Protein 8GY3 (pdb70)

Radius of gyration: 37.15 Å; Cα contacts (8 Å, |Δi|>4): 3108; chains: 3; bounding box: 91×82×114 Å

Foldseek 3Di:
DVPVVVVVVVVVVVVLCVQQFDAADDFAAFDDLVVDDPVLLLLLVLLCLLQVQQPQQWDDPDDTGDTQQWLRWDQDVQWIDTGFRDALAPPRHCRRPDLVQQLCCLQQQAHNRRFHHDCVVVSLQALQPDSSNSSSNNSNRSNDDHDPDGHDDIPGDPPCVVRRNNVSVVCVVARDGDHDDADPVDDPLLSLLCNSCSHSNVVQQQQFAADPSSHGDPVGTQCWYADLLDINHRLALNGQFLAQCALQQQLCCQAQQAGQAAGGQADPRQCRNPPRSNSHDSSSSSSNSVNSNVRNVCVVSRPCNLVLLQVLLVLQCPCQDDDNPDDPLSVLCNVPPSPLQHHHDSGDDPSRHRLLRYSCLRPQDNSNVLLCQAPWAQQSRIHHRDTGDHCNQVADLVSSLSNSQVCNVGSYDDDGHPPSSVSSVVSSVSDDRPDPPNPD/DWAWEAELNRIDTFDDDQQDFQQCCCCPVVVNVQQADDPLPQQAQSRWKAWQHATDHRSRHTRNNQGHIYIYFLPNPDVVQPQLLSVLCVVLVQDDPNSSVRRLSSQLSNLCVVPLQQDPVSCCVSCVRHDDPVPSVVSSVVSSRSSSVVVVVD/DFDWQQDDDDPQDWAAQEDAWTAALVGAIEGEDLFAQQPLLLQVLLQLLLCQLLQAAPVRYIYDDDWDDVRCPFPNAYDLQCRQQVSNLVSSLRSLSNNVVQLCLFCVVVVHHSVQWDGHHQKIDRVPDIGGSSNSCVPVVDHHYDDSVRSNPGDTDDLPDTDRFPDADDRRNVVCVVVVNFAAQLNDDDPQEKEKEKQAALFQADKAWDDKDQPQLVPQPFWDDKDQFDFLLRRRHGIIMTIGRDHVSNVVSSVRMDIDMDRDDLQFAWLVNLVVLLVVQVVDPVFFAWQDFFPCQVVLCPVDVPQKDKDKFKEFKFFAPQPAFFKWKWFQPPQAIEIEHAARRCSQCLVSLCSRVVHDSNRYMYDHGHHSHPQQQRPQVSRRNVQHRVCVVVPGRMYIYGYDLLRSQQQTQIAWMKMKMKMFGADPLLQATAHIEIEMETAALCVQRPVVPFDAHPRRDTHRLLAQFQLVAQFQRHRYIHGYHHRVSRVVLHRHTAGFLRNLLCSQQVVLLSLLVSCVVSVHDSLVSRLVRLPCPDPQVADPQAGHRGSVVLNVQSVVVCVVQVVPPDDDDALKFKFKTWTQFRHRRHTKTKMKMWIWHADQPQLDIATAEMEMEIEQAGRRHVVSLVVLLLVLLLQLVQWQENFHFIAGSSGTDDRDCVPGTGDDDVRRHHYHYYYDDDSGSGGGRNRRSNNINNNRSQRRSCRRQNFHDRYIHDYSVNSNVRSVVVVD

Solvent-accessible surface area: 48072 Å² total; per-residue (Å²): 166,63,84,62,73,126,31,118,42,58,101,44,41,116,34,48,106,74,83,0,146,58,78,64,52,75,84,58,117,95,26,64,58,105,80,40,55,86,76,15,33,59,105,0,62,56,15,5,20,1,3,27,21,12,58,38,29,12,41,105,46,74,104,118,20,50,104,4,0,0,6,43,90,59,88,34,132,71,16,36,19,23,15,67,6,22,1,0,6,86,123,89,16,7,0,33,35,16,76,63,0,16,64,37,6,12,9,72,0,0,8,53,83,9,36,3,35,15,27,33,53,18,1,37,17,16,0,52,1,42,80,109,29,0,42,3,2,11,5,25,4,4,32,70,105,52,29,121,38,102,24,75,115,50,86,14,68,165,90,56,61,70,80,53,98,18,7,0,105,23,7,93,83,71,21,108,68,27,89,45,148,104,49,118,162,68,84,86,74,28,20,101,0,2,22,8,0,50,0,11,2,21,26,0,19,53,21,1,27,86,56,169,80,20,3,19,87,132,113,30,62,19,47,13,18,93,49,122,27,29,18,11,25,12,34,21,58,118,11,43,9,32,0,4,30,34,58,105,10,13,14,59,36,18,44,97,0,21,2,72,25,3,5,29,0,16,18,48,44,17,26,24,0,37,87,4,4,43,115,6,44,78,121,14,0,60,2,1,0,42,5,5,11,62,38,4,88,8,96,125,70,47,106,40,22,114,68,6,10,84,101,2,18,142,29,0,14,114,34,2,45,23,58,20,13,75,32,77,43,0,8,4,0,4,2,11,23,2,4,42,26,5,1,40,18,109,85,23,38,101,7,4,48,1,20,1,0,24,27,6,0,13,8,113,63,0,36,11,12,1,3,31,11,0,75,4,27,39,5,109,27,0,30,62,127,26,15,39,16,0,10,43,23,7,1,60,34,99,8,0,10,41,2,0,40,1,2,12,120,1,1,5,94,57,96,102,21,104,86,22,89,135,61,0,44,67,12,42,86,78,20,158,27,36,5,10,1,16,2,102,147,79,8,112,8,77,11,45,47,117,112,32,83,7,103,6,56,45,34,8,0,0,1,5,0,0,1,27,72,43,95,41,30,0,4,3,1,3,2,1,2,2,1,4,3,1,5,4,0,3,0,30,29,37,4,4,11,0,3,0,0,6,0,62,7,0,89,64,8,46,1,34,0,6,60,28,26,38,147,76,8,90,37,45,0,1,40,0,0,48,84,49,38,0,0,7,9,3,0,5,2,3,0,3,0,1,4,1,3,3,0,5,125,21,16,72,96,8,74,73,76,22,0,10,3,1,1,1,0,2,0,3,5,6,2,4,1,32,24,0,37,95,0,0,90,35,0,7,68,96,64,98,150,88,94,54,50,32,19,60,59,80,47,25,130,99,88,42,12,86,0,10,58,21,1,8,0,0,41,76,6,10,0,19,0,17,2,12,20,9,6,32,2,36,9,2,1,0,8,2,0,10,0,0,0,4,2,0,15,0,35,42,127,84,7,28,1,6,10,5,11,14,34,127,103,17,80,51,100,4,34,2,13,8,21,60,13,32,47,76,10,9,52,44,1,29,37,0,0,10,0,0,57,41,5,0,16,67,30,0,1,137,61,25,67,45,76,69,127,154,10,67,2,82,86,10,38,0,16,15,84,114,129,65,12,43,1,4,68,0,10,56,138,35,143,12,126,126,89,17,55,102,109,65,8,66,164,38,120,50,63,111,66,32,153,31,76,18,1,53,99,151,10,92,6,33,2,1,64,51,2,0,18,11,137,10,96,1,0,0,11,7,73,27,133,61,30,23,17,0,21,0,50,23,9,46,4,25,44,62,6,146,27,115,62,29,66,29,58,31,0,131,166,28,103,24,26,79,107,63,12,68,13,122,23,66,25,43,12,0,32,11,1,0,0,0,1,0,129,67,0,9,10,0,1,80,0,1,71,24,2,118,17,113,43,80,57,22,108,11,58,110,15,41,16,73,65,0,20,86,53,0,105,132,26,18,72,59,79,160,52,19,12,51,11,10,25,38,181,26,1,72,118,14,12,100,121,79,113,68,40,53,17,82,70,39,0,22,2,8,0,5,0,0,1,0,4,1,0,0,0,0,0,0,49,77,58,136,48,72,16,20,0,8,2,0,4,6,14,8,27,18,0,23,55,32,0,7,116,0,2,131,32,72,95,136,69,10,15,2,71,17,48,12,3,1,0,0,20,7,0,0,16,2,0,0,0,0,0,0,0,0,14,0,0,81,44,52,72,6,41,17,0,2,0,1,0,0,0,18,5,2,3,48,2,9,1,4,8,9,1,1,4,0,24,0,65,0,2,9,39,117,112,91,92,130,6,54,0,0,17,0,8,1,0,3,4,9,5,2,76,41,10,1,82,94,112,25,32,79,11,105,50,57,100,122,24,0,32,32,2,1,9,4,0,14,6,4,9,51,2,30,42,6,15,0,11,0,5,28,2,80,45,0,25,50,0,13,17,0,4,4,2,18,0,10,0,0,2,10,0,2,0,0,4,3,0,0,1,1,13,0,0,53,56,10,177,46,73,13,24,58,7,1,52,72,8,3,54,16,107,64,88,4,56,32,144,78,74,31,6,53,40,0,0,112,27,4,13,52,0,0,71,88,0,11,90,59,5,27,48,102,121,73,161,51,97,84,39,12,3,15,0,3,0,0,7,5,1,8,50,59,41,0,0,0,0,0,0,0,0,0,26,0,63,0,57,124,171,40,0,24,6,38,16,83,53,0,21,0,0,0,2,1,1,14,17,8,12,38,17,12,10,60,5,20,0,15,0,0,0,0,0,0,5,0,3,0,4,7,1,9,10,84,2,72,92,3,24,9,104,3,77,0,5,34,61,1,17,0,0,5,2,6,3,24,17,79,30,47,27,43,29,40,151,47,76,54,33,1,7,5,23,19,18,0,0,3,0,0,0,3,0,0,0,2,0,0,0,56,63,15,14,30,4,19,7,85,76,4,10,2,75,9,55,27,0,77,129,47,16,123,124,128,110,138

Organism: Gluconobacter oxydans (NCBI:txid442)

InterPro domains:
  IPR009056 Cytochrome c-like domain [PF00034] (56-147)
  IPR009056 Cytochrome c-like domain [PF13442] (332-411)
  IPR009056 Cytochrome c-like domain [PS51007] (43-149)
  IPR009056 Cytochrome c-like domain [PS51007] (192-300)
  IPR009056 Cytochrome c-like domain [PS51007] (328-415)
  IPR014353 Membrane-bound alcohol dehydrogenase, cytochrome c subunit [PIRSF000018] (19-443)
  IPR036909 Cytochrome c-like domain superfamily [G3DSA:1.10.760.10] (2-153)
  IPR036909 Cytochrome c-like domain superfamily [G3DSA:1.10.760.10] (314-437)
  IPR036909 Cytochrome c-like domain superfamily [SSF46626] (26-167)
  IPR036909 Cytochrome c-like domain superfamily [SSF46626] (191-298)
  IPR036909 Cytochrome c-like domain superfamily [SSF46626] (334-414)
  IPR051459 Cytochrome c-type Dehydrogenase [PTHR35008] (15-429)

CATH classification: 1.10.760.10 (+1 more: 1.10.760.10)

Sequence (1326 aa):
IAAAVIGLGAVGGIGFLAYAWYPAIAPIPRPAASSFSADAISRGEIVANGGYCAECHTRVDGKPGPELAGDFKMATPFGDIFSSNITPDEEWGIGNWSLAAFKRAMNKGIARDGSQLYPAFPFDHFTKVSDQDVSDLYAYLMTRPAVHLKPRDNTVPFPINIRLIGQGFWKLLFFTPGRYQNDPKHDAQWNRGAYLAEGNEHCGACHTPRNLLGAEKMSSVYDGAVIDGWIAPPLNDHNPTPVVWTEDELFQYLRFGVAPLHGSAAGPMSPVPHRFLSKIPEEDVHAIAHYYADVDKAAQRSSGDQAAITRAMQMSGRDLTGPQPLDEDARLYQGACGACHYNSGPNPVLGRPELALNNALWLDEPNNLYQVMLHGITAEEGQDHISMPSFYSGLSDHDMARIAAYLRRTRTTLPPWTDLEKKAASARATLEAPPVNASHMTTKFELNGQPVTVDAPADTPLLWVIRDDLNLTGTKFGCGIGECGACTVHVGGRATRSCITPLSAVEGASITTIEGLDPAGNHVVQVAWRDQQVPQCGYCQSGQIMQAASLLKDYPNPTDDQIDGVMGGSLCRCMTYIRIRKAIKEAASRQQEGAATTLPSAMPPEAAFEPNIWCAIAPDGSINVNIVRAEMGQHVGTALARIIADEMDADWDKIKITQVDTAPKWAGKYVTGGSWSVWDTWDTFRQAGAAARSVMIEEGAKLLGTTPDRCTAHESVVSAGSKSISFGDIVARAKPTRTFTPEEMAKLPLKPTGNRRLISKQVPALDIPDKTTGKAIYGIDVKLDGMVYGRPKMPPTRYAAKVISVDDSAAKKIPGYLRYVVLDDPSGIVPGWVVALAKTYPAAIRAADALKVQWNPGPTINVSEADIIEHGRKLAADPKNGTRVFNDKGVDEALTIHPGQVFERSYTCASVAHYQLEPVNAVARHIDGMWEIHTGNQWQSLILPQLAKSLQVPEEQVVMRTYMLGGGFGRRLNGDYCIPAALASKAIGGAPVKLILTRSDDMELDSIRSPSIQTIKVALDNDRKKIVGMDYVAVAGWPTQVMAPAFLATGEDGKKYDPFAIAGADHWYETGPTRVRAISNDLANATFRPGWLRSVSAGWTPWALECFLDELAHSTKQDPLAFRLSMFTAQGRNAGQAPNSVGGAKRQAAVLQRLADKIGYANKQLPADTGIGIATSFGQERGMPTWTAAAAQIHVDRKTGVVTCQKLWLVLDAGTIVDPGGALAQTEGAALWGFSMALFEGTEIVNGTIKDRNLNTYTPLRIPDVPDIDIEFIQNTEKPTGLGEPGVTVVAPAIGNAIFNAVGIRLRHMPMRPADVRRELQQHTS

Nearest PDB structures (foldseek):
  8gy3-assembly1_A  TM=1.002E+00  e=4.796E-86  Gluconobacter oxydans
  8xcm-assembly1_C  TM=8.170E-01  e=1.300E-27  Gluconobacter japonicus
  8gy2-assembly1_B  TM=8.075E-01  e=6.705E-26  Gluconobacter oxydans 621H
  7w2j-assembly1_C  TM=8.319E-01  e=2.680E-25  Gluconobacter japonicus
  8hdd-assembly1_B  TM=6.414E-01  e=1.708E-04  Burkholderia cepacia

Structure (mmCIF, N/CA/C/O backbone):
data_8GY3
#
_entry.id   8GY3
#
_cell.length_a   1.00
_cell.length_b   1.00
_cell.length_c   1.00
_cell.angle_alpha   90.00
_cell.angle_beta   90.00
_cell.angle_gamma   90.00
#
_symmetry.space_group_name_H-M   'P 1'
#
loop_
_entity.id
_entity.type
_entity.pdbx_description
1 polymer 'Cytochrome c subunit of aldehyde dehydrogenase'
2 polymer 'Small subunit of aldehyde dehydrogenase'
3 polymer 'Large subunit of aldehyde dehydrogenase'
4 non-polymer 'HEME C'
5 non-polymer UBIQUINONE-10
6 non-polymer 'FE2/S2 (INORGANIC) CLUSTER'
7 non-polymer '(MOLYBDOPTERIN-CYTOSINE DINUCLEOTIDE-S,S)-DIOXO-AQUA-MOLYBDENUM(V)'
#
loop_
_atom_site.group_PDB
_atom_site.id
_atom_site.type_symbol
_atom_site.label_atom_id
_atom_site.label_alt_id
_atom_site.label_comp_id
_atom_site.label_asym_id
_atom_site.label_entity_id
_atom_site.label_seq_id
_atom_site.pdbx_PDB_ins_code
_atom_site.Cartn_x
_atom_site.Cartn_y
_atom_site.Cartn_z
_atom_site.occupancy
_atom_site.B_iso_or_equiv
_atom_site.auth_seq_id
_atom_site.auth_comp_id
_atom_site.auth_asym_id
_atom_site.auth_atom_id
_atom_site.pdbx_PDB_model_num
ATOM 1 N N . ILE A 1 5 ? 93.347 168.243 78.515 1.00 233.34 5 ILE A N 1
ATOM 2 C CA . ILE A 1 5 ? 92.003 167.898 78.957 1.00 234.62 5 ILE A CA 1
ATOM 3 C C . ILE A 1 5 ? 91.313 167.045 77.896 1.00 235.06 5 ILE A C 1
ATOM 4 O O . ILE A 1 5 ? 91.452 167.299 76.698 1.00 234.33 5 ILE A O 1
ATOM 9 N N . ALA A 1 6 ? 90.584 166.023 78.352 1.00 234.37 6 ALA A N 1
ATOM 10 C CA . ALA A 1 6 ? 89.851 165.110 77.482 1.00 233.37 6 ALA A CA 1
ATOM 11 C C . ALA A 1 6 ? 90.770 164.438 76.469 1.00 233.76 6 ALA A C 1
ATOM 12 O O . ALA A 1 6 ? 91.499 163.501 76.810 1.00 233.51 6 ALA A O 1
ATOM 14 N N . ALA A 1 7 ? 90.734 164.907 75.219 1.00 231.17 7 ALA A N 1
ATOM 15 C CA . ALA A 1 7 ? 91.512 164.268 74.162 1.00 229.95 7 ALA A CA 1
ATOM 16 C C . ALA A 1 7 ? 93.011 164.402 74.406 1.00 230.51 7 ALA A C 1
ATOM 17 O O . ALA A 1 7 ? 93.768 163.449 74.189 1.00 230.15 7 ALA A O 1
ATOM 19 N N . ALA A 1 8 ? 93.459 165.577 74.853 1.00 230.15 8 ALA A N 1
ATOM 20 C CA . ALA A 1 8 ? 94.892 165.817 75.005 1.00 229.19 8 ALA A CA 1
ATOM 21 C C . ALA A 1 8 ? 95.490 164.949 76.106 1.00 229.70 8 ALA A C 1
ATOM 22 O O . ALA A 1 8 ? 96.531 164.306 75.909 1.00 229.46 8 ALA A O 1
ATOM 24 N N . VAL A 1 9 ? 94.851 164.924 77.279 1.00 227.55 9 VAL A N 1
ATOM 25 C CA . VAL A 1 9 ? 95.382 164.140 78.389 1.00 226.28 9 VAL A CA 1
ATOM 26 C C . VAL A 1 9 ? 95.323 162.652 78.068 1.00 225.87 9 VAL A C 1
ATOM 27 O O . VAL A 1 9 ? 96.253 161.902 78.382 1.00 225.32 9 VAL A O 1
ATOM 31 N N . ILE A 1 10 ? 94.239 162.205 77.429 1.00 224.85 10 ILE A N 1
ATOM 32 C CA . ILE A 1 10 ? 94.133 160.802 77.038 1.00 224.75 10 ILE A CA 1
ATOM 33 C C . ILE A 1 10 ? 95.240 160.439 76.058 1.00 224.19 10 ILE A C 1
ATOM 34 O O . ILE A 1 10 ? 95.881 159.389 76.184 1.00 223.79 10 ILE A O 1
ATOM 39 N N . GLY A 1 11 ? 95.490 161.305 75.074 1.00 216.35 11 GLY A N 1
ATOM 40 C CA . GLY A 1 11 ? 96.532 161.023 74.100 1.00 214.69 11 GLY A CA 1
ATOM 41 C C . GLY A 1 11 ? 97.913 160.956 74.723 1.00 215.37 11 GLY A C 1
ATOM 42 O O . GLY A 1 11 ? 98.689 160.037 74.446 1.00 215.42 11 GLY A O 1
ATOM 43 N N . LEU A 1 12 ? 98.241 161.931 75.577 1.00 214.05 12 LEU A N 1
ATOM 44 C CA . LEU A 1 12 ? 99.562 161.924 76.199 1.00 213.18 12 LEU A CA 1
ATOM 45 C C . LEU A 1 12 ? 99.720 160.740 77.147 1.00 213.30 12 LEU A C 1
ATOM 46 O O . LEU A 1 12 ? 100.794 160.129 77.210 1.00 212.30 12 LEU A O 1
ATOM 51 N N . GLY A 1 13 ? 98.663 160.393 77.886 1.00 208.62 13 GLY A N 1
ATOM 52 C CA . GLY A 1 13 ? 98.731 159.229 78.751 1.00 206.46 13 GLY A CA 1
ATOM 53 C C . GLY A 1 13 ? 98.899 157.938 77.977 1.00 206.80 13 GLY A C 1
ATOM 54 O O . GLY A 1 13 ? 99.653 157.054 78.388 1.00 207.39 13 GLY A O 1
ATOM 55 N N . ALA A 1 14 ? 98.204 157.811 76.843 1.00 200.26 14 ALA A N 1
ATOM 56 C CA . ALA A 1 14 ? 98.368 156.629 76.005 1.00 199.89 14 ALA A CA 1
ATOM 57 C C . ALA A 1 14 ? 99.778 156.551 75.434 1.00 200.09 14 ALA A C 1
ATOM 58 O O . ALA A 1 14 ? 100.366 155.466 75.363 1.00 199.05 14 ALA A O 1
ATOM 60 N N . VAL A 1 15 ? 100.334 157.691 75.017 1.00 195.16 15 VAL A N 1
ATOM 61 C CA . VAL A 1 15 ? 101.699 157.706 74.497 1.00 194.14 15 VAL A CA 1
ATOM 62 C C . VAL A 1 15 ? 102.682 157.277 75.580 1.00 194.03 15 VAL A C 1
ATOM 63 O O . VAL A 1 15 ? 103.570 156.446 75.347 1.00 193.77 15 VAL A O 1
ATOM 67 N N . GLY A 1 16 ? 102.532 157.831 76.784 1.00 184.59 16 GLY A N 1
ATOM 68 C CA . GLY A 1 16 ? 103.397 157.431 77.881 1.00 182.53 16 GLY A CA 1
ATOM 69 C C . GLY A 1 16 ? 103.258 155.961 78.224 1.00 182.19 16 GLY A C 1
ATOM 70 O O . GLY A 1 16 ? 104.251 155.275 78.479 1.00 181.51 16 GLY A O 1
ATOM 71 N N . GLY A 1 17 ? 102.024 155.453 78.222 1.00 176.48 17 GLY A N 1
ATOM 72 C CA . GLY A 1 17 ? 101.808 154.052 78.532 1.00 175.41 17 GLY A CA 1
ATOM 73 C C . GLY A 1 17 ? 102.418 153.119 77.505 1.00 175.77 17 GLY A C 1
ATOM 74 O O . GLY A 1 17 ? 103.043 152.118 77.863 1.00 176.45 17 GLY A O 1
ATOM 75 N N . ILE A 1 18 ? 102.250 153.429 76.217 1.00 172.92 18 ILE A N 1
ATOM 76 C CA . ILE A 1 18 ? 102.821 152.566 75.188 1.00 172.35 18 ILE A CA 1
ATOM 77 C C . ILE A 1 18 ? 104.342 152.649 75.208 1.00 172.15 18 ILE A C 1
ATOM 78 O O . ILE A 1 18 ? 105.029 151.645 74.993 1.00 171.23 18 ILE A O 1
ATOM 83 N N . GLY A 1 19 ? 104.897 153.834 75.481 1.00 161.46 19 GLY A N 1
ATOM 84 C CA . GLY A 1 19 ? 106.341 153.940 75.612 1.00 159.58 19 GLY A CA 1
ATOM 85 C C . GLY A 1 19 ? 106.880 153.127 76.774 1.00 159.61 19 GLY A C 1
ATOM 86 O O . GLY A 1 19 ? 107.883 152.419 76.639 1.00 159.10 19 GLY A O 1
ATOM 87 N N . PHE A 1 20 ? 106.214 153.208 77.928 1.00 148.54 20 PHE A N 1
ATOM 88 C CA . PHE A 1 20 ? 106.643 152.432 79.086 1.00 147.51 20 PHE A CA 1
ATOM 89 C C . PHE A 1 20 ? 106.502 150.938 78.832 1.00 147.61 20 PHE A C 1
ATOM 90 O O . PHE A 1 20 ? 107.351 150.148 79.258 1.00 149.24 20 PHE A O 1
ATOM 98 N N . LEU A 1 21 ? 105.428 150.527 78.154 1.00 144.51 21 LEU A N 1
ATOM 99 C CA . LEU A 1 21 ? 105.262 149.116 77.826 1.00 143.41 21 LEU A CA 1
ATOM 100 C C . LEU A 1 21 ? 106.355 148.641 76.879 1.00 145.02 21 LEU A C 1
ATOM 101 O O . LEU A 1 21 ? 106.918 147.558 77.065 1.00 145.34 21 LEU A O 1
ATOM 106 N N . ALA A 1 22 ? 106.676 149.442 75.861 1.00 144.08 22 ALA A N 1
ATOM 107 C CA . ALA A 1 22 ? 107.730 149.063 74.927 1.00 144.68 22 ALA A CA 1
ATOM 108 C C . ALA A 1 22 ? 109.076 148.965 75.630 1.00 145.86 22 ALA A C 1
ATOM 109 O O . ALA A 1 22 ? 109.874 148.067 75.336 1.00 145.81 22 ALA A O 1
ATOM 111 N N . TYR A 1 23 ? 109.351 149.884 76.557 1.00 136.82 23 TYR A N 1
ATOM 112 C CA . TYR A 1 23 ? 110.610 149.828 77.292 1.00 133.19 23 TYR A CA 1
ATOM 113 C C . TYR A 1 23 ? 110.665 148.606 78.203 1.00 135.02 23 TYR A C 1
ATOM 114 O O . TYR A 1 23 ? 111.642 147.849 78.185 1.00 136.31 23 TYR A O 1
ATOM 123 N N . ALA A 1 24 ? 109.623 148.399 79.011 1.00 130.36 24 ALA A N 1
ATOM 124 C CA . ALA A 1 24 ? 109.656 147.358 80.033 1.00 127.60 24 ALA A CA 1
ATOM 125 C C . ALA A 1 24 ? 109.484 145.963 79.445 1.00 128.53 24 ALA A C 1
ATOM 126 O O . ALA A 1 24 ? 110.181 145.028 79.855 1.00 131.13 24 ALA A O 1
ATOM 128 N N . TRP A 1 25 ? 108.562 145.797 78.502 1.00 128.00 25 TRP A N 1
ATOM 129 C CA . TRP A 1 25 ? 108.276 144.472 77.968 1.00 128.26 25 TRP A CA 1
ATOM 130 C C . TRP A 1 25 ? 109.453 143.950 77.157 1.00 128.22 25 TRP A C 1
ATOM 131 O O . TRP A 1 25 ? 110.057 144.678 76.365 1.00 129.04 25 TRP A O 1
ATOM 142 N N . TYR A 1 26 ? 109.777 142.676 77.361 1.00 120.22 26 TYR A N 1
ATOM 143 C CA . TYR A 1 26 ? 110.852 142.022 76.640 1.00 124.48 26 TYR A CA 1
ATOM 144 C C . TYR A 1 26 ? 110.359 140.690 76.092 1.00 123.32 26 TYR A C 1
ATOM 145 O O . TYR A 1 26 ? 109.603 139.981 76.767 1.00 120.40 26 TYR A O 1
ATOM 154 N N . PRO A 1 27 ? 110.765 140.323 74.880 1.00 126.35 27 PRO A N 1
ATOM 155 C CA . PRO A 1 27 ? 110.342 139.032 74.330 1.00 123.12 27 PRO A CA 1
ATOM 156 C C . PRO A 1 27 ? 110.987 137.878 75.076 1.00 124.68 27 PRO A C 1
ATOM 157 O O . PRO A 1 27 ? 112.071 138.003 75.650 1.00 130.70 27 PRO A O 1
ATOM 161 N N . ALA A 1 28 ? 110.297 136.743 75.069 1.00 126.64 28 ALA A N 1
ATOM 162 C CA . ALA A 1 28 ? 110.786 135.538 75.725 1.00 128.05 28 ALA A CA 1
ATOM 163 C C . ALA A 1 28 ? 111.514 134.674 74.704 1.00 129.92 28 ALA A C 1
ATOM 164 O O . ALA A 1 28 ? 110.906 134.201 73.738 1.00 129.46 28 ALA A O 1
ATOM 166 N N . ILE A 1 29 ? 112.817 134.475 74.916 1.00 133.45 29 ILE A N 1
ATOM 167 C CA . ILE A 1 29 ? 113.584 133.604 74.036 1.00 133.86 29 ILE A CA 1
ATOM 168 C C . ILE A 1 29 ? 113.071 132.179 74.168 1.00 134.99 29 ILE A C 1
ATOM 169 O O . ILE A 1 29 ? 112.796 131.696 75.274 1.00 133.54 29 ILE A O 1
ATOM 174 N N . ALA A 1 30 ? 112.923 131.505 73.034 1.00 137.32 30 ALA A N 1
ATOM 175 C CA . ALA A 1 30 ? 112.424 130.139 73.044 1.00 136.85 30 ALA A CA 1
ATOM 176 C C . ALA A 1 30 ? 113.389 129.242 73.812 1.00 137.47 30 ALA A C 1
ATOM 177 O O . ALA A 1 30 ? 114.605 129.312 73.587 1.00 136.54 30 ALA A O 1
ATOM 179 N N . PRO A 1 31 ? 112.899 128.406 74.727 1.00 136.84 31 PRO A N 1
ATOM 180 C CA . PRO A 1 31 ? 113.802 127.528 75.477 1.00 136.11 31 PRO A CA 1
ATOM 181 C C . PRO A 1 31 ? 114.489 126.529 74.560 1.00 136.93 31 PRO A C 1
ATOM 182 O O . PRO A 1 31 ? 113.939 126.101 73.543 1.00 135.35 31 PRO A O 1
ATOM 186 N N . ILE A 1 32 ? 115.710 126.162 74.934 1.00 133.92 32 ILE A N 1
ATOM 187 C CA . ILE A 1 32 ? 116.519 125.236 74.146 1.00 133.65 32 ILE A CA 1
ATOM 188 C C . ILE A 1 32 ? 116.699 123.948 74.940 1.00 133.94 32 ILE A C 1
ATOM 189 O O . ILE A 1 32 ? 116.571 123.961 76.173 1.00 130.90 32 ILE A O 1
ATOM 194 N N . PRO A 1 33 ? 116.976 122.819 74.288 1.00 136.56 33 PRO A N 1
ATOM 195 C CA . PRO A 1 33 ? 117.267 121.593 75.041 1.00 134.91 33 PRO A CA 1
ATOM 196 C C . PRO A 1 33 ? 118.519 121.761 75.886 1.00 133.97 33 PRO A C 1
ATOM 197 O O . PRO A 1 33 ? 119.400 122.567 75.577 1.00 134.58 33 PRO A O 1
ATOM 201 N N . ARG A 1 34 ? 118.581 120.998 76.970 1.00 131.29 34 ARG A N 1
ATOM 202 C CA . ARG A 1 34 ? 119.670 121.117 77.930 1.00 131.87 34 ARG A CA 1
ATOM 203 C C . ARG A 1 34 ? 121.011 120.858 77.252 1.00 134.84 34 ARG A C 1
ATOM 204 O O . ARG A 1 34 ? 121.194 119.793 76.643 1.00 135.61 34 ARG A O 1
ATOM 212 N N . PRO A 1 35 ? 121.960 121.791 77.319 1.00 130.52 35 PRO A N 1
ATOM 213 C CA . PRO A 1 35 ? 123.269 121.561 76.694 1.00 125.81 35 PRO A CA 1
ATOM 214 C C . PRO A 1 35 ? 124.049 120.494 77.446 1.00 129.26 35 PRO A C 1
ATOM 215 O O . PRO A 1 35 ? 124.082 120.482 78.679 1.00 129.84 35 PRO A O 1
ATOM 219 N N . ALA A 1 36 ? 124.678 119.597 76.694 1.00 137.75 36 ALA A N 1
ATOM 220 C CA . ALA A 1 36 ? 125.516 118.575 77.302 1.00 139.00 36 ALA A CA 1
ATOM 221 C C . ALA A 1 36 ? 126.769 119.205 77.894 1.00 140.58 36 ALA A C 1
ATOM 222 O O . ALA A 1 36 ? 127.347 120.133 77.321 1.00 141.36 36 ALA A O 1
ATOM 224 N N . ALA A 1 37 ? 127.187 118.696 79.055 1.00 133.11 37 ALA A N 1
ATOM 225 C CA . ALA A 1 37 ? 128.360 119.248 79.725 1.00 133.53 37 ALA A CA 1
ATOM 226 C C . ALA A 1 37 ? 129.627 119.041 78.907 1.00 135.09 37 ALA A C 1
ATOM 227 O O . ALA A 1 37 ? 130.581 119.816 79.036 1.00 132.26 37 ALA A O 1
ATOM 229 N N . SER A 1 38 ? 129.658 118.008 78.063 1.00 142.61 38 SER A N 1
ATOM 230 C CA . SER A 1 38 ? 130.843 117.734 77.259 1.00 142.23 38 SER A CA 1
ATOM 231 C C . SER A 1 38 ? 131.075 118.783 76.180 1.00 142.24 38 SER A C 1
ATOM 232 O O . SER A 1 38 ? 132.200 118.902 75.684 1.00 140.84 38 SER A O 1
ATOM 235 N N . SER A 1 39 ? 130.041 119.538 75.801 1.00 136.38 39 SER A N 1
ATOM 236 C CA . SER A 1 39 ? 130.192 120.518 74.729 1.00 136.18 39 SER A CA 1
ATOM 237 C C . SER A 1 39 ? 131.161 121.629 75.115 1.00 137.54 39 SER A C 1
ATOM 238 O O . SER A 1 39 ? 131.993 122.044 74.300 1.00 133.87 39 SER A O 1
ATOM 241 N N . PHE A 1 40 ? 131.069 122.124 76.346 1.00 132.49 40 PHE A N 1
ATOM 242 C CA . PHE A 1 40 ? 131.912 123.232 76.774 1.00 128.58 40 PHE A CA 1
ATOM 243 C C . PHE A 1 40 ? 133.356 122.780 76.953 1.00 129.00 40 PHE A C 1
ATOM 244 O O . PHE A 1 40 ? 133.626 121.675 77.431 1.00 130.22 40 PHE A O 1
ATOM 252 N N . SER A 1 41 ? 134.288 123.646 76.563 1.00 121.97 41 SER A N 1
ATOM 253 C CA . SER A 1 41 ? 135.704 123.326 76.666 1.00 123.09 41 SER A CA 1
ATOM 254 C C . SER A 1 41 ? 136.171 123.399 78.116 1.00 123.86 41 SER A C 1
ATOM 255 O O . SER A 1 41 ? 135.617 124.136 78.935 1.00 123.82 41 SER A O 1
ATOM 258 N N . ALA A 1 42 ? 137.214 122.624 78.424 1.00 125.83 42 ALA A N 1
ATOM 259 C CA . ALA A 1 42 ? 137.691 122.526 79.800 1.00 125.72 42 ALA A CA 1
ATOM 260 C C . ALA A 1 42 ? 138.230 123.858 80.307 1.00 126.08 42 ALA A C 1
ATOM 261 O O . ALA A 1 42 ? 137.977 124.240 81.455 1.00 127.38 42 ALA A O 1
ATOM 263 N N . ASP A 1 43 ? 138.987 124.574 79.472 1.00 123.70 43 ASP A N 1
ATOM 264 C CA . ASP A 1 43 ? 139.539 125.858 79.897 1.00 123.96 43 ASP A CA 1
ATOM 265 C C . ASP A 1 43 ? 138.434 126.873 80.157 1.00 124.03 43 ASP A C 1
ATOM 266 O O . ASP A 1 43 ? 138.528 127.682 81.090 1.00 121.33 43 ASP A O 1
ATOM 271 N N . ALA A 1 44 ? 137.380 126.849 79.338 1.00 119.14 44 ALA A N 1
ATOM 272 C CA . ALA A 1 44 ? 136.241 127.729 79.574 1.00 113.70 44 ALA A CA 1
ATOM 273 C C . ALA A 1 44 ? 135.594 127.435 80.920 1.00 114.11 44 ALA A C 1
ATOM 274 O O . ALA A 1 44 ? 135.128 128.351 81.604 1.00 115.89 44 ALA A O 1
ATOM 276 N N . ILE A 1 45 ? 135.568 126.162 81.321 1.00 115.52 45 ILE A N 1
ATOM 277 C CA . ILE A 1 45 ? 135.014 125.805 82.624 1.00 110.52 45 ILE A CA 1
ATOM 278 C C . ILE A 1 45 ? 135.822 126.449 83.742 1.00 113.35 45 ILE A C 1
ATOM 279 O O . ILE A 1 45 ? 135.259 126.995 84.695 1.00 117.65 45 ILE A O 1
ATOM 284 N N . SER A 1 46 ? 137.153 126.398 83.646 1.00 116.56 46 SER A N 1
ATOM 285 C CA . SER A 1 46 ? 137.992 126.997 84.681 1.00 115.92 46 SER A CA 1
ATOM 286 C C . SER A 1 46 ? 137.855 128.515 84.705 1.00 115.64 46 SER A C 1
ATOM 287 O O . SER A 1 46 ? 137.797 129.125 85.782 1.00 112.98 46 SER A O 1
ATOM 290 N N . ARG A 1 47 ? 137.808 129.145 83.529 1.00 107.45 47 ARG A N 1
ATOM 291 C CA . ARG A 1 47 ? 137.634 130.593 83.481 1.00 104.12 47 ARG A CA 1
ATOM 292 C C . ARG A 1 47 ? 136.295 131.003 84.081 1.00 105.75 47 ARG A C 1
ATOM 293 O O . ARG A 1 47 ? 136.213 131.981 84.834 1.00 107.66 47 ARG A O 1
ATOM 301 N N . GLY A 1 48 ? 135.233 130.261 83.765 1.00 103.78 48 GLY A N 1
ATOM 302 C CA . GLY A 1 48 ? 133.945 130.529 84.373 1.00 100.88 48 GLY A CA 1
ATOM 303 C C . GLY A 1 48 ? 133.925 130.274 85.863 1.00 104.50 48 GLY A C 1
ATOM 304 O O . GLY A 1 48 ? 133.233 130.974 86.602 1.00 113.26 48 GLY A O 1
ATOM 305 N N . GLU A 1 49 ? 134.665 129.265 86.323 1.00 107.98 49 GLU A N 1
ATOM 306 C CA . GLU A 1 49 ? 134.794 129.036 87.757 1.00 104.70 49 GLU A CA 1
ATOM 307 C C . GLU A 1 49 ? 135.426 130.240 88.435 1.00 108.24 49 GLU A C 1
ATOM 308 O O . GLU A 1 49 ? 134.957 130.688 89.488 1.00 108.23 49 GLU A O 1
ATOM 314 N N . ILE A 1 50 ? 136.477 130.792 87.828 1.00 109.94 50 ILE A N 1
ATOM 315 C CA . ILE A 1 50 ? 137.112 131.991 88.371 1.00 106.02 50 ILE A CA 1
ATOM 316 C C . ILE A 1 50 ? 136.124 133.151 88.396 1.00 103.39 50 ILE A C 1
ATOM 317 O O . ILE A 1 50 ? 136.007 133.874 89.395 1.00 108.06 50 ILE A O 1
ATOM 322 N N . VAL A 1 51 ? 135.389 133.338 87.297 1.00 96.95 51 VAL A N 1
ATOM 323 C CA . VAL A 1 51 ? 134.458 134.461 87.203 1.00 95.57 51 VAL A CA 1
ATOM 324 C C . VAL A 1 51 ? 133.358 134.341 88.250 1.00 95.31 51 VAL A C 1
ATOM 325 O O . VAL A 1 51 ? 133.014 135.318 88.926 1.00 100.72 51 VAL A O 1
ATOM 329 N N . ALA A 1 52 ? 132.794 133.143 88.407 1.00 89.12 52 ALA A N 1
ATOM 330 C CA . ALA A 1 52 ? 131.705 132.949 89.357 1.00 82.95 52 ALA A CA 1
ATOM 331 C C . ALA A 1 52 ? 132.198 133.046 90.793 1.00 84.23 52 ALA A C 1
ATOM 332 O O . ALA A 1 52 ? 131.470 133.523 91.671 1.00 89.71 52 ALA A O 1
ATOM 334 N N . ASN A 1 53 ? 133.424 132.590 91.059 1.00 97.42 53 ASN A N 1
ATOM 335 C CA . ASN A 1 53 ? 133.996 132.775 92.386 1.00 94.54 53 ASN A CA 1
ATOM 336 C C . ASN A 1 53 ? 134.193 134.252 92.685 1.00 95.83 53 ASN A C 1
ATOM 337 O O . ASN A 1 53 ? 133.993 134.696 93.820 1.00 96.91 53 ASN A O 1
ATOM 342 N N . GLY A 1 54 ? 134.581 135.032 91.675 1.00 96.41 54 GLY A N 1
ATOM 343 C CA . GLY A 1 54 ? 134.711 136.466 91.874 1.00 90.94 54 GLY A CA 1
ATOM 344 C C . GLY A 1 54 ? 133.394 137.133 92.223 1.00 89.32 54 GLY A C 1
ATOM 345 O O . GLY A 1 54 ? 133.343 138.009 93.088 1.00 95.32 54 GLY A O 1
ATOM 346 N N . GLY A 1 55 ? 132.313 136.721 91.571 1.00 85.03 55 GLY A N 1
ATOM 347 C CA . GLY A 1 55 ? 131.024 137.350 91.772 1.00 83.84 55 GLY A CA 1
ATOM 348 C C . GLY A 1 55 ? 130.230 136.882 92.968 1.00 90.87 55 GLY A C 1
ATOM 349 O O . GLY A 1 55 ? 129.104 137.347 93.159 1.00 97.53 55 GLY A O 1
ATOM 350 N N . TYR A 1 56 ? 130.784 135.985 93.783 1.00 89.23 56 TYR A N 1
ATOM 351 C CA . TYR A 1 56 ? 130.086 135.403 94.931 1.00 84.75 56 TYR A CA 1
ATOM 352 C C . TYR A 1 56 ? 128.744 134.811 94.511 1.00 90.05 56 TYR A C 1
ATOM 353 O O . TYR A 1 56 ? 127.715 135.013 95.158 1.00 90.29 56 TYR A O 1
ATOM 362 N N . CYS A 1 57 ? 128.763 134.069 93.402 1.00 102.20 57 CYS A N 1
ATOM 363 C CA . CYS A 1 57 ? 127.530 133.483 92.886 1.00 96.78 57 CYS A CA 1
ATOM 364 C C . CYS A 1 57 ? 126.926 132.502 93.881 1.00 104.02 57 CYS A C 1
ATOM 365 O O . CYS A 1 57 ? 125.707 132.477 94.076 1.00 111.51 57 CYS A O 1
ATOM 368 N N . ALA A 1 58 ? 127.762 131.695 94.528 1.00 103.31 58 ALA A N 1
ATOM 369 C CA . ALA A 1 58 ? 127.284 130.687 95.464 1.00 98.44 58 ALA A CA 1
ATOM 370 C C . ALA A 1 58 ? 127.015 131.241 96.855 1.00 99.66 58 ALA A C 1
ATOM 371 O O . ALA A 1 58 ? 126.566 130.486 97.723 1.00 107.59 58 ALA A O 1
ATOM 373 N N . GLU A 1 59 ? 127.276 132.525 97.097 1.00 101.56 59 GLU A N 1
ATOM 374 C CA . GLU A 1 59 ? 127.049 133.082 98.426 1.00 98.23 59 GLU A CA 1
ATOM 375 C C . GLU A 1 59 ? 125.564 133.291 98.687 1.00 101.31 59 GLU A C 1
ATOM 376 O O . GLU A 1 59 ? 125.010 132.764 99.658 1.00 107.42 59 GLU A O 1
ATOM 382 N N . CYS A 1 60 ? 124.901 134.066 97.831 1.00 105.11 60 CYS A N 1
ATOM 383 C CA . CYS A 1 60 ? 123.487 134.367 97.995 1.00 109.37 60 CYS A CA 1
ATOM 384 C C . CYS A 1 60 ? 122.607 133.554 97.054 1.00 107.73 60 CYS A C 1
ATOM 385 O O . CYS A 1 60 ? 121.470 133.950 96.781 1.00 110.02 60 CYS A O 1
ATOM 388 N N . HIS A 1 61 ? 123.111 132.430 96.549 1.00 97.77 61 HIS A N 1
ATOM 389 C CA . HIS A 1 61 ? 122.311 131.471 95.798 1.00 98.46 61 HIS A CA 1
ATOM 390 C C . HIS A 1 61 ? 122.333 130.102 96.470 1.00 102.99 61 HIS A C 1
ATOM 391 O O . HIS A 1 61 ? 122.132 129.076 95.819 1.00 103.15 61 HIS A O 1
ATOM 398 N N . THR A 1 62 ? 122.592 130.078 97.776 1.00 111.70 62 THR A N 1
ATOM 399 C CA . THR A 1 62 ? 122.552 128.863 98.578 1.00 107.05 62 THR A CA 1
ATOM 400 C C . THR A 1 62 ? 121.720 129.134 99.820 1.00 112.70 62 THR A C 1
ATOM 401 O O . THR A 1 62 ? 121.922 130.149 100.493 1.00 116.78 62 THR A O 1
ATOM 405 N N . ARG A 1 63 ? 120.791 128.232 100.124 1.00 121.36 63 ARG A N 1
ATOM 406 C CA . ARG A 1 63 ? 119.920 128.409 101.280 1.00 120.98 63 ARG A CA 1
ATOM 407 C C . ARG A 1 63 ? 120.718 128.252 102.568 1.00 122.31 63 ARG A C 1
ATOM 408 O O . ARG A 1 63 ? 121.342 127.211 102.801 1.00 124.73 63 ARG A O 1
ATOM 416 N N . VAL A 1 64 ? 120.688 129.285 103.405 1.00 118.76 64 VAL A N 1
ATOM 417 C CA . VAL A 1 64 ? 121.407 129.299 104.667 1.00 117.87 64 VAL A CA 1
ATOM 418 C C . VAL A 1 64 ? 120.469 129.103 105.852 1.00 121.57 64 VAL A C 1
ATOM 419 O O . VAL A 1 64 ? 120.788 128.360 106.783 1.00 121.89 64 VAL A O 1
ATOM 423 N N . ASP A 1 65 ? 119.304 129.747 105.827 1.00 134.53 65 ASP A N 1
ATOM 424 C CA . ASP A 1 65 ? 118.346 129.614 106.914 1.00 133.09 65 ASP A CA 1
ATOM 425 C C . ASP A 1 65 ? 117.816 128.186 106.992 1.00 136.70 65 ASP A C 1
ATOM 426 O O . ASP A 1 65 ? 117.733 127.467 105.992 1.00 136.74 65 ASP A O 1
ATOM 431 N N . GLY A 1 66 ? 117.445 127.783 108.203 1.00 136.35 66 GLY A N 1
ATOM 432 C CA . GLY A 1 66 ? 116.988 126.418 108.401 1.00 135.17 66 GLY A CA 1
ATOM 433 C C . GLY A 1 66 ? 118.103 125.441 108.097 1.00 138.23 66 GLY A C 1
ATOM 434 O O . GLY A 1 66 ? 119.209 125.536 108.642 1.00 137.12 66 GLY A O 1
ATOM 435 N N . LYS A 1 67 ? 117.821 124.485 107.217 1.00 137.11 67 LYS A N 1
ATOM 436 C CA . LYS A 1 67 ? 118.864 123.538 106.867 1.00 137.15 67 LYS A CA 1
ATOM 437 C C . LYS A 1 67 ? 119.739 124.104 105.747 1.00 135.82 67 LYS A C 1
ATOM 438 O O . LYS A 1 67 ? 119.288 124.941 104.961 1.00 136.73 67 LYS A O 1
ATOM 444 N N . PRO A 1 68 ? 121.009 123.708 105.687 1.00 131.04 68 PRO A N 1
ATOM 445 C CA . PRO A 1 68 ? 121.855 124.144 104.570 1.00 132.17 68 PRO A CA 1
ATOM 446 C C . PRO A 1 68 ? 121.360 123.568 103.254 1.00 133.51 68 PRO A C 1
ATOM 447 O O . PRO A 1 68 ? 120.995 122.393 103.166 1.00 131.60 68 PRO A O 1
ATOM 451 N N . GLY A 1 69 ? 121.361 124.406 102.221 1.00 129.73 69 GLY A N 1
ATOM 452 C CA . GLY A 1 69 ? 120.870 124.009 100.924 1.00 125.96 69 GLY A CA 1
ATOM 453 C C . GLY A 1 69 ? 121.979 123.589 99.983 1.00 127.31 69 GLY A C 1
ATOM 454 O O . GLY A 1 69 ? 123.168 123.752 100.272 1.00 127.94 69 GLY A O 1
ATOM 455 N N . PRO A 1 70 ? 121.606 123.032 98.834 1.00 121.59 70 PRO A N 1
ATOM 456 C CA . PRO A 1 70 ? 122.614 122.635 97.847 1.00 122.50 70 PRO A CA 1
ATOM 457 C C . PRO A 1 70 ? 123.301 123.846 97.238 1.00 123.24 70 PRO A C 1
ATOM 458 O O . PRO A 1 70 ? 122.757 124.953 97.211 1.00 127.67 70 PRO A O 1
ATOM 462 N N . GLU A 1 71 ? 124.519 123.624 96.753 1.00 118.48 71 GLU A N 1
ATOM 463 C CA . GLU A 1 71 ? 125.300 124.701 96.162 1.00 114.84 71 GLU A CA 1
ATOM 464 C C . GLU A 1 71 ? 124.630 125.211 94.892 1.00 120.08 71 GLU A C 1
ATOM 465 O O . GLU A 1 71 ? 124.210 124.423 94.039 1.00 124.16 71 GLU A O 1
ATOM 471 N N . LEU A 1 72 ? 124.526 126.534 94.774 1.00 107.68 72 LEU A N 1
ATOM 472 C CA . LEU A 1 72 ? 123.967 127.233 93.620 1.00 100.02 72 LEU A CA 1
ATOM 473 C C . LEU A 1 72 ? 122.507 126.887 93.360 1.00 105.29 72 LEU A C 1
ATOM 474 O O . LEU A 1 72 ? 121.981 127.215 92.290 1.00 109.91 72 LEU A O 1
ATOM 479 N N . ALA A 1 73 ? 121.830 126.245 94.308 1.00 112.78 73 ALA A N 1
ATOM 480 C CA . ALA A 1 73 ? 120.454 125.814 94.101 1.00 110.09 73 ALA A CA 1
ATOM 481 C C . ALA A 1 73 ? 119.434 126.907 94.386 1.00 111.49 73 ALA A C 1
ATOM 482 O O . ALA A 1 73 ? 118.237 126.679 94.186 1.00 112.09 73 ALA A O 1
ATOM 484 N N . GLY A 1 74 ? 119.869 128.079 94.842 1.00 115.15 74 GLY A N 1
ATOM 485 C CA . GLY A 1 74 ? 118.936 129.154 95.116 1.00 113.54 74 GLY A CA 1
ATOM 486 C C . GLY A 1 74 ? 118.291 129.024 96.486 1.00 115.07 74 GLY A C 1
ATOM 487 O O . GLY A 1 74 ? 118.858 128.453 97.419 1.00 115.78 74 GLY A O 1
ATOM 488 N N . ASP A 1 75 ? 117.086 129.582 96.599 1.00 119.27 75 ASP A N 1
ATOM 489 C CA . ASP A 1 75 ? 116.282 129.562 97.820 1.00 120.28 75 ASP A CA 1
ATOM 490 C C . ASP A 1 75 ? 116.950 130.304 98.973 1.00 122.06 75 ASP A C 1
ATOM 491 O O . ASP A 1 75 ? 116.575 130.117 100.134 1.00 122.00 75 ASP A O 1
ATOM 496 N N . PHE A 1 76 ? 117.937 131.146 98.680 1.00 114.26 76 PHE A N 1
ATOM 497 C CA . PHE A 1 76 ? 118.553 131.978 99.704 1.00 109.16 76 PHE A CA 1
ATOM 498 C C . PHE A 1 76 ? 117.634 133.148 100.026 1.00 112.95 76 PHE A C 1
ATOM 499 O O . PHE A 1 76 ? 117.121 133.811 99.121 1.00 115.89 76 PHE A O 1
ATOM 507 N N . LYS A 1 77 ? 117.431 133.404 101.314 1.00 116.68 77 LYS A N 1
ATOM 508 C CA . LYS A 1 77 ? 116.503 134.435 101.755 1.00 116.36 77 LYS A CA 1
ATOM 509 C C . LYS A 1 77 ? 117.223 135.769 101.893 1.00 116.82 77 LYS A C 1
ATOM 510 O O . LYS A 1 77 ? 118.286 135.847 102.516 1.00 120.80 77 LYS A O 1
ATOM 516 N N . MET A 1 78 ? 116.638 136.815 101.314 1.00 118.21 78 MET A N 1
ATOM 517 C CA . MET A 1 78 ? 117.131 138.178 101.435 1.00 118.41 78 MET A CA 1
ATOM 518 C C . MET A 1 78 ? 116.041 139.009 102.091 1.00 122.66 78 MET A C 1
ATOM 519 O O . MET A 1 78 ? 114.933 139.119 101.552 1.00 125.52 78 MET A O 1
ATOM 524 N N . ALA A 1 79 ? 116.357 139.581 103.253 1.00 126.79 79 ALA A N 1
ATOM 525 C CA . ALA A 1 79 ? 115.401 140.374 104.024 1.00 127.84 79 ALA A CA 1
ATOM 526 C C . ALA A 1 79 ? 115.435 141.825 103.542 1.00 127.99 79 ALA A C 1
ATOM 527 O O . ALA A 1 79 ? 115.892 142.744 104.224 1.00 129.00 79 ALA A O 1
ATOM 529 N N . THR A 1 80 ? 114.936 142.008 102.325 1.00 126.76 80 THR A N 1
ATOM 530 C CA . THR A 1 80 ? 114.824 143.334 101.745 1.00 126.94 80 THR A CA 1
ATOM 531 C C . THR A 1 80 ? 113.846 144.173 102.570 1.00 128.79 80 THR A C 1
ATOM 532 O O . THR A 1 80 ? 112.876 143.645 103.120 1.00 129.70 80 THR A O 1
ATOM 536 N N . PRO A 1 81 ? 114.092 145.479 102.705 1.00 135.01 81 PRO A N 1
ATOM 537 C CA . PRO A 1 81 ? 113.131 146.330 103.427 1.00 135.08 81 PRO A CA 1
ATOM 538 C C . PRO A 1 81 ? 111.726 146.288 102.850 1.00 135.80 81 PRO A C 1
ATOM 539 O O . PRO A 1 81 ? 110.766 146.550 103.585 1.00 134.51 81 PRO A O 1
ATOM 543 N N . PHE A 1 82 ? 111.570 145.973 101.566 1.00 133.21 82 PHE A N 1
ATOM 544 C CA . PHE A 1 82 ? 110.253 145.840 100.959 1.00 131.90 82 PHE A CA 1
ATOM 545 C C . PHE A 1 82 ? 109.640 144.457 101.143 1.00 133.79 82 PHE A C 1
ATOM 546 O O . PHE A 1 82 ? 108.450 144.286 100.859 1.00 135.51 82 PHE A O 1
ATOM 554 N N . GLY A 1 83 ? 110.405 143.478 101.600 1.00 131.15 83 GLY A N 1
ATOM 555 C CA . GLY A 1 83 ? 109.891 142.137 101.785 1.00 129.06 83 GLY A CA 1
ATOM 556 C C . GLY A 1 83 ? 111.014 141.121 101.708 1.00 129.90 83 GLY A C 1
ATOM 557 O O . GLY A 1 83 ? 112.185 141.467 101.789 1.00 132.50 83 GLY A O 1
ATOM 558 N N . ASP A 1 84 ? 110.632 139.860 101.546 1.00 127.98 84 ASP A N 1
ATOM 559 C CA . ASP A 1 84 ? 111.580 138.758 101.471 1.00 127.28 84 ASP A CA 1
ATOM 560 C C . ASP A 1 84 ? 111.716 138.310 100.024 1.00 127.47 84 ASP A C 1
ATOM 561 O O . ASP A 1 84 ? 110.712 138.024 99.363 1.00 128.83 84 ASP A O 1
ATOM 566 N N . ILE A 1 85 ? 112.951 138.252 99.533 1.00 119.44 85 ILE A N 1
ATOM 567 C CA . ILE A 1 85 ? 113.232 137.836 98.163 1.00 115.47 85 ILE A CA 1
ATOM 568 C C . ILE A 1 85 ? 114.113 136.597 98.205 1.00 118.34 85 ILE A C 1
ATOM 569 O O . ILE A 1 85 ? 115.141 136.583 98.888 1.00 119.59 85 ILE A O 1
ATOM 574 N N . PHE A 1 86 ? 113.715 135.560 97.478 1.00 116.98 86 PHE A N 1
ATOM 575 C CA . PHE A 1 86 ? 114.408 134.281 97.506 1.00 117.44 86 PHE A CA 1
ATOM 576 C C . PHE A 1 86 ? 115.096 134.043 96.170 1.00 119.36 86 PHE A C 1
ATOM 577 O O . PHE A 1 86 ? 114.453 134.101 95.116 1.00 119.12 86 PHE A O 1
ATOM 585 N N . SER A 1 87 ? 116.400 133.780 96.223 1.00 113.74 87 SER A N 1
ATOM 586 C CA . SER A 1 87 ? 117.197 133.662 95.010 1.00 111.45 87 SER A CA 1
ATOM 587 C C . SER A 1 87 ? 116.748 132.472 94.175 1.00 113.46 87 SER A C 1
ATOM 588 O O . SER A 1 87 ? 116.451 131.396 94.700 1.00 119.45 87 SER A O 1
ATOM 591 N N . SER A 1 88 ? 116.705 132.674 92.864 1.00 104.70 88 SER A N 1
ATOM 592 C CA . SER A 1 88 ? 116.293 131.624 91.950 1.00 106.91 88 SER A CA 1
ATOM 593 C C . SER A 1 88 ? 117.384 130.565 91.814 1.00 107.76 88 SER A C 1
ATOM 594 O O . SER A 1 88 ? 118.560 130.798 92.105 1.00 112.01 88 SER A O 1
ATOM 597 N N . ASN A 1 89 ? 116.971 129.385 91.364 1.00 113.30 89 ASN A N 1
ATOM 598 C CA . ASN A 1 89 ? 117.882 128.266 91.167 1.00 112.22 89 ASN A CA 1
ATOM 599 C C . ASN A 1 89 ? 118.643 128.461 89.862 1.00 116.60 89 ASN A C 1
ATOM 600 O O . ASN A 1 89 ? 118.032 128.562 88.793 1.00 118.33 89 ASN A O 1
ATOM 605 N N . ILE A 1 90 ? 119.972 128.515 89.942 1.00 109.67 90 ILE A N 1
ATOM 606 C CA . ILE A 1 90 ? 120.811 128.719 88.768 1.00 106.97 90 ILE A CA 1
ATOM 607 C C . ILE A 1 90 ? 121.553 127.450 88.370 1.00 108.06 90 ILE A C 1
ATOM 608 O O . ILE A 1 90 ? 122.401 127.490 87.474 1.00 112.24 90 ILE A O 1
ATOM 613 N N . THR A 1 91 ? 121.266 126.325 89.018 1.00 108.54 91 THR A N 1
ATOM 614 C CA . THR A 1 91 ? 121.780 125.056 88.537 1.00 104.82 91 THR A CA 1
ATOM 615 C C . THR A 1 91 ? 121.097 124.696 87.219 1.00 111.51 91 THR A C 1
ATOM 616 O O . THR A 1 91 ? 119.954 125.092 86.978 1.00 117.56 91 THR A O 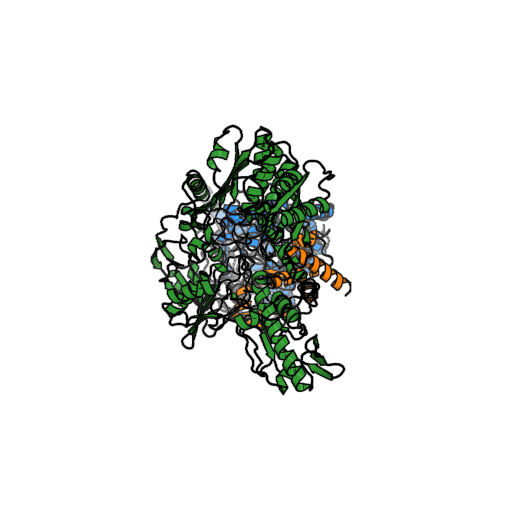1
ATOM 620 N N . PRO A 1 92 ? 121.770 123.946 86.346 1.00 112.44 92 PRO A N 1
ATOM 621 C CA . PRO A 1 92 ? 121.162 123.619 85.049 1.00 115.14 92 PRO A CA 1
ATOM 622 C C . PRO A 1 92 ? 120.000 122.646 85.166 1.00 117.76 92 PRO A C 1
ATOM 623 O O . PRO A 1 92 ? 119.992 121.596 84.519 1.00 121.25 92 PRO A O 1
ATOM 627 N N . ASP A 1 93 ? 119.013 122.991 85.988 1.00 125.25 93 ASP A N 1
ATOM 628 C CA . ASP A 1 93 ? 117.813 122.181 86.123 1.00 122.76 93 ASP A CA 1
ATOM 629 C C . ASP A 1 93 ? 116.874 122.439 84.954 1.00 124.48 93 ASP A C 1
ATOM 630 O O . ASP A 1 93 ? 116.760 123.568 84.470 1.00 127.72 93 ASP A O 1
ATOM 635 N N . GLU A 1 94 ? 116.201 121.380 84.500 1.00 130.08 94 GLU A N 1
ATOM 636 C CA . GLU A 1 94 ? 115.346 121.493 83.323 1.00 132.18 94 GLU A CA 1
ATOM 637 C C . GLU A 1 94 ? 114.189 122.456 83.564 1.00 132.29 94 GLU A C 1
ATOM 638 O O . GLU A 1 94 ? 113.959 123.377 82.772 1.00 133.18 94 GLU A O 1
ATOM 644 N N . GLU A 1 95 ? 113.448 122.261 84.655 1.00 130.49 95 GLU A N 1
ATOM 645 C CA . GLU A 1 95 ? 112.257 123.059 84.931 1.00 129.75 95 GLU A CA 1
ATOM 646 C C . GLU A 1 95 ? 112.548 124.245 85.844 1.00 129.20 95 GLU A C 1
ATOM 647 O O . GLU A 1 95 ? 112.359 125.399 85.449 1.00 125.78 95 GLU A O 1
ATOM 653 N N . TRP A 1 96 ? 113.005 123.979 87.065 1.00 131.73 96 TRP A N 1
ATOM 654 C CA . TRP A 1 96 ? 113.254 125.034 88.046 1.00 130.86 96 TRP A CA 1
ATOM 655 C C . TRP A 1 96 ? 114.740 125.387 88.058 1.00 130.74 96 TRP A C 1
ATOM 656 O O . TRP A 1 96 ? 115.472 125.128 89.012 1.00 130.28 96 TRP A O 1
ATOM 667 N N . GLY A 1 97 ? 115.177 125.995 86.963 1.00 117.86 97 GLY A N 1
ATOM 668 C CA . GLY A 1 97 ? 116.573 126.360 86.840 1.00 114.01 97 GLY A CA 1
ATOM 669 C C . GLY A 1 97 ? 116.862 126.939 85.474 1.00 114.85 97 GLY A C 1
ATOM 670 O O . GLY A 1 97 ? 115.953 127.226 84.693 1.00 115.84 97 GLY A O 1
ATOM 671 N N . ILE A 1 98 ? 118.151 127.103 85.197 1.00 111.29 98 ILE A N 1
ATOM 672 C CA . ILE A 1 98 ? 118.609 127.686 83.946 1.00 113.04 98 ILE A CA 1
ATOM 673 C C . ILE A 1 98 ? 119.000 126.608 82.933 1.00 114.49 98 ILE A C 1
ATOM 674 O O . ILE A 1 98 ? 119.675 126.902 81.948 1.00 116.11 98 ILE A O 1
ATOM 679 N N . GLY A 1 99 ? 118.583 125.362 83.160 1.00 120.34 99 GLY A N 1
ATOM 680 C CA . GLY A 1 99 ? 118.942 124.294 82.240 1.00 119.62 99 GLY A CA 1
ATOM 681 C C . GLY A 1 99 ? 118.402 124.516 80.841 1.00 119.26 99 GLY A C 1
ATOM 682 O O . GLY A 1 99 ? 119.093 124.261 79.852 1.00 120.85 99 GLY A O 1
ATOM 683 N N . ASN A 1 100 ? 117.163 124.992 80.738 1.00 119.52 100 ASN A N 1
ATOM 684 C 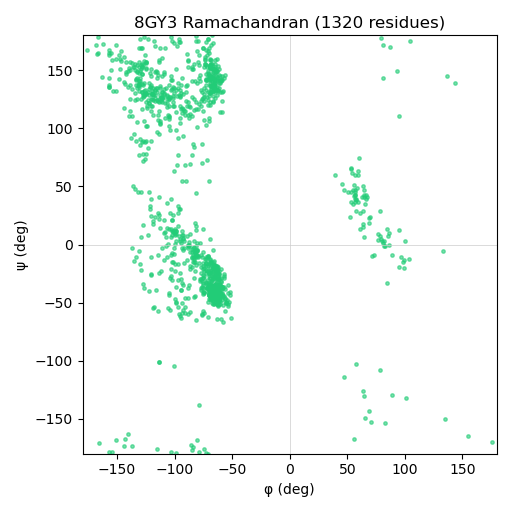CA . ASN A 1 100 ? 116.572 125.281 79.439 1.00 123.84 100 ASN A CA 1
ATOM 685 C C . ASN A 1 100 ? 117.036 126.611 78.862 1.00 125.33 100 ASN A C 1
ATOM 686 O O . ASN A 1 100 ? 116.772 126.882 77.686 1.00 121.96 100 ASN A O 1
ATOM 691 N N . TRP A 1 101 ? 117.715 127.438 79.653 1.00 118.44 101 TRP A N 1
ATOM 692 C CA . TRP A 1 101 ? 118.199 128.720 79.168 1.00 115.17 101 TRP A CA 1
ATOM 693 C C . TRP A 1 101 ? 119.282 128.526 78.115 1.00 113.65 101 TRP A C 1
ATOM 694 O O . TRP A 1 101 ? 120.091 127.598 78.183 1.00 118.68 101 TRP A O 1
ATOM 705 N N . SER A 1 102 ? 119.292 129.419 77.133 1.00 113.31 102 SER A N 1
ATOM 706 C CA . SER A 1 102 ? 120.345 129.460 76.134 1.00 117.82 102 SER A CA 1
ATOM 707 C C . SER A 1 102 ? 121.391 130.489 76.548 1.00 120.92 102 SER A C 1
ATOM 708 O O . SER A 1 102 ? 121.238 131.205 77.540 1.00 120.47 102 SER A O 1
ATOM 711 N N . LEU A 1 103 ? 122.479 130.557 75.779 1.00 113.78 103 LEU A N 1
ATOM 712 C CA . LEU A 1 103 ? 123.513 131.546 76.064 1.00 111.01 103 LEU A CA 1
ATOM 713 C C . LEU A 1 103 ? 122.972 132.960 75.908 1.00 112.16 103 LEU A C 1
ATOM 714 O O . LEU A 1 103 ? 123.300 133.850 76.701 1.00 115.48 103 LEU A O 1
ATOM 719 N N . ALA A 1 104 ? 122.141 133.186 74.888 1.00 114.45 104 ALA A N 1
ATOM 720 C CA . ALA A 1 104 ? 121.578 134.514 74.673 1.00 116.04 104 ALA A CA 1
ATOM 721 C C . ALA A 1 104 ? 120.695 134.938 75.840 1.00 115.47 104 ALA A C 1
ATOM 722 O O . ALA A 1 104 ? 120.757 136.089 76.285 1.00 113.06 104 ALA A O 1
ATOM 724 N N . ALA A 1 105 ? 119.866 134.024 76.348 1.00 117.43 105 ALA A N 1
ATOM 725 C CA . ALA A 1 105 ? 118.983 134.366 77.460 1.00 116.60 105 ALA A CA 1
ATOM 726 C C . ALA A 1 105 ? 119.773 134.690 78.722 1.00 116.19 105 ALA A C 1
ATOM 727 O O . ALA A 1 105 ? 119.464 135.660 79.424 1.00 120.34 105 ALA A O 1
ATOM 729 N N . PHE A 1 106 ? 120.795 133.888 79.026 1.00 107.29 106 PHE A N 1
ATOM 730 C CA . PHE A 1 106 ? 121.615 134.151 80.204 1.00 108.55 106 PHE A CA 1
ATOM 731 C C . PHE A 1 106 ? 122.379 135.461 80.060 1.00 110.57 106 PHE A C 1
ATOM 732 O O . PHE A 1 106 ? 122.506 136.227 81.023 1.00 113.51 106 PHE A O 1
ATOM 740 N N . LYS A 1 107 ? 122.897 135.735 78.861 1.00 110.40 107 LYS A N 1
ATOM 741 C CA . LYS A 1 107 ? 123.585 136.997 78.618 1.00 108.71 107 LYS A CA 1
ATOM 742 C C . LYS A 1 107 ? 122.638 138.179 78.783 1.00 109.89 107 LYS A C 1
ATOM 743 O O . LYS A 1 107 ? 123.018 139.217 79.339 1.00 109.04 107 LYS A O 1
ATOM 749 N N . ARG A 1 108 ? 121.403 138.042 78.298 1.00 115.15 108 ARG A N 1
ATOM 750 C CA . ARG A 1 108 ? 120.409 139.094 78.476 1.00 115.28 108 ARG A CA 1
ATOM 751 C C . ARG A 1 108 ? 120.098 139.309 79.949 1.00 112.96 108 ARG A C 1
ATOM 752 O O . ARG A 1 108 ? 119.960 140.450 80.402 1.00 114.31 108 ARG A O 1
ATOM 760 N N . ALA A 1 109 ? 119.981 138.221 80.712 1.00 107.78 109 ALA A N 1
ATOM 761 C CA . ALA A 1 109 ? 119.739 138.347 82.145 1.00 106.16 109 ALA A CA 1
ATOM 762 C C . ALA A 1 109 ? 120.897 139.051 82.836 1.00 107.19 109 ALA A C 1
ATOM 763 O O . ALA A 1 109 ? 120.690 139.849 83.757 1.00 111.99 109 ALA A O 1
ATOM 765 N N . MET A 1 110 ? 122.127 138.761 82.411 1.00 107.97 110 MET A N 1
ATOM 766 C CA . MET A 1 110 ? 123.286 139.386 83.038 1.00 106.83 110 MET A CA 1
ATOM 767 C C . MET A 1 110 ? 123.380 140.869 82.696 1.00 108.58 110 MET A C 1
ATOM 768 O O . MET A 1 110 ? 123.662 141.694 83.572 1.00 109.12 110 MET A O 1
ATOM 773 N N . ASN A 1 111 ? 123.147 141.232 81.432 1.00 111.04 111 ASN A N 1
ATOM 774 C CA . ASN A 1 111 ? 123.325 142.620 81.018 1.00 109.78 111 ASN A CA 1
ATOM 775 C C . ASN A 1 111 ? 122.129 143.509 81.330 1.00 114.16 111 ASN A C 1
ATOM 776 O O . ASN A 1 111 ? 122.299 144.729 81.425 1.00 116.06 111 ASN A O 1
ATOM 781 N N . LYS A 1 112 ? 120.933 142.946 81.485 1.00 115.82 112 LYS A N 1
ATOM 782 C CA . LYS A 1 112 ? 119.734 143.754 81.668 1.00 112.62 112 LYS A CA 1
ATOM 783 C C . LYS A 1 112 ? 118.871 143.350 82.851 1.00 110.38 112 LYS A C 1
ATOM 784 O O . LYS A 1 112 ? 118.026 144.152 83.266 1.00 114.86 112 LYS A O 1
ATOM 790 N N . GLY A 1 113 ? 119.044 142.157 83.410 1.00 106.36 113 GLY A N 1
ATOM 791 C CA . GLY A 1 113 ? 118.179 141.721 84.486 1.00 107.52 113 GLY A CA 1
ATOM 792 C C . GLY A 1 113 ? 116.822 141.232 84.041 1.00 108.67 113 GLY A C 1
ATOM 793 O O . GLY A 1 113 ? 115.851 141.354 84.792 1.00 112.12 113 GLY A O 1
ATOM 794 N N . ILE A 1 114 ? 116.722 140.688 82.830 1.00 113.11 114 ILE A N 1
ATOM 795 C CA . ILE A 1 114 ? 115.479 140.144 82.295 1.00 112.56 114 ILE A CA 1
ATOM 796 C C . ILE A 1 114 ? 115.634 138.635 82.179 1.00 114.74 114 ILE A C 1
ATOM 797 O O . ILE A 1 114 ? 116.588 138.150 81.559 1.00 116.82 114 ILE A O 1
ATOM 802 N N . ALA A 1 115 ? 114.694 137.895 82.761 1.00 120.54 115 ALA A N 1
ATOM 803 C CA . ALA A 1 115 ? 114.784 136.444 82.789 1.00 120.98 115 ALA A CA 1
ATOM 804 C C . ALA A 1 115 ? 114.512 135.862 81.402 1.00 122.93 115 ALA A C 1
ATOM 805 O O . ALA A 1 115 ? 114.278 136.578 80.425 1.00 125.67 115 ALA A O 1
ATOM 807 N N . ARG A 1 116 ? 114.552 134.529 81.322 1.00 128.41 116 ARG A N 1
ATOM 808 C CA . ARG A 1 116 ? 114.320 133.850 80.051 1.00 130.44 116 ARG A CA 1
ATOM 809 C C . ARG A 1 116 ? 112.906 134.091 79.542 1.00 132.22 116 ARG A C 1
ATOM 810 O O . ARG A 1 116 ? 112.701 134.337 78.348 1.00 134.27 116 ARG A O 1
ATOM 818 N N . ASP A 1 117 ? 111.917 134.023 80.429 1.00 128.32 117 ASP A N 1
ATOM 819 C CA . ASP A 1 117 ? 110.523 134.179 80.036 1.00 128.06 117 ASP A CA 1
ATOM 820 C C . ASP A 1 117 ? 110.131 135.630 79.797 1.00 128.10 117 ASP A C 1
ATOM 821 O O . ASP A 1 117 ? 108.965 135.895 79.487 1.00 128.81 117 ASP A O 1
ATOM 826 N N . GLY A 1 118 ? 111.064 136.569 79.931 1.00 116.56 118 GLY A N 1
ATOM 827 C CA . GLY A 1 118 ? 110.791 137.972 79.719 1.00 116.95 118 GLY A CA 1
ATOM 828 C C . GLY A 1 118 ? 110.490 138.757 80.976 1.00 117.57 118 GLY A C 1
ATOM 829 O O . GLY A 1 118 ? 110.446 139.992 80.918 1.00 116.36 118 GLY A O 1
ATOM 830 N N . SER A 1 119 ? 110.279 138.085 82.103 1.00 121.05 119 SER A N 1
ATOM 831 C CA . SER A 1 119 ? 110.027 138.782 83.353 1.00 120.10 119 SER A CA 1
ATOM 832 C C . SER A 1 119 ? 111.274 139.532 83.806 1.00 121.29 119 SER A C 1
ATOM 833 O O . SER A 1 119 ? 112.405 139.150 83.496 1.00 122.30 119 SER A O 1
ATOM 836 N N . GLN A 1 120 ? 111.056 140.613 84.547 1.00 114.19 120 GLN A N 1
ATOM 837 C CA . GLN A 1 120 ? 112.144 141.449 85.028 1.00 110.61 120 GLN A CA 1
ATOM 838 C C . GLN A 1 120 ? 112.552 141.029 86.433 1.00 114.03 120 GLN A C 1
ATOM 839 O O . GLN A 1 120 ? 111.703 140.756 87.285 1.00 119.16 120 GLN A O 1
ATOM 845 N N . LEU A 1 121 ? 113.859 140.980 86.666 1.00 108.33 121 LEU A N 1
ATOM 846 C CA . LEU A 1 121 ? 114.397 140.552 87.946 1.00 102.45 121 LEU A CA 1
ATOM 847 C C . LEU A 1 121 ? 114.534 141.733 88.897 1.00 102.34 121 LEU A C 1
ATOM 848 O O . LEU A 1 121 ? 114.698 142.882 88.478 1.00 105.07 121 LEU A O 1
ATOM 853 N N . TYR A 1 122 ? 114.459 141.435 90.190 1.00 109.70 122 TYR A N 1
ATOM 854 C CA . TYR A 1 122 ? 114.558 142.469 91.204 1.00 108.52 122 TYR A CA 1
ATOM 855 C C . TYR A 1 122 ? 115.990 142.994 91.294 1.00 113.00 122 TYR A C 1
ATOM 856 O O . TYR A 1 122 ? 116.944 142.279 90.976 1.00 117.10 122 TYR A O 1
ATOM 865 N N . PRO A 1 123 ? 116.169 144.247 91.724 1.00 109.74 123 PRO A N 1
ATOM 866 C CA . PRO A 1 123 ? 117.526 144.769 91.939 1.00 109.23 123 PRO A CA 1
ATOM 867 C C . PRO A 1 123 ? 118.276 144.097 93.076 1.00 111.21 123 PRO A C 1
ATOM 868 O O . PRO A 1 123 ? 119.453 144.415 93.283 1.00 114.50 123 PRO A O 1
ATOM 872 N N . ALA A 1 124 ? 117.639 143.195 93.828 1.00 112.05 124 ALA A N 1
ATOM 873 C CA . ALA A 1 124 ? 118.385 142.378 94.779 1.00 110.41 124 ALA A CA 1
ATOM 874 C C . ALA A 1 124 ? 119.458 141.573 94.063 1.00 111.15 124 ALA A C 1
ATOM 875 O O . ALA A 1 124 ? 120.568 141.400 94.579 1.00 113.63 124 ALA A O 1
ATOM 877 N N . PHE A 1 125 ? 119.143 141.073 92.880 1.00 101.72 125 PHE A N 1
ATOM 878 C CA . PHE A 1 125 ? 120.138 140.547 91.960 1.00 98.84 125 PHE A CA 1
ATOM 879 C C . PHE A 1 125 ? 120.883 141.723 91.347 1.00 104.35 125 PHE A C 1
ATOM 880 O O . PHE A 1 125 ? 120.309 142.431 90.511 1.00 111.20 125 PHE A O 1
ATOM 888 N N . PRO A 1 126 ? 122.136 141.977 91.721 1.00 99.51 126 PRO A N 1
ATOM 889 C CA . PRO A 1 126 ? 122.782 143.233 91.316 1.00 95.46 126 PRO A CA 1
ATOM 890 C C . PRO A 1 126 ? 123.140 143.278 89.840 1.00 97.03 126 PRO A C 1
ATOM 891 O O . PRO A 1 126 ? 124.318 143.196 89.480 1.00 103.75 126 PRO A O 1
ATOM 895 N N . PHE A 1 127 ? 122.133 143.414 88.975 1.00 100.33 127 PHE A N 1
ATOM 896 C CA . PHE A 1 127 ? 122.406 143.527 87.548 1.00 100.84 127 PHE A CA 1
ATOM 897 C C . PHE A 1 127 ? 123.065 144.851 87.192 1.00 104.50 127 PHE A C 1
ATOM 898 O O . PHE A 1 127 ? 123.755 144.927 86.171 1.00 110.64 127 PHE A O 1
ATOM 906 N N . ASP A 1 128 ? 122.873 145.891 88.009 1.00 104.35 128 ASP A N 1
ATOM 907 C CA . ASP A 1 128 ? 123.511 147.175 87.742 1.00 109.04 128 ASP A CA 1
ATOM 908 C C . ASP A 1 128 ? 125.028 147.079 87.785 1.00 112.12 128 ASP A C 1
ATOM 909 O O . ASP A 1 128 ? 125.709 147.908 87.172 1.00 111.88 128 ASP A O 1
ATOM 914 N N . HIS A 1 129 ? 125.570 146.094 88.498 1.00 102.80 129 HIS A N 1
ATOM 915 C CA . HIS A 1 129 ? 127.005 145.852 88.506 1.00 93.56 129 HIS A CA 1
ATOM 916 C C . HIS A 1 129 ? 127.412 144.796 87.488 1.00 98.99 129 HIS A C 1
ATOM 917 O O . HIS A 1 129 ? 128.449 144.936 86.833 1.00 110.83 129 HIS A O 1
ATOM 924 N N . PHE A 1 130 ? 126.609 143.742 87.337 1.00 86.40 130 PHE A N 1
ATOM 925 C CA . PHE A 1 130 ? 126.941 142.665 86.414 1.00 89.72 130 PHE A CA 1
ATOM 926 C C . PHE A 1 130 ? 126.774 143.062 84.955 1.00 95.28 130 PHE A C 1
ATOM 927 O O . PHE A 1 130 ? 127.240 142.328 84.078 1.00 102.29 130 PHE A O 1
ATOM 935 N N . THR A 1 131 ? 126.124 144.192 84.671 1.00 99.61 131 THR A N 1
ATOM 936 C CA . THR A 1 131 ? 125.963 144.621 83.288 1.00 102.85 131 THR A CA 1
ATOM 937 C C . THR A 1 131 ? 127.283 145.034 82.653 1.00 104.67 131 THR A C 1
ATOM 938 O O . THR A 1 131 ? 127.358 145.142 81.425 1.00 105.93 131 THR A O 1
ATOM 942 N N . LYS A 1 132 ? 128.319 145.267 83.457 1.00 104.48 132 LYS A N 1
ATOM 943 C CA . LYS A 1 132 ? 129.631 145.632 82.945 1.00 104.28 132 LYS A CA 1
ATOM 944 C C . LYS A 1 132 ? 130.495 144.427 82.606 1.00 108.73 132 LYS A C 1
ATOM 945 O O . LYS A 1 132 ? 131.582 144.603 82.045 1.00 114.76 132 LYS A O 1
ATOM 951 N N . VAL A 1 133 ? 130.045 143.215 82.928 1.00 98.02 133 VAL A N 1
ATOM 952 C CA . VAL A 1 133 ? 130.826 142.020 82.641 1.00 96.55 133 VAL A CA 1
ATOM 953 C C . VAL A 1 133 ? 130.870 141.796 81.136 1.00 102.28 133 VAL A C 1
ATOM 954 O O . VAL A 1 133 ? 129.836 141.831 80.455 1.00 106.51 133 VAL A O 1
ATOM 958 N N . SER A 1 134 ? 132.069 141.564 80.609 1.00 105.97 134 SER A N 1
ATOM 959 C CA . SER A 1 134 ? 132.262 141.445 79.173 1.00 105.12 134 SER A CA 1
ATOM 960 C C . SER A 1 134 ? 131.639 140.154 78.645 1.00 107.82 134 SER A C 1
ATOM 961 O O . SER A 1 134 ? 131.230 139.268 79.399 1.00 113.50 134 SER A O 1
ATOM 964 N N . ASP A 1 135 ? 131.566 140.063 77.314 1.00 109.87 135 ASP A N 1
ATOM 965 C CA . ASP A 1 135 ? 130.954 138.900 76.677 1.00 110.26 135 ASP A CA 1
ATOM 966 C C . ASP A 1 135 ? 131.752 137.630 76.943 1.00 115.93 135 ASP A C 1
ATOM 967 O O . ASP A 1 135 ? 131.170 136.558 77.147 1.00 116.97 135 ASP A O 1
ATOM 972 N N . GLN A 1 136 ? 133.084 137.724 76.925 1.00 114.56 136 GLN A N 1
ATOM 973 C CA . GLN A 1 136 ? 133.910 136.541 77.148 1.00 114.14 136 GLN A CA 1
ATOM 974 C C . GLN A 1 136 ? 133.683 135.969 78.541 1.00 115.22 136 GLN A C 1
ATOM 975 O O . GLN A 1 136 ? 133.522 134.755 78.709 1.00 119.66 136 GLN A O 1
ATOM 981 N N . ASP A 1 137 ? 133.657 136.836 79.555 1.00 109.96 137 ASP A N 1
ATOM 982 C CA . ASP A 1 137 ? 133.405 136.374 80.916 1.00 108.97 137 ASP A CA 1
ATOM 983 C C . ASP A 1 137 ? 131.997 135.812 81.055 1.00 111.95 137 ASP A C 1
ATOM 984 O O . ASP A 1 137 ? 131.784 134.825 81.770 1.00 116.79 137 ASP A O 1
ATOM 989 N N . VAL A 1 138 ? 131.023 136.430 80.383 1.00 110.70 138 VAL A N 1
ATOM 990 C CA . VAL A 1 138 ? 129.651 135.932 80.434 1.00 104.64 138 VAL A CA 1
ATOM 991 C C . VAL A 1 138 ? 129.581 134.522 79.864 1.00 108.65 138 VAL A C 1
ATOM 992 O O . VAL A 1 138 ? 128.981 133.622 80.462 1.00 116.69 138 VAL A O 1
ATOM 996 N N . SER A 1 139 ? 130.209 134.305 78.706 1.00 107.36 139 SER A N 1
ATOM 997 C CA . SER A 1 139 ? 130.212 132.974 78.107 1.00 109.31 139 SER A CA 1
ATOM 998 C C . SER A 1 139 ? 130.940 131.971 78.992 1.00 109.52 139 SER A C 1
ATOM 999 O O . SER A 1 139 ? 130.481 130.834 79.165 1.00 109.45 139 SER A O 1
ATOM 1002 N N . ASP A 1 140 ? 132.076 132.375 79.565 1.00 108.93 140 ASP A N 1
ATOM 1003 C CA . ASP A 1 140 ? 132.843 131.467 80.412 1.00 105.67 140 ASP A CA 1
ATOM 1004 C C . ASP A 1 140 ? 132.035 131.033 81.627 1.00 106.51 140 ASP A C 1
ATOM 1005 O O . ASP A 1 140 ? 131.966 129.840 81.949 1.00 116.59 140 ASP A O 1
ATOM 1010 N N . LEU A 1 141 ? 131.403 131.984 82.313 1.00 101.48 141 LEU A N 1
ATOM 1011 C CA . LEU A 1 141 ? 130.657 131.621 83.509 1.00 104.88 141 LEU A CA 1
ATOM 1012 C C . LEU A 1 141 ? 129.338 130.935 83.183 1.00 103.99 141 LEU A C 1
ATOM 1013 O O . LEU A 1 141 ? 128.862 130.133 83.991 1.00 111.70 141 LEU A O 1
ATOM 1018 N N . TYR A 1 142 ? 128.759 131.190 82.006 1.00 102.81 142 TYR A N 1
ATOM 1019 C CA . TYR A 1 142 ? 127.637 130.376 81.552 1.00 103.75 142 TYR A CA 1
ATOM 1020 C C . TYR A 1 142 ? 128.061 128.926 81.365 1.00 107.15 142 TYR A C 1
ATOM 1021 O O . TYR A 1 142 ? 127.353 128.002 81.788 1.00 112.64 142 TYR A O 1
ATOM 1030 N N . ALA A 1 143 ? 129.222 128.708 80.742 1.00 106.16 143 ALA A N 1
ATOM 1031 C CA . ALA A 1 143 ? 129.728 127.350 80.576 1.00 105.87 143 ALA A CA 1
ATOM 1032 C C . ALA A 1 143 ? 129.999 126.698 81.924 1.00 105.90 143 ALA A C 1
ATOM 1033 O O . ALA A 1 143 ? 129.730 125.507 82.112 1.00 113.18 143 ALA A O 1
ATOM 1035 N N . TYR A 1 144 ? 130.541 127.464 82.872 1.00 98.38 144 TYR A N 1
ATOM 1036 C CA . TYR A 1 144 ? 130.777 126.923 84.208 1.00 99.06 144 TYR A CA 1
ATOM 1037 C C . TYR A 1 144 ? 129.472 126.530 84.888 1.00 105.21 144 TYR A C 1
ATOM 1038 O O . TYR A 1 144 ? 129.379 125.457 85.494 1.00 108.65 144 TYR A O 1
ATOM 1047 N N . LEU A 1 145 ? 128.456 127.391 84.804 1.00 106.15 145 LEU A N 1
ATOM 1048 C CA . LEU A 1 145 ? 127.183 127.102 85.455 1.00 99.44 145 LEU A CA 1
ATOM 1049 C C . LEU A 1 145 ? 126.503 125.889 84.836 1.00 99.43 145 LEU A C 1
ATOM 1050 O O . LEU A 1 145 ? 125.926 125.064 85.553 1.00 104.63 145 LEU A O 1
ATOM 1055 N N . MET A 1 146 ? 126.557 125.760 83.509 1.00 108.85 146 MET A N 1
ATOM 1056 C CA . MET A 1 146 ? 125.843 124.673 82.851 1.00 110.51 146 MET A CA 1
ATOM 1057 C C . MET A 1 146 ? 126.432 123.298 83.145 1.00 114.62 146 MET A C 1
ATOM 1058 O O . MET A 1 146 ? 125.760 122.294 82.887 1.00 116.99 146 MET A O 1
ATOM 1063 N N . THR A 1 147 ? 127.653 123.221 83.668 1.00 111.65 147 THR A N 1
ATOM 1064 C CA . THR A 1 147 ? 128.264 121.944 84.011 1.00 110.90 147 THR A CA 1
ATOM 1065 C C . THR A 1 147 ? 128.167 121.613 85.494 1.00 109.94 147 THR A C 1
ATOM 1066 O O . THR A 1 147 ? 128.663 120.563 85.912 1.00 115.14 147 THR A O 1
ATOM 1070 N N . ARG A 1 148 ? 127.551 122.475 86.295 1.00 108.95 148 ARG A N 1
ATOM 1071 C CA . ARG A 1 148 ? 127.358 122.169 87.701 1.00 113.77 148 ARG A CA 1
ATOM 1072 C C . ARG A 1 148 ? 126.271 121.106 87.862 1.00 117.27 148 ARG A C 1
ATOM 1073 O O . ARG A 1 148 ? 125.416 120.947 86.988 1.00 115.67 148 ARG A O 1
ATOM 1081 N N . PRO A 1 149 ? 126.298 120.347 88.957 1.00 124.36 149 PRO A N 1
ATOM 1082 C CA . PRO A 1 149 ? 125.248 119.345 89.177 1.00 121.58 149 PRO A CA 1
ATOM 1083 C C . PRO A 1 149 ? 123.873 119.992 89.254 1.00 122.28 149 PRO A C 1
ATOM 1084 O O . PRO A 1 149 ? 123.702 121.071 89.823 1.00 124.41 149 PRO A O 1
ATOM 1088 N N . ALA A 1 150 ? 122.887 119.314 88.672 1.00 116.42 150 ALA A N 1
ATOM 1089 C CA . ALA A 1 150 ? 121.529 119.835 88.633 1.00 116.71 150 ALA A CA 1
ATOM 1090 C C . ALA A 1 150 ? 120.799 119.533 89.934 1.00 117.02 150 ALA A C 1
ATOM 1091 O O . ALA A 1 150 ? 120.942 118.450 90.508 1.00 117.66 150 ALA A O 1
ATOM 1093 N N . VAL A 1 151 ? 120.015 120.502 90.398 1.00 117.15 151 VAL A N 1
ATOM 1094 C CA . VAL A 1 151 ? 119.226 120.375 91.617 1.00 115.98 151 VAL A CA 1
ATOM 1095 C C . VAL A 1 151 ? 117.773 120.670 91.275 1.00 117.91 151 VAL A C 1
ATOM 1096 O O . VAL A 1 151 ? 117.475 121.683 90.633 1.00 119.70 151 VAL A O 1
ATOM 1100 N N . HIS A 1 152 ? 116.872 119.786 91.706 1.00 120.55 152 HIS A N 1
ATOM 1101 C CA . HIS A 1 152 ? 115.447 119.913 91.426 1.00 119.79 152 HIS A CA 1
ATOM 1102 C C . HIS A 1 152 ? 114.692 120.602 92.557 1.00 122.38 152 HIS A C 1
ATOM 1103 O O . HIS A 1 152 ? 113.511 120.314 92.781 1.00 124.35 152 HIS A O 1
ATOM 1110 N N . LEU A 1 153 ? 115.348 121.507 93.275 1.00 123.80 153 LEU A N 1
ATOM 1111 C CA . LEU A 1 153 ? 114.713 122.231 94.366 1.00 123.43 153 LEU A CA 1
ATOM 1112 C C . LEU A 1 153 ? 114.088 123.517 93.841 1.00 122.26 153 LEU A C 1
ATOM 1113 O O . LEU A 1 153 ? 114.692 124.235 93.041 1.00 122.89 153 LEU A O 1
ATOM 1118 N N . LYS A 1 154 ? 112.870 123.797 94.294 1.00 121.92 154 LYS A N 1
ATOM 1119 C CA . LYS A 1 154 ? 112.177 125.019 93.909 1.00 122.36 154 LYS A CA 1
ATOM 1120 C C . LYS A 1 154 ? 112.341 126.075 94.987 1.00 123.41 154 LYS A C 1
ATOM 1121 O O . LYS A 1 154 ? 112.067 125.797 96.163 1.00 122.22 154 LYS A O 1
ATOM 1127 N N . PRO A 1 155 ? 112.790 127.279 94.639 1.00 123.86 155 PRO A N 1
ATOM 1128 C CA . PRO A 1 155 ? 112.872 128.348 95.639 1.00 122.35 155 PRO A CA 1
ATOM 1129 C C . PRO A 1 155 ? 111.492 128.712 96.164 1.00 123.92 155 PRO A C 1
ATOM 1130 O O . PRO A 1 155 ? 110.486 128.606 95.460 1.00 122.32 155 PRO A O 1
ATOM 1134 N N . ARG A 1 156 ? 111.455 129.142 97.422 1.00 127.49 156 ARG A N 1
ATOM 1135 C CA . ARG A 1 156 ? 110.195 129.488 98.057 1.00 125.20 156 ARG A CA 1
ATOM 1136 C C . ARG A 1 156 ? 109.624 130.766 97.443 1.00 125.08 156 ARG A C 1
ATOM 1137 O O . ARG A 1 156 ? 110.309 131.516 96.741 1.00 125.53 156 ARG A O 1
ATOM 1145 N N . ASP A 1 157 ? 108.343 131.005 97.709 1.00 131.76 157 ASP A N 1
ATOM 1146 C CA . ASP A 1 157 ? 107.643 132.136 97.116 1.00 132.44 157 ASP A CA 1
ATOM 1147 C C . ASP A 1 157 ? 107.954 133.424 97.867 1.00 132.00 157 ASP A C 1
ATOM 1148 O O . ASP A 1 157 ? 108.013 133.444 99.100 1.00 132.24 157 ASP A O 1
ATOM 1153 N N . ASN A 1 158 ? 108.146 134.503 97.114 1.00 130.04 158 ASN A N 1
ATOM 1154 C CA . ASN A 1 158 ? 108.463 135.792 97.709 1.00 129.65 158 ASN A CA 1
ATOM 1155 C C . ASN A 1 158 ? 107.260 136.354 98.459 1.00 130.76 158 ASN A C 1
ATOM 1156 O O . ASN A 1 158 ? 106.107 136.038 98.159 1.00 131.64 158 ASN A O 1
ATOM 1161 N N . THR A 1 159 ? 107.545 137.200 99.450 1.00 134.55 159 THR A N 1
ATOM 1162 C CA . THR A 1 159 ? 106.516 137.838 100.263 1.00 134.95 159 THR A CA 1
ATOM 1163 C C . THR A 1 159 ? 106.399 139.331 99.980 1.00 135.41 159 THR A C 1
ATOM 1164 O O . THR A 1 159 ? 105.895 140.082 100.821 1.00 137.10 159 THR A O 1
ATOM 1168 N N . VAL A 1 160 ? 106.860 139.777 98.817 1.00 138.36 160 VAL A N 1
ATOM 1169 C CA . VAL A 1 160 ? 106.827 141.188 98.440 1.00 139.20 160 VAL A CA 1
ATOM 1170 C C . VAL A 1 160 ? 105.398 141.588 98.079 1.00 142.39 160 VAL A C 1
ATOM 1171 O O . VAL A 1 160 ? 104.698 140.834 97.388 1.00 139.47 160 VAL A O 1
ATOM 1175 N N . PRO A 1 161 ? 104.905 142.741 98.558 1.00 145.72 161 PRO A N 1
ATOM 1176 C CA . PRO A 1 161 ? 103.491 143.088 98.350 1.00 142.76 161 PRO A CA 1
ATOM 1177 C C . PRO A 1 161 ? 103.192 143.986 97.154 1.00 142.68 161 PRO A C 1
ATOM 1178 O O . PRO A 1 161 ? 104.095 144.476 96.468 1.00 143.38 161 PRO A O 1
ATOM 1182 N N . PHE A 1 162 ? 101.897 144.190 96.913 1.00 145.00 162 PHE A N 1
ATOM 1183 C CA . PHE A 1 162 ? 101.417 145.145 95.920 1.00 145.01 162 PHE A CA 1
ATOM 1184 C C . PHE A 1 162 ? 101.809 146.564 96.334 1.00 148.13 162 PHE A C 1
ATOM 1185 O O . PHE A 1 162 ? 101.717 146.911 97.516 1.00 149.22 162 PHE A O 1
ATOM 1193 N N . PRO A 1 163 ? 102.256 147.416 95.391 1.00 148.01 163 PRO A N 1
ATOM 1194 C CA . PRO A 1 163 ? 102.449 147.233 93.958 1.00 145.93 163 PRO A CA 1
ATOM 1195 C C . PRO A 1 163 ? 103.903 147.032 93.570 1.00 146.29 163 PRO A C 1
ATOM 1196 O O . PRO A 1 163 ? 104.369 147.544 92.556 1.00 146.64 163 PRO A O 1
ATOM 1200 N N . ILE A 1 164 ? 104.650 146.288 94.379 1.00 136.56 164 ILE A N 1
ATOM 1201 C CA . ILE A 1 164 ? 106.025 145.964 94.058 1.00 135.05 164 ILE A CA 1
ATOM 1202 C C . ILE A 1 164 ? 106.172 144.525 93.571 1.00 135.48 164 ILE A C 1
ATOM 1203 O O . ILE A 1 164 ? 107.056 144.248 92.751 1.00 137.25 164 ILE A O 1
ATOM 1208 N N . ASN A 1 165 ? 105.300 143.613 94.010 1.00 140.24 165 ASN A N 1
ATOM 1209 C CA . ASN A 1 165 ? 105.329 142.243 93.514 1.00 139.73 165 ASN A CA 1
ATOM 1210 C C . ASN A 1 165 ? 105.008 142.154 92.030 1.00 139.75 165 ASN A C 1
ATOM 1211 O O . ASN A 1 165 ? 105.379 141.165 91.389 1.00 140.08 165 ASN A O 1
ATOM 1216 N N . ILE A 1 166 ? 104.327 143.152 91.470 1.00 134.75 166 ILE A N 1
ATOM 1217 C CA . ILE A 1 166 ? 104.077 143.178 90.035 1.00 135.20 166 ILE A CA 1
ATOM 1218 C C . ILE A 1 166 ? 105.403 143.455 89.338 1.00 136.96 166 ILE A C 1
ATOM 1219 O O . ILE A 1 166 ? 105.926 144.575 89.375 1.00 136.16 166 ILE A O 1
ATOM 1224 N N . ARG A 1 167 ? 105.969 142.418 88.719 1.00 127.26 167 ARG A N 1
ATOM 1225 C CA . ARG A 1 167 ? 107.323 142.519 88.188 1.00 123.66 167 ARG A CA 1
ATOM 1226 C C . ARG A 1 167 ? 107.401 143.535 87.057 1.00 124.11 167 ARG A C 1
ATOM 1227 O O . ARG A 1 167 ? 108.293 144.390 87.039 1.00 125.69 167 ARG A O 1
ATOM 1235 N N . LEU A 1 168 ? 106.455 143.477 86.120 1.00 121.69 168 LEU A N 1
ATOM 1236 C CA . LEU A 1 168 ? 106.535 144.279 84.906 1.00 122.52 168 LEU A CA 1
ATOM 1237 C C . LEU A 1 168 ? 106.612 145.766 85.228 1.00 123.42 168 LEU A C 1
ATOM 1238 O O . LEU A 1 168 ? 107.652 146.393 85.009 1.00 127.65 168 LEU A O 1
ATOM 1243 N N . ILE A 1 169 ? 105.538 146.325 85.788 1.00 125.78 169 ILE A N 1
ATOM 1244 C CA . ILE A 1 169 ? 105.466 147.772 85.975 1.00 126.59 169 ILE A CA 1
ATOM 1245 C C . ILE A 1 169 ? 106.531 148.243 86.958 1.00 127.62 169 ILE A C 1
ATOM 1246 O O . ILE A 1 169 ? 107.295 149.173 86.671 1.00 128.96 169 ILE A O 1
ATOM 1251 N N . GLY A 1 170 ? 106.604 147.601 88.125 1.00 124.91 170 GLY A N 1
ATOM 1252 C CA . GLY A 1 170 ? 107.511 148.073 89.159 1.00 123.99 170 GLY A CA 1
ATOM 1253 C C . GLY A 1 170 ? 108.967 147.978 88.750 1.00 125.50 170 GLY A C 1
ATOM 1254 O O . GLY A 1 170 ? 109.735 148.933 88.901 1.00 126.18 170 GLY A O 1
ATOM 1255 N N . GLN A 1 171 ? 109.365 146.828 88.203 1.00 119.21 171 GLN A N 1
ATOM 1256 C CA . GLN A 1 171 ? 110.762 146.653 87.834 1.00 117.62 171 GLN A CA 1
ATOM 1257 C C . GLN A 1 171 ? 111.124 147.464 86.598 1.00 121.26 171 GLN A C 1
ATOM 1258 O O . GLN A 1 171 ? 112.252 147.956 86.502 1.00 125.00 171 GLN A O 1
ATOM 1264 N N . GLY A 1 172 ? 110.193 147.638 85.655 1.00 123.95 172 GLY A N 1
ATOM 1265 C CA . GLY A 1 172 ? 110.461 148.523 84.538 1.00 121.24 172 GLY A CA 1
ATOM 1266 C C . GLY A 1 172 ? 110.667 149.956 84.982 1.00 122.11 172 GLY A C 1
ATOM 1267 O O . GLY A 1 172 ? 111.577 150.637 84.506 1.00 126.71 172 GLY A O 1
ATOM 1268 N N . PHE A 1 173 ? 109.837 150.430 85.914 1.00 123.13 173 PHE A N 1
ATOM 1269 C CA . PHE A 1 173 ? 110.018 151.782 86.430 1.00 125.99 173 PHE A CA 1
ATOM 1270 C C . PHE A 1 173 ? 111.340 151.915 87.175 1.00 125.91 173 PHE A C 1
ATOM 1271 O O . PHE A 1 173 ? 112.051 152.915 87.019 1.00 128.29 173 PHE A O 1
ATOM 1279 N N . TRP A 1 174 ? 111.689 150.914 87.989 1.00 110.79 174 TRP A N 1
ATOM 1280 C CA . TRP A 1 174 ? 112.951 150.972 88.721 1.00 111.31 174 TRP A CA 1
ATOM 1281 C C . TRP A 1 174 ? 114.141 150.989 87.770 1.00 112.37 174 TRP A C 1
ATOM 1282 O O . TRP A 1 174 ? 115.096 151.747 87.975 1.00 114.49 174 TRP A O 1
ATOM 1293 N N . LYS A 1 175 ? 114.105 150.160 86.725 1.00 111.02 175 LYS A N 1
ATOM 1294 C CA . LYS A 1 175 ? 115.193 150.149 85.754 1.00 112.21 175 LYS A CA 1
ATOM 1295 C C . LYS A 1 175 ? 115.254 151.458 84.979 1.00 114.02 175 LYS A C 1
ATOM 1296 O O . LYS A 1 175 ? 116.344 151.943 84.655 1.00 116.74 175 LYS A O 1
ATOM 1302 N N . LEU A 1 176 ? 114.095 152.039 84.661 1.00 115.35 176 LEU A N 1
ATOM 1303 C CA . LEU A 1 176 ? 114.074 153.318 83.961 1.00 116.73 176 LEU A CA 1
ATOM 1304 C C . LEU A 1 176 ? 114.686 154.417 84.817 1.00 117.41 176 LEU A C 1
ATOM 1305 O O . LEU A 1 176 ? 115.418 155.275 84.311 1.00 119.98 176 LEU A O 1
ATOM 1310 N N . LEU A 1 177 ? 114.400 154.407 86.119 1.00 115.47 177 LEU A N 1
ATOM 1311 C CA . LEU A 1 177 ? 114.875 155.483 86.981 1.00 117.15 177 LEU A CA 1
ATOM 1312 C C . LEU A 1 177 ? 116.377 155.391 87.229 1.00 118.50 177 LEU A C 1
ATOM 1313 O O . LEU A 1 177 ? 117.061 156.419 87.287 1.00 118.48 177 LEU A O 1
ATOM 1318 N N . PHE A 1 178 ? 116.910 154.183 87.375 1.00 115.31 178 PHE A N 1
ATOM 1319 C CA . PHE A 1 178 ? 118.289 154.071 87.842 1.00 111.68 178 PHE A CA 1
ATOM 1320 C C . PHE A 1 178 ? 119.186 153.223 86.952 1.00 113.12 178 PHE A C 1
ATOM 1321 O O . PHE A 1 178 ? 120.362 153.555 86.792 1.00 114.34 178 PHE A O 1
ATOM 1329 N N . PHE A 1 179 ? 118.672 152.138 86.379 1.00 111.11 179 PHE A N 1
ATOM 1330 C CA . PHE A 1 179 ? 119.528 151.202 85.662 1.00 106.76 179 PHE A CA 1
ATOM 1331 C C . PHE A 1 179 ? 120.066 151.816 84.375 1.00 112.11 179 PHE A C 1
ATOM 1332 O O . PHE A 1 179 ? 119.348 152.505 83.646 1.00 111.07 179 PHE A O 1
ATOM 1340 N N . THR A 1 180 ? 121.343 151.555 84.100 1.00 119.67 180 THR A N 1
ATOM 1341 C CA . THR A 1 180 ? 122.004 152.027 82.885 1.00 119.67 180 THR A CA 1
ATOM 1342 C C . THR A 1 180 ? 122.812 150.876 82.299 1.00 116.77 180 THR A C 1
ATOM 1343 O O . THR A 1 180 ? 123.963 150.647 82.706 1.00 111.79 180 THR A O 1
ATOM 1347 N N . PRO A 1 181 ? 122.250 150.132 81.350 1.00 116.13 181 PRO A N 1
ATOM 1348 C CA . PRO A 1 181 ? 122.973 148.988 80.787 1.00 114.16 181 PRO A CA 1
ATOM 1349 C C . PRO A 1 181 ? 124.187 149.424 79.982 1.00 115.01 181 PRO A C 1
ATOM 1350 O O . PRO A 1 181 ? 124.244 150.533 79.445 1.00 113.56 181 PRO A O 1
ATOM 1354 N N . GLY A 1 182 ? 125.169 148.530 79.909 1.00 113.11 182 GLY A N 1
ATOM 1355 C CA . GLY A 1 182 ? 126.374 148.791 79.147 1.00 109.80 182 GLY A CA 1
ATOM 1356 C C . GLY A 1 182 ? 127.622 148.225 79.791 1.00 113.12 182 GLY A C 1
ATOM 1357 O O . GLY A 1 182 ? 127.788 148.307 81.012 1.00 115.24 182 GLY A O 1
ATOM 1358 N N . ARG A 1 183 ? 128.509 147.652 78.983 1.00 112.15 183 ARG A N 1
ATOM 1359 C CA . ARG A 1 183 ? 129.740 147.084 79.507 1.00 110.21 183 ARG A CA 1
ATOM 1360 C C . ARG A 1 183 ? 130.668 148.186 80.008 1.00 111.64 183 ARG A C 1
ATOM 1361 O O . ARG A 1 183 ? 130.546 149.357 79.641 1.00 113.50 183 ARG A O 1
ATOM 1369 N N . TYR A 1 184 ? 131.600 147.793 80.873 1.00 107.42 184 TYR A N 1
ATOM 1370 C CA . TYR A 1 184 ? 132.586 148.732 81.389 1.00 108.59 184 TYR A CA 1
ATOM 1371 C C . TYR A 1 184 ? 133.434 149.281 80.250 1.00 112.08 184 TYR A C 1
ATOM 1372 O O . TYR A 1 184 ? 133.888 148.532 79.380 1.00 113.04 184 TYR A O 1
ATOM 1381 N N . GLN A 1 185 ? 133.648 150.592 80.258 1.00 118.41 185 GLN A N 1
ATOM 1382 C CA . GLN A 1 185 ? 134.412 151.267 79.219 1.00 119.80 185 GLN A CA 1
ATOM 1383 C C . GLN A 1 185 ? 135.816 151.557 79.728 1.00 120.69 185 GLN A C 1
ATOM 1384 O O . GLN A 1 185 ? 135.984 152.146 80.800 1.00 120.03 185 GLN A O 1
ATOM 1390 N N . ASN A 1 186 ? 136.818 151.137 78.958 1.00 120.68 186 ASN A N 1
ATOM 1391 C CA . ASN A 1 186 ? 138.205 151.320 79.361 1.00 121.00 186 ASN A CA 1
ATOM 1392 C C . ASN A 1 186 ? 138.523 152.805 79.468 1.00 121.68 186 ASN A C 1
ATOM 1393 O O . ASN A 1 186 ? 138.152 153.598 78.598 1.00 121.89 186 ASN A O 1
ATOM 1398 N N . ASP A 1 187 ? 139.211 153.179 80.545 1.00 122.46 187 ASP A N 1
ATOM 1399 C CA . ASP A 1 187 ? 139.598 154.562 80.769 1.00 121.47 187 ASP A CA 1
ATOM 1400 C C . ASP A 1 187 ? 141.044 154.747 80.342 1.00 124.81 187 ASP A C 1
ATOM 1401 O O . ASP A 1 187 ? 141.942 154.162 80.967 1.00 127.87 187 ASP A O 1
ATOM 1406 N N . PRO A 1 188 ? 141.327 155.534 79.300 1.00 123.20 188 PRO A N 1
ATOM 1407 C CA . PRO A 1 188 ? 142.722 155.715 78.870 1.00 122.72 188 PRO A CA 1
ATOM 1408 C C . PRO A 1 188 ? 143.556 156.552 79.824 1.00 119.31 188 PRO A C 1
ATOM 1409 O O . PRO A 1 188 ? 144.780 156.615 79.650 1.00 117.53 188 PRO A O 1
ATOM 1413 N N . LYS A 1 189 ? 142.944 157.194 80.820 1.00 116.47 189 LYS A N 1
ATOM 1414 C CA . LYS A 1 189 ? 143.693 158.055 81.726 1.00 117.36 189 LYS A CA 1
ATOM 1415 C C . LYS A 1 189 ? 144.519 157.270 82.736 1.00 118.98 189 LYS A C 1
ATOM 1416 O O . LYS A 1 189 ? 145.413 157.846 83.364 1.00 117.71 189 LYS A O 1
ATOM 1422 N N . HIS A 1 190 ? 144.246 155.980 82.909 1.00 116.31 190 HIS A N 1
ATOM 1423 C CA . HIS A 1 190 ? 144.924 155.170 83.909 1.00 112.44 190 HIS A CA 1
ATOM 1424 C C . HIS A 1 190 ? 145.535 153.940 83.254 1.00 113.83 190 HIS A C 1
ATOM 1425 O O . HIS A 1 190 ? 145.185 153.566 82.132 1.00 115.67 190 HIS A O 1
ATOM 1432 N N . ASP A 1 191 ? 146.457 153.311 83.978 1.00 117.83 191 ASP A N 1
ATOM 1433 C CA . ASP A 1 191 ? 147.193 152.170 83.455 1.00 118.96 191 ASP A CA 1
ATOM 1434 C C . ASP A 1 191 ? 146.282 150.948 83.348 1.00 117.06 191 ASP A C 1
ATOM 1435 O O . ASP A 1 191 ? 145.106 150.971 83.723 1.00 118.09 191 ASP A O 1
ATOM 1440 N N . ALA A 1 192 ? 146.846 149.860 82.819 1.00 114.21 192 ALA A N 1
ATOM 1441 C CA . ALA A 1 192 ? 146.077 148.632 82.645 1.00 117.18 192 ALA A CA 1
ATOM 1442 C C . ALA A 1 192 ? 145.656 148.041 83.984 1.00 117.93 192 ALA A C 1
ATOM 1443 O O . ALA A 1 192 ? 144.545 147.514 84.113 1.00 119.19 192 ALA A O 1
ATOM 1445 N N . GLN A 1 193 ? 146.535 148.102 84.987 1.00 103.49 193 GLN A N 1
ATOM 1446 C CA . GLN A 1 193 ? 146.203 147.546 86.295 1.00 100.89 193 GLN A CA 1
ATOM 1447 C C . GLN A 1 193 ? 145.026 148.279 86.925 1.00 104.72 193 GLN A C 1
ATOM 1448 O O . GLN A 1 193 ? 144.115 147.649 87.477 1.00 107.14 193 GLN A O 1
ATOM 1454 N N . TRP A 1 194 ? 145.020 149.611 86.846 1.00 103.63 194 TRP A N 1
ATOM 1455 C CA . TRP A 1 194 ? 143.902 150.374 87.389 1.00 102.66 194 TRP A CA 1
ATOM 1456 C C . TRP A 1 194 ? 142.614 150.070 86.640 1.00 100.07 194 TRP A C 1
ATOM 1457 O O . TRP A 1 194 ? 141.544 149.966 87.249 1.00 101.07 194 TRP A O 1
ATOM 1468 N N . ASN A 1 195 ? 142.691 149.948 85.313 1.00 99.82 195 ASN A N 1
ATOM 1469 C CA . ASN A 1 195 ? 141.498 149.636 84.535 1.00 97.51 195 ASN A CA 1
ATOM 1470 C C . ASN A 1 195 ? 140.943 148.268 84.906 1.00 100.63 195 ASN A C 1
ATOM 1471 O O . ASN A 1 195 ? 139.728 148.101 85.042 1.00 106.33 195 ASN A O 1
ATOM 1476 N N . ARG A 1 196 ? 141.820 147.276 85.075 1.00 94.51 196 ARG A N 1
ATOM 1477 C CA . ARG A 1 196 ? 141.367 145.953 85.492 1.00 93.25 196 ARG A CA 1
ATOM 1478 C C . ARG A 1 196 ? 140.742 145.997 86.881 1.00 96.72 196 ARG A C 1
ATOM 1479 O O . ARG A 1 196 ? 139.706 145.366 87.128 1.00 102.81 196 ARG A O 1
ATOM 1487 N N . GLY A 1 197 ? 141.360 146.738 87.804 1.00 92.92 197 GLY A N 1
ATOM 1488 C CA . GLY A 1 197 ? 140.799 146.853 89.139 1.00 89.31 197 GLY A CA 1
ATOM 1489 C C . GLY A 1 197 ? 139.436 147.516 89.145 1.00 90.13 197 GLY A C 1
ATOM 1490 O O . GLY A 1 197 ? 138.533 147.093 89.868 1.00 94.77 197 GLY A O 1
ATOM 1491 N N . ALA A 1 198 ? 139.271 148.569 88.342 1.00 93.30 198 ALA A N 1
ATOM 1492 C CA . ALA A 1 198 ? 137.975 149.232 88.243 1.00 88.86 198 ALA A CA 1
ATOM 1493 C C . ALA A 1 198 ? 136.940 148.328 87.587 1.00 94.76 198 ALA A C 1
ATOM 1494 O O . ALA A 1 198 ? 135.772 148.316 87.990 1.00 99.16 198 ALA A O 1
ATOM 1496 N N . TYR A 1 199 ? 137.350 147.570 86.568 1.00 91.57 199 TYR A N 1
ATOM 1497 C CA . TYR A 1 199 ? 136.432 146.650 85.908 1.00 84.89 199 TYR A CA 1
ATOM 1498 C C . TYR A 1 199 ? 135.938 145.584 86.873 1.00 89.82 199 TYR A C 1
ATOM 1499 O O . TYR A 1 199 ? 134.749 145.247 86.883 1.00 97.02 199 TYR A O 1
ATOM 1508 N N . LEU A 1 200 ? 136.837 145.037 87.691 1.00 87.03 200 LEU A N 1
ATOM 1509 C CA . LEU A 1 200 ? 136.425 144.019 88.651 1.00 82.79 200 LEU A CA 1
ATOM 1510 C C . LEU A 1 200 ? 135.582 144.619 89.771 1.00 86.55 200 LEU A C 1
ATOM 1511 O O . LEU A 1 200 ? 134.491 144.123 90.071 1.00 95.92 200 LEU A O 1
ATOM 1516 N N . ALA A 1 201 ? 136.057 145.707 90.381 1.00 82.12 201 ALA A N 1
ATOM 1517 C CA . ALA A 1 201 ? 135.403 146.243 91.569 1.00 78.22 201 ALA A CA 1
ATOM 1518 C C . ALA A 1 201 ? 134.000 146.754 91.273 1.00 90.03 201 ALA A C 1
ATOM 1519 O O . ALA A 1 201 ? 133.090 146.565 92.088 1.00 96.85 201 ALA A O 1
ATOM 1521 N N . GLU A 1 202 ? 133.803 147.406 90.131 1.00 95.35 202 GLU A N 1
ATOM 1522 C CA . GLU A 1 202 ? 132.490 147.891 89.736 1.00 92.81 202 GLU A CA 1
ATOM 1523 C C . GLU A 1 202 ? 131.723 146.890 88.886 1.00 96.53 202 GLU A C 1
ATOM 1524 O O . GLU A 1 202 ? 130.575 147.159 88.521 1.00 104.63 202 GLU A O 1
ATOM 1530 N N . GLY A 1 203 ? 132.326 145.752 88.561 1.00 86.24 203 GLY A N 1
ATOM 1531 C CA . GLY A 1 203 ? 131.668 144.752 87.747 1.00 80.96 203 GLY A CA 1
ATOM 1532 C C . GLY A 1 203 ? 131.375 143.464 88.486 1.00 85.73 203 GLY A C 1
ATOM 1533 O O . GLY A 1 203 ? 130.410 143.383 89.250 1.00 94.03 203 GLY A O 1
ATOM 1534 N N . ASN A 1 204 ? 132.213 142.450 88.263 1.00 90.29 204 ASN A N 1
ATOM 1535 C CA . ASN A 1 204 ? 131.942 141.119 88.797 1.00 87.08 204 ASN A CA 1
ATOM 1536 C C . ASN A 1 204 ? 131.922 141.119 90.321 1.00 90.68 204 ASN A C 1
ATOM 1537 O O . ASN A 1 204 ? 131.011 140.558 90.939 1.00 96.46 204 ASN A O 1
ATOM 1542 N N . GLU A 1 205 ? 132.917 141.746 90.947 1.00 86.18 205 GLU A N 1
ATOM 1543 C CA . GLU A 1 205 ? 133.014 141.717 92.401 1.00 83.76 205 GLU A CA 1
ATOM 1544 C C . GLU A 1 205 ? 131.998 142.619 93.088 1.00 90.37 205 GLU A C 1
ATOM 1545 O O . GLU A 1 205 ? 131.717 142.401 94.270 1.00 95.08 205 GLU A O 1
ATOM 1551 N N . HIS A 1 206 ? 131.444 143.599 92.377 1.00 90.96 206 HIS A N 1
ATOM 1552 C CA . HIS A 1 206 ? 130.417 144.521 92.874 1.00 84.77 206 HIS A CA 1
ATOM 1553 C C . HIS A 1 206 ? 130.671 144.933 94.323 1.00 87.24 206 HIS A C 1
ATOM 1554 O O . HIS A 1 206 ? 129.858 144.713 95.220 1.00 94.55 206 HIS A O 1
ATOM 1561 N N . CYS A 1 207 ? 131.837 145.544 94.539 1.00 91.72 207 CYS A N 1
ATOM 1562 C CA . CYS A 1 207 ? 132.194 145.991 95.880 1.00 85.39 207 CYS A CA 1
ATOM 1563 C C . CYS A 1 207 ? 131.226 147.046 96.397 1.00 90.61 207 CYS A C 1
ATOM 1564 O O . CYS A 1 207 ? 130.998 147.138 97.607 1.00 97.11 207 CYS A O 1
ATOM 1567 N N . GLY A 1 208 ? 130.645 147.840 95.504 1.00 85.52 208 GLY A N 1
ATOM 1568 C CA . GLY A 1 208 ? 129.711 148.873 95.891 1.00 84.96 208 GLY A CA 1
ATOM 1569 C C . GLY A 1 208 ? 128.302 148.407 96.157 1.00 87.39 208 GLY A C 1
ATOM 1570 O O . GLY A 1 208 ? 127.437 149.231 96.464 1.00 95.72 208 GLY A O 1
ATOM 1571 N N . ALA A 1 209 ? 128.039 147.103 96.041 1.00 93.91 209 ALA A N 1
ATOM 1572 C CA . ALA A 1 209 ? 126.696 146.594 96.296 1.00 92.17 209 ALA A CA 1
ATOM 1573 C C . ALA A 1 209 ? 126.277 146.839 97.739 1.00 94.83 209 ALA A C 1
ATOM 1574 O O . ALA A 1 209 ? 125.129 147.213 98.004 1.00 102.15 209 ALA A O 1
ATOM 1576 N N . CYS A 1 210 ? 127.190 146.631 98.687 1.00 87.52 210 CYS A N 1
ATOM 1577 C CA . CYS A 1 210 ? 126.906 146.889 100.093 1.00 95.64 210 CYS A CA 1
ATOM 1578 C C . CYS A 1 210 ? 127.884 147.872 100.723 1.00 96.19 210 CYS A C 1
ATOM 1579 O O . CYS A 1 210 ? 127.852 148.060 101.944 1.00 102.09 210 CYS A O 1
ATOM 1582 N N . HIS A 1 211 ? 128.745 148.507 99.931 1.00 87.38 211 HIS A N 1
ATOM 1583 C CA . HIS A 1 211 ? 129.627 149.555 100.424 1.00 82.52 211 HIS A CA 1
ATOM 1584 C C . HIS A 1 211 ? 129.185 150.947 100.000 1.00 83.89 211 HIS A C 1
ATOM 1585 O O . HIS A 1 211 ? 129.858 151.926 100.337 1.00 86.86 211 HIS A O 1
ATOM 1592 N N . THR A 1 212 ? 128.079 151.061 99.270 1.00 86.21 212 THR A N 1
ATOM 1593 C CA . THR A 1 212 ? 127.529 152.332 98.842 1.00 78.76 212 THR A CA 1
ATOM 1594 C C . THR A 1 212 ? 126.126 152.492 99.411 1.00 92.76 212 THR A C 1
ATOM 1595 O O . THR A 1 212 ? 125.301 151.577 99.274 1.00 100.31 212 THR A O 1
ATOM 1599 N N . PRO A 1 213 ? 125.817 153.614 100.060 1.00 91.18 213 PRO A N 1
ATOM 1600 C CA . PRO A 1 213 ? 124.478 153.786 100.633 1.00 89.27 213 PRO A CA 1
ATOM 1601 C C . PRO A 1 213 ? 123.403 153.800 99.557 1.00 95.05 213 PRO A C 1
ATOM 1602 O O . PRO A 1 213 ? 123.632 154.222 98.422 1.00 98.74 213 PRO A O 1
ATOM 1606 N N . ARG A 1 214 ? 122.218 153.325 99.928 1.00 98.36 214 ARG A N 1
ATOM 1607 C CA . ARG A 1 214 ? 121.086 153.238 99.021 1.00 96.48 214 ARG A CA 1
ATOM 1608 C C . ARG A 1 214 ? 119.972 154.164 99.487 1.00 96.28 214 ARG A C 1
ATOM 1609 O O . ARG A 1 214 ? 119.800 154.398 100.687 1.00 102.76 214 ARG A O 1
ATOM 1617 N N . ASN A 1 215 ? 119.214 154.689 98.528 1.00 101.47 215 ASN A N 1
ATOM 1618 C CA . ASN A 1 215 ? 118.103 155.580 98.832 1.00 103.90 215 ASN A CA 1
ATOM 1619 C C . ASN A 1 215 ? 116.884 154.754 99.243 1.00 109.67 215 ASN A C 1
ATOM 1620 O O . ASN A 1 215 ? 116.972 153.548 99.487 1.00 111.95 215 ASN A O 1
ATOM 1625 N N . LEU A 1 216 ? 115.722 155.406 99.326 1.00 113.36 216 LEU A N 1
ATOM 1626 C CA . LEU A 1 216 ? 114.509 154.719 99.755 1.00 110.64 216 LEU A CA 1
ATOM 1627 C C . LEU A 1 216 ? 114.046 153.667 98.756 1.00 111.73 216 LEU A C 1
ATOM 1628 O O . LEU A 1 216 ? 113.278 152.776 99.129 1.00 116.73 216 LEU A O 1
ATOM 1633 N N . LEU A 1 217 ? 114.492 153.747 97.505 1.00 106.97 217 LEU A N 1
ATOM 1634 C CA . LEU A 1 217 ? 114.083 152.812 96.468 1.00 106.75 217 LEU A CA 1
ATOM 1635 C C . LEU A 1 217 ? 115.115 151.720 96.220 1.00 111.32 217 LEU A C 1
ATOM 1636 O O . LEU A 1 217 ? 115.039 151.031 95.200 1.00 114.58 217 LEU A O 1
ATOM 1641 N N . GLY A 1 218 ? 116.089 151.563 97.112 1.00 110.94 218 GLY A N 1
ATOM 1642 C CA . GLY A 1 218 ? 117.071 150.510 96.980 1.00 108.05 218 GLY A CA 1
ATOM 1643 C C . GLY A 1 218 ? 118.153 150.761 95.956 1.00 107.59 218 GLY A C 1
ATOM 1644 O O . GLY A 1 218 ? 118.988 149.876 95.734 1.00 110.04 218 GLY A O 1
ATOM 1645 N N . ALA A 1 219 ? 118.170 151.930 95.325 1.00 102.00 219 ALA A N 1
ATOM 1646 C CA . ALA A 1 219 ? 119.177 152.255 94.328 1.00 98.62 219 ALA A CA 1
ATOM 1647 C C . ALA A 1 219 ? 120.388 152.888 94.996 1.00 102.98 219 ALA A C 1
ATOM 1648 O O . ALA A 1 219 ? 120.251 153.726 95.891 1.00 112.33 219 ALA A O 1
ATOM 1650 N N . GLU A 1 220 ? 121.575 152.476 94.561 1.00 101.87 220 GLU A N 1
ATOM 1651 C CA . GLU A 1 220 ? 122.802 153.042 95.103 1.00 99.28 220 GLU A CA 1
ATOM 1652 C C . GLU A 1 220 ? 122.882 154.528 94.786 1.00 104.42 220 GLU A C 1
ATOM 1653 O O . GLU A 1 220 ? 122.644 154.948 93.650 1.00 104.88 220 GLU A O 1
ATOM 1659 N N . LYS A 1 221 ? 123.218 155.324 95.795 1.00 103.59 221 LYS A N 1
ATOM 1660 C CA . LYS A 1 221 ? 123.385 156.762 95.614 1.00 102.42 221 LYS A CA 1
ATOM 1661 C C . LYS A 1 221 ? 124.679 157.003 94.850 1.00 108.27 221 LYS A C 1
ATOM 1662 O O . LYS A 1 221 ? 125.772 156.926 95.415 1.00 114.32 221 LYS A O 1
ATOM 1668 N N . MET A 1 222 ? 124.560 157.294 93.553 1.00 117.64 222 MET A N 1
ATOM 1669 C CA . MET A 1 222 ? 125.741 157.492 92.722 1.00 116.59 222 MET A CA 1
ATOM 1670 C C . MET A 1 222 ? 126.544 158.718 93.134 1.00 117.70 222 MET A C 1
ATOM 1671 O O . MET A 1 222 ? 127.715 158.831 92.757 1.00 119.01 222 MET A O 1
ATOM 1676 N N . SER A 1 223 ? 125.947 159.633 93.892 1.00 110.96 223 SER A N 1
ATOM 1677 C CA . SER A 1 223 ? 126.659 160.789 94.417 1.00 112.90 223 SER A CA 1
ATOM 1678 C C . SER A 1 223 ? 127.390 160.487 95.717 1.00 111.79 223 SER A C 1
ATOM 1679 O O . SER A 1 223 ? 128.092 161.361 96.235 1.00 111.63 223 SER A O 1
ATOM 1682 N N . SER A 1 224 ? 127.241 159.280 96.255 1.00 104.71 224 SER A N 1
ATOM 1683 C CA . SER A 1 224 ? 127.890 158.859 97.492 1.00 101.64 224 SER A CA 1
ATOM 1684 C C . SER A 1 224 ? 128.490 157.471 97.325 1.00 103.49 224 SER A C 1
ATOM 1685 O O . SER A 1 224 ? 128.306 156.580 98.156 1.00 107.13 224 SER A O 1
ATOM 1688 N N . VAL A 1 225 ? 129.217 157.270 96.225 1.00 100.64 225 VAL A N 1
ATOM 1689 C CA . VAL A 1 225 ? 129.802 155.967 95.939 1.00 99.44 225 VAL A CA 1
ATOM 1690 C C . VAL A 1 225 ? 130.877 155.642 96.965 1.00 102.35 225 VAL A C 1
ATOM 1691 O O . VAL A 1 225 ? 131.697 156.496 97.328 1.00 104.85 225 VAL A O 1
ATOM 1695 N N . TYR A 1 226 ? 130.869 154.396 97.443 1.00 98.34 226 TYR A N 1
ATOM 1696 C CA . TYR A 1 226 ? 131.865 153.896 98.392 1.00 90.07 226 TYR A CA 1
ATOM 1697 C C . TYR A 1 226 ? 131.910 154.748 99.657 1.00 91.24 226 TYR A C 1
ATOM 1698 O O . TYR A 1 226 ? 132.974 154.975 100.235 1.00 105.63 226 TYR A O 1
ATOM 1707 N N . ASP A 1 227 ? 130.747 155.221 100.095 1.00 84.88 227 ASP A N 1
ATOM 1708 C CA . ASP A 1 227 ? 130.646 156.052 101.284 1.00 86.84 227 ASP A CA 1
ATOM 1709 C C . ASP A 1 227 ? 130.226 155.263 102.516 1.00 90.54 227 ASP A C 1
ATOM 1710 O O . ASP A 1 227 ? 129.933 155.863 103.553 1.00 95.16 227 ASP A O 1
ATOM 1715 N N . GLY A 1 228 ? 130.187 153.937 102.425 1.00 87.32 228 GLY A N 1
ATOM 1716 C CA . GLY A 1 228 ? 129.802 153.117 103.555 1.00 84.95 228 GLY A CA 1
ATOM 1717 C C . GLY A 1 228 ? 128.302 153.031 103.724 1.00 87.12 228 GLY A C 1
ATOM 1718 O O . GLY A 1 228 ? 127.589 154.012 103.496 1.00 92.15 228 GLY A O 1
ATOM 1719 N N . ALA A 1 229 ? 127.807 151.864 104.128 1.00 80.88 229 ALA A N 1
ATOM 1720 C CA . ALA A 1 229 ? 126.375 151.650 104.281 1.00 83.21 229 ALA A CA 1
ATOM 1721 C C . ALA A 1 229 ? 126.156 150.731 105.475 1.00 86.56 229 ALA A C 1
ATOM 1722 O O . ALA A 1 229 ? 127.091 150.395 106.204 1.00 89.91 229 ALA A O 1
ATOM 1724 N N . VAL A 1 230 ? 124.908 150.321 105.682 1.00 84.23 230 VAL A N 1
ATOM 1725 C CA . VAL A 1 230 ? 124.542 149.418 106.765 1.00 83.74 230 VAL A CA 1
ATOM 1726 C C . VAL A 1 230 ? 123.879 148.198 106.148 1.00 90.25 230 VAL A C 1
ATOM 1727 O O . VAL A 1 230 ? 122.866 148.324 105.449 1.00 95.93 230 VAL A O 1
ATOM 1731 N N . ILE A 1 231 ? 124.448 147.022 106.399 1.00 93.31 231 ILE A N 1
ATOM 1732 C CA . ILE A 1 231 ? 123.885 145.768 105.912 1.00 99.08 231 ILE A CA 1
ATOM 1733 C C . ILE A 1 231 ? 123.963 144.730 107.025 1.00 95.42 231 ILE A C 1
ATOM 1734 O O . ILE A 1 231 ? 124.992 144.610 107.698 1.00 99.21 231 ILE A O 1
ATOM 1739 N N . ASP A 1 232 ? 122.858 144.013 107.243 1.00 94.32 232 ASP A N 1
ATOM 1740 C CA . ASP A 1 232 ? 122.781 142.935 108.232 1.00 96.39 232 ASP A CA 1
ATOM 1741 C C . ASP A 1 232 ? 123.201 143.401 109.623 1.00 96.13 232 ASP A C 1
ATOM 1742 O O . ASP A 1 232 ? 123.796 142.645 110.393 1.00 96.34 232 ASP A O 1
ATOM 1747 N N . GLY A 1 233 ? 122.892 144.649 109.960 1.00 82.99 233 GLY A N 1
ATOM 1748 C CA . GLY A 1 233 ? 123.275 145.190 111.249 1.00 82.35 233 GLY A CA 1
ATOM 1749 C C . GLY A 1 233 ? 124.686 145.740 111.266 1.00 91.25 233 GLY A C 1
ATOM 1750 O O . GLY A 1 233 ? 124.974 146.712 111.969 1.00 90.17 233 GLY A O 1
ATOM 1751 N N . TRP A 1 234 ? 125.576 145.120 110.496 1.00 89.70 234 TRP A N 1
ATOM 1752 C CA . TRP A 1 234 ? 126.945 145.595 110.390 1.00 75.63 234 TRP A CA 1
ATOM 1753 C C . TRP A 1 234 ? 127.002 146.871 109.557 1.00 77.72 234 TRP A C 1
ATOM 1754 O O . TRP A 1 234 ? 126.088 147.191 108.793 1.00 82.97 234 TRP A O 1
ATOM 1765 N N . ILE A 1 235 ? 128.102 147.602 109.710 1.00 75.76 235 ILE A N 1
ATOM 1766 C CA . ILE A 1 235 ? 128.371 148.800 108.925 1.00 79.67 235 ILE A CA 1
ATOM 1767 C C . ILE A 1 235 ? 129.543 148.501 108.004 1.00 81.63 235 ILE A C 1
ATOM 1768 O O . ILE A 1 235 ? 130.624 148.121 108.468 1.00 88.79 235 ILE A O 1
ATOM 1773 N N . ALA A 1 236 ? 129.330 148.671 106.702 1.00 80.75 236 ALA A N 1
ATOM 1774 C CA . ALA A 1 236 ? 130.419 148.606 105.742 1.00 81.51 236 ALA A CA 1
ATOM 1775 C C . ALA A 1 236 ? 131.041 149.991 105.654 1.00 88.23 236 ALA A C 1
ATOM 1776 O O . ALA A 1 236 ? 130.383 150.924 105.165 1.00 94.76 236 ALA A O 1
ATOM 1778 N N . PRO A 1 237 ? 132.275 150.178 106.108 1.00 73.33 237 PRO A N 1
ATOM 1779 C CA . PRO A 1 237 ? 132.855 151.520 106.180 1.00 73.10 237 PRO A CA 1
ATOM 1780 C C . PRO A 1 237 ? 133.174 152.056 104.797 1.00 75.98 237 PRO A C 1
ATOM 1781 O O . PRO A 1 237 ? 133.224 151.291 103.822 1.00 81.90 237 PRO A O 1
ATOM 1785 N N . PRO A 1 238 ? 133.377 153.367 104.668 1.00 78.99 238 PRO A N 1
ATOM 1786 C CA . PRO A 1 238 ? 133.674 153.942 103.352 1.00 78.77 238 PRO A CA 1
ATOM 1787 C C . PRO A 1 238 ? 134.951 153.371 102.755 1.00 84.78 238 PRO A C 1
ATOM 1788 O O . PRO A 1 238 ? 135.913 153.064 103.461 1.00 96.71 238 PRO A O 1
ATOM 1792 N N . LEU A 1 239 ? 134.945 153.228 101.430 1.00 81.80 239 LEU A N 1
ATOM 1793 C CA . LEU A 1 239 ? 136.095 152.746 100.678 1.00 74.16 239 LEU A CA 1
ATOM 1794 C C . LEU A 1 239 ? 136.819 153.873 99.954 1.00 79.70 239 LEU A C 1
ATOM 1795 O O . LEU A 1 239 ? 137.460 153.639 98.924 1.00 91.71 239 LEU A O 1
ATOM 1800 N N . ASN A 1 240 ? 136.732 155.092 100.472 1.00 88.19 240 ASN A N 1
ATOM 1801 C CA . ASN A 1 240 ? 137.294 156.260 99.808 1.00 91.22 240 ASN A CA 1
ATOM 1802 C C . ASN A 1 240 ? 137.914 157.156 100.876 1.00 93.31 240 ASN A C 1
ATOM 1803 O O . ASN A 1 240 ? 138.194 156.721 101.997 1.00 99.85 240 ASN A O 1
ATOM 1808 N N . ASP A 1 241 ? 138.152 158.419 100.510 1.00 96.15 241 ASP A N 1
ATOM 1809 C CA . ASP A 1 241 ? 138.775 159.378 101.418 1.00 97.31 241 ASP A CA 1
ATOM 1810 C C . ASP A 1 241 ? 138.035 159.453 102.749 1.00 101.52 241 ASP A C 1
ATOM 1811 O O . ASP A 1 241 ? 138.654 159.625 103.805 1.00 100.49 241 ASP A O 1
ATOM 1816 N N . HIS A 1 242 ? 136.717 159.303 102.722 1.00 98.35 242 HIS A N 1
ATOM 1817 C CA . HIS A 1 242 ? 135.870 159.449 103.904 1.00 90.54 242 HIS A CA 1
ATOM 1818 C C . HIS A 1 242 ? 136.052 158.340 104.935 1.00 90.97 242 HIS A C 1
ATOM 1819 O O . HIS A 1 242 ? 135.286 158.352 105.905 1.00 100.57 242 HIS A O 1
ATOM 1826 N N . ASN A 1 243 ? 136.977 157.399 104.801 1.00 80.69 243 ASN A N 1
ATOM 1827 C CA . ASN A 1 243 ? 137.156 156.389 105.836 1.00 83.45 243 ASN A CA 1
ATOM 1828 C C . ASN A 1 243 ? 137.677 157.049 107.108 1.00 86.80 243 ASN A C 1
ATOM 1829 O O . ASN A 1 243 ? 138.672 157.782 107.057 1.00 93.26 243 ASN A O 1
ATOM 1834 N N . PRO A 1 244 ? 137.041 156.822 108.260 1.00 78.06 244 PRO A N 1
ATOM 1835 C CA . PRO A 1 244 ? 137.430 157.549 109.475 1.00 78.27 244 PRO A CA 1
ATOM 1836 C C . PRO A 1 244 ? 138.620 156.961 110.215 1.00 85.62 244 PRO A C 1
ATOM 1837 O O . PRO A 1 244 ? 139.067 157.568 111.197 1.00 88.52 244 PRO A O 1
ATOM 1841 N N . THR A 1 245 ? 139.142 155.814 109.793 1.00 85.78 245 THR A N 1
ATOM 1842 C CA . THR A 1 245 ? 140.268 155.215 110.494 1.00 83.83 245 THR A CA 1
ATOM 1843 C C . THR A 1 245 ? 141.502 156.106 110.365 1.00 86.07 245 THR A C 1
ATOM 1844 O O . THR A 1 245 ? 141.737 156.692 109.304 1.00 82.62 245 THR A O 1
ATOM 1848 N N . PRO A 1 246 ? 142.304 156.233 111.427 1.00 75.68 246 PRO A N 1
ATOM 1849 C CA . PRO A 1 246 ? 143.450 157.155 111.376 1.00 70.90 246 PRO A CA 1
ATOM 1850 C C . PRO A 1 246 ? 144.535 156.743 110.398 1.00 79.91 246 PRO A C 1
ATOM 1851 O O . PRO A 1 246 ? 145.307 157.606 109.964 1.00 78.64 246 PRO A O 1
ATOM 1855 N N . VAL A 1 247 ? 144.627 155.466 110.039 1.00 87.05 247 VAL A N 1
ATOM 1856 C CA . VAL A 1 247 ? 145.640 154.982 109.108 1.00 84.20 247 VAL A CA 1
ATOM 1857 C C . VAL A 1 247 ? 144.999 154.768 107.746 1.00 87.86 247 VAL A C 1
ATOM 1858 O O . VAL A 1 247 ? 143.912 154.186 107.640 1.00 88.03 247 VAL A O 1
ATOM 1862 N N . VAL A 1 248 ? 145.670 155.254 106.702 1.00 86.25 248 VAL A N 1
ATOM 1863 C CA . VAL A 1 248 ? 145.127 155.179 105.354 1.00 83.69 248 VAL A CA 1
ATOM 1864 C C . VAL A 1 248 ? 145.148 153.736 104.862 1.00 88.90 248 VAL A C 1
ATOM 1865 O O . VAL A 1 248 ? 145.997 152.926 105.259 1.00 91.39 248 VAL A O 1
ATOM 1869 N N . TRP A 1 249 ? 144.185 153.401 104.002 1.00 83.46 249 TRP A N 1
ATOM 1870 C CA . TRP A 1 249 ? 144.082 152.065 103.418 1.00 78.85 249 TRP A CA 1
ATOM 1871 C C . TRP A 1 249 ? 145.017 151.989 102.214 1.00 83.55 249 TRP A C 1
ATOM 1872 O O . TRP A 1 249 ? 144.623 152.177 101.061 1.00 89.46 249 TRP A O 1
ATOM 1883 N N . THR A 1 250 ? 146.286 151.705 102.497 1.00 92.44 250 THR A N 1
ATOM 1884 C CA . THR A 1 250 ? 147.285 151.618 101.445 1.00 89.22 250 THR A CA 1
ATOM 1885 C C . THR A 1 250 ? 147.031 150.396 100.564 1.00 92.15 250 THR A C 1
ATOM 1886 O O . THR A 1 250 ? 146.177 149.553 100.848 1.00 102.03 250 THR A O 1
ATOM 1890 N N . GLU A 1 251 ? 147.792 150.314 99.471 1.00 92.55 251 GLU A N 1
ATOM 1891 C CA . GLU A 1 251 ? 147.639 149.193 98.550 1.00 93.65 251 GLU A CA 1
ATOM 1892 C C . GLU A 1 251 ? 147.997 147.873 99.219 1.00 94.65 251 GLU A C 1
ATOM 1893 O O . GLU A 1 251 ? 147.309 146.865 99.024 1.00 99.11 251 GLU A O 1
ATOM 1899 N N . ASP A 1 252 ? 149.074 147.856 100.007 1.00 97.81 252 ASP A N 1
ATOM 1900 C CA . ASP A 1 252 ? 149.468 146.628 100.689 1.00 95.46 252 ASP A CA 1
ATOM 1901 C C . ASP A 1 252 ? 148.418 146.196 101.703 1.00 94.87 252 ASP A C 1
ATOM 1902 O O . ASP A 1 252 ? 148.084 145.009 101.794 1.00 104.67 252 ASP A O 1
ATOM 1907 N N . GLU A 1 253 ? 147.884 147.146 102.474 1.00 80.55 253 GLU A N 1
ATOM 1908 C CA . GLU A 1 253 ? 146.841 146.814 103.438 1.00 83.46 253 GLU A CA 1
ATOM 1909 C C . GLU A 1 253 ? 145.600 146.279 102.739 1.00 87.45 253 GLU A C 1
ATOM 1910 O O . GLU A 1 253 ? 145.004 145.291 103.185 1.00 100.90 253 GLU A O 1
ATOM 1916 N N . LEU A 1 254 ? 145.200 146.916 101.637 1.00 84.41 254 LEU A N 1
ATOM 1917 C CA . LEU A 1 254 ? 144.036 146.450 100.894 1.00 80.32 254 LEU A CA 1
ATOM 1918 C C . LEU A 1 254 ? 144.258 145.048 100.347 1.00 85.24 254 LEU A C 1
ATOM 1919 O O . LEU A 1 254 ? 143.366 144.197 100.427 1.00 91.58 254 LEU A O 1
ATOM 1924 N N . PHE A 1 255 ? 145.441 144.787 99.787 1.00 86.62 255 PHE A N 1
ATOM 1925 C CA . PHE A 1 255 ? 145.715 143.461 99.245 1.00 79.93 255 PHE A CA 1
ATOM 1926 C C . PHE A 1 255 ? 145.703 142.404 100.338 1.00 79.99 255 PHE A C 1
ATOM 1927 O O . PHE A 1 255 ? 145.126 141.326 100.159 1.00 94.04 255 PHE A O 1
ATOM 1935 N N . GLN A 1 256 ? 146.338 142.689 101.477 1.00 75.72 256 GLN A N 1
ATOM 1936 C CA . GLN A 1 256 ? 146.338 141.726 102.573 1.00 83.99 256 GLN A CA 1
ATOM 1937 C C . GLN A 1 256 ? 144.921 141.453 103.058 1.00 84.04 256 GLN A C 1
ATOM 1938 O O . GLN A 1 256 ? 144.538 140.295 103.260 1.00 91.19 256 GLN A O 1
ATOM 1944 N N . TYR A 1 257 ? 144.121 142.509 103.223 1.00 81.80 257 TYR A N 1
ATOM 1945 C CA . TYR A 1 257 ? 142.753 142.348 103.700 1.00 75.25 257 TYR A CA 1
ATOM 1946 C C . TYR A 1 257 ? 141.909 141.544 102.720 1.00 81.64 257 TYR A C 1
ATOM 1947 O O . TYR A 1 257 ? 141.129 140.677 103.129 1.00 89.93 257 TYR A O 1
ATOM 1956 N N . LEU A 1 258 ? 142.046 141.815 101.423 1.00 83.09 258 LEU A N 1
ATOM 1957 C CA . LEU A 1 258 ? 141.206 141.170 100.424 1.00 74.42 258 LEU A CA 1
ATOM 1958 C C . LEU A 1 258 ? 141.699 139.790 100.018 1.00 78.53 258 LEU A C 1
ATOM 1959 O O . LEU A 1 258 ? 140.939 139.044 99.394 1.00 87.48 258 LEU A O 1
ATOM 1964 N N . ARG A 1 259 ? 142.938 139.429 100.342 1.00 78.83 259 ARG A N 1
ATOM 1965 C CA . ARG A 1 259 ? 143.455 138.120 99.968 1.00 76.16 259 ARG A CA 1
ATOM 1966 C C . ARG A 1 259 ? 143.520 137.146 101.134 1.00 84.03 259 ARG A C 1
ATOM 1967 O O . ARG A 1 259 ? 143.146 135.981 100.977 1.00 93.15 259 ARG A O 1
ATOM 1975 N N . PHE A 1 260 ? 143.982 137.587 102.302 1.00 75.51 260 PHE A N 1
ATOM 1976 C CA . PHE A 1 260 ? 144.124 136.705 103.450 1.00 76.44 260 PHE A CA 1
ATOM 1977 C C . PHE A 1 260 ? 143.137 137.016 104.563 1.00 80.30 260 PHE A C 1
ATOM 1978 O O . PHE A 1 260 ? 143.111 136.299 105.568 1.00 80.18 260 PHE A O 1
ATOM 1986 N N . GLY A 1 261 ? 142.327 138.060 104.414 1.00 82.25 261 GLY A N 1
ATOM 1987 C CA . GLY A 1 261 ? 141.304 138.376 105.383 1.00 75.50 261 GLY A CA 1
ATOM 1988 C C . GLY A 1 261 ? 141.768 139.156 106.590 1.00 77.76 261 GLY A C 1
ATOM 1989 O O . GLY A 1 261 ? 140.940 139.476 107.450 1.00 87.84 261 GLY A O 1
ATOM 1990 N N . VAL A 1 262 ? 143.056 139.473 106.690 1.00 76.67 262 VAL A N 1
ATOM 1991 C CA . VAL A 1 262 ? 143.592 140.220 107.821 1.00 75.45 262 VAL A CA 1
ATOM 1992 C C . VAL A 1 262 ? 144.601 141.234 107.302 1.00 79.00 262 VAL A C 1
ATOM 1993 O O . VAL A 1 262 ? 145.404 140.931 106.413 1.00 80.25 262 VAL A O 1
ATOM 1997 N N . ALA A 1 263 ? 144.546 142.449 107.845 1.00 78.82 263 ALA A N 1
ATOM 1998 C CA . ALA A 1 263 ? 145.497 143.493 107.516 1.00 64.65 263 ALA A CA 1
ATOM 1999 C C . ALA A 1 263 ? 146.422 143.757 108.699 1.00 79.06 263 ALA A C 1
ATOM 2000 O O . ALA A 1 263 ? 146.021 143.592 109.855 1.00 82.40 263 ALA A O 1
ATOM 2002 N N . PRO A 1 264 ? 147.672 144.152 108.444 1.00 85.53 264 PRO A N 1
ATOM 2003 C CA . PRO A 1 264 ? 148.603 144.388 109.559 1.00 82.16 264 PRO A CA 1
ATOM 2004 C C . PRO A 1 264 ? 148.152 145.468 110.526 1.00 88.65 264 PRO A C 1
ATOM 2005 O O . PRO A 1 264 ? 148.406 145.347 111.730 1.00 88.56 264 PRO A O 1
ATOM 2009 N N . LEU A 1 265 ? 147.489 146.518 110.045 1.00 90.29 265 LEU A N 1
ATOM 2010 C CA . LEU A 1 265 ? 147.103 147.648 110.881 1.00 81.77 265 LEU A CA 1
ATOM 2011 C C . LEU A 1 265 ? 145.618 147.677 111.206 1.00 84.10 265 LEU A C 1
ATOM 2012 O O . LEU A 1 265 ? 145.244 147.736 112.381 1.00 85.12 265 LEU A O 1
ATOM 2017 N N . HIS A 1 266 ? 144.756 147.644 110.189 1.00 81.88 266 HIS A N 1
ATOM 2018 C CA . HIS A 1 266 ? 143.330 147.836 110.428 1.00 83.49 266 HIS A CA 1
ATOM 2019 C C . HIS A 1 266 ? 142.717 146.650 111.160 1.00 92.17 266 HIS A C 1
ATOM 2020 O O . HIS A 1 266 ? 141.898 146.832 112.067 1.00 98.70 266 HIS A O 1
ATOM 2027 N N . GLY A 1 267 ? 143.095 145.433 110.786 1.00 89.78 267 GLY A N 1
ATOM 2028 C CA . GLY A 1 267 ? 142.554 144.260 111.439 1.00 83.59 267 GLY A CA 1
ATOM 2029 C C . GLY A 1 267 ? 142.146 143.172 110.471 1.00 87.69 267 GLY A C 1
ATOM 2030 O O . GLY A 1 267 ? 142.729 143.045 109.392 1.00 94.66 267 GLY A O 1
ATOM 2031 N N . SER A 1 268 ? 141.146 142.382 110.844 1.00 83.37 268 SER A N 1
ATOM 2032 C CA . SER A 1 268 ? 140.690 141.257 110.043 1.00 77.12 268 SER A CA 1
ATOM 2033 C C . SER A 1 268 ? 139.283 141.509 109.516 1.00 81.59 268 SER A C 1
ATOM 2034 O O . SER A 1 268 ? 138.593 142.446 109.924 1.00 80.70 268 SER A O 1
ATOM 2037 N N . ALA A 1 269 ? 138.863 140.646 108.593 1.00 88.91 269 ALA A N 1
ATOM 2038 C CA . ALA A 1 269 ? 137.562 140.749 107.943 1.00 77.25 269 ALA A CA 1
ATOM 2039 C C . ALA A 1 269 ? 136.572 139.854 108.678 1.00 83.40 269 ALA A C 1
ATOM 2040 O O . ALA A 1 269 ? 136.647 138.626 108.582 1.00 89.89 269 ALA A O 1
ATOM 2042 N N . ALA A 1 270 ? 135.641 140.469 109.397 1.00 77.70 270 ALA A N 1
ATOM 2043 C CA . ALA A 1 270 ? 134.648 139.749 110.175 1.00 79.03 270 ALA A CA 1
ATOM 2044 C C . ALA A 1 270 ? 133.252 140.046 109.646 1.00 81.64 270 ALA A C 1
ATOM 2045 O O . ALA A 1 270 ? 133.051 140.921 108.800 1.00 85.32 270 ALA A O 1
ATOM 2047 N N . GLY A 1 271 ? 132.281 139.299 110.161 1.00 85.48 271 GLY A N 1
ATOM 2048 C CA . GLY A 1 271 ? 130.896 139.486 109.805 1.00 84.72 271 GLY A CA 1
ATOM 2049 C C . GLY A 1 271 ? 130.610 139.196 108.349 1.00 83.97 271 GLY A C 1
ATOM 2050 O O . GLY A 1 271 ? 130.991 138.153 107.810 1.00 87.05 271 GLY A O 1
ATOM 2051 N N . PRO A 1 272 ? 129.918 140.121 107.682 1.00 79.44 272 PRO A N 1
ATOM 2052 C CA . PRO A 1 272 ? 129.566 139.895 106.272 1.00 85.48 272 PRO A CA 1
ATOM 2053 C C . PRO A 1 272 ? 130.768 139.827 105.346 1.00 91.61 272 PRO A C 1
ATOM 2054 O O . PRO A 1 272 ? 130.633 139.334 104.220 1.00 93.73 272 PRO A O 1
ATOM 2057 N N . MET A 1 273 ? 131.931 140.309 105.777 1.00 85.22 273 MET A N 1
ATOM 2058 C CA . MET A 1 273 ? 133.174 140.167 105.031 1.00 74.59 273 MET A CA 1
ATOM 2059 C C . MET A 1 273 ? 133.978 138.935 105.421 1.00 83.23 273 MET A C 1
ATOM 2060 O O . MET A 1 273 ? 135.104 138.771 104.947 1.00 91.90 273 MET A O 1
ATOM 2065 N N . SER A 1 274 ? 133.447 138.073 106.276 1.00 88.69 274 SER A N 1
ATOM 2066 C CA . SER A 1 274 ? 134.133 136.808 106.526 1.00 90.24 274 SER A CA 1
ATOM 2067 C C . SER A 1 274 ? 134.376 136.015 105.247 1.00 89.24 274 SER A C 1
ATOM 2068 O O . SER A 1 274 ? 135.512 135.550 105.047 1.00 95.07 274 SER A O 1
ATOM 2071 N N . PRO A 1 275 ? 133.396 135.828 104.338 1.00 83.66 275 PRO A N 1
ATOM 2072 C CA . PRO A 1 275 ? 133.649 134.958 103.182 1.00 88.73 275 PRO A CA 1
ATOM 2073 C C . PRO A 1 275 ? 134.374 135.626 102.023 1.00 91.58 275 PRO A C 1
ATOM 2074 O O . PRO A 1 275 ? 135.096 134.945 101.288 1.00 105.33 275 PRO A O 1
ATOM 2078 N N . VAL A 1 276 ? 134.207 136.941 101.853 1.00 85.54 276 VAL A N 1
ATOM 2079 C CA . VAL A 1 276 ? 134.667 137.594 100.622 1.00 84.94 276 VAL A CA 1
ATOM 2080 C C . VAL A 1 276 ? 136.146 137.345 100.345 1.00 84.94 276 VAL A C 1
ATOM 2081 O O . VAL A 1 276 ? 136.479 136.947 99.218 1.00 93.02 276 VAL A O 1
ATOM 2085 N N . PRO A 1 277 ? 137.074 137.533 101.299 1.00 71.13 277 PRO A N 1
ATOM 2086 C CA . PRO A 1 277 ? 138.469 137.181 101.014 1.00 74.00 277 PRO A CA 1
ATOM 2087 C C . PRO A 1 277 ? 138.767 135.714 101.270 1.00 80.97 277 PRO A C 1
ATOM 2088 O O . PRO A 1 277 ? 139.759 135.181 100.764 1.00 85.43 277 PRO A O 1
ATOM 2092 N N . HIS A 1 278 ? 137.918 135.049 102.051 1.00 91.39 278 HIS A N 1
ATOM 2093 C CA . HIS A 1 278 ? 138.187 133.674 102.455 1.00 86.22 278 HIS A CA 1
ATOM 2094 C C . HIS A 1 278 ? 137.594 132.663 101.483 1.00 88.72 278 HIS A C 1
ATOM 2095 O O . HIS A 1 278 ? 138.263 131.700 101.097 1.00 92.40 278 HIS A O 1
ATOM 2102 N N . ARG A 1 279 ? 136.345 132.869 101.080 1.00 90.46 279 ARG A N 1
ATOM 2103 C CA . ARG A 1 279 ? 135.645 131.901 100.250 1.00 86.80 279 ARG A CA 1
ATOM 2104 C C . ARG A 1 279 ? 135.743 132.213 98.766 1.00 91.39 279 ARG A C 1
ATOM 2105 O O . ARG A 1 279 ? 135.716 131.289 97.945 1.00 99.68 279 ARG A O 1
ATOM 2113 N N . PHE A 1 280 ? 135.866 133.485 98.397 1.00 88.34 280 PHE A N 1
ATOM 2114 C CA . PHE A 1 280 ? 135.751 133.885 97.002 1.00 90.70 280 PHE A CA 1
ATOM 2115 C C . PHE A 1 280 ? 137.011 134.526 96.444 1.00 96.72 280 PHE A C 1
ATOM 2116 O O . PHE A 1 280 ? 137.525 134.069 95.417 1.00 99.58 280 PHE A O 1
ATOM 2124 N N . LEU A 1 281 ? 137.531 135.573 97.087 1.00 94.06 281 LEU A N 1
ATOM 2125 C CA . LEU A 1 281 ? 138.666 136.288 96.517 1.00 89.12 281 LEU A CA 1
ATOM 2126 C C . LEU A 1 281 ? 139.964 135.500 96.619 1.00 90.97 281 LEU A C 1
ATOM 2127 O O . LEU A 1 281 ? 140.926 135.823 95.916 1.00 95.69 281 LEU A O 1
ATOM 2132 N N . SER A 1 282 ? 140.016 134.480 97.473 1.00 92.48 282 SER A N 1
ATOM 2133 C CA . SER A 1 282 ? 141.199 133.636 97.565 1.00 89.68 282 SER A CA 1
ATOM 2134 C C . SER A 1 282 ? 141.252 132.571 96.480 1.00 93.97 282 SER A C 1
ATOM 2135 O O . SER A 1 282 ? 142.289 131.918 96.327 1.00 99.31 282 SER A O 1
ATOM 2138 N N . LYS A 1 283 ? 140.169 132.377 95.730 1.00 90.35 283 LYS A N 1
ATOM 2139 C CA . LYS A 1 283 ? 140.119 131.391 94.661 1.00 91.53 283 LYS A CA 1
ATOM 2140 C C . LYS A 1 283 ? 140.262 132.014 93.278 1.00 95.47 283 LYS A C 1
ATOM 2141 O O . LYS A 1 283 ? 140.084 131.319 92.274 1.00 95.93 283 LYS A O 1
ATOM 2147 N N . ILE A 1 284 ? 140.577 133.303 93.203 1.00 93.98 284 ILE A N 1
ATOM 2148 C CA . ILE A 1 284 ? 140.775 133.989 91.930 1.00 95.89 284 ILE A CA 1
ATOM 2149 C C . ILE A 1 284 ? 142.257 134.325 91.806 1.00 95.28 284 ILE A C 1
ATOM 2150 O O . ILE A 1 284 ? 142.967 134.329 92.822 1.00 93.11 284 ILE A O 1
ATOM 2155 N N . PRO A 1 285 ? 142.772 134.586 90.603 1.00 96.73 285 PRO A N 1
ATOM 2156 C CA . PRO A 1 285 ? 144.208 134.854 90.463 1.00 96.35 285 PRO A CA 1
ATOM 2157 C C . PRO A 1 285 ? 144.652 136.045 91.298 1.00 100.08 285 PRO A C 1
ATOM 2158 O O . PRO A 1 285 ? 143.919 137.019 91.475 1.00 105.81 285 PRO A O 1
ATOM 2162 N N . GLU A 1 286 ? 145.877 135.945 91.821 1.00 98.18 286 GLU A N 1
ATOM 2163 C CA . GLU A 1 286 ? 146.412 136.991 92.687 1.00 96.17 286 GLU A CA 1
ATOM 2164 C C . GLU A 1 286 ? 146.515 138.326 91.964 1.00 99.88 286 GLU A C 1
ATOM 2165 O O . GLU A 1 286 ? 146.423 139.384 92.598 1.00 106.89 286 GLU A O 1
ATOM 2171 N N . GLU A 1 287 ? 146.706 138.298 90.643 1.00 99.73 287 GLU A N 1
ATOM 2172 C CA . GLU A 1 287 ? 146.787 139.539 89.882 1.00 99.40 287 GLU A CA 1
ATOM 2173 C C . GLU A 1 287 ? 145.482 140.318 89.958 1.00 104.26 287 GLU A C 1
ATOM 2174 O O . GLU A 1 287 ? 145.490 141.552 90.007 1.00 106.84 287 GLU A O 1
ATOM 2180 N N . ASP A 1 288 ? 144.347 139.615 89.965 1.00 102.79 288 ASP A N 1
ATOM 2181 C CA . ASP A 1 288 ? 143.058 140.291 90.063 1.00 99.19 288 ASP A CA 1
ATOM 2182 C C . ASP A 1 288 ? 142.907 141.009 91.399 1.00 100.53 288 ASP A C 1
ATOM 2183 O O . ASP A 1 288 ? 142.446 142.157 91.448 1.00 113.48 288 ASP A O 1
ATOM 2188 N N . VAL A 1 289 ? 143.296 140.354 92.494 1.00 81.09 289 VAL A N 1
ATOM 2189 C CA . VAL A 1 289 ? 143.206 140.990 93.803 1.00 82.41 289 VAL A CA 1
ATOM 2190 C C . VAL A 1 289 ? 144.176 142.159 93.893 1.00 85.27 289 VAL A C 1
ATOM 2191 O O . VAL A 1 289 ? 143.866 143.196 94.491 1.00 93.78 289 VAL A O 1
ATOM 2195 N N . HIS A 1 290 ? 145.363 142.015 93.299 1.00 89.83 290 HIS A N 1
ATOM 2196 C CA . HIS A 1 290 ? 146.312 143.123 93.279 1.00 90.25 290 HIS A CA 1
ATOM 2197 C C . HIS A 1 290 ? 145.752 144.312 92.509 1.00 89.56 290 HIS A C 1
ATOM 2198 O O . HIS A 1 290 ? 145.909 145.463 92.929 1.00 94.23 290 HIS A O 1
ATOM 2205 N N . ALA A 1 291 ? 145.096 144.051 91.377 1.00 85.98 291 ALA A N 1
ATOM 2206 C CA . ALA A 1 291 ? 144.493 145.129 90.600 1.00 85.36 291 ALA A CA 1
ATOM 2207 C C . ALA A 1 291 ? 143.372 145.807 91.373 1.00 85.15 291 ALA A C 1
ATOM 2208 O O . ALA A 1 291 ? 143.249 147.037 91.349 1.00 97.60 291 ALA A O 1
ATOM 2210 N N . ILE A 1 292 ? 142.540 145.022 92.061 1.00 79.26 292 ILE A N 1
ATOM 2211 C CA . ILE A 1 292 ? 141.468 145.602 92.869 1.00 76.64 292 ILE A CA 1
ATOM 2212 C C . ILE A 1 292 ? 142.049 146.480 93.970 1.00 82.02 292 ILE A C 1
ATOM 2213 O O . ILE A 1 292 ? 141.572 147.597 94.216 1.00 88.00 292 ILE A O 1
ATOM 2218 N N . ALA A 1 293 ? 143.090 145.989 94.646 1.00 88.96 293 ALA A N 1
ATOM 2219 C CA . ALA A 1 293 ? 143.716 146.762 95.712 1.00 82.66 293 ALA A CA 1
ATOM 2220 C C . ALA A 1 293 ? 144.329 148.048 95.177 1.00 83.80 293 ALA A C 1
ATOM 2221 O O . ALA A 1 293 ? 144.217 149.102 95.809 1.00 94.53 293 ALA A O 1
ATOM 2223 N N . HIS A 1 294 ? 144.984 147.983 94.016 1.00 81.80 294 HIS A N 1
ATOM 2224 C CA . HIS A 1 294 ? 145.564 149.188 93.429 1.00 81.61 294 HIS A CA 1
ATOM 2225 C C . HIS A 1 294 ? 144.484 150.192 93.049 1.00 91.76 294 HIS A C 1
ATOM 2226 O O . HIS A 1 294 ? 144.628 151.397 93.298 1.00 98.68 294 HIS A O 1
ATOM 2233 N N . TYR A 1 295 ? 143.392 149.714 92.449 1.00 88.61 295 TYR A N 1
ATOM 2234 C CA . TYR A 1 295 ? 142.304 150.609 92.075 1.00 80.51 295 TYR A CA 1
ATOM 2235 C C . TYR A 1 295 ? 141.712 151.291 93.297 1.00 81.42 295 TYR A C 1
ATOM 2236 O O . TYR A 1 295 ? 141.445 152.498 93.276 1.00 92.54 295 TYR A O 1
ATOM 2245 N N . TYR A 1 296 ? 141.505 150.540 94.378 1.00 84.88 296 TYR A N 1
ATOM 2246 C CA . TYR A 1 296 ? 140.904 151.149 95.556 1.00 83.28 296 TYR A CA 1
ATOM 2247 C C . TYR A 1 296 ? 141.884 152.034 96.311 1.00 84.42 296 TYR A C 1
ATOM 2248 O O . TYR A 1 296 ? 141.462 152.998 96.953 1.00 93.99 296 TYR A O 1
ATOM 2257 N N . ALA A 1 297 ? 143.183 151.738 96.243 1.00 92.20 297 ALA A N 1
ATOM 2258 C CA . ALA A 1 297 ? 144.173 152.652 96.799 1.00 86.03 297 ALA A CA 1
ATOM 2259 C C . ALA A 1 297 ? 144.187 153.967 96.034 1.00 88.64 297 ALA A C 1
ATOM 2260 O O . ALA A 1 297 ? 144.365 155.036 96.628 1.00 93.99 297 ALA A O 1
ATOM 2262 N N . ASP A 1 298 ? 144.016 153.907 94.711 1.00 89.03 298 ASP A N 1
ATOM 2263 C CA . ASP A 1 298 ? 143.875 155.138 93.940 1.00 90.33 298 ASP A CA 1
ATOM 2264 C C . ASP A 1 298 ? 142.596 155.880 94.314 1.00 95.79 298 ASP A C 1
ATOM 2265 O O . ASP A 1 298 ? 142.607 157.105 94.475 1.00 94.60 298 ASP A O 1
ATOM 2270 N N . VAL A 1 299 ? 141.484 155.154 94.451 1.00 94.53 299 VAL A N 1
ATOM 2271 C CA . VAL A 1 299 ? 140.226 155.778 94.853 1.00 86.57 299 VAL A CA 1
ATOM 2272 C C . VAL A 1 299 ? 140.331 156.324 96.272 1.00 89.39 299 VAL A C 1
ATOM 2273 O O . VAL A 1 299 ? 139.887 157.442 96.559 1.00 90.81 299 VAL A O 1
ATOM 2277 N N . ASP A 1 300 ? 140.928 155.548 97.178 1.00 98.65 300 ASP A N 1
ATOM 2278 C CA . ASP A 1 300 ? 141.114 155.981 98.558 1.00 90.29 300 ASP A CA 1
ATOM 2279 C C . ASP A 1 300 ? 142.029 157.195 98.657 1.00 94.38 300 ASP A C 1
ATOM 2280 O O . ASP A 1 300 ? 141.993 157.903 99.669 1.00 99.68 300 ASP A O 1
ATOM 2285 N N . LYS A 1 301 ? 142.824 157.463 97.619 1.00 93.81 301 LYS A N 1
ATOM 2286 C CA . LYS A 1 301 ? 143.764 158.585 97.599 1.00 88.87 301 LYS A CA 1
ATOM 2287 C C . LYS A 1 301 ? 144.828 158.415 98.682 1.00 92.56 301 LYS A C 1
ATOM 2288 O O . LYS A 1 301 ? 145.101 159.321 99.470 1.00 97.30 301 LYS A O 1
ATOM 2294 N N . ALA A 1 302 ? 145.436 157.227 98.709 1.00 89.91 302 ALA A N 1
ATOM 2295 C CA . ALA A 1 302 ? 146.410 156.905 99.744 1.00 85.24 302 ALA A CA 1
ATOM 2296 C C . ALA A 1 302 ? 147.744 157.603 99.525 1.00 92.27 302 ALA A C 1
ATOM 2297 O O . ALA A 1 302 ? 148.466 157.863 100.494 1.00 98.57 302 ALA A O 1
ATOM 2299 N N . ALA A 1 303 ? 148.088 157.915 98.273 1.00 95.35 303 ALA A N 1
ATOM 2300 C CA . ALA A 1 303 ? 149.378 158.531 97.987 1.00 93.66 303 ALA A CA 1
ATOM 2301 C C . ALA A 1 303 ? 149.525 159.900 98.634 1.00 99.40 303 ALA A C 1
ATOM 2302 O O . ALA A 1 303 ? 150.655 160.346 98.863 1.00 103.61 303 ALA A O 1
ATOM 2304 N N . GLN A 1 304 ? 148.418 160.576 98.935 1.00 100.28 304 GLN A N 1
ATOM 2305 C CA . GLN A 1 304 ? 148.462 161.863 99.616 1.00 99.54 304 GLN A CA 1
ATOM 2306 C C . GLN A 1 304 ? 148.248 161.754 101.116 1.00 101.47 304 GLN A C 1
ATOM 2307 O O . GLN A 1 304 ? 148.791 162.568 101.869 1.00 104.32 304 GLN A O 1
ATOM 2313 N N . ARG A 1 305 ? 147.473 160.772 101.567 1.00 102.31 305 ARG A N 1
ATOM 2314 C CA . ARG A 1 305 ? 147.125 160.630 102.973 1.00 97.71 305 ARG A CA 1
ATOM 2315 C C . ARG A 1 305 ? 148.065 159.709 103.737 1.00 98.79 305 ARG A C 1
ATOM 2316 O O . ARG A 1 305 ? 147.908 159.563 104.953 1.00 104.49 305 ARG A O 1
ATOM 2324 N N . SER A 1 306 ? 149.034 159.088 103.068 1.00 104.11 306 SER A N 1
ATOM 2325 C CA . SER A 1 306 ? 149.921 158.140 103.730 1.00 104.41 306 SER A CA 1
ATOM 2326 C C . SER A 1 306 ? 151.050 158.812 104.499 1.00 110.08 306 SER A C 1
ATOM 2327 O O . SER A 1 306 ? 151.818 158.113 105.170 1.00 109.07 306 SER A O 1
ATOM 2330 N N . SER A 1 307 ? 151.177 160.138 104.417 1.00 115.52 307 SER A N 1
ATOM 2331 C CA . SER A 1 307 ? 152.254 160.825 105.124 1.00 114.51 307 SER A CA 1
ATOM 2332 C C . SER A 1 307 ? 152.098 160.708 106.636 1.00 114.50 307 SER A C 1
ATOM 2333 O O . SER A 1 307 ? 153.086 160.506 107.351 1.00 114.74 307 SER A O 1
ATOM 2336 N N . GLY A 1 308 ? 150.875 160.826 107.140 1.00 100.48 308 GLY A N 1
ATOM 2337 C CA . GLY A 1 308 ? 150.612 160.811 108.563 1.00 96.16 308 GLY A CA 1
ATOM 2338 C C . GLY A 1 308 ? 150.430 159.441 109.176 1.00 102.90 308 GLY A C 1
ATOM 2339 O O . GLY A 1 308 ? 150.023 159.348 110.340 1.00 108.90 308 GLY A O 1
ATOM 2340 N N . ASP A 1 309 ? 150.712 158.374 108.425 1.00 103.73 309 ASP A N 1
ATOM 2341 C CA . ASP A 1 309 ? 150.489 157.024 108.932 1.00 101.98 309 ASP A CA 1
ATOM 2342 C C . ASP A 1 309 ? 151.367 156.726 110.140 1.00 102.22 309 ASP A C 1
ATOM 2343 O O . ASP A 1 309 ? 150.905 156.120 111.113 1.00 105.98 309 ASP A O 1
ATOM 2348 N N . GLN A 1 310 ? 152.638 157.128 110.094 1.00 102.72 310 GLN A N 1
ATOM 2349 C CA . GLN A 1 310 ? 153.538 156.847 111.209 1.00 105.14 310 GLN A CA 1
ATOM 2350 C C . GLN A 1 310 ? 153.094 157.571 112.474 1.00 105.15 310 GLN A C 1
ATOM 2351 O O . GLN A 1 310 ? 153.097 156.990 113.567 1.00 105.90 310 GLN A O 1
ATOM 2357 N N . ALA A 1 311 ? 152.707 158.842 112.345 1.00 94.59 311 ALA A N 1
ATOM 2358 C CA . ALA A 1 311 ? 152.219 159.587 113.500 1.00 92.94 311 ALA A CA 1
ATOM 2359 C C . ALA A 1 311 ? 150.940 158.972 114.050 1.00 96.96 311 ALA A C 1
ATOM 2360 O O . ALA A 1 311 ? 150.763 158.875 115.271 1.00 99.77 311 ALA A O 1
ATOM 2362 N N . ALA A 1 312 ? 150.034 158.550 113.163 1.00 87.84 312 ALA A N 1
ATOM 2363 C CA . ALA A 1 312 ? 148.802 157.916 113.617 1.00 79.32 312 ALA A CA 1
ATOM 2364 C C . ALA A 1 312 ? 149.091 156.621 114.363 1.00 86.34 312 ALA A C 1
ATOM 2365 O O . ALA A 1 312 ? 148.480 156.345 115.402 1.00 95.20 312 ALA A O 1
ATOM 2367 N N . ILE A 1 313 ? 150.023 155.816 113.849 1.00 82.88 313 ILE A N 1
ATOM 2368 C CA . ILE A 1 313 ? 150.370 154.559 114.506 1.00 76.57 313 ILE A CA 1
ATOM 2369 C C . ILE A 1 313 ? 150.991 154.823 115.871 1.00 86.19 313 ILE A C 1
ATOM 2370 O O . ILE A 1 313 ? 150.689 154.131 116.850 1.00 92.92 313 ILE A O 1
ATOM 2375 N N . THR A 1 314 ? 151.871 155.823 115.960 1.00 88.48 314 THR A N 1
ATOM 2376 C CA . THR A 1 314 ? 152.485 156.146 117.244 1.00 86.34 314 THR A CA 1
ATOM 2377 C C . THR A 1 314 ? 151.443 156.609 118.258 1.00 89.58 314 THR A C 1
ATOM 2378 O O . THR A 1 314 ? 151.471 156.195 119.424 1.00 97.58 314 THR A O 1
ATOM 2382 N N . ARG A 1 315 ? 150.507 157.461 117.831 1.00 90.71 315 ARG A N 1
ATOM 2383 C CA . ARG A 1 315 ? 149.452 157.910 118.736 1.00 84.73 315 ARG A CA 1
ATOM 2384 C C . ARG A 1 315 ? 148.573 156.748 119.181 1.00 83.82 315 ARG A C 1
ATOM 2385 O O . ARG A 1 315 ? 148.182 156.663 120.354 1.00 95.90 315 ARG A O 1
ATOM 2393 N N . ALA A 1 316 ? 148.243 155.846 118.254 1.00 82.36 316 ALA A N 1
ATOM 2394 C CA . ALA A 1 316 ? 147.423 154.692 118.600 1.00 80.73 316 ALA A CA 1
ATOM 2395 C C . ALA A 1 316 ? 148.147 153.775 119.573 1.00 87.76 316 ALA A C 1
ATOM 2396 O O . ALA A 1 316 ? 147.523 153.185 120.460 1.00 93.00 316 ALA A O 1
ATOM 2398 N N . MET A 1 317 ? 149.461 153.626 119.411 1.00 97.91 317 MET A N 1
ATOM 2399 C CA . MET A 1 317 ? 150.234 152.829 120.356 1.00 97.71 317 MET A CA 1
ATOM 2400 C C . MET A 1 317 ? 150.278 153.488 121.725 1.00 95.90 317 MET A C 1
ATOM 2401 O O . MET A 1 317 ? 150.243 152.802 122.753 1.00 96.38 317 MET A O 1
ATOM 2406 N N . GLN A 1 318 ? 150.369 154.818 121.758 1.00 94.83 318 GLN A N 1
ATOM 2407 C CA . GLN A 1 318 ? 150.326 155.526 123.032 1.00 89.09 318 GLN A CA 1
ATOM 2408 C C . GLN A 1 318 ? 149.001 155.284 123.743 1.00 92.38 318 GLN A C 1
ATOM 2409 O O . GLN A 1 318 ? 148.974 154.960 124.936 1.00 96.86 318 GLN A O 1
ATOM 2415 N N . MET A 1 319 ? 147.887 155.415 123.022 1.00 86.58 319 MET A N 1
ATOM 2416 C CA . MET A 1 319 ? 146.587 155.293 123.672 1.00 83.33 319 MET A CA 1
ATOM 2417 C C . MET A 1 319 ? 146.111 153.853 123.818 1.00 82.89 319 MET A C 1
ATOM 2418 O O . MET A 1 319 ? 145.108 153.622 124.499 1.00 89.28 319 MET A O 1
ATOM 2423 N N . SER A 1 320 ? 146.797 152.885 123.208 1.00 85.38 320 SER A N 1
ATOM 2424 C CA . SER A 1 320 ? 146.355 151.497 123.295 1.00 82.82 320 SER A CA 1
ATOM 2425 C C . SER A 1 320 ? 146.596 150.921 124.684 1.00 85.84 320 SER A C 1
ATOM 2426 O O . SER A 1 320 ? 145.780 150.142 125.189 1.00 84.67 320 SER A O 1
ATOM 2429 N N . GLY A 1 321 ? 147.709 151.282 125.310 1.00 88.47 321 GLY A N 1
ATOM 2430 C CA . GLY A 1 321 ? 148.049 150.814 126.634 1.00 80.57 321 GLY A CA 1
ATOM 2431 C C . GLY A 1 321 ? 147.525 151.663 127.767 1.00 92.19 321 GLY A C 1
ATOM 2432 O O . GLY A 1 321 ? 147.890 151.424 128.922 1.00 100.81 321 GLY A O 1
ATOM 2433 N N . ARG A 1 322 ? 146.688 152.655 127.474 1.00 93.34 322 ARG A N 1
ATOM 2434 C CA . ARG A 1 322 ? 146.141 153.511 128.517 1.00 90.63 322 ARG A CA 1
ATOM 2435 C C . ARG A 1 322 ? 145.289 152.699 129.483 1.00 93.53 322 ARG A C 1
ATOM 2436 O O . ARG A 1 322 ? 144.460 151.885 129.065 1.00 98.98 322 ARG A O 1
ATOM 2444 N N . ASP A 1 323 ? 145.508 152.917 130.779 1.00 90.00 323 ASP A N 1
ATOM 2445 C CA . ASP A 1 323 ? 144.795 152.265 131.875 1.00 91.81 323 ASP A CA 1
ATOM 2446 C C . ASP A 1 323 ? 145.028 150.761 131.929 1.00 94.94 323 ASP A C 1
ATOM 2447 O O . ASP A 1 323 ? 144.391 150.071 132.733 1.00 97.73 323 ASP A O 1
ATOM 2452 N N . LEU A 1 324 ? 145.924 150.228 131.099 1.00 84.58 324 LEU A N 1
ATOM 2453 C CA . LEU A 1 324 ? 146.225 148.804 131.112 1.00 83.14 324 LEU A CA 1
ATOM 2454 C C . LEU A 1 324 ? 147.517 148.473 131.843 1.00 81.37 324 LEU A C 1
ATOM 2455 O O . LEU A 1 324 ? 147.739 147.304 132.174 1.00 87.52 324 LEU A O 1
ATOM 2460 N N . THR A 1 325 ? 148.364 149.465 132.101 1.00 91.98 325 THR A N 1
ATOM 2461 C CA . THR A 1 325 ? 149.627 149.273 132.795 1.00 94.06 325 THR A CA 1
ATOM 2462 C C . THR A 1 325 ? 149.646 150.122 134.057 1.00 96.56 325 THR A C 1
ATOM 2463 O O . THR A 1 325 ? 149.263 151.295 134.033 1.00 98.23 325 THR A O 1
ATOM 2467 N N . GLY A 1 326 ? 150.094 149.525 135.157 1.00 98.95 326 GLY A N 1
ATOM 2468 C CA . GLY A 1 326 ? 150.131 150.204 136.429 1.00 93.38 326 GLY A CA 1
ATOM 2469 C C . GLY A 1 326 ? 148.820 150.079 137.176 1.00 97.16 326 GLY A C 1
ATOM 2470 O O . GLY A 1 326 ? 147.816 149.605 136.637 1.00 99.06 326 GLY A O 1
ATOM 2471 N N . PRO A 1 327 ? 148.808 150.495 138.442 1.00 103.20 327 PRO A N 1
ATOM 2472 C CA . PRO A 1 327 ? 147.575 150.409 139.233 1.00 104.12 327 PRO A CA 1
ATOM 2473 C C . PRO A 1 327 ? 146.463 151.256 138.632 1.00 105.61 327 PRO A C 1
ATOM 2474 O O . PRO A 1 327 ? 146.694 152.366 138.148 1.00 105.49 327 PRO A O 1
ATOM 2478 N N . GLN A 1 328 ? 145.245 150.720 138.674 1.00 99.71 328 GLN A N 1
ATOM 2479 C CA . GLN A 1 328 ? 144.063 151.374 138.112 1.00 102.28 328 GLN A CA 1
ATOM 2480 C C . GLN A 1 328 ? 142.945 151.345 139.146 1.00 105.76 328 GLN A C 1
ATOM 2481 O O . GLN A 1 328 ? 142.021 150.525 139.057 1.00 108.81 328 GLN A O 1
ATOM 2487 N N . PRO A 1 329 ? 143.005 152.213 140.155 1.00 96.52 329 PRO A N 1
ATOM 2488 C CA . PRO A 1 329 ? 141.934 152.279 141.163 1.00 93.44 329 PRO A CA 1
ATOM 2489 C C . PRO A 1 329 ? 140.881 153.355 140.917 1.00 97.72 329 PRO A C 1
ATOM 2490 O O . PRO A 1 329 ? 140.027 153.546 141.789 1.00 100.22 329 PRO A O 1
ATOM 2494 N N . LEU A 1 330 ? 140.913 154.045 139.777 1.00 95.22 330 LEU A N 1
ATOM 2495 C CA . LEU A 1 330 ? 140.070 155.217 139.558 1.00 91.40 330 LEU A CA 1
ATOM 2496 C C . LEU A 1 330 ? 138.889 154.929 138.638 1.00 97.53 330 LEU A C 1
ATOM 2497 O O . LEU A 1 330 ? 137.736 155.158 139.014 1.00 100.70 330 LEU A O 1
ATOM 2502 N N . ASP A 1 331 ? 139.155 154.435 137.434 1.00 104.20 331 ASP A N 1
ATOM 2503 C CA . ASP A 1 331 ? 138.124 154.235 136.425 1.00 98.13 331 ASP A CA 1
ATOM 2504 C C . ASP A 1 331 ? 137.627 152.798 136.475 1.00 94.60 331 ASP A C 1
ATOM 2505 O O . ASP A 1 331 ? 138.425 151.858 136.408 1.00 98.40 331 ASP A O 1
ATOM 2510 N N . GLU A 1 332 ? 136.310 152.632 136.591 1.00 93.53 332 GLU A N 1
ATOM 2511 C CA . GLU A 1 332 ? 135.712 151.305 136.648 1.00 99.10 332 GLU A CA 1
ATOM 2512 C C . GLU A 1 332 ? 135.409 150.736 135.270 1.00 102.81 332 GLU A C 1
ATOM 2513 O O . GLU A 1 332 ? 135.526 149.521 135.071 1.00 105.04 332 GLU A O 1
ATOM 2519 N N . ASP A 1 333 ? 135.016 151.582 134.315 1.00 95.31 333 ASP A N 1
ATOM 2520 C CA . ASP A 1 333 ? 134.854 151.116 132.942 1.00 84.36 333 ASP A CA 1
ATOM 2521 C C . ASP A 1 333 ? 136.183 150.647 132.370 1.00 84.45 333 ASP A C 1
ATOM 2522 O O . ASP A 1 333 ? 136.236 149.665 131.620 1.00 90.61 333 ASP A O 1
ATOM 2527 N N . ALA A 1 334 ? 137.271 151.340 132.714 1.00 83.99 334 ALA A N 1
ATOM 2528 C CA . ALA A 1 334 ? 138.596 150.884 132.315 1.00 80.72 334 ALA A CA 1
ATOM 2529 C C . ALA A 1 334 ? 138.919 149.532 132.935 1.00 85.16 334 ALA A C 1
ATOM 2530 O O . ALA A 1 334 ? 139.519 148.672 132.283 1.00 93.64 334 ALA A O 1
ATOM 2532 N N . ARG A 1 335 ? 138.535 149.329 134.198 1.00 88.62 335 ARG A N 1
ATOM 2533 C CA . ARG A 1 335 ? 138.733 148.028 134.830 1.00 79.64 335 ARG A CA 1
ATOM 2534 C C . ARG A 1 335 ? 137.960 146.941 134.097 1.00 86.16 335 ARG A C 1
ATOM 2535 O O . ARG A 1 335 ? 138.480 145.842 133.875 1.00 93.21 335 ARG A O 1
ATOM 2543 N N . LEU A 1 336 ? 136.712 147.230 133.721 1.00 84.75 336 LEU A N 1
ATOM 2544 C CA . LEU A 1 336 ? 135.910 146.249 132.999 1.00 82.40 336 LEU A CA 1
ATOM 2545 C C . LEU A 1 336 ? 136.528 145.918 131.648 1.00 84.55 336 LEU A C 1
ATOM 2546 O O . LEU A 1 336 ? 136.590 144.747 131.255 1.00 89.10 336 LEU A O 1
ATOM 2551 N N . TYR A 1 337 ? 136.992 146.937 130.922 1.00 80.52 337 TYR A N 1
ATOM 2552 C CA . TYR A 1 337 ? 137.627 146.690 129.632 1.00 73.89 337 TYR A CA 1
ATOM 2553 C C . TYR A 1 337 ? 138.907 145.880 129.790 1.00 77.52 337 TYR A C 1
ATOM 2554 O O . TYR A 1 337 ? 139.169 144.961 129.006 1.00 89.63 337 TYR A O 1
ATOM 2563 N N . GLN A 1 338 ? 139.721 146.210 130.795 1.00 80.76 338 GLN A N 1
ATOM 2564 C CA . GLN A 1 338 ? 140.965 145.480 131.013 1.00 79.92 338 GLN A CA 1
ATOM 2565 C C . GLN A 1 338 ? 140.696 144.025 131.366 1.00 83.07 338 GLN A C 1
ATOM 2566 O O . GLN A 1 338 ? 141.368 143.120 130.858 1.00 80.17 338 GLN A O 1
ATOM 2572 N N . GLY A 1 339 ? 139.718 143.779 132.237 1.00 84.61 339 GLY A N 1
ATOM 2573 C CA . GLY A 1 339 ? 139.404 142.411 132.607 1.00 80.62 339 GLY A CA 1
ATOM 2574 C C . GLY A 1 339 ? 138.810 141.612 131.464 1.00 83.79 339 GLY A C 1
ATOM 2575 O O . GLY A 1 339 ? 139.133 140.435 131.286 1.00 86.92 339 GLY A O 1
ATOM 2576 N N . ALA A 1 340 ? 137.944 142.238 130.669 1.00 83.97 340 ALA A N 1
ATOM 2577 C CA . ALA A 1 340 ? 137.194 141.510 129.656 1.00 80.56 340 ALA A CA 1
ATOM 2578 C C . ALA A 1 340 ? 137.863 141.499 128.290 1.00 83.81 340 ALA A C 1
ATOM 2579 O O . ALA A 1 340 ? 137.759 140.498 127.574 1.00 90.40 340 ALA A O 1
ATOM 2581 N N . CYS A 1 341 ? 138.545 142.577 127.904 1.00 80.06 341 CYS A N 1
ATOM 2582 C CA . CYS A 1 341 ? 139.041 142.710 126.539 1.00 69.81 341 CYS A CA 1
ATOM 2583 C C . CYS A 1 341 ? 140.516 143.062 126.421 1.00 74.84 341 CYS A C 1
ATOM 2584 O O . CYS A 1 341 ? 141.104 142.788 125.369 1.00 82.43 341 CYS A O 1
ATOM 2587 N N . GLY A 1 342 ? 141.135 143.650 127.442 1.00 77.84 342 GLY A N 1
ATOM 2588 C CA . GLY A 1 342 ? 142.489 144.155 127.293 1.00 73.78 342 GLY A CA 1
ATOM 2589 C C . GLY A 1 342 ? 143.567 143.093 127.234 1.00 81.17 342 GLY A C 1
ATOM 2590 O O . GLY A 1 342 ? 144.704 143.417 126.876 1.00 82.24 342 GLY A O 1
ATOM 2591 N N . ALA A 1 343 ? 143.245 141.844 127.576 1.00 82.43 343 ALA A N 1
ATOM 2592 C CA . ALA A 1 343 ? 144.260 140.796 127.591 1.00 72.44 343 ALA A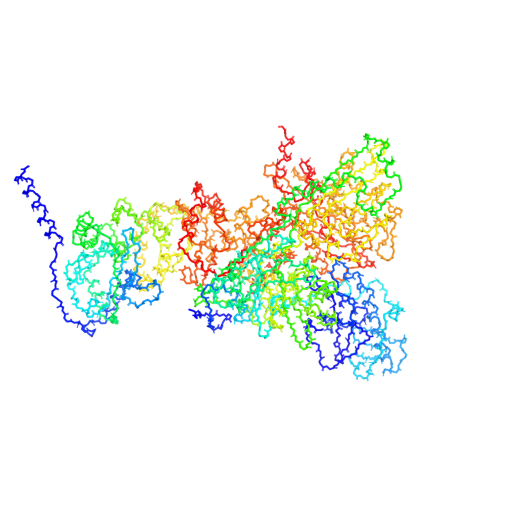 CA 1
ATOM 2593 C C . ALA A 1 343 ? 144.801 140.518 126.194 1.00 76.20 343 ALA A C 1
ATOM 2594 O O . ALA A 1 343 ? 146.012 140.349 126.015 1.00 76.15 343 ALA A O 1
ATOM 2596 N N . CYS A 1 344 ? 143.924 140.462 125.193 1.00 81.69 344 CYS A N 1
ATOM 2597 C CA . CYS A 1 344 ? 144.325 140.150 123.828 1.00 81.96 344 CYS A CA 1
ATOM 2598 C C . CYS A 1 344 ? 144.253 141.354 122.899 1.00 82.67 344 CYS A C 1
ATOM 2599 O O . CYS A 1 344 ? 144.373 141.190 121.681 1.00 85.50 344 CYS A O 1
ATOM 2602 N N . HIS A 1 345 ? 144.064 142.559 123.440 1.00 77.47 345 HIS A N 1
ATOM 2603 C CA . HIS A 1 345 ? 143.939 143.757 122.617 1.00 73.77 345 HIS A CA 1
ATOM 2604 C C . HIS A 1 345 ? 144.906 144.853 123.047 1.00 82.21 345 HIS A C 1
ATOM 2605 O O . HIS A 1 345 ? 144.720 146.015 122.673 1.00 90.98 345 HIS A O 1
ATOM 2612 N N . TYR A 1 346 ? 145.931 144.513 123.819 1.00 82.44 346 TYR A N 1
ATOM 2613 C CA . TYR A 1 346 ? 146.934 145.471 124.261 1.00 72.05 346 TYR A CA 1
ATOM 2614 C C . TYR A 1 346 ? 148.118 145.434 123.306 1.00 78.71 346 TYR A C 1
ATOM 2615 O O . TYR A 1 346 ? 148.634 144.357 122.993 1.00 93.90 346 TYR A O 1
ATOM 2624 N N . ASN A 1 347 ? 148.544 146.605 122.848 1.00 77.23 347 ASN A N 1
ATOM 2625 C CA . ASN A 1 347 ? 149.722 146.725 122.003 1.00 80.18 347 ASN A CA 1
ATOM 2626 C C . ASN A 1 347 ? 150.650 147.777 122.585 1.00 84.93 347 ASN A C 1
ATOM 2627 O O . ASN A 1 347 ? 150.201 148.835 123.033 1.00 91.42 347 ASN A O 1
ATOM 2632 N N . SER A 1 348 ? 151.943 147.481 122.576 1.00 74.87 348 SER A N 1
ATOM 2633 C CA . SER A 1 348 ? 152.951 148.367 123.139 1.00 80.35 348 SER A CA 1
ATOM 2634 C C . SER A 1 348 ? 154.018 148.778 122.143 1.00 86.32 348 SER A C 1
ATOM 2635 O O . SER A 1 348 ? 154.433 149.938 122.137 1.00 87.06 348 SER A O 1
ATOM 2638 N N . GLY A 1 349 ? 154.468 147.858 121.295 1.00 93.65 349 GLY A N 1
ATOM 2639 C CA . GLY A 1 349 ? 155.570 148.117 120.402 1.00 87.27 349 GLY A CA 1
ATOM 2640 C C . GLY A 1 349 ? 155.230 149.151 119.353 1.00 89.75 349 GLY A C 1
ATOM 2641 O O . GLY A 1 349 ? 154.085 149.594 119.233 1.00 94.97 349 GLY A O 1
ATOM 2642 N N . PRO A 1 350 ? 156.230 149.561 118.570 1.00 90.37 350 PRO A N 1
ATOM 2643 C CA . PRO A 1 350 ? 155.983 150.585 117.543 1.00 92.33 350 PRO A CA 1
ATOM 2644 C C . PRO A 1 350 ? 154.969 150.165 116.495 1.00 97.70 350 PRO A C 1
ATOM 2645 O O . PRO A 1 350 ? 154.371 151.036 115.853 1.00 99.24 350 PRO A O 1
ATOM 2649 N N . ASN A 1 351 ? 154.756 148.868 116.301 1.00 97.03 351 ASN A N 1
ATOM 2650 C CA . ASN A 1 351 ? 153.800 148.355 115.335 1.00 92.39 351 ASN A CA 1
ATOM 2651 C C . ASN A 1 351 ? 152.916 147.307 115.992 1.00 93.61 351 ASN A C 1
ATOM 2652 O O . ASN A 1 351 ? 153.331 146.656 116.955 1.00 98.57 351 ASN A O 1
ATOM 2657 N N . PRO A 1 352 ? 151.691 147.128 115.501 1.00 90.96 352 PRO A N 1
ATOM 2658 C CA . PRO A 1 352 ? 150.817 146.101 116.075 1.00 89.93 352 PRO A CA 1
ATOM 2659 C C . PRO A 1 352 ? 151.352 144.703 115.816 1.00 97.45 352 PRO A C 1
ATOM 2660 O O . PRO A 1 352 ? 152.041 144.446 114.826 1.00 96.58 352 PRO A O 1
ATOM 2664 N N . VAL A 1 353 ? 151.026 143.796 116.726 1.00 91.32 353 VAL A N 1
ATOM 2665 C CA . VAL A 1 353 ? 151.403 142.395 116.601 1.00 82.99 353 VAL A CA 1
ATOM 2666 C C . VAL A 1 353 ? 150.273 141.652 115.904 1.00 89.89 353 VAL A C 1
ATOM 2667 O O . VAL A 1 353 ? 149.107 141.770 116.298 1.00 94.85 353 VAL A O 1
ATOM 2671 N N . LEU A 1 354 ? 150.613 140.899 114.859 1.00 91.29 354 LEU A N 1
ATOM 2672 C CA . LEU A 1 354 ? 149.607 140.119 114.151 1.00 89.59 354 LEU A CA 1
ATOM 2673 C C . LEU A 1 354 ? 148.966 139.115 115.097 1.00 90.97 354 LEU A C 1
ATOM 2674 O O . LEU A 1 354 ? 149.658 138.378 115.805 1.00 95.23 354 LEU A O 1
ATOM 2679 N N . GLY A 1 355 ? 147.638 139.079 115.100 1.00 77.61 355 GLY A N 1
ATOM 2680 C CA . GLY A 1 355 ? 146.888 138.302 116.060 1.00 79.77 355 GLY A CA 1
ATOM 2681 C C . GLY A 1 355 ? 146.343 139.102 117.221 1.00 78.22 355 GLY A C 1
ATOM 2682 O O . GLY A 1 355 ? 145.492 138.592 117.958 1.00 85.61 355 GLY A O 1
ATOM 2683 N N . ARG A 1 356 ? 146.805 140.340 117.404 1.00 77.24 356 ARG A N 1
ATOM 2684 C CA . ARG A 1 356 ? 146.273 141.263 118.404 1.00 79.80 356 ARG A CA 1
ATOM 2685 C C . ARG A 1 356 ? 145.824 142.514 117.661 1.00 88.94 356 ARG A C 1
ATOM 2686 O O . ARG A 1 356 ? 146.573 143.499 117.576 1.00 88.75 356 ARG A O 1
ATOM 2694 N N . PRO A 1 357 ? 144.618 142.505 117.095 1.00 89.07 357 PRO A N 1
ATOM 2695 C CA . PRO A 1 357 ? 144.153 143.674 116.341 1.00 83.59 357 PRO A CA 1
ATOM 2696 C C . PRO A 1 357 ? 144.113 144.915 117.217 1.00 84.58 357 PRO A C 1
ATOM 2697 O O . PRO A 1 357 ? 143.734 144.863 118.388 1.00 86.45 357 PRO A O 1
ATOM 2701 N N . GLU A 1 358 ? 144.509 146.040 116.632 1.00 91.08 358 GLU A N 1
ATOM 2702 C CA . GLU A 1 358 ? 144.617 147.300 117.356 1.00 86.42 358 GLU A CA 1
ATOM 2703 C C . GLU A 1 358 ? 143.271 148.010 117.304 1.00 90.21 358 GLU A C 1
ATOM 2704 O O . GLU A 1 358 ? 142.838 148.459 116.239 1.00 92.65 358 GLU A O 1
ATOM 2710 N N . LEU A 1 359 ? 142.608 148.109 118.458 1.00 75.68 359 LEU A N 1
ATOM 2711 C CA . LEU A 1 359 ? 141.300 148.750 118.504 1.00 75.33 359 LEU A CA 1
ATOM 2712 C C . LEU A 1 359 ? 141.397 150.249 118.256 1.00 83.19 359 LEU A C 1
ATOM 2713 O O . LEU A 1 359 ? 140.451 150.850 117.736 1.00 87.60 359 LEU A O 1
ATOM 2718 N N . ALA A 1 360 ? 142.522 150.869 118.616 1.00 73.47 360 ALA A N 1
ATOM 2719 C CA . ALA A 1 360 ? 142.688 152.296 118.372 1.00 68.98 360 ALA A CA 1
ATOM 2720 C C . ALA A 1 360 ? 142.812 152.618 116.890 1.00 81.77 360 ALA A C 1
ATOM 2721 O O . ALA A 1 360 ? 142.680 153.786 116.511 1.00 91.23 360 ALA A O 1
ATOM 2723 N N . LEU A 1 361 ? 143.067 151.616 116.049 1.00 74.80 361 LEU A N 1
ATOM 2724 C CA . LEU A 1 361 ? 143.139 151.804 114.609 1.00 66.70 361 LEU A CA 1
ATOM 2725 C C . LEU A 1 361 ? 141.967 151.186 113.864 1.00 78.03 361 LEU A C 1
ATOM 2726 O O . LEU A 1 361 ? 141.779 151.490 112.682 1.00 86.96 361 LEU A O 1
ATOM 2731 N N . ASN A 1 362 ? 141.182 150.333 114.515 1.00 82.93 362 ASN A N 1
ATOM 2732 C CA . ASN A 1 362 ? 140.105 149.624 113.844 1.00 78.85 362 ASN A CA 1
ATOM 2733 C C . ASN A 1 362 ? 138.935 150.559 113.552 1.00 78.00 362 ASN A C 1
ATOM 2734 O O . ASN A 1 362 ? 138.734 151.578 114.216 1.00 88.59 362 ASN A O 1
ATOM 2739 N N . ASN A 1 363 ? 138.153 150.192 112.535 1.00 80.38 363 ASN A N 1
ATOM 2740 C CA . ASN A 1 363 ? 136.976 150.973 112.180 1.00 78.54 363 ASN A CA 1
ATOM 2741 C C . ASN A 1 363 ? 135.848 150.809 113.185 1.00 82.50 363 ASN A C 1
ATOM 2742 O O . ASN A 1 363 ? 134.916 151.618 113.186 1.00 93.38 363 ASN A O 1
ATOM 2747 N N . ALA A 1 364 ? 135.907 149.781 114.034 1.00 67.10 364 ALA A N 1
ATOM 2748 C CA . ALA A 1 364 ? 134.833 149.550 114.993 1.00 66.13 364 ALA A CA 1
ATOM 2749 C C . ALA A 1 364 ? 134.696 150.703 115.976 1.00 76.98 364 ALA A C 1
ATOM 2750 O O . ALA A 1 364 ? 133.598 150.957 116.484 1.00 85.82 364 ALA A O 1
ATOM 2752 N N . LEU A 1 365 ? 135.789 151.411 116.255 1.00 72.26 365 LEU A N 1
ATOM 2753 C CA . LEU A 1 365 ? 135.767 152.519 117.198 1.00 74.07 365 LEU A CA 1
ATOM 2754 C C . LEU A 1 365 ? 135.754 153.884 116.528 1.00 75.38 365 LEU A C 1
ATOM 2755 O O . LEU A 1 365 ? 135.456 154.879 117.196 1.00 83.59 365 LEU A O 1
ATOM 2760 N N . TRP A 1 366 ? 136.070 153.958 115.237 1.00 70.99 366 TRP A N 1
ATOM 2761 C CA . TRP A 1 366 ? 136.135 155.228 114.531 1.00 70.12 366 TRP A CA 1
ATOM 2762 C C . TRP A 1 366 ? 134.921 155.492 113.654 1.00 77.75 366 TRP A C 1
ATOM 2763 O O . TRP A 1 366 ? 134.792 156.598 113.122 1.00 89.62 366 TRP A O 1
ATOM 2774 N N . LEU A 1 367 ? 134.032 154.517 113.495 1.00 81.14 367 LEU A N 1
ATOM 2775 C CA . LEU A 1 367 ? 132.858 154.711 112.664 1.00 82.15 367 LEU A CA 1
ATOM 2776 C C . LEU A 1 367 ? 131.856 155.626 113.365 1.00 82.04 367 LEU A C 1
ATOM 2777 O O . LEU A 1 367 ? 131.967 155.926 114.555 1.00 88.86 367 LEU A O 1
ATOM 2782 N N . ASP A 1 368 ? 130.864 156.077 112.596 1.00 90.32 368 ASP A N 1
ATOM 2783 C CA . ASP A 1 368 ? 129.859 156.982 113.140 1.00 92.46 368 ASP A CA 1
ATOM 2784 C C . ASP A 1 368 ? 128.989 156.301 114.188 1.00 93.32 368 ASP A C 1
ATOM 2785 O O . ASP A 1 368 ? 128.491 156.966 115.103 1.00 97.32 368 ASP A O 1
ATOM 2790 N N . GLU A 1 369 ? 128.795 154.992 114.078 1.00 89.67 369 GLU A N 1
ATOM 2791 C CA . GLU A 1 369 ? 127.940 154.247 114.985 1.00 82.60 369 GLU A CA 1
ATOM 2792 C C . GLU A 1 369 ? 128.683 153.040 115.534 1.00 87.17 369 GLU A C 1
ATOM 2793 O O . GLU A 1 369 ? 129.611 152.533 114.897 1.00 95.65 369 GLU A O 1
ATOM 2799 N N . PRO A 1 370 ? 128.295 152.555 116.716 1.00 80.57 370 PRO A N 1
ATOM 2800 C CA . PRO A 1 370 ? 129.006 151.422 117.321 1.00 81.75 370 PRO A CA 1
ATOM 2801 C C . PRO A 1 370 ? 128.568 150.072 116.777 1.00 84.40 370 PRO A C 1
ATOM 2802 O O . PRO A 1 370 ? 128.799 149.044 117.421 1.00 90.18 370 PRO A O 1
ATOM 2806 N N . ASN A 1 371 ? 127.923 150.066 115.607 1.00 80.04 371 ASN A N 1
ATOM 2807 C CA . ASN A 1 371 ? 127.352 148.834 115.067 1.00 71.54 371 ASN A CA 1
ATOM 2808 C C . ASN A 1 371 ? 128.396 147.731 114.957 1.00 77.72 371 ASN A C 1
ATOM 2809 O O . ASN A 1 371 ? 128.177 146.608 115.422 1.00 86.40 371 ASN A O 1
ATOM 2814 N N . ASN A 1 372 ? 129.541 148.032 114.342 1.00 79.29 372 ASN A N 1
ATOM 2815 C CA . ASN A 1 372 ? 130.557 147.005 114.136 1.00 76.38 372 ASN A CA 1
ATOM 2816 C C . ASN A 1 372 ? 131.107 146.493 115.461 1.00 78.39 372 ASN A C 1
ATOM 2817 O O . ASN A 1 372 ? 131.290 145.283 115.640 1.00 83.17 372 ASN A O 1
ATOM 2822 N N . LEU A 1 373 ? 131.373 147.399 116.402 1.00 78.63 373 LEU A N 1
ATOM 2823 C CA . LEU A 1 373 ? 131.910 146.990 117.696 1.00 72.06 373 LEU A CA 1
ATOM 2824 C C . LEU A 1 373 ? 130.927 146.102 118.446 1.00 75.27 373 LEU A C 1
ATOM 2825 O O . LEU A 1 373 ? 131.311 145.065 119.001 1.00 83.28 373 LEU A O 1
ATOM 2830 N N . TYR A 1 374 ? 129.648 146.485 118.464 1.00 77.29 374 TYR A N 1
ATOM 2831 C CA . TYR A 1 374 ? 128.641 145.677 119.144 1.00 71.82 374 TYR A CA 1
ATOM 2832 C C . TYR A 1 374 ? 128.473 144.322 118.473 1.00 74.63 374 TYR A C 1
ATOM 2833 O O . TYR A 1 374 ? 128.330 143.299 119.151 1.00 90.12 374 TYR A O 1
ATOM 2842 N N . GLN A 1 375 ? 128.474 144.295 117.139 1.00 67.42 375 GLN A N 1
ATOM 2843 C CA . GLN A 1 375 ? 128.314 143.032 116.428 1.00 70.48 375 GLN A CA 1
ATOM 2844 C C . GLN A 1 375 ? 129.486 142.098 116.696 1.00 77.96 375 GLN A C 1
ATOM 2845 O O . GLN A 1 375 ? 129.299 140.888 116.865 1.00 84.91 375 GLN A O 1
ATOM 2851 N N . VAL A 1 376 ? 130.704 142.641 116.738 1.00 78.03 376 VAL A N 1
ATOM 2852 C CA . VAL A 1 376 ? 131.865 141.814 117.048 1.00 67.21 376 VAL A CA 1
ATOM 2853 C C . VAL A 1 376 ? 131.802 141.317 118.488 1.00 76.86 376 VAL A C 1
ATOM 2854 O O . VAL A 1 376 ? 132.136 140.161 118.771 1.00 79.79 376 VAL A O 1
ATOM 2858 N N . MET A 1 377 ? 131.368 142.173 119.421 1.00 87.22 377 MET A N 1
ATOM 2859 C CA . MET A 1 377 ? 131.233 141.733 120.807 1.00 79.37 377 MET A CA 1
ATOM 2860 C C . MET A 1 377 ? 130.220 140.603 120.934 1.00 76.67 377 MET A C 1
ATOM 2861 O O . MET A 1 377 ? 130.448 139.635 121.668 1.00 90.11 377 MET A O 1
ATOM 2866 N N . LEU A 1 378 ? 129.090 140.714 120.237 1.00 66.67 378 LEU A N 1
ATOM 2867 C CA . LEU A 1 378 ? 128.019 139.735 120.393 1.00 70.65 378 LEU A CA 1
ATOM 2868 C C . LEU A 1 378 ? 128.336 138.436 119.663 1.00 78.11 378 LEU A C 1
ATOM 2869 O O . LEU A 1 378 ? 128.406 137.367 120.277 1.00 88.60 378 LEU A O 1
ATOM 2874 N N . HIS A 1 379 ? 128.519 138.509 118.343 1.00 79.61 379 HIS A N 1
ATOM 2875 C CA . HIS A 1 379 ? 128.746 137.299 117.561 1.00 75.48 379 HIS A CA 1
ATOM 2876 C C . HIS A 1 379 ? 130.078 136.649 117.904 1.00 83.71 379 HIS A C 1
ATOM 2877 O O . HIS A 1 379 ? 130.162 135.423 118.036 1.00 85.74 379 HIS A O 1
ATOM 2884 N N . GLY A 1 380 ? 131.125 137.449 118.052 1.00 87.89 380 GLY A N 1
ATOM 2885 C CA . GLY A 1 380 ? 132.466 136.914 118.101 1.00 82.61 380 GLY A CA 1
ATOM 2886 C C . GLY A 1 380 ? 132.961 136.590 116.706 1.00 90.96 380 GLY A C 1
ATOM 2887 O O . GLY A 1 380 ? 132.261 136.736 115.703 1.00 94.27 380 GLY A O 1
ATOM 2888 N N . ILE A 1 381 ? 134.207 136.137 116.648 1.00 80.46 381 ILE A N 1
ATOM 2889 C CA . ILE A 1 381 ? 134.872 135.792 115.398 1.00 75.39 381 ILE A CA 1
ATOM 2890 C C . ILE A 1 381 ? 135.369 134.360 115.520 1.00 76.75 381 ILE A C 1
ATOM 2891 O O . ILE A 1 381 ? 136.141 134.043 116.432 1.00 81.09 381 ILE A O 1
ATOM 2896 N N . THR A 1 382 ? 134.931 133.500 114.606 1.00 85.38 382 THR A N 1
ATOM 2897 C CA . THR A 1 382 ? 135.300 132.096 114.667 1.00 83.07 382 THR A CA 1
ATOM 2898 C C . THR A 1 382 ? 136.754 131.914 114.238 1.00 90.06 382 THR A C 1
ATOM 2899 O O . THR A 1 382 ? 137.484 132.874 113.975 1.00 92.69 382 THR A O 1
ATOM 2903 N N . ALA A 1 383 ? 137.181 130.652 114.174 1.00 89.79 383 ALA A N 1
ATOM 2904 C CA . ALA A 1 383 ? 138.563 130.356 113.816 1.00 85.54 383 ALA A CA 1
ATOM 2905 C C . ALA A 1 383 ? 138.886 130.850 112.412 1.00 93.21 383 ALA A C 1
ATOM 2906 O O . ALA A 1 383 ? 139.855 131.590 112.209 1.00 100.29 383 ALA A O 1
ATOM 2908 N N . GLU A 1 384 ? 138.068 130.473 111.433 1.00 95.59 384 GLU A N 1
ATOM 2909 C CA . GLU A 1 384 ? 138.313 130.799 110.037 1.00 93.27 384 GLU A CA 1
ATOM 2910 C C . GLU A 1 384 ? 137.508 131.997 109.557 1.00 96.90 384 GLU A C 1
ATOM 2911 O O . GLU A 1 384 ? 137.450 132.246 108.350 1.00 99.92 384 GLU A O 1
ATOM 2917 N N . GLU A 1 385 ? 136.883 132.743 110.467 1.00 97.79 385 GLU A N 1
ATOM 2918 C CA . GLU A 1 385 ? 136.054 133.873 110.061 1.00 93.51 385 GLU A CA 1
ATOM 2919 C C . GLU A 1 385 ? 136.907 135.056 109.616 1.00 100.72 385 GLU A C 1
ATOM 2920 O O . GLU A 1 385 ? 136.788 135.529 108.482 1.00 108.27 385 GLU A O 1
ATOM 2926 N N . GLY A 1 386 ? 137.768 135.552 110.499 1.00 87.62 386 GLY A N 1
ATOM 2927 C CA . GLY A 1 386 ? 138.634 136.662 110.160 1.00 79.94 386 GLY A CA 1
ATOM 2928 C C . GLY A 1 386 ? 140.040 136.212 109.828 1.00 80.77 386 GLY A C 1
ATOM 2929 O O . GLY A 1 386 ? 140.287 135.684 108.741 1.00 87.39 386 GLY A O 1
ATOM 2930 N N . GLN A 1 387 ? 140.971 136.424 110.752 1.00 87.76 387 GLN A N 1
ATOM 2931 C CA . GLN A 1 387 ? 142.311 135.884 110.592 1.00 83.95 387 GLN A CA 1
ATOM 2932 C C . GLN A 1 387 ? 142.292 134.371 110.773 1.00 89.98 387 GLN A C 1
ATOM 2933 O O . GLN A 1 387 ? 141.501 133.824 111.546 1.00 88.75 387 GLN A O 1
ATOM 2939 N N . ASP A 1 388 ? 143.175 133.695 110.045 1.00 81.36 388 ASP A N 1
ATOM 2940 C CA . ASP A 1 388 ? 143.187 132.240 110.043 1.00 82.55 388 ASP A CA 1
ATOM 2941 C C . ASP A 1 388 ? 143.654 131.685 111.382 1.00 90.30 388 ASP A C 1
ATOM 2942 O O . ASP A 1 388 ? 144.537 132.248 112.036 1.00 95.21 388 ASP A O 1
ATOM 2947 N N . HIS A 1 389 ? 143.022 130.586 111.796 1.00 78.88 389 HIS A N 1
ATOM 2948 C CA . HIS A 1 389 ? 143.440 129.736 112.908 1.00 81.82 389 HIS A CA 1
ATOM 2949 C C . HIS A 1 389 ? 143.210 130.362 114.278 1.00 82.11 389 HIS A C 1
ATOM 2950 O O . HIS A 1 389 ? 143.332 129.673 115.294 1.00 85.51 389 HIS A O 1
ATOM 2957 N N . ILE A 1 390 ? 142.847 131.638 114.336 1.00 83.76 390 ILE A N 1
ATOM 2958 C CA . ILE A 1 390 ? 142.649 132.304 115.616 1.00 80.00 390 ILE A CA 1
ATOM 2959 C C . ILE A 1 390 ? 141.191 132.719 115.729 1.00 87.02 390 ILE A C 1
ATOM 2960 O O . ILE A 1 390 ? 140.523 133.004 114.729 1.00 93.82 390 ILE A O 1
ATOM 2965 N N . SER A 1 391 ? 140.697 132.744 116.962 1.00 75.70 391 SER A N 1
ATOM 2966 C CA . SER A 1 391 ? 139.273 132.859 117.220 1.00 72.62 391 SER A CA 1
ATOM 2967 C C . SER A 1 391 ? 138.997 133.943 118.252 1.00 74.41 391 SER A C 1
ATOM 2968 O O . SER A 1 391 ? 139.902 134.498 118.878 1.00 82.96 391 SER A O 1
ATOM 2971 N N . MET A 1 392 ? 137.743 134.326 118.435 1.00 86.58 392 MET A N 1
ATOM 2972 C CA . MET A 1 392 ? 137.412 135.296 119.495 1.00 78.59 392 MET A CA 1
ATOM 2973 C C . MET A 1 392 ? 136.128 134.923 120.244 1.00 93.61 392 MET A C 1
ATOM 2974 O O . MET A 1 392 ? 135.090 134.722 119.622 1.00 98.71 392 MET A O 1
ATOM 2979 N N . PRO A 1 393 ? 136.186 134.814 121.572 1.00 85.45 393 PRO A N 1
ATOM 2980 C CA . PRO A 1 393 ? 135.047 134.478 122.426 1.00 82.78 393 PRO A CA 1
ATOM 2981 C C . PRO A 1 393 ? 133.908 135.461 122.209 1.00 85.50 393 PRO A C 1
ATOM 2982 O O . PRO A 1 393 ? 134.122 136.649 121.961 1.00 91.58 393 PRO A O 1
ATOM 2986 N N . SER A 1 394 ? 132.684 134.955 122.309 1.00 77.04 394 SER A N 1
ATOM 2987 C CA . SER A 1 394 ? 131.501 135.784 122.126 1.00 74.05 394 SER A CA 1
ATOM 2988 C C . SER A 1 394 ? 130.993 136.259 123.479 1.00 79.30 394 SER A C 1
ATOM 2989 O O . SER A 1 394 ? 130.772 135.450 124.386 1.00 86.73 394 SER A O 1
ATOM 2992 N N . PHE A 1 395 ? 130.802 137.571 123.609 1.00 76.29 395 PHE A N 1
ATOM 2993 C CA . PHE A 1 395 ? 130.369 138.184 124.857 1.00 73.71 395 PHE A CA 1
ATOM 2994 C C . PHE A 1 395 ? 128.865 138.423 124.892 1.00 83.91 395 PHE A C 1
ATOM 2995 O O . PHE A 1 395 ? 128.408 139.412 125.475 1.00 91.73 395 PHE A O 1
ATOM 3003 N N . TYR A 1 396 ? 128.084 137.542 124.263 1.00 84.61 396 TYR A N 1
ATOM 3004 C CA . TYR A 1 396 ? 126.634 137.695 124.285 1.00 79.70 396 TYR A CA 1
ATOM 3005 C C . TYR A 1 396 ? 126.092 137.601 125.704 1.00 85.22 396 TYR A C 1
ATOM 3006 O O . TYR A 1 396 ? 125.248 138.407 126.111 1.00 89.16 396 TYR A O 1
ATOM 3015 N N . SER A 1 397 ? 126.568 136.624 126.474 1.00 94.07 397 SER A N 1
ATOM 3016 C CA . SER A 1 397 ? 126.120 136.436 127.845 1.00 95.66 397 SER A CA 1
ATOM 3017 C C . SER A 1 397 ? 127.085 137.003 128.874 1.00 96.87 397 SER A C 1
ATOM 3018 O O . SER A 1 397 ? 126.666 137.289 130.000 1.00 94.73 397 SER A O 1
ATOM 3021 N N . GLY A 1 398 ? 128.360 137.170 128.517 1.00 88.91 398 GLY A N 1
ATOM 3022 C CA . GLY A 1 398 ? 129.314 137.740 129.450 1.00 90.64 398 GLY A CA 1
ATOM 3023 C C . GLY A 1 398 ? 129.037 139.191 129.782 1.00 92.37 398 GLY A C 1
ATOM 3024 O O . GLY A 1 398 ? 129.238 139.618 130.922 1.00 91.11 398 GLY A O 1
ATOM 3025 N N . LEU A 1 399 ? 128.576 139.965 128.805 1.00 88.91 399 LEU A N 1
ATOM 3026 C CA . LEU A 1 399 ? 128.310 141.385 128.981 1.00 84.62 399 LEU A CA 1
ATOM 3027 C C . LEU A 1 399 ? 126.841 141.667 128.709 1.00 83.57 399 LEU A C 1
ATOM 3028 O O . LEU A 1 399 ? 126.294 141.209 127.701 1.00 87.32 399 LEU A O 1
ATOM 3033 N N . SER A 1 400 ? 126.208 142.417 129.605 1.00 82.51 400 SER A N 1
ATOM 3034 C CA . SER A 1 400 ? 124.853 142.886 129.375 1.00 81.65 400 SER A CA 1
ATOM 3035 C C . SER A 1 400 ? 124.887 144.126 128.485 1.00 84.52 400 SER A C 1
ATOM 3036 O O . SER A 1 400 ? 125.949 144.599 128.074 1.00 90.18 400 SER A O 1
ATOM 3039 N N . ASP A 1 401 ? 123.705 144.664 128.178 1.00 89.37 401 ASP A N 1
ATOM 3040 C CA . ASP A 1 401 ? 123.641 145.866 127.354 1.00 90.45 401 ASP A CA 1
ATOM 3041 C C . ASP A 1 401 ? 124.324 147.040 128.041 1.00 91.51 401 ASP A C 1
ATOM 3042 O O . ASP A 1 401 ? 125.026 147.826 127.394 1.00 100.27 401 ASP A O 1
ATOM 3047 N N . HIS A 1 402 ? 124.130 147.175 129.354 1.00 84.41 402 HIS A N 1
ATOM 3048 C CA . HIS A 1 402 ? 124.776 148.254 130.093 1.00 82.91 402 HIS A CA 1
ATOM 3049 C C . HIS A 1 402 ? 126.293 148.117 130.069 1.00 91.95 402 HIS A C 1
ATOM 3050 O O . HIS A 1 402 ? 127.010 149.106 129.884 1.00 94.28 402 HIS A O 1
ATOM 3057 N N . ASP A 1 403 ? 126.802 146.897 130.256 1.00 92.06 403 ASP A N 1
ATOM 3058 C CA . ASP A 1 403 ? 128.247 146.691 130.243 1.00 85.03 403 ASP A CA 1
ATOM 3059 C C . ASP A 1 403 ? 128.832 146.947 128.860 1.00 89.12 403 ASP A C 1
ATOM 3060 O O . ASP A 1 403 ? 129.914 147.536 128.734 1.00 102.23 403 ASP A O 1
ATOM 3065 N N . MET A 1 404 ? 128.137 146.505 127.810 1.00 78.77 404 MET A N 1
ATOM 3066 C CA . MET A 1 404 ? 128.598 146.780 126.454 1.00 80.10 404 MET A CA 1
ATOM 3067 C C . MET A 1 404 ? 128.606 148.277 126.174 1.00 82.29 404 MET A C 1
ATOM 3068 O O . MET A 1 404 ? 129.534 148.792 125.542 1.00 85.89 404 MET A O 1
ATOM 3073 N N . ALA A 1 405 ? 127.581 148.993 126.642 1.00 82.14 405 ALA A N 1
ATOM 3074 C CA . ALA A 1 405 ? 127.557 150.443 126.481 1.00 77.74 405 ALA A CA 1
ATOM 3075 C C . ALA A 1 405 ? 128.709 151.102 127.227 1.00 80.73 405 ALA A C 1
ATOM 3076 O O . ALA A 1 405 ? 129.327 152.045 126.720 1.00 91.18 405 ALA A O 1
ATOM 3078 N N . ARG A 1 406 ? 129.006 150.626 128.438 1.00 87.06 406 ARG A N 1
ATOM 3079 C CA . ARG A 1 406 ? 130.126 151.173 129.200 1.00 86.06 406 ARG A CA 1
ATOM 3080 C C . ARG A 1 406 ? 131.441 150.970 128.460 1.00 87.42 406 ARG A C 1
ATOM 3081 O O . ARG A 1 406 ? 132.254 151.896 128.342 1.00 91.13 406 ARG A O 1
ATOM 3089 N N . ILE A 1 407 ? 131.661 149.758 127.947 1.00 83.54 407 ILE A N 1
ATOM 3090 C CA . ILE A 1 407 ? 132.892 149.467 127.218 1.00 76.63 407 ILE A CA 1
ATOM 3091 C C . ILE A 1 407 ? 132.987 150.329 125.966 1.00 78.28 407 ILE A C 1
ATOM 3092 O O . ILE A 1 407 ? 134.050 150.878 125.653 1.00 81.71 407 ILE A O 1
ATOM 3097 N N . ALA A 1 408 ? 131.881 150.459 125.230 1.00 75.40 408 ALA A N 1
ATOM 3098 C CA . ALA A 1 408 ? 131.893 151.257 124.010 1.00 72.23 408 ALA A CA 1
ATOM 3099 C C . ALA A 1 408 ? 132.193 152.719 124.307 1.00 72.88 408 ALA A C 1
ATOM 3100 O O . ALA A 1 408 ? 132.995 153.349 123.607 1.00 84.84 408 ALA A O 1
ATOM 3102 N N . ALA A 1 409 ? 131.559 153.278 125.341 1.00 67.54 409 ALA A N 1
ATOM 3103 C CA . ALA A 1 409 ? 131.811 154.669 125.695 1.00 67.53 409 ALA A CA 1
ATOM 3104 C C . ALA A 1 409 ? 133.261 154.878 126.106 1.00 77.91 409 ALA A C 1
ATOM 3105 O O . ALA A 1 409 ? 133.904 155.844 125.674 1.00 81.60 409 ALA A O 1
ATOM 3107 N N . TYR A 1 410 ? 133.798 153.974 126.930 1.00 76.58 410 TYR A N 1
ATOM 3108 C CA . TYR A 1 410 ? 135.183 154.115 127.363 1.00 73.48 410 TYR A CA 1
ATOM 3109 C C . TYR A 1 410 ? 136.144 154.026 126.184 1.00 78.99 410 TYR A C 1
ATOM 3110 O O . TYR A 1 410 ? 137.083 154.823 126.080 1.00 73.98 410 TYR A O 1
ATOM 3119 N N . LEU A 1 411 ? 135.924 153.066 125.284 1.00 80.40 411 LEU A N 1
ATOM 3120 C CA . LEU A 1 411 ? 136.817 152.904 124.142 1.00 66.52 411 LEU A CA 1
ATOM 3121 C C . LEU A 1 411 ? 136.735 154.095 123.197 1.00 69.93 411 LEU A C 1
ATOM 3122 O O . LEU A 1 411 ? 137.758 154.549 122.675 1.00 78.02 411 LEU A O 1
ATOM 3127 N N . ARG A 1 412 ? 135.528 154.611 122.958 1.00 74.42 412 ARG A N 1
ATOM 3128 C CA . ARG A 1 412 ? 135.388 155.780 122.099 1.00 71.54 412 ARG A CA 1
ATOM 3129 C C . ARG A 1 412 ? 136.073 156.995 122.709 1.00 81.68 412 ARG A C 1
ATOM 3130 O O . ARG A 1 412 ? 136.726 157.769 122.000 1.00 84.99 412 ARG A O 1
ATOM 3138 N N . ARG A 1 413 ? 135.940 157.179 124.025 1.00 79.99 413 ARG A N 1
ATOM 3139 C CA . ARG A 1 413 ? 136.569 158.327 124.669 1.00 77.70 413 ARG A CA 1
ATOM 3140 C C . ARG A 1 413 ? 138.087 158.204 124.678 1.00 75.99 413 ARG A C 1
ATOM 3141 O O . ARG A 1 413 ? 138.796 159.195 124.472 1.00 79.45 413 ARG A O 1
ATOM 3149 N N . THR A 1 414 ? 138.605 156.999 124.906 1.00 74.52 414 THR A N 1
ATOM 3150 C CA . THR A 1 414 ? 140.026 156.801 125.165 1.00 73.79 414 THR A CA 1
ATOM 3151 C C . THR A 1 414 ? 140.808 156.354 123.936 1.00 76.60 414 THR A C 1
ATOM 3152 O O . THR A 1 414 ? 141.854 156.930 123.627 1.00 79.78 414 THR A O 1
ATOM 3156 N N . ARG A 1 415 ? 140.328 155.334 123.226 1.00 76.07 415 ARG A N 1
ATOM 3157 C CA . ARG A 1 415 ? 141.086 154.763 122.121 1.00 62.04 415 ARG A CA 1
ATOM 3158 C C . ARG A 1 415 ? 140.965 155.559 120.828 1.00 67.63 415 ARG A C 1
ATOM 3159 O O . ARG A 1 415 ? 141.688 155.262 119.873 1.00 75.61 415 ARG A O 1
ATOM 3167 N N . THR A 1 416 ? 140.075 156.546 120.765 1.00 76.41 416 THR A N 1
ATOM 3168 C CA . THR A 1 416 ? 139.951 157.423 119.609 1.00 73.18 416 THR A CA 1
ATOM 3169 C C . THR A 1 416 ? 139.967 158.871 120.080 1.00 75.45 416 THR A C 1
ATOM 3170 O O . THR A 1 416 ? 140.012 159.159 121.279 1.00 79.61 416 THR A O 1
ATOM 3174 N N . THR A 1 417 ? 139.934 159.792 119.120 1.00 81.24 417 THR A N 1
ATOM 3175 C CA . THR A 1 417 ? 139.865 161.219 119.403 1.00 84.81 41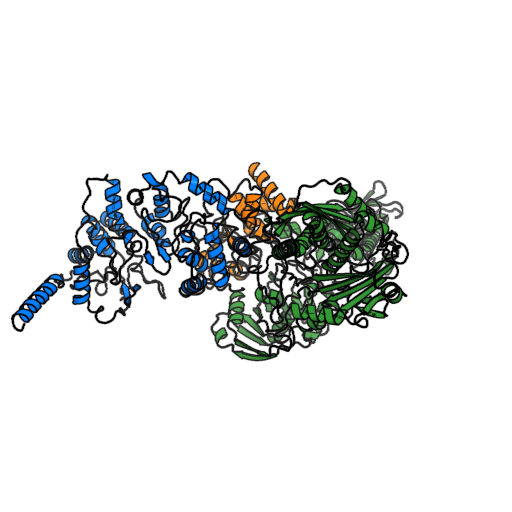7 THR A CA 1
ATOM 3176 C C . THR A 1 417 ? 138.543 161.833 118.964 1.00 90.98 417 THR A C 1
ATOM 3177 O O . THR A 1 417 ? 138.430 163.062 118.896 1.00 92.74 417 THR A O 1
ATOM 3181 N N . LEU A 1 418 ? 137.545 161.013 118.669 1.00 85.27 418 LEU A N 1
ATOM 3182 C CA . LEU A 1 418 ? 136.255 161.440 118.156 1.00 78.20 418 LEU A CA 1
ATOM 3183 C C . LEU A 1 418 ? 135.291 161.748 119.294 1.00 82.16 418 LEU A C 1
ATOM 3184 O O . LEU A 1 418 ? 135.474 161.284 120.423 1.00 78.13 418 LEU A O 1
ATOM 3189 N N . PRO A 1 419 ? 134.255 162.540 119.030 1.00 85.94 419 PRO A N 1
ATOM 3190 C CA . PRO A 1 419 ? 133.240 162.811 120.053 1.00 81.12 419 PRO A CA 1
ATOM 3191 C C . PRO A 1 419 ? 132.491 161.545 120.427 1.00 88.50 419 PRO A C 1
ATOM 3192 O O . PRO A 1 419 ? 132.419 160.597 119.630 1.00 91.24 419 PRO A O 1
ATOM 3196 N N . PRO A 1 420 ? 131.928 161.486 121.631 1.00 89.05 420 PRO A N 1
ATOM 3197 C CA . PRO A 1 420 ? 131.278 160.254 122.086 1.00 84.05 420 PRO A CA 1
ATOM 3198 C C . PRO A 1 420 ? 130.024 159.934 121.287 1.00 86.64 420 PRO A C 1
ATOM 3199 O O . PRO A 1 420 ? 129.378 160.805 120.702 1.00 85.69 420 PRO A O 1
ATOM 3203 N N . TRP A 1 421 ? 129.689 158.646 121.271 1.00 81.24 421 TRP A N 1
ATOM 3204 C CA . TRP A 1 421 ? 128.469 158.178 120.636 1.00 78.73 421 TRP A CA 1
ATOM 3205 C C . TRP A 1 421 ? 127.253 158.612 121.454 1.00 88.52 421 TRP A C 1
ATOM 3206 O O . TRP A 1 421 ? 127.366 159.213 122.526 1.00 95.19 421 TRP A O 1
ATOM 3217 N N . THR A 1 422 ? 126.067 158.294 120.941 1.00 93.39 422 THR A N 1
ATOM 3218 C CA . THR A 1 422 ? 124.816 158.609 121.613 1.00 92.68 422 THR A CA 1
ATOM 3219 C C . THR A 1 422 ? 123.917 157.382 121.621 1.00 95.00 422 THR A C 1
ATOM 3220 O O . THR A 1 422 ? 123.960 156.560 120.702 1.00 103.54 422 THR A O 1
ATOM 3224 N N . ASP A 1 423 ? 123.101 157.271 122.671 1.00 96.34 423 ASP A N 1
ATOM 3225 C CA . ASP A 1 423 ? 122.141 156.176 122.822 1.00 98.10 423 ASP A CA 1
ATOM 3226 C C . ASP A 1 423 ? 122.835 154.817 122.741 1.00 95.59 423 ASP A C 1
ATOM 3227 O O . ASP A 1 423 ? 122.438 153.932 121.982 1.00 99.61 423 ASP A O 1
ATOM 3232 N N . LEU A 1 424 ? 123.892 154.658 123.540 1.00 82.63 424 LEU A N 1
ATOM 3233 C CA . LEU A 1 424 ? 124.704 153.450 123.454 1.00 80.21 424 LEU A CA 1
ATOM 3234 C C . LEU A 1 424 ? 123.950 152.224 123.954 1.00 86.06 424 LEU A C 1
ATOM 3235 O O . LEU A 1 424 ? 124.104 151.132 123.400 1.00 95.09 424 LEU A O 1
ATOM 3240 N N . GLU A 1 425 ? 123.135 152.378 124.999 1.00 91.37 425 GLU A N 1
ATOM 3241 C CA . GLU A 1 425 ? 122.399 151.234 125.530 1.00 90.77 425 GLU A CA 1
ATOM 3242 C C . GLU A 1 425 ? 121.304 150.781 124.571 1.00 91.94 425 GLU A C 1
ATOM 3243 O O . GLU A 1 425 ? 121.117 149.577 124.352 1.00 90.71 425 GLU A O 1
ATOM 3249 N N . LYS A 1 426 ? 120.565 151.732 123.995 1.00 92.16 426 LYS A N 1
ATOM 3250 C CA . LYS A 1 426 ? 119.538 151.383 123.021 1.00 89.52 426 LYS A CA 1
ATOM 3251 C C . LYS A 1 426 ? 120.150 150.728 121.790 1.00 90.24 426 LYS A C 1
ATOM 3252 O O . LYS A 1 426 ? 119.609 149.750 121.262 1.00 91.72 426 LYS A O 1
ATOM 3258 N N . LYS A 1 427 ? 121.281 151.254 121.320 1.00 82.83 427 LYS A N 1
ATOM 3259 C CA . LYS A 1 427 ? 121.961 150.654 120.179 1.00 77.84 427 LYS A CA 1
ATOM 3260 C C . LYS A 1 427 ? 122.481 149.262 120.517 1.00 83.80 427 LYS A C 1
ATOM 3261 O O . LYS A 1 427 ? 122.455 148.362 119.670 1.00 90.26 427 LYS A O 1
ATOM 3267 N N . ALA A 1 428 ? 122.961 149.069 121.746 1.00 79.43 428 ALA A N 1
ATOM 3268 C CA . ALA A 1 428 ? 123.403 147.745 122.169 1.00 77.14 428 ALA A CA 1
ATOM 3269 C C . ALA A 1 428 ? 122.248 146.755 122.167 1.00 82.91 428 ALA A C 1
ATOM 3270 O O . ALA A 1 428 ? 122.398 145.614 121.715 1.00 88.82 428 ALA A O 1
ATOM 3272 N N . ALA A 1 429 ? 121.085 147.175 122.667 1.00 87.19 429 ALA A N 1
ATOM 3273 C CA . ALA A 1 429 ? 119.912 146.306 122.638 1.00 80.00 429 ALA A CA 1
ATOM 3274 C C . ALA A 1 429 ? 119.491 145.996 121.207 1.00 83.38 429 ALA A C 1
ATOM 3275 O O . ALA A 1 429 ? 119.133 144.855 120.888 1.00 91.23 429 ALA A O 1
ATOM 3277 N N . SER A 1 430 ? 119.531 147.000 120.328 1.00 87.30 430 SER A N 1
ATOM 3278 C CA . SER A 1 430 ? 119.175 146.779 118.930 1.00 81.43 430 SER A CA 1
ATOM 3279 C C . SER A 1 430 ? 120.122 145.786 118.270 1.00 84.75 430 SER A C 1
ATOM 3280 O O . SER A 1 430 ? 119.687 144.915 117.509 1.00 92.13 430 SER A O 1
ATOM 3283 N N . ALA A 1 431 ? 121.422 145.907 118.543 1.00 83.77 431 ALA A N 1
ATOM 3284 C CA . ALA A 1 431 ? 122.385 144.958 117.998 1.00 84.68 431 ALA A CA 1
ATOM 3285 C C . ALA A 1 431 ? 122.155 143.558 118.552 1.00 82.00 431 ALA A C 1
ATOM 3286 O O . ALA A 1 431 ? 122.242 142.569 117.816 1.00 88.07 431 ALA A O 1
ATOM 3288 N N . ARG A 1 432 ? 121.862 143.454 119.851 1.00 81.77 432 ARG A N 1
ATOM 3289 C CA . ARG A 1 432 ? 121.620 142.149 120.456 1.00 79.58 432 ARG A CA 1
ATOM 3290 C C . ARG A 1 432 ? 120.354 141.502 119.913 1.00 84.13 432 ARG A C 1
ATOM 3291 O O . ARG A 1 432 ? 120.252 140.271 119.882 1.00 92.08 432 ARG A O 1
ATOM 3299 N N . ALA A 1 433 ? 119.391 142.305 119.471 1.00 84.61 433 ALA A N 1
ATOM 3300 C CA . ALA A 1 433 ? 118.124 141.779 118.983 1.00 82.19 433 ALA A CA 1
ATOM 3301 C C . ALA A 1 433 ? 118.218 141.161 117.591 1.00 88.15 433 ALA A C 1
ATOM 3302 O O . ALA A 1 433 ? 117.177 140.909 116.977 1.00 88.27 433 ALA A O 1
ATOM 3304 N N . THR A 1 434 ? 119.425 140.909 117.077 1.00 97.74 434 THR A N 1
ATOM 3305 C CA . THR A 1 434 ? 119.597 140.354 115.738 1.00 92.58 434 THR A CA 1
ATOM 3306 C C . THR A 1 434 ? 120.302 139.001 115.749 1.00 95.67 434 THR A C 1
ATOM 3307 O O . THR A 1 434 ? 120.848 138.588 114.720 1.00 101.95 434 THR A O 1
ATOM 3311 N N . LEU A 1 435 ? 120.306 138.296 116.879 1.00 89.98 435 LEU A N 1
ATOM 3312 C CA . LEU A 1 435 ? 120.941 136.987 116.954 1.00 94.89 435 LEU A CA 1
ATOM 3313 C C . LEU A 1 435 ? 120.282 136.176 118.065 1.00 107.94 435 LEU A C 1
ATOM 3314 O O . LEU A 1 435 ? 119.332 136.627 118.711 1.00 102.83 435 LEU A O 1
ATOM 3319 N N . GLU A 1 436 ? 120.791 134.960 118.276 1.00 120.19 436 GLU A N 1
ATOM 3320 C CA . GLU A 1 436 ? 120.107 133.948 119.082 1.00 110.44 436 GLU A CA 1
ATOM 3321 C C . GLU A 1 436 ? 121.062 133.234 120.038 1.00 105.04 436 GLU A C 1
ATOM 3322 O O . GLU A 1 436 ? 121.103 132.004 120.098 1.00 104.09 436 GLU A O 1
ATOM 3328 N N . ALA A 1 437 ? 121.846 134.010 120.803 1.00 98.75 437 ALA A N 1
ATOM 3329 C CA . ALA A 1 437 ? 122.631 133.476 121.915 1.00 97.07 437 ALA A CA 1
ATOM 3330 C C . ALA A 1 437 ? 123.634 132.426 121.454 1.00 92.35 437 ALA A C 1
ATOM 3331 O O . ALA A 1 437 ? 123.401 131.227 121.647 1.00 93.61 437 ALA A O 1
ATOM 3333 N N . PRO A 1 438 ? 124.730 132.828 120.815 1.00 79.10 438 PRO A N 1
ATOM 3334 C CA . PRO A 1 438 ? 125.698 131.852 120.274 1.00 81.18 438 PRO A CA 1
ATOM 3335 C C . PRO A 1 438 ? 126.175 130.859 121.321 1.00 93.76 438 PRO A C 1
ATOM 3336 O O . PRO A 1 438 ? 126.279 129.657 121.031 1.00 98.06 438 PRO A O 1
ATOM 3340 N N . PRO A 1 439 ? 126.460 131.288 122.543 1.00 104.10 439 PRO A N 1
ATOM 3341 C CA . PRO A 1 439 ? 126.788 130.293 123.603 1.00 94.32 439 PRO A CA 1
ATOM 3342 C C . PRO A 1 439 ? 125.659 129.923 124.564 1.00 97.19 439 PRO A C 1
ATOM 3343 O O . PRO A 1 439 ? 124.735 130.702 124.827 1.00 96.34 439 PRO A O 1
ATOM 3347 N N . VAL A 1 440 ? 125.710 128.694 125.072 1.00 98.87 440 VAL A N 1
ATOM 3348 C CA . VAL A 1 440 ? 124.785 128.251 126.107 1.00 96.13 440 VAL A CA 1
ATOM 3349 C C . VAL A 1 440 ? 125.487 128.493 127.435 1.00 98.00 440 VAL A C 1
ATOM 3350 O O . VAL A 1 440 ? 125.038 128.035 128.493 1.00 106.42 440 VAL A O 1
ATOM 3354 N N . ASN A 1 441 ? 126.591 129.239 127.378 1.00 100.04 441 ASN A N 1
ATOM 3355 C CA . ASN A 1 441 ? 127.419 129.450 128.559 1.00 101.34 441 ASN A CA 1
ATOM 3356 C C . ASN A 1 441 ? 126.622 130.082 129.688 1.00 99.84 441 ASN A C 1
ATOM 3357 O O . ASN A 1 441 ? 126.600 129.563 130.810 1.00 102.19 441 ASN A O 1
ATOM 3362 N N . ALA A 1 442 ? 125.936 131.189 129.401 1.00 99.42 442 ALA A N 1
ATOM 3363 C CA . ALA A 1 442 ? 125.246 131.964 130.426 1.00 108.87 442 ALA A CA 1
ATOM 3364 C C . ALA A 1 442 ? 126.173 132.189 131.612 1.00 107.24 442 ALA A C 1
ATOM 3365 O O . ALA A 1 442 ? 127.195 132.870 131.481 1.00 103.54 442 ALA A O 1
ATOM 3367 N N . SER A 1 443 ? 125.834 131.597 132.758 1.00 113.47 443 SER A N 1
ATOM 3368 C CA . SER A 1 443 ? 126.682 131.606 133.950 1.00 116.45 443 SER A CA 1
ATOM 3369 C C . SER A 1 443 ? 127.200 133.011 134.247 1.00 115.87 443 SER A C 1
ATOM 3370 O O . SER A 1 443 ? 128.385 133.226 134.509 1.00 117.36 443 SER A O 1
ATOM 3373 N N . HIS A 1 444 ? 126.287 133.976 134.196 1.00 114.86 444 HIS A N 1
ATOM 3374 C CA . HIS A 1 444 ? 126.619 135.387 134.353 1.00 117.52 444 HIS A CA 1
ATOM 3375 C C . HIS A 1 444 ? 127.328 135.670 135.673 1.00 118.27 444 HIS A C 1
ATOM 3376 O O . HIS A 1 444 ? 127.947 136.719 135.842 1.00 118.02 444 HIS A O 1
ATOM 3384 N N . MET B 2 1 ? 125.764 119.504 114.323 1.00 146.56 1 MET B N 1
ATOM 3385 C CA . MET B 2 1 ? 125.898 118.873 115.631 1.00 148.19 1 MET B CA 1
ATOM 3386 C C . MET B 2 1 ? 127.336 118.443 115.891 1.00 146.84 1 MET B C 1
ATOM 3387 O O . MET B 2 1 ? 128.027 119.027 116.727 1.00 145.12 1 MET B O 1
ATOM 3392 N N . THR B 2 2 ? 127.783 117.419 115.169 1.00 128.60 2 THR B N 1
ATOM 3393 C CA . THR B 2 2 ? 129.129 116.894 115.355 1.00 127.82 2 THR B CA 1
ATOM 3394 C C . THR B 2 2 ? 130.154 117.908 114.864 1.00 123.92 2 THR B C 1
ATOM 3395 O O . THR B 2 2 ? 130.154 118.283 113.687 1.00 122.65 2 THR B O 1
ATOM 3399 N N . THR B 2 3 ? 131.023 118.352 115.765 1.00 106.15 3 THR B N 1
ATOM 3400 C CA . THR B 2 3 ? 132.093 119.285 115.443 1.00 105.22 3 THR B CA 1
ATOM 3401 C C . THR B 2 3 ? 133.424 118.553 115.517 1.00 110.67 3 THR B C 1
ATOM 3402 O O . THR B 2 3 ? 133.725 117.907 116.526 1.00 113.77 3 THR B O 1
ATOM 3406 N N . LYS B 2 4 ? 134.211 118.647 114.451 1.00 103.31 4 LYS B N 1
ATOM 3407 C CA . LYS B 2 4 ? 135.501 117.978 114.366 1.00 100.46 4 LYS B CA 1
ATOM 3408 C C . LYS B 2 4 ? 136.614 119.014 114.407 1.00 100.67 4 LYS B C 1
ATOM 3409 O O . LYS B 2 4 ? 136.569 120.008 113.676 1.00 100.18 4 LYS B O 1
ATOM 3415 N N . PHE B 2 5 ? 137.605 118.779 115.261 1.00 94.37 5 PHE B N 1
ATOM 3416 C CA . PHE B 2 5 ? 138.739 119.688 115.363 1.00 87.23 5 PHE B CA 1
ATOM 3417 C C . PHE B 2 5 ? 139.926 118.934 115.940 1.00 90.19 5 PHE B C 1
ATOM 3418 O O . PHE B 2 5 ? 139.786 117.843 116.493 1.00 96.82 5 PHE B O 1
ATOM 3426 N N . GLU B 2 6 ? 141.103 119.535 115.808 1.00 86.30 6 GLU B N 1
ATOM 3427 C CA . GLU B 2 6 ? 142.328 118.950 116.333 1.00 86.39 6 GLU B CA 1
ATOM 3428 C C . GLU B 2 6 ? 142.570 119.480 117.740 1.00 93.37 6 GLU B C 1
ATOM 3429 O O . GLU B 2 6 ? 142.763 120.685 117.931 1.00 94.97 6 GLU B O 1
ATOM 3435 N N . LEU B 2 7 ? 142.544 118.585 118.724 1.00 79.71 7 LEU B N 1
ATOM 3436 C CA . LEU B 2 7 ? 142.786 118.927 120.118 1.00 72.04 7 LEU B CA 1
ATOM 3437 C C . LEU B 2 7 ? 144.067 118.242 120.569 1.00 82.15 7 LEU B C 1
ATOM 3438 O O . LEU B 2 7 ? 144.183 117.016 120.475 1.00 87.44 7 LEU B O 1
ATOM 3443 N N . ASN B 2 8 ? 145.023 119.038 121.051 1.00 87.63 8 ASN B N 1
ATOM 3444 C CA . ASN B 2 8 ? 146.307 118.533 121.539 1.00 85.75 8 ASN B CA 1
ATOM 3445 C C . ASN B 2 8 ? 146.994 117.658 120.494 1.00 88.31 8 ASN B C 1
ATOM 3446 O O . ASN B 2 8 ? 147.643 116.660 120.814 1.00 85.98 8 ASN B O 1
ATOM 3451 N N . GLY B 2 9 ? 146.848 118.037 119.227 1.00 86.90 9 GLY B N 1
ATOM 3452 C CA . GLY B 2 9 ? 147.472 117.321 118.138 1.00 84.07 9 GLY B CA 1
ATOM 3453 C C . GLY B 2 9 ? 146.734 116.092 117.657 1.00 89.77 9 GLY B C 1
ATOM 3454 O O . GLY B 2 9 ? 147.199 115.446 116.710 1.00 91.43 9 GLY B O 1
ATOM 3455 N N . GLN B 2 10 ? 145.602 115.746 118.267 1.00 101.02 10 GLN B N 1
ATOM 3456 C CA . GLN B 2 10 ? 144.844 114.572 117.867 1.00 98.19 10 GLN B CA 1
ATOM 3457 C C . GLN B 2 10 ? 143.494 114.989 117.311 1.00 97.80 10 GLN B C 1
ATOM 3458 O O . GLN B 2 10 ? 142.831 115.848 117.904 1.00 100.78 10 GLN B O 1
ATOM 3464 N N . PRO B 2 11 ? 143.053 114.427 116.188 1.00 94.52 11 PRO B N 1
ATOM 3465 C CA . PRO B 2 11 ? 141.735 114.795 115.653 1.00 91.79 11 PRO B CA 1
ATOM 3466 C C . PRO B 2 11 ? 140.620 114.169 116.478 1.00 94.77 11 PRO B C 1
ATOM 3467 O O . PRO B 2 11 ? 140.625 112.965 116.740 1.00 97.09 11 PRO B O 1
ATOM 3471 N N . VAL B 2 12 ? 139.658 114.997 116.888 1.00 95.55 12 VAL B N 1
ATOM 3472 C CA . VAL B 2 12 ? 138.516 114.550 117.669 1.00 93.73 12 VAL B CA 1
ATOM 3473 C C . VAL B 2 12 ? 137.241 115.043 116.999 1.00 93.90 12 VAL B C 1
ATOM 3474 O O . VAL B 2 12 ? 137.233 116.035 116.265 1.00 97.35 12 VAL B O 1
ATOM 3478 N N . THR B 2 13 ? 136.155 114.318 117.263 1.00 98.93 13 THR B N 1
ATOM 3479 C CA . THR B 2 13 ? 134.829 114.630 116.739 1.00 102.86 13 THR B CA 1
ATOM 3480 C C . THR B 2 13 ? 133.846 114.553 117.898 1.00 103.07 13 THR B C 1
ATOM 3481 O O . THR B 2 13 ? 133.493 113.456 118.343 1.00 102.90 13 THR B O 1
ATOM 3485 N N . VAL B 2 14 ? 133.403 115.708 118.384 1.00 102.74 14 VAL B N 1
ATOM 3486 C CA . VAL B 2 14 ? 132.537 115.791 119.554 1.00 103.28 14 VAL B CA 1
ATOM 3487 C C . VAL B 2 14 ? 131.100 115.996 119.094 1.00 106.73 14 VAL B C 1
ATOM 3488 O O . VAL B 2 14 ? 130.822 116.858 118.251 1.00 105.78 14 VAL B O 1
ATOM 3492 N N . ASP B 2 15 ? 130.191 115.181 119.627 1.00 119.42 15 ASP B N 1
ATOM 3493 C CA . ASP B 2 15 ? 128.763 115.274 119.329 1.00 116.38 15 ASP B CA 1
ATOM 3494 C C . ASP B 2 15 ? 128.138 116.035 120.493 1.00 118.34 15 ASP B C 1
ATOM 3495 O O . ASP B 2 15 ? 127.862 115.463 121.549 1.00 121.23 15 ASP B O 1
ATOM 3500 N N . ALA B 2 16 ? 127.925 117.331 120.297 1.00 106.93 16 ALA B N 1
ATOM 3501 C CA . ALA B 2 16 ? 127.335 118.189 121.313 1.00 103.52 16 ALA B CA 1
ATOM 3502 C C . ALA B 2 16 ? 126.663 119.357 120.612 1.00 109.67 16 ALA B C 1
ATOM 3503 O O . ALA B 2 16 ? 126.977 119.648 119.452 1.00 116.33 16 ALA B O 1
ATOM 3505 N N . PRO B 2 17 ? 125.719 120.026 121.273 1.00 100.52 17 PRO B N 1
ATOM 3506 C CA . PRO B 2 17 ? 125.102 121.210 120.663 1.00 96.60 17 PRO B CA 1
ATOM 3507 C C . PRO B 2 17 ? 126.150 122.257 120.315 1.00 97.22 17 PRO B C 1
ATOM 3508 O O . PRO B 2 17 ? 127.130 122.447 121.038 1.00 101.07 17 PRO B O 1
ATOM 3512 N N . ALA B 2 18 ? 125.935 122.935 119.187 1.00 86.22 18 ALA B N 1
ATOM 3513 C CA . ALA B 2 18 ? 126.908 123.904 118.698 1.00 83.05 18 ALA B CA 1
ATOM 3514 C C . ALA B 2 18 ? 127.033 125.120 119.604 1.00 86.78 18 ALA B C 1
ATOM 3515 O O . ALA B 2 18 ? 128.000 125.876 119.469 1.00 92.98 18 ALA B O 1
ATOM 3517 N N . ASP B 2 19 ? 126.085 125.334 120.511 1.00 90.21 19 ASP B N 1
ATOM 3518 C CA . ASP B 2 19 ? 126.162 126.440 121.455 1.00 87.84 19 ASP B CA 1
ATOM 3519 C C . ASP B 2 19 ? 126.905 126.078 122.734 1.00 93.33 19 ASP B C 1
ATOM 3520 O O . ASP B 2 19 ? 127.089 126.946 123.593 1.00 98.63 19 ASP B O 1
ATOM 3525 N N . THR B 2 20 ? 127.330 124.830 122.879 1.00 83.85 20 THR B N 1
ATOM 3526 C CA . THR B 2 20 ? 128.058 124.421 124.072 1.00 73.31 20 THR B CA 1
ATOM 3527 C C . THR B 2 20 ? 129.414 125.115 124.115 1.00 80.76 20 THR B C 1
ATOM 3528 O O . THR B 2 20 ? 130.129 125.127 123.107 1.00 90.58 20 THR B O 1
ATOM 3532 N N . PRO B 2 21 ? 129.798 125.709 125.243 1.00 77.93 21 PRO B N 1
ATOM 3533 C CA . PRO B 2 21 ? 131.116 126.343 125.324 1.00 78.05 21 PRO B CA 1
ATOM 3534 C C . PRO B 2 21 ? 132.227 125.315 125.192 1.00 81.51 21 PRO B C 1
ATOM 3535 O O . PRO B 2 21 ? 132.067 124.145 125.545 1.00 90.04 21 PRO B O 1
ATOM 3539 N N . LEU B 2 22 ? 133.364 125.769 124.663 1.00 74.26 22 LEU B N 1
ATOM 3540 C CA . LEU B 2 22 ? 134.518 124.888 124.527 1.00 67.25 22 LEU B CA 1
ATOM 3541 C C . LEU B 2 22 ? 134.993 124.376 125.879 1.00 82.29 22 LEU B C 1
ATOM 3542 O O . LEU B 2 22 ? 135.536 123.269 125.968 1.00 92.00 22 LEU B O 1
ATOM 3547 N N . LEU B 2 23 ? 134.789 125.160 126.939 1.00 79.03 23 LEU B N 1
ATOM 3548 C CA . LEU B 2 23 ? 135.243 124.762 128.267 1.00 76.03 23 LEU B CA 1
ATOM 3549 C C . LEU B 2 23 ? 134.568 123.473 128.719 1.00 73.41 23 LEU B C 1
ATOM 3550 O O . LEU B 2 23 ? 135.237 122.518 129.129 1.00 76.30 23 LEU B O 1
ATOM 3555 N N . TRP B 2 24 ? 133.239 123.422 128.640 1.00 73.19 24 TRP B N 1
ATOM 3556 C CA . TRP B 2 24 ? 132.511 122.243 129.085 1.00 75.11 24 TRP B CA 1
ATOM 3557 C C . TRP B 2 24 ? 132.589 121.094 128.092 1.00 79.71 24 TRP B C 1
ATOM 3558 O O . TRP B 2 24 ? 132.345 119.946 128.475 1.00 83.49 24 TRP B O 1
ATOM 3569 N N . VAL B 2 25 ? 132.918 121.373 126.831 1.00 78.77 25 VAL B N 1
ATOM 3570 C CA . VAL B 2 25 ? 133.202 120.294 125.893 1.00 77.13 25 VAL B CA 1
ATOM 3571 C C . VAL B 2 25 ? 134.520 119.623 126.250 1.00 81.09 25 VAL B C 1
ATOM 3572 O O . VAL B 2 25 ? 134.631 118.392 126.240 1.00 84.38 25 VAL B O 1
ATOM 3576 N N . ILE B 2 26 ? 135.537 120.420 126.580 1.00 79.63 26 ILE B N 1
ATOM 3577 C CA . ILE B 2 26 ? 136.835 119.864 126.946 1.00 75.09 26 ILE B CA 1
ATOM 3578 C C . ILE B 2 26 ? 136.746 119.125 128.275 1.00 77.42 26 ILE B C 1
ATOM 3579 O O . ILE B 2 26 ? 137.241 118.001 128.414 1.00 83.29 26 ILE B O 1
ATOM 3584 N N . ARG B 2 27 ? 136.106 119.741 129.271 1.00 77.95 27 ARG B N 1
ATOM 3585 C CA . ARG B 2 27 ? 136.114 119.180 130.618 1.00 71.95 27 ARG B CA 1
ATOM 3586 C C . ARG B 2 27 ? 135.280 117.907 130.702 1.00 78.92 27 ARG B C 1
ATOM 3587 O O . ARG B 2 27 ? 135.720 116.903 131.272 1.00 89.56 27 ARG B O 1
ATOM 3595 N N . ASP B 2 28 ? 134.071 117.929 130.143 1.00 87.77 28 ASP B N 1
ATOM 3596 C CA . ASP B 2 28 ? 133.122 116.834 130.311 1.00 87.58 28 ASP B CA 1
ATOM 3597 C C . ASP B 2 28 ? 133.131 115.849 129.148 1.00 88.07 28 ASP B C 1
ATOM 3598 O O . ASP B 2 28 ? 133.278 114.643 129.363 1.00 93.26 28 ASP B O 1
ATOM 3603 N N . ASP B 2 29 ? 132.965 116.337 127.918 1.00 96.56 29 ASP B N 1
ATOM 3604 C CA . ASP B 2 29 ? 132.873 115.434 126.775 1.00 98.46 29 ASP B CA 1
ATOM 3605 C C . ASP B 2 29 ? 134.207 114.757 126.484 1.00 99.83 29 ASP B C 1
ATOM 3606 O O . ASP B 2 29 ? 134.244 113.567 126.149 1.00 98.52 29 ASP B O 1
ATOM 3611 N N . LEU B 2 30 ? 135.310 115.492 126.600 1.00 95.39 30 LEU B N 1
ATOM 3612 C CA . LEU B 2 30 ? 136.631 114.964 126.290 1.00 89.34 30 LEU B CA 1
ATOM 3613 C C . LEU B 2 30 ? 137.419 114.553 127.526 1.00 91.40 30 LEU B C 1
ATOM 3614 O O . LEU B 2 30 ? 138.530 114.031 127.388 1.00 97.15 30 LEU B O 1
ATOM 3619 N N . ASN B 2 31 ? 136.871 114.771 128.723 1.00 92.46 31 ASN B N 1
ATOM 3620 C CA . ASN B 2 31 ? 137.471 114.311 129.978 1.00 89.90 31 ASN B CA 1
ATOM 3621 C C . ASN B 2 31 ? 138.894 114.840 130.157 1.00 92.63 31 ASN B C 1
ATOM 3622 O O . ASN B 2 31 ? 139.819 114.100 130.498 1.00 95.01 31 ASN B O 1
ATOM 3627 N N . LEU B 2 32 ? 139.065 116.137 129.925 1.00 81.56 32 LEU B N 1
ATOM 3628 C CA . LEU B 2 32 ? 140.336 116.825 130.145 1.00 76.95 32 LEU B CA 1
ATOM 3629 C C . LEU B 2 32 ? 140.079 117.930 131.164 1.00 80.01 32 LEU B C 1
ATOM 3630 O O . LEU B 2 32 ? 139.777 119.069 130.800 1.00 85.65 32 LEU B O 1
ATOM 3635 N N . THR B 2 33 ? 140.210 117.591 132.443 1.00 83.90 33 THR B N 1
ATOM 3636 C CA . THR B 2 33 ? 139.884 118.506 133.529 1.00 81.64 33 THR B CA 1
ATOM 3637 C C . THR B 2 33 ? 140.996 119.502 133.832 1.00 78.96 33 THR B C 1
ATOM 3638 O O . THR B 2 33 ? 140.942 120.163 134.874 1.00 83.03 33 THR B O 1
ATOM 3642 N N . GLY B 2 34 ? 141.998 119.625 132.961 1.00 81.34 34 GLY B N 1
ATOM 3643 C CA . GLY B 2 34 ? 143.033 120.621 133.181 1.00 75.83 34 GLY B CA 1
ATOM 3644 C C . GLY B 2 34 ? 142.500 122.038 133.107 1.00 80.43 34 GLY B C 1
ATOM 3645 O O . GLY B 2 34 ? 142.863 122.893 133.917 1.00 88.81 34 GLY B O 1
ATOM 3646 N N . THR B 2 35 ? 141.638 122.308 132.130 1.00 80.46 35 THR B N 1
ATOM 3647 C CA . THR B 2 35 ? 140.987 123.606 132.035 1.00 73.50 35 THR B CA 1
ATOM 3648 C C . THR B 2 35 ? 140.001 123.781 133.182 1.00 81.29 35 THR B C 1
ATOM 3649 O O . THR B 2 35 ? 139.255 122.862 133.525 1.00 84.58 35 THR B O 1
ATOM 3653 N N . LYS B 2 36 ? 139.996 124.970 133.775 1.00 81.28 36 LYS B N 1
ATOM 3654 C CA . LYS B 2 36 ? 139.217 125.235 134.973 1.00 83.96 36 LYS B CA 1
ATOM 3655 C C . LYS B 2 36 ? 138.100 126.232 134.690 1.00 86.16 36 LYS B C 1
ATOM 3656 O O . LYS B 2 36 ? 138.145 126.997 133.724 1.00 85.63 36 LYS B O 1
ATOM 3662 N N . PHE B 2 37 ? 137.091 126.209 135.555 1.00 83.86 37 PHE B N 1
ATOM 3663 C CA . PHE B 2 37 ? 135.932 127.086 135.459 1.00 80.73 37 PHE B CA 1
ATOM 3664 C C . PHE B 2 37 ? 136.025 128.145 136.549 1.00 86.37 37 PHE B C 1
ATOM 3665 O O . PHE B 2 37 ? 136.038 127.814 137.739 1.00 94.99 37 PHE B O 1
ATOM 3673 N N . GLY B 2 38 ? 136.094 129.408 136.143 1.00 81.01 38 GLY B N 1
ATOM 3674 C CA . GLY B 2 38 ? 136.192 130.505 137.085 1.00 73.01 38 GLY B CA 1
ATOM 3675 C C . GLY B 2 38 ? 134.976 131.407 137.092 1.00 78.26 38 GLY B C 1
ATOM 3676 O O . GLY B 2 38 ? 133.950 131.080 137.694 1.00 87.18 38 GLY B O 1
ATOM 3677 N N . CYS B 2 39 ? 135.090 132.560 136.431 1.00 86.53 39 CYS B N 1
ATOM 3678 C CA . CYS B 2 39 ? 133.973 133.496 136.366 1.00 80.91 39 CYS B CA 1
ATOM 3679 C C . CYS B 2 39 ? 132.890 133.008 135.412 1.00 82.87 39 CYS B C 1
ATOM 3680 O O . CYS B 2 39 ? 131.696 133.115 135.713 1.00 87.07 39 CYS B O 1
ATOM 3683 N N . GLY B 2 40 ? 133.284 132.468 134.263 1.00 83.96 40 GLY B N 1
ATOM 3684 C CA . GLY B 2 40 ? 132.341 132.059 133.247 1.00 81.62 40 GLY B CA 1
ATOM 3685 C C . GLY B 2 40 ? 131.927 133.147 132.283 1.00 84.67 40 GLY B C 1
ATOM 3686 O O . GLY B 2 40 ? 131.133 132.875 131.374 1.00 87.82 40 GLY B O 1
ATOM 3687 N N . ILE B 2 41 ? 132.435 134.366 132.448 1.00 85.08 41 ILE B N 1
ATOM 3688 C CA . ILE B 2 41 ? 132.091 135.489 131.588 1.00 82.74 41 ILE B CA 1
ATOM 3689 C C . ILE B 2 41 ? 133.318 136.033 130.861 1.00 81.43 41 ILE B C 1
ATOM 3690 O O . ILE B 2 41 ? 133.295 137.146 130.352 1.00 83.49 41 ILE B O 1
ATOM 3695 N N . GLY B 2 42 ? 134.391 135.253 130.804 1.00 81.72 42 GLY B N 1
ATOM 3696 C CA . GLY B 2 42 ? 135.594 135.665 130.101 1.00 81.72 42 GLY B CA 1
ATOM 3697 C C . GLY B 2 42 ? 136.325 136.840 130.710 1.00 81.93 42 GLY B C 1
ATOM 3698 O O . GLY B 2 42 ? 136.773 137.730 129.977 1.00 86.02 42 GLY B O 1
ATOM 3699 N N . GLU B 2 43 ? 136.468 136.866 132.035 1.00 86.05 43 GLU B N 1
ATOM 3700 C CA . GLU B 2 43 ? 137.153 137.958 132.710 1.00 80.21 43 GLU B CA 1
ATOM 3701 C C . GLU B 2 43 ? 138.201 137.512 133.718 1.00 86.20 43 GLU B C 1
ATOM 3702 O O . GLU B 2 43 ? 138.896 138.373 134.268 1.00 94.18 43 GLU B O 1
ATOM 3708 N N . CYS B 2 44 ? 138.339 136.213 133.984 1.00 79.96 44 CYS B N 1
ATOM 3709 C CA . CYS B 2 44 ? 139.325 135.726 134.938 1.00 74.27 44 CYS B CA 1
ATOM 3710 C C . CYS B 2 44 ? 140.456 134.936 134.301 1.00 77.32 44 CYS B C 1
ATOM 3711 O O . CYS B 2 44 ? 141.531 134.843 134.900 1.00 84.49 44 CYS B O 1
ATOM 3714 N N . GLY B 2 45 ? 140.246 134.365 133.118 1.00 77.35 45 GLY B N 1
ATOM 3715 C CA . GLY B 2 45 ? 141.293 133.658 132.415 1.00 76.58 45 GLY B CA 1
ATOM 3716 C C . GLY B 2 45 ? 141.572 132.254 132.898 1.00 73.03 45 GLY B C 1
ATOM 3717 O O . GLY B 2 45 ? 142.510 131.624 132.396 1.00 82.17 45 GLY B O 1
ATOM 3718 N N . ALA B 2 46 ? 140.791 131.736 133.848 1.00 61.95 46 ALA B N 1
ATOM 3719 C CA . ALA B 2 46 ? 141.038 130.395 134.364 1.00 63.36 46 ALA B CA 1
ATOM 3720 C C . ALA B 2 46 ? 140.796 129.315 133.321 1.00 77.98 46 ALA B C 1
ATOM 3721 O O . ALA B 2 46 ? 141.325 128.208 133.461 1.00 80.72 46 ALA B O 1
ATOM 3723 N N . CYS B 2 47 ? 140.018 129.609 132.281 1.00 86.87 47 CYS B N 1
ATOM 3724 C CA . CYS B 2 47 ? 139.678 128.638 131.252 1.00 78.46 47 CYS B CA 1
ATOM 3725 C C . CYS B 2 47 ? 140.482 128.836 129.975 1.00 76.94 47 CYS B C 1
ATOM 3726 O O . CYS B 2 47 ? 140.065 128.370 128.910 1.00 86.22 47 CYS B O 1
ATOM 3729 N N . THR B 2 48 ? 141.624 129.512 130.060 1.00 79.72 48 THR B N 1
ATOM 3730 C CA . THR B 2 48 ? 142.385 129.853 128.867 1.00 75.64 48 THR B CA 1
ATOM 3731 C C . THR B 2 48 ? 142.903 128.601 128.171 1.00 80.65 48 THR B C 1
ATOM 3732 O O . THR B 2 48 ? 143.486 127.717 128.803 1.00 82.77 48 THR B O 1
ATOM 3736 N N . VAL B 2 49 ? 142.680 128.533 126.862 1.00 80.66 49 VAL B N 1
ATOM 3737 C CA . VAL B 2 49 ? 143.221 127.492 126.007 1.00 71.08 49 VAL B CA 1
ATOM 3738 C C . VAL B 2 49 ? 143.947 128.162 124.847 1.00 74.96 49 VAL B C 1
ATOM 3739 O O . VAL B 2 49 ? 143.980 129.386 124.738 1.00 89.33 49 VAL B O 1
ATOM 3743 N N . HIS B 2 50 ? 144.530 127.347 123.977 1.00 76.56 50 HIS B N 1
ATOM 3744 C CA . HIS B 2 50 ? 145.277 127.833 122.822 1.00 79.06 50 HIS B CA 1
ATOM 3745 C C . HIS B 2 50 ? 144.544 127.408 121.557 1.00 81.90 50 HIS B C 1
ATOM 3746 O O . HIS B 2 50 ? 144.557 126.227 121.196 1.00 90.02 50 HIS B O 1
ATOM 3753 N N . VAL B 2 51 ? 143.914 128.364 120.885 1.00 74.16 51 VAL B N 1
ATOM 3754 C CA . VAL B 2 51 ? 143.318 128.137 119.575 1.00 74.61 51 VAL B CA 1
ATOM 3755 C C . VAL B 2 51 ? 144.267 128.713 118.534 1.00 80.77 51 VAL B C 1
ATOM 3756 O O . VAL B 2 51 ? 144.565 129.913 118.550 1.00 84.07 51 VAL B O 1
ATOM 3760 N N . GLY B 2 52 ? 144.760 127.853 117.646 1.00 86.04 52 GLY B N 1
ATOM 3761 C CA . GLY B 2 52 ? 145.734 128.279 116.656 1.00 79.41 52 GLY B CA 1
ATOM 3762 C C . GLY B 2 52 ? 146.985 128.882 117.248 1.00 83.86 52 GLY B C 1
ATOM 3763 O O . GLY B 2 52 ? 147.615 129.735 116.615 1.00 88.74 52 GLY B O 1
ATOM 3764 N N . GLY B 2 53 ? 147.363 128.463 118.453 1.00 78.07 53 GLY B N 1
ATOM 3765 C CA . GLY B 2 53 ? 148.508 129.024 119.132 1.00 74.46 53 GLY B CA 1
ATOM 3766 C C . GLY B 2 53 ? 148.253 130.329 119.852 1.00 75.27 53 GLY B C 1
ATOM 3767 O O . GLY B 2 53 ? 149.198 130.903 120.403 1.00 82.35 53 GLY B O 1
ATOM 3768 N N . ARG B 2 54 ? 147.018 130.817 119.869 1.00 71.65 54 ARG B N 1
ATOM 3769 C CA . ARG B 2 54 ? 146.681 132.074 120.519 1.00 75.26 54 ARG B CA 1
ATOM 3770 C C . ARG B 2 54 ? 145.792 131.805 121.725 1.00 80.56 54 ARG B C 1
ATOM 3771 O O . ARG B 2 54 ? 144.872 130.985 121.656 1.00 88.14 54 ARG B O 1
ATOM 3779 N N . ALA B 2 55 ? 146.082 132.482 122.831 1.00 73.63 55 ALA B N 1
ATOM 3780 C CA . ALA B 2 55 ? 145.291 132.305 124.040 1.00 70.07 55 ALA B CA 1
ATOM 3781 C C . ALA B 2 55 ? 143.873 132.819 123.834 1.00 77.57 55 ALA B C 1
ATOM 3782 O O . ALA B 2 55 ? 143.659 133.901 123.283 1.00 84.22 55 ALA B O 1
ATOM 3784 N N . THR B 2 56 ? 142.902 132.031 124.286 1.00 82.05 56 THR B N 1
ATOM 3785 C CA . THR B 2 56 ? 141.502 132.412 124.196 1.00 72.36 56 THR B CA 1
ATOM 3786 C C . THR B 2 56 ? 140.759 131.846 125.394 1.00 76.61 56 THR B C 1
ATOM 3787 O O . THR B 2 56 ? 141.214 130.903 126.047 1.00 86.86 56 THR B O 1
ATOM 3791 N N . ARG B 2 57 ? 139.608 132.444 125.686 1.00 76.66 57 ARG B N 1
ATOM 3792 C CA . ARG B 2 57 ? 138.771 132.023 126.803 1.00 77.73 57 ARG B CA 1
ATOM 3793 C C . ARG B 2 57 ? 137.776 130.985 126.299 1.00 76.12 57 ARG B C 1
ATOM 3794 O O . ARG B 2 57 ? 136.909 131.295 125.477 1.00 91.32 57 ARG B O 1
ATOM 3802 N N . SER B 2 58 ? 137.900 129.755 126.792 1.00 65.02 58 SER B N 1
ATOM 3803 C CA . SER B 2 58 ? 137.011 128.680 126.378 1.00 69.08 58 SER B CA 1
ATOM 3804 C C . SER B 2 58 ? 135.661 128.721 127.078 1.00 72.22 58 SER B C 1
ATOM 3805 O O . SER B 2 58 ? 134.760 127.972 126.689 1.00 82.37 58 SER B O 1
ATOM 3808 N N . CYS B 2 59 ? 135.499 129.568 128.095 1.00 77.44 59 CYS B N 1
ATOM 3809 C CA . CYS B 2 59 ? 134.222 129.640 128.795 1.00 75.84 59 CYS B CA 1
ATOM 3810 C C . CYS B 2 59 ? 133.141 130.270 127.929 1.00 83.13 59 CYS B C 1
ATOM 3811 O O . CYS B 2 59 ? 131.973 129.874 128.014 1.00 86.42 59 CYS B O 1
ATOM 3814 N N . ILE B 2 60 ? 133.502 131.243 127.097 1.00 82.87 60 ILE B N 1
ATOM 3815 C CA . ILE B 2 60 ? 132.552 131.931 126.235 1.00 77.39 60 ILE B CA 1
ATOM 3816 C C . ILE B 2 60 ? 132.869 131.704 124.759 1.00 82.16 60 ILE B C 1
ATOM 3817 O O . ILE B 2 60 ? 132.489 132.502 123.913 1.00 86.87 60 ILE B O 1
ATOM 3822 N N . THR B 2 61 ? 133.570 130.620 124.441 1.00 77.35 61 THR B N 1
ATOM 3823 C CA . THR B 2 61 ? 133.844 130.263 123.055 1.00 73.54 61 THR B CA 1
ATOM 3824 C C . THR B 2 61 ? 132.956 129.094 122.662 1.00 79.04 61 THR B C 1
ATOM 3825 O O . THR B 2 61 ? 133.169 127.972 123.149 1.00 85.37 61 THR B O 1
ATOM 3829 N N . PRO B 2 62 ? 131.958 129.294 121.807 1.00 78.21 62 PRO B N 1
ATOM 3830 C CA . PRO B 2 62 ? 131.071 128.189 121.437 1.00 72.54 62 PRO B CA 1
ATOM 3831 C C . PRO B 2 62 ? 131.798 127.146 120.606 1.00 72.61 62 PRO B C 1
ATOM 3832 O O . PRO B 2 62 ? 132.836 127.404 119.994 1.00 88.06 62 PRO B O 1
ATOM 3836 N N . LEU B 2 63 ? 131.232 125.938 120.605 1.00 68.37 63 LEU B N 1
ATOM 3837 C CA . LEU B 2 63 ? 131.819 124.847 119.835 1.00 77.60 63 LEU B CA 1
ATOM 3838 C C . LEU B 2 63 ? 131.839 125.172 118.347 1.00 80.08 63 LEU B C 1
ATOM 3839 O O . LEU B 2 63 ? 132.833 124.910 117.659 1.00 93.18 63 LEU B O 1
ATOM 3844 N N . SER B 2 64 ? 130.758 125.764 117.837 1.00 81.32 64 SER B N 1
ATOM 3845 C CA . SER B 2 64 ? 130.673 126.078 116.416 1.00 82.57 64 SER B CA 1
ATOM 3846 C C . SER B 2 64 ? 131.781 127.015 115.960 1.00 84.30 64 SER B C 1
ATOM 3847 O O . SER B 2 64 ? 132.088 127.059 114.765 1.00 88.83 64 SER B O 1
ATOM 3850 N N . ALA B 2 65 ? 132.388 127.762 116.880 1.00 84.08 65 ALA B N 1
ATOM 3851 C CA . ALA B 2 65 ? 133.451 128.690 116.526 1.00 82.24 65 ALA B CA 1
ATOM 3852 C C . ALA B 2 65 ? 134.814 128.026 116.403 1.00 81.54 65 ALA B C 1
ATOM 3853 O O . ALA B 2 65 ? 135.766 128.693 115.984 1.00 89.33 65 ALA B O 1
ATOM 3855 N N . VAL B 2 66 ? 134.943 126.747 116.751 1.00 81.10 66 VAL B N 1
ATOM 3856 C CA . VAL B 2 66 ? 136.249 126.097 116.693 1.00 79.67 66 VAL B CA 1
ATOM 3857 C C . VAL B 2 66 ? 136.199 124.889 115.770 1.00 80.60 66 VAL B C 1
ATOM 3858 O O . VAL B 2 66 ? 136.930 123.913 115.968 1.00 92.19 66 VAL B O 1
ATOM 3862 N N . GLU B 2 67 ? 135.346 124.944 114.752 1.00 86.06 67 GLU B N 1
ATOM 3863 C CA . GLU B 2 67 ? 135.268 123.851 113.794 1.00 90.86 67 GLU B CA 1
ATOM 3864 C C . GLU B 2 67 ? 136.509 123.844 112.910 1.00 94.20 67 GLU B C 1
ATOM 3865 O O . GLU B 2 67 ? 136.862 124.862 112.307 1.00 93.93 67 GLU B O 1
ATOM 3871 N N . GLY B 2 68 ? 137.176 122.695 112.841 1.00 93.46 68 GLY B N 1
ATOM 3872 C CA . GLY B 2 68 ? 138.368 122.573 112.027 1.00 86.81 68 GLY B CA 1
ATOM 3873 C C . GLY B 2 68 ? 139.564 123.346 112.526 1.00 90.63 68 GLY B C 1
ATOM 3874 O O . GLY B 2 68 ? 140.497 123.587 111.757 1.00 90.72 68 GLY B O 1
ATOM 3875 N N . ALA B 2 69 ? 139.571 123.739 113.795 1.00 85.92 69 ALA B N 1
ATOM 3876 C CA . ALA B 2 69 ? 140.658 124.512 114.368 1.00 79.71 69 ALA B CA 1
ATOM 3877 C C . ALA B 2 69 ? 141.607 123.596 115.134 1.00 90.04 69 ALA B C 1
ATOM 3878 O O . ALA B 2 69 ? 141.428 122.379 115.196 1.00 95.68 69 ALA B O 1
ATOM 3880 N N . SER B 2 70 ? 142.638 124.198 115.723 1.00 90.06 70 SER B N 1
ATOM 3881 C CA . SER B 2 70 ? 143.623 123.484 116.529 1.00 86.75 70 SER B CA 1
ATOM 3882 C C . SER B 2 70 ? 143.579 124.049 117.941 1.00 85.04 70 SER B C 1
ATOM 3883 O O . SER B 2 70 ? 143.976 125.196 118.167 1.00 92.04 70 SER B O 1
ATOM 3886 N N . ILE B 2 71 ? 143.105 123.244 118.888 1.00 75.90 71 ILE B N 1
ATOM 3887 C CA . ILE B 2 71 ? 142.952 123.655 120.278 1.00 79.86 71 ILE B CA 1
ATOM 3888 C C . ILE B 2 71 ? 143.996 122.930 121.114 1.00 85.89 71 ILE B C 1
ATOM 3889 O O . ILE B 2 71 ? 144.135 121.705 121.020 1.00 92.85 71 ILE B O 1
ATOM 3894 N N . THR B 2 72 ? 144.735 123.687 121.920 1.00 81.43 72 THR B N 1
ATOM 3895 C CA . THR B 2 72 ? 145.735 123.138 122.824 1.00 73.94 72 THR B CA 1
ATOM 3896 C C . THR B 2 72 ? 145.357 123.482 124.256 1.00 78.83 72 THR B C 1
ATOM 3897 O O . THR B 2 72 ? 145.096 124.647 124.571 1.00 86.44 72 THR B O 1
ATOM 3901 N N . THR B 2 73 ? 145.326 122.470 125.116 1.00 84.15 73 THR B N 1
ATOM 3902 C CA . THR B 2 73 ? 145.039 122.645 126.528 1.00 84.52 73 THR B CA 1
ATOM 3903 C C . THR B 2 73 ? 146.334 122.555 127.330 1.00 88.72 73 THR B C 1
ATOM 3904 O O . THR B 2 73 ? 147.426 122.390 126.781 1.00 96.80 73 THR B O 1
ATOM 3908 N N . ILE B 2 74 ? 146.210 122.669 128.654 1.00 80.96 74 ILE B N 1
ATOM 3909 C CA . ILE B 2 74 ? 147.388 122.586 129.513 1.00 79.05 74 ILE B CA 1
ATOM 3910 C C . ILE B 2 74 ? 148.013 121.199 129.439 1.00 82.85 74 ILE B C 1
ATOM 3911 O O . ILE B 2 74 ? 149.222 121.042 129.647 1.00 88.82 74 ILE B O 1
ATOM 3916 N N . GLU B 2 75 ? 147.213 120.176 129.134 1.00 85.58 75 GLU B N 1
ATOM 3917 C CA . GLU B 2 75 ? 147.753 118.831 128.986 1.00 82.04 75 GLU B CA 1
ATOM 3918 C C . GLU B 2 75 ? 148.565 118.670 127.710 1.00 89.94 75 GLU B C 1
ATOM 3919 O O . GLU B 2 75 ? 149.399 117.762 127.632 1.00 96.07 75 GLU B O 1
ATOM 3925 N N . GLY B 2 76 ? 148.339 119.518 126.713 1.00 80.19 76 GLY B N 1
ATOM 3926 C CA . GLY B 2 76 ? 149.038 119.444 125.450 1.00 77.19 76 GLY B CA 1
ATOM 3927 C C . GLY B 2 76 ? 150.137 120.462 125.249 1.00 80.38 76 GLY B C 1
ATOM 3928 O O . GLY B 2 76 ? 150.690 120.538 124.146 1.00 85.59 76 GLY B O 1
ATOM 3929 N N . LEU B 2 77 ? 150.473 121.252 126.271 1.00 74.70 77 LEU B N 1
ATOM 3930 C CA . LEU B 2 77 ? 151.537 122.239 126.119 1.00 75.52 77 LEU B CA 1
ATOM 3931 C C . LEU B 2 77 ? 152.881 121.569 125.868 1.00 84.13 77 LEU B C 1
ATOM 3932 O O . LEU B 2 77 ? 153.669 122.034 125.037 1.00 88.50 77 LEU B O 1
ATOM 3937 N N . ASP B 2 78 ? 153.161 120.476 126.577 1.00 91.17 78 ASP B N 1
ATOM 3938 C CA . ASP B 2 78 ? 154.397 119.737 126.400 1.00 91.51 78 ASP B CA 1
ATOM 3939 C C . ASP B 2 78 ? 154.118 118.270 126.681 1.00 99.69 78 ASP B C 1
ATOM 3940 O O . ASP B 2 78 ? 153.317 117.962 127.576 1.00 100.29 78 ASP B O 1
ATOM 3945 N N . PRO B 2 79 ? 154.739 117.351 125.936 1.00 103.32 79 PRO B N 1
ATOM 3946 C CA . PRO B 2 79 ? 154.497 115.921 126.196 1.00 99.88 79 PRO B CA 1
ATOM 3947 C C . PRO B 2 79 ? 154.862 115.492 127.605 1.00 98.57 79 PRO B C 1
ATOM 3948 O O . PRO B 2 79 ? 154.175 114.645 128.188 1.00 98.02 79 PRO B O 1
ATOM 3952 N N . ALA B 2 80 ? 155.929 116.052 128.172 1.00 96.19 80 ALA B N 1
ATOM 3953 C CA . ALA B 2 80 ? 156.387 115.690 129.506 1.00 93.39 80 ALA B CA 1
ATOM 3954 C C . ALA B 2 80 ? 156.151 116.791 130.529 1.00 93.36 80 ALA B C 1
ATOM 3955 O O . ALA B 2 80 ? 156.647 116.692 131.655 1.00 95.52 80 ALA B O 1
ATOM 3957 N N . GLY B 2 81 ? 155.409 117.835 130.171 1.00 82.14 81 GLY B N 1
ATOM 3958 C CA . GLY B 2 81 ? 155.202 118.933 131.091 1.00 76.65 81 GLY B CA 1
ATOM 3959 C C . GLY B 2 81 ? 156.435 119.762 131.357 1.00 81.36 81 GLY B C 1
ATOM 3960 O O . GLY B 2 81 ? 156.516 120.419 132.396 1.00 83.93 81 GLY B O 1
ATOM 3961 N N . ASN B 2 82 ? 157.401 119.749 130.443 1.00 86.02 82 ASN B N 1
ATOM 3962 C CA . ASN B 2 82 ? 158.661 120.465 130.599 1.00 80.25 82 ASN B CA 1
ATOM 3963 C C . ASN B 2 82 ? 158.725 121.694 129.698 1.00 82.60 82 ASN B C 1
ATOM 3964 O O . ASN B 2 82 ? 159.782 122.044 129.173 1.00 84.38 82 ASN B O 1
ATOM 3969 N N . HIS B 2 83 ? 157.590 122.358 129.505 1.00 82.82 83 HIS B N 1
ATOM 3970 C CA . HIS B 2 83 ? 157.588 123.618 128.778 1.00 76.26 83 HIS B CA 1
ATOM 3971 C C . HIS B 2 83 ? 158.376 124.662 129.557 1.00 84.47 83 HIS B C 1
ATOM 3972 O O . HIS B 2 83 ? 158.492 124.596 130.783 1.00 93.57 83 HIS B O 1
ATOM 3979 N N . VAL B 2 84 ? 158.935 125.629 128.828 1.00 81.18 84 VAL B N 1
ATOM 3980 C CA . VAL B 2 84 ? 159.746 126.663 129.466 1.00 79.85 84 VAL B CA 1
ATOM 3981 C C . VAL B 2 84 ? 158.925 127.419 130.500 1.00 82.92 84 VAL B C 1
ATOM 3982 O O . VAL B 2 84 ? 159.401 127.706 131.605 1.00 88.82 84 VAL B O 1
ATOM 3986 N N . VAL B 2 85 ? 157.676 127.743 130.163 1.00 78.12 85 VAL B N 1
ATOM 3987 C CA . VAL B 2 85 ? 156.796 128.414 131.114 1.00 69.34 85 VAL B CA 1
ATOM 3988 C C . VAL B 2 85 ? 156.535 127.524 132.321 1.00 73.94 85 VAL B C 1
ATOM 3989 O O . VAL B 2 85 ? 156.558 127.986 133.466 1.00 83.81 85 VAL B O 1
ATOM 3993 N N . GLN B 2 86 ? 156.279 126.235 132.087 1.00 76.57 86 GLN B N 1
ATOM 3994 C CA . GLN B 2 86 ? 156.031 125.316 133.194 1.00 74.61 86 GLN B CA 1
ATOM 3995 C C . GLN B 2 86 ? 157.268 125.149 134.068 1.00 76.23 86 GLN B C 1
ATOM 3996 O O . GLN B 2 86 ? 157.165 125.103 135.299 1.00 87.76 86 GLN B O 1
ATOM 4002 N N . VAL B 2 87 ? 158.447 125.052 133.450 1.00 72.56 87 VAL B N 1
ATOM 4003 C CA . VAL B 2 87 ? 159.679 124.912 134.221 1.00 68.57 87 VAL B CA 1
ATOM 4004 C C . VAL B 2 87 ? 159.926 126.158 135.062 1.00 74.78 87 VAL B C 1
ATOM 4005 O O . VAL B 2 87 ? 160.316 126.067 136.231 1.00 80.44 87 VAL B O 1
ATOM 4009 N N . ALA B 2 88 ? 159.703 127.340 134.483 1.00 79.90 88 ALA B N 1
ATOM 4010 C CA . ALA B 2 88 ? 159.862 128.575 135.245 1.00 69.06 88 ALA B CA 1
ATOM 4011 C C . ALA B 2 88 ? 158.841 128.664 136.372 1.00 74.74 88 ALA B C 1
ATOM 4012 O O . ALA B 2 88 ? 159.147 129.172 137.457 1.00 89.52 88 ALA B O 1
ATOM 4014 N N . TRP B 2 89 ? 157.618 128.189 136.129 1.00 68.02 89 TRP B N 1
ATOM 4015 C CA . TRP B 2 89 ? 156.601 128.169 137.175 1.00 63.68 89 TRP B CA 1
ATOM 4016 C C . TRP B 2 89 ? 157.017 127.264 138.325 1.00 67.13 89 TRP B C 1
ATOM 4017 O O . TRP B 2 89 ? 156.814 127.600 139.497 1.00 73.40 89 TRP B O 1
ATOM 4028 N N . ARG B 2 90 ? 157.592 126.104 138.007 1.00 78.81 90 ARG B N 1
ATOM 4029 C CA . ARG B 2 90 ? 158.014 125.177 139.052 1.00 74.17 90 ARG B CA 1
ATOM 4030 C C . ARG B 2 90 ? 159.217 125.710 139.821 1.00 77.82 90 ARG B C 1
ATOM 4031 O O . ARG B 2 90 ? 159.260 125.620 141.053 1.00 85.02 90 ARG B O 1
ATOM 4039 N N . ASP B 2 91 ? 160.204 126.265 139.114 1.00 81.25 91 ASP B N 1
ATOM 4040 C CA . ASP B 2 91 ? 161.404 126.765 139.777 1.00 81.23 91 ASP B CA 1
ATOM 4041 C C . ASP B 2 91 ? 161.087 127.938 140.693 1.00 82.20 91 ASP B C 1
ATOM 4042 O O . ASP B 2 91 ? 161.627 128.031 141.801 1.00 84.84 91 ASP B O 1
ATOM 4047 N N . GLN B 2 92 ? 160.221 128.844 140.250 1.00 76.43 92 GLN B N 1
ATOM 4048 C CA . GLN B 2 92 ? 159.846 130.000 141.051 1.00 74.29 92 GLN B CA 1
ATOM 4049 C C . GLN B 2 92 ? 158.783 129.680 142.091 1.00 80.82 92 GLN B C 1
ATOM 4050 O O . GLN B 2 92 ? 158.448 130.557 142.893 1.00 88.30 92 GLN B O 1
ATOM 4056 N N . GLN B 2 93 ? 158.254 128.455 142.095 1.00 77.87 93 GLN B N 1
ATOM 4057 C CA . GLN B 2 93 ? 157.231 128.031 143.051 1.00 69.54 93 GLN B CA 1
ATOM 4058 C C . GLN B 2 93 ? 156.012 128.948 142.999 1.00 75.07 93 GLN B C 1
ATOM 4059 O O . GLN B 2 93 ? 155.458 129.338 144.028 1.00 76.56 93 GLN B O 1
ATOM 4065 N N . VAL B 2 94 ? 155.599 129.299 141.782 1.00 67.65 94 VAL B N 1
ATOM 4066 C CA . VAL B 2 94 ? 154.475 130.221 141.614 1.00 63.77 94 VAL B CA 1
ATOM 4067 C C . VAL B 2 94 ? 153.163 129.664 142.157 1.00 67.47 94 VAL B C 1
ATOM 4068 O O . VAL B 2 94 ? 152.500 130.366 142.938 1.00 82.51 94 VAL B O 1
ATOM 4072 N N . PRO B 2 95 ? 152.727 128.451 141.802 1.00 64.83 95 PRO B N 1
ATOM 4073 C CA . PRO B 2 95 ? 151.363 128.036 142.161 1.00 61.36 95 PRO B CA 1
ATOM 4074 C C . PRO B 2 95 ? 151.178 127.923 143.666 1.00 75.73 95 PRO B C 1
ATOM 4075 O O . PRO B 2 95 ? 151.936 127.234 144.350 1.00 93.37 95 PRO B O 1
ATOM 4079 N N . GLN B 2 96 ? 150.158 128.611 144.178 1.00 69.55 96 GLN B N 1
ATOM 4080 C CA . GLN B 2 96 ? 149.750 128.425 145.565 1.00 70.39 96 GLN B CA 1
ATOM 4081 C C . GLN B 2 96 ? 148.623 127.401 145.662 1.00 73.06 96 GLN B C 1
ATOM 4082 O O . GLN B 2 96 ? 148.803 126.324 146.235 1.00 83.94 96 GLN B O 1
ATOM 4088 N N . CYS B 2 97 ? 147.472 127.705 145.062 1.00 75.07 97 CYS B N 1
ATOM 4089 C CA . CYS B 2 97 ? 146.367 126.760 145.001 1.00 74.24 97 CYS B CA 1
ATOM 4090 C C . CYS B 2 97 ? 146.237 126.094 143.641 1.00 81.25 97 CYS B C 1
ATOM 4091 O O . CYS B 2 97 ? 145.620 125.028 143.546 1.00 85.50 97 CYS B O 1
ATOM 4094 N N . GLY B 2 98 ? 146.794 126.698 142.594 1.00 78.74 98 GLY B N 1
ATOM 4095 C CA . GLY B 2 98 ? 146.903 126.065 141.300 1.00 76.61 98 GLY B CA 1
ATOM 4096 C C . GLY B 2 98 ? 145.662 126.098 140.441 1.00 76.16 98 GLY B C 1
ATOM 4097 O O . GLY B 2 98 ? 145.686 125.545 139.334 1.00 85.30 98 GLY B O 1
ATOM 4098 N N . TYR B 2 99 ? 144.573 126.712 140.905 1.00 65.24 99 TYR B N 1
ATOM 4099 C CA . TYR B 2 99 ? 143.357 126.727 140.100 1.00 66.08 99 TYR B CA 1
ATOM 4100 C C . TYR B 2 99 ? 143.524 127.596 138.861 1.00 76.89 99 TYR B C 1
ATOM 4101 O O . TYR B 2 99 ? 143.132 127.197 137.759 1.00 86.46 99 TYR B O 1
ATOM 4110 N N . CYS B 2 100 ? 144.107 128.783 139.017 1.00 78.56 100 CYS B N 1
ATOM 4111 C CA . CYS B 2 100 ? 144.317 129.668 137.880 1.00 75.84 100 CYS B CA 1
ATOM 4112 C C . CYS B 2 100 ? 145.560 129.321 137.081 1.00 81.16 100 CYS B C 1
ATOM 4113 O O . CYS B 2 100 ? 145.703 129.795 135.950 1.00 87.71 100 CYS B O 1
ATOM 4116 N N . GLN B 2 101 ? 146.453 128.500 137.633 1.00 71.88 101 GLN B N 1
ATOM 4117 C CA . GLN B 2 101 ? 147.789 128.376 137.070 1.00 68.93 101 GLN B CA 1
ATOM 4118 C C . GLN B 2 101 ? 147.805 127.687 135.713 1.00 79.04 101 GLN B C 1
ATOM 4119 O O . GLN B 2 101 ? 148.744 127.903 134.945 1.00 88.52 101 GLN B O 1
ATOM 4125 N N . SER B 2 102 ? 146.798 126.878 135.387 1.00 84.56 102 SER B N 1
ATOM 4126 C CA . SER B 2 102 ? 146.713 126.350 134.030 1.00 85.69 102 SER B CA 1
ATOM 4127 C C . SER B 2 102 ? 146.468 127.474 133.030 1.00 85.72 102 SER B C 1
ATOM 4128 O O . SER B 2 102 ? 147.194 127.610 132.035 1.00 90.60 102 SER B O 1
ATOM 4131 N N . GLY B 2 103 ? 145.459 128.304 133.295 1.00 82.55 103 GLY B N 1
ATOM 4132 C CA . GLY B 2 103 ? 145.209 129.447 132.435 1.00 80.53 103 GLY B CA 1
ATOM 4133 C C . GLY B 2 103 ? 146.343 130.451 132.463 1.00 85.54 103 GLY B C 1
ATOM 4134 O O . GLY B 2 103 ? 146.675 131.053 131.441 1.00 93.28 103 GLY B O 1
ATOM 4135 N N . GLN B 2 104 ? 146.956 130.642 133.633 1.00 78.22 104 GLN B N 1
ATOM 4136 C CA . GLN B 2 104 ? 148.089 131.556 133.729 1.00 73.92 104 GLN B CA 1
ATOM 4137 C C . GLN B 2 104 ? 149.259 131.075 132.882 1.00 78.16 104 GLN B C 1
ATOM 4138 O O . GLN B 2 104 ? 149.898 131.871 132.188 1.00 85.41 104 GLN B O 1
ATOM 4144 N N . ILE B 2 105 ? 149.547 129.774 132.917 1.00 70.72 105 ILE B N 1
ATOM 4145 C CA . ILE B 2 105 ? 150.646 129.232 132.127 1.00 64.11 105 ILE B CA 1
ATOM 4146 C C . ILE B 2 105 ? 150.335 129.325 130.639 1.00 73.50 105 ILE B C 1
ATOM 4147 O O . ILE B 2 105 ? 151.207 129.666 129.830 1.00 86.34 105 ILE B O 1
ATOM 4152 N N . MET B 2 106 ? 149.093 129.027 130.248 1.00 70.70 106 MET B N 1
ATOM 4153 C CA . MET B 2 106 ? 148.729 129.146 128.838 1.00 74.36 106 MET B CA 1
ATOM 4154 C C . MET B 2 106 ? 148.846 130.590 128.356 1.00 76.96 106 MET B C 1
ATOM 4155 O O . MET B 2 106 ? 149.368 130.852 127.264 1.00 82.68 106 MET B O 1
ATOM 4160 N N . GLN B 2 107 ? 148.381 131.543 129.167 1.00 66.77 107 GLN B N 1
ATOM 4161 C CA . GLN B 2 107 ? 148.475 132.948 128.792 1.00 62.71 107 GLN B CA 1
ATOM 4162 C C . GLN B 2 107 ? 149.923 133.416 128.745 1.00 76.08 107 GLN B C 1
ATOM 4163 O O . GLN B 2 107 ? 150.290 134.224 127.887 1.00 87.37 107 GLN B O 1
ATOM 4169 N N . ALA B 2 108 ? 150.763 132.926 129.660 1.00 69.78 108 ALA B N 1
ATOM 4170 C CA . ALA B 2 108 ? 152.176 133.286 129.630 1.00 61.21 108 ALA B CA 1
ATOM 4171 C C . ALA B 2 108 ? 152.863 132.727 128.393 1.00 64.32 108 ALA B C 1
ATOM 4172 O O . ALA B 2 108 ? 153.715 133.393 127.796 1.00 74.62 108 ALA B O 1
ATOM 4174 N N . ALA B 2 109 ? 152.513 131.502 127.995 1.00 63.42 109 ALA B N 1
ATOM 4175 C CA . ALA B 2 109 ? 153.059 130.945 126.762 1.00 68.51 109 ALA B CA 1
ATOM 4176 C C . ALA B 2 109 ? 152.630 131.768 125.555 1.00 72.72 109 ALA B C 1
ATOM 4177 O O . ALA B 2 109 ? 153.441 132.049 124.661 1.00 81.37 109 ALA B O 1
ATOM 4179 N N . SER B 2 110 ? 151.360 132.178 125.518 1.00 72.83 110 SER B N 1
ATOM 4180 C CA . SER B 2 110 ? 150.899 133.032 124.428 1.00 72.41 110 SER B CA 1
ATOM 4181 C C . SER B 2 110 ? 151.633 134.368 124.420 1.00 78.68 110 SER B C 1
ATOM 4182 O O . SER B 2 110 ? 151.998 134.878 123.355 1.00 87.53 110 SER B O 1
ATOM 4185 N N . LEU B 2 111 ? 151.853 134.952 125.599 1.00 69.75 111 LEU B N 1
ATOM 4186 C CA . LEU B 2 111 ? 152.575 136.218 125.681 1.00 63.62 111 LEU B CA 1
ATOM 4187 C C . LEU B 2 111 ? 154.003 136.064 125.178 1.00 67.14 111 LEU B C 1
ATOM 4188 O O . LEU B 2 111 ? 154.505 136.918 124.439 1.00 81.02 111 LEU B O 1
ATOM 4193 N N . LEU B 2 112 ? 154.673 134.979 125.567 1.00 72.12 112 LEU B N 1
ATOM 4194 C CA . LEU B 2 112 ? 156.030 134.743 125.092 1.00 70.77 112 LEU B CA 1
ATOM 4195 C C . LEU B 2 112 ? 156.060 134.535 123.586 1.00 73.55 112 LEU B C 1
ATOM 4196 O O . LEU B 2 112 ? 157.037 134.905 122.927 1.00 79.08 112 LEU B O 1
ATOM 4201 N N . LYS B 2 113 ? 155.008 133.938 123.026 1.00 84.38 113 LYS B N 1
ATOM 4202 C CA . LYS B 2 113 ? 154.909 133.860 121.572 1.00 81.01 113 LYS B CA 1
ATOM 4203 C C . LYS B 2 113 ? 154.728 135.244 120.959 1.00 81.82 113 LYS B C 1
ATOM 4204 O O . LYS B 2 113 ? 155.271 135.530 119.886 1.00 81.86 113 LYS B O 1
ATOM 4210 N N . ASP B 2 114 ? 153.971 136.116 121.627 1.00 84.70 114 ASP B N 1
ATOM 4211 C CA . ASP B 2 114 ? 153.746 137.468 121.124 1.00 80.86 114 ASP B CA 1
ATOM 4212 C C . ASP B 2 114 ? 154.964 138.356 121.355 1.00 87.93 114 ASP B C 1
ATOM 4213 O O . ASP B 2 114 ? 155.540 138.899 120.407 1.00 91.93 114 ASP B O 1
ATOM 4218 N N . TYR B 2 115 ? 155.361 138.520 122.617 1.00 87.44 115 TYR B N 1
ATOM 4219 C CA . TYR B 2 115 ? 156.508 139.345 122.984 1.00 78.86 115 TYR B CA 1
ATOM 4220 C C . TYR B 2 115 ? 157.615 138.460 123.539 1.00 85.51 115 TYR B C 1
ATOM 4221 O O . TYR B 2 115 ? 157.522 137.997 124.686 1.00 94.64 115 TYR B O 1
ATOM 4230 N N . PRO B 2 116 ? 158.672 138.183 122.772 1.00 85.28 116 PRO B N 1
ATOM 4231 C CA . PRO B 2 116 ? 159.762 137.347 123.304 1.00 89.16 116 PRO B CA 1
ATOM 4232 C C . PRO B 2 116 ? 160.477 137.959 124.497 1.00 95.13 116 PRO B C 1
ATOM 4233 O O . PRO B 2 116 ? 161.091 137.226 125.282 1.00 98.29 116 PRO B O 1
ATOM 4237 N N . ASN B 2 117 ? 160.414 139.283 124.661 1.00 103.89 117 ASN B N 1
ATOM 4238 C CA . ASN B 2 117 ? 161.005 139.997 125.792 1.00 99.10 117 ASN B CA 1
ATOM 4239 C C . ASN B 2 117 ? 159.919 140.822 126.465 1.00 100.48 117 ASN B C 1
ATOM 4240 O O . ASN B 2 117 ? 159.844 142.046 126.279 1.00 107.07 117 ASN B O 1
ATOM 4245 N N . PRO B 2 118 ? 159.071 140.191 127.261 1.00 86.51 118 PRO B N 1
ATOM 4246 C CA . PRO B 2 118 ? 157.977 140.928 127.898 1.00 90.03 118 PRO B CA 1
ATOM 4247 C C . PRO B 2 118 ? 158.479 141.880 128.967 1.00 91.28 118 PRO B C 1
ATOM 4248 O O . PRO B 2 118 ? 158.933 141.454 130.033 1.00 96.12 118 PRO B O 1
ATOM 4252 N N . THR B 2 119 ? 158.408 143.177 128.685 1.00 92.36 119 THR B N 1
ATOM 4253 C CA . THR B 2 119 ? 158.718 144.178 129.688 1.00 89.55 119 THR B CA 1
ATOM 4254 C C . THR B 2 119 ? 157.616 144.198 130.745 1.00 93.35 119 THR B C 1
ATOM 4255 O O . THR B 2 119 ? 156.646 143.439 130.688 1.00 101.08 119 THR B O 1
ATOM 4259 N N . ASP B 2 120 ? 157.771 145.079 131.733 1.00 91.77 120 ASP B N 1
ATOM 4260 C CA . ASP B 2 120 ? 156.745 145.201 132.762 1.00 93.93 120 ASP B CA 1
ATOM 4261 C C . ASP B 2 120 ? 155.421 145.650 132.160 1.00 100.80 120 ASP B C 1
ATOM 4262 O O . ASP B 2 120 ? 154.358 145.129 132.517 1.00 105.40 120 ASP B O 1
ATOM 4267 N N . ASP B 2 121 ? 155.468 146.613 131.237 1.00 94.69 121 ASP B N 1
ATOM 4268 C CA . ASP B 2 121 ? 154.248 147.082 130.589 1.00 89.30 121 ASP B CA 1
ATOM 4269 C C . ASP B 2 121 ? 153.590 145.974 129.777 1.00 88.26 121 ASP B C 1
ATOM 4270 O O . ASP B 2 121 ? 152.365 145.816 129.811 1.00 91.49 121 ASP B O 1
ATOM 4275 N N . GLN B 2 122 ? 154.386 145.200 129.037 1.00 78.90 122 GLN B N 1
ATOM 4276 C CA . GLN B 2 122 ? 153.827 144.112 128.242 1.00 70.62 122 GLN B CA 1
ATOM 4277 C C . GLN B 2 122 ? 153.219 143.033 129.129 1.00 78.24 122 GLN B C 1
ATOM 4278 O O . GLN B 2 122 ? 152.149 142.495 128.817 1.00 93.11 122 GLN B O 1
ATOM 4284 N N . ILE B 2 123 ? 153.885 142.706 130.239 1.00 78.32 123 ILE B N 1
ATOM 4285 C CA . ILE B 2 123 ? 153.341 141.722 131.170 1.00 76.39 123 ILE B CA 1
ATOM 4286 C C . ILE B 2 123 ? 152.024 142.215 131.754 1.00 80.82 123 ILE B C 1
ATOM 4287 O O . ILE B 2 123 ? 151.046 141.465 131.833 1.00 81.19 123 ILE B O 1
ATOM 4292 N N . ASP B 2 124 ? 151.974 143.487 132.159 1.00 88.47 124 ASP B N 1
ATOM 4293 C CA . ASP B 2 124 ? 150.734 144.042 132.695 1.00 81.18 124 ASP B CA 1
ATOM 4294 C C . ASP B 2 124 ? 149.620 144.010 131.658 1.00 87.33 124 ASP B C 1
ATOM 4295 O O . ASP B 2 124 ? 148.478 143.658 131.973 1.00 91.11 124 ASP B O 1
ATOM 4300 N N . GLY B 2 125 ? 149.932 144.379 130.416 1.00 79.76 125 GLY B N 1
ATOM 4301 C CA . GLY B 2 125 ? 148.909 144.420 129.386 1.00 80.48 125 GLY B CA 1
ATOM 4302 C C . GLY B 2 125 ? 148.369 143.051 129.021 1.00 83.61 125 GLY B C 1
ATOM 4303 O O . GLY B 2 125 ? 147.159 142.877 128.861 1.00 87.16 125 GLY B O 1
ATOM 4304 N N . VAL B 2 126 ? 149.252 142.061 128.886 1.00 68.55 126 VAL B N 1
ATOM 4305 C CA . VAL B 2 126 ? 148.811 140.753 128.413 1.00 63.09 126 VAL B CA 1
ATOM 4306 C C . VAL B 2 126 ? 148.229 139.923 129.551 1.00 74.64 126 VAL B C 1
ATOM 4307 O O . VAL B 2 126 ? 147.178 139.292 129.397 1.00 88.35 126 VAL B O 1
ATOM 4311 N N . MET B 2 127 ? 148.890 139.902 130.705 1.00 81.77 127 MET B N 1
ATOM 4312 C CA . MET B 2 127 ? 148.456 139.085 131.828 1.00 74.67 127 MET B CA 1
ATOM 4313 C C . MET B 2 127 ? 147.440 139.787 132.718 1.00 77.64 127 MET B C 1
ATOM 4314 O O . MET B 2 127 ? 147.031 139.214 133.732 1.00 83.53 127 MET B O 1
ATOM 4319 N N . GLY B 2 128 ? 147.030 141.007 132.370 1.00 83.20 128 GLY B N 1
ATOM 4320 C CA . GLY B 2 128 ? 146.039 141.702 133.172 1.00 74.08 128 GLY B CA 1
ATOM 4321 C C . GLY B 2 128 ? 144.708 140.981 133.233 1.00 78.29 128 GLY B C 1
ATOM 4322 O O . GLY B 2 128 ? 144.026 141.015 134.259 1.00 85.74 128 GLY B O 1
ATOM 4323 N N . GLY B 2 129 ? 144.317 140.325 132.140 1.00 85.92 129 GLY B N 1
ATOM 4324 C CA . GLY B 2 129 ? 143.061 139.593 132.139 1.00 80.73 129 GLY B CA 1
ATOM 4325 C C . GLY B 2 129 ? 143.061 138.421 133.100 1.00 83.28 129 GLY B C 1
ATOM 4326 O O . GLY B 2 129 ? 142.057 138.155 133.765 1.00 90.18 129 GLY B O 1
ATOM 4327 N N . SER B 2 130 ? 144.179 137.705 133.186 1.00 88.24 130 SER B N 1
ATOM 4328 C CA . SER B 2 130 ? 144.271 136.563 134.085 1.00 85.65 130 SER B CA 1
ATOM 4329 C C . SER B 2 130 ? 144.264 137.028 135.535 1.00 80.57 130 SER B C 1
ATOM 4330 O O . SER B 2 130 ? 145.021 137.926 135.915 1.00 87.48 130 SER B O 1
ATOM 4333 N N . LEU B 2 131 ? 143.412 136.408 136.347 1.00 71.79 131 LEU B N 1
ATOM 4334 C CA . LEU B 2 131 ? 143.233 136.782 137.742 1.00 78.97 131 LEU B CA 1
ATOM 4335 C C . LEU B 2 131 ? 143.637 135.621 138.636 1.00 81.11 131 LEU B C 1
ATOM 4336 O O . LEU B 2 131 ? 143.243 134.476 138.392 1.00 79.88 131 LEU B O 1
ATOM 4341 N N . CYS B 2 132 ? 144.424 135.919 139.667 1.00 82.33 132 CYS B N 1
ATOM 4342 C CA . CYS B 2 132 ? 144.841 134.940 140.662 1.00 80.58 132 CYS B CA 1
ATOM 4343 C C . CYS B 2 132 ? 144.350 135.402 142.024 1.00 83.92 132 CYS B C 1
ATOM 4344 O O . CYS B 2 132 ? 144.789 136.443 142.523 1.00 90.63 132 CYS B O 1
ATOM 4347 N N . ARG B 2 133 ? 143.439 134.632 142.622 1.00 75.15 133 ARG B N 1
ATOM 4348 C CA . ARG B 2 133 ? 142.890 135.020 143.916 1.00 80.53 133 ARG B CA 1
ATOM 4349 C C . ARG B 2 133 ? 143.905 134.843 145.036 1.00 83.75 133 ARG B C 1
ATOM 4350 O O . ARG B 2 133 ? 143.870 135.585 146.024 1.00 91.75 133 ARG B O 1
ATOM 4358 N N . CYS B 2 134 ? 144.808 133.872 144.908 1.00 75.22 134 CYS B N 1
ATOM 4359 C CA . CYS B 2 134 ? 145.872 133.707 145.888 1.00 69.86 134 CYS B CA 1
ATOM 4360 C C . CYS B 2 134 ? 146.915 134.812 145.806 1.00 79.24 134 CYS B C 1
ATOM 4361 O O . CYS B 2 134 ? 147.770 134.897 146.694 1.00 84.79 134 CYS B O 1
ATOM 4364 N N . MET B 2 135 ? 146.859 135.652 144.770 1.00 78.37 135 MET B N 1
ATOM 4365 C CA . MET B 2 135 ? 147.761 136.790 144.591 1.00 71.60 135 MET B CA 1
ATOM 4366 C C . MET B 2 135 ? 149.222 136.340 144.527 1.00 79.27 135 MET B C 1
ATOM 4367 O O . MET B 2 135 ? 150.064 136.743 145.329 1.00 85.85 135 MET B O 1
ATOM 4372 N N . THR B 2 136 ? 149.510 135.493 143.539 1.00 77.41 136 THR B N 1
ATOM 4373 C CA . THR B 2 136 ? 150.871 135.061 143.251 1.00 72.99 136 THR B CA 1
ATOM 4374 C C . THR B 2 136 ? 151.504 135.880 142.131 1.00 83.23 136 THR B C 1
ATOM 4375 O O . THR B 2 136 ? 152.392 135.388 141.428 1.00 92.67 136 THR B O 1
ATOM 4379 N N . TYR B 2 137 ? 151.063 137.128 141.959 1.00 73.02 137 TYR B N 1
ATOM 4380 C CA . TYR B 2 137 ? 151.545 137.952 140.856 1.00 70.76 137 TYR B CA 1
ATOM 4381 C C . TYR B 2 137 ? 153.030 138.262 140.980 1.00 74.02 137 TYR B C 1
ATOM 4382 O O . TYR B 2 137 ? 153.730 138.349 139.963 1.00 84.13 137 TYR B O 1
ATOM 4391 N N . ILE B 2 138 ? 153.523 138.439 142.208 1.00 67.00 138 ILE B N 1
ATOM 4392 C CA . ILE B 2 138 ? 154.940 138.727 142.409 1.00 69.76 138 ILE B CA 1
ATOM 4393 C C . ILE B 2 138 ? 155.793 137.604 141.840 1.00 73.91 138 ILE B C 1
ATOM 4394 O O . ILE B 2 138 ? 156.795 137.848 141.159 1.00 84.48 138 ILE B O 1
ATOM 4399 N N . ARG B 2 139 ? 155.408 136.357 142.108 1.00 74.26 139 ARG B N 1
ATOM 4400 C CA . ARG B 2 139 ? 156.117 135.224 141.532 1.00 70.50 139 ARG B CA 1
ATOM 4401 C C . ARG B 2 139 ? 155.778 135.026 140.060 1.00 72.01 139 ARG B C 1
ATOM 4402 O O . ARG B 2 139 ? 156.612 134.516 139.306 1.00 79.47 139 ARG B O 1
ATOM 4410 N N . ILE B 2 140 ? 154.575 135.421 139.635 1.00 69.34 140 ILE B N 1
ATOM 4411 C CA . ILE B 2 140 ? 154.186 135.260 138.235 1.00 69.73 140 ILE B CA 1
ATOM 4412 C C . ILE B 2 140 ? 155.092 136.089 137.333 1.00 70.30 140 ILE B C 1
ATOM 4413 O O . ILE B 2 140 ? 155.570 135.615 136.296 1.00 77.60 140 ILE B O 1
ATOM 4418 N N . ARG B 2 141 ? 155.339 137.343 137.716 1.00 78.89 141 ARG B N 1
ATOM 4419 C CA . ARG B 2 141 ? 156.187 138.208 136.901 1.00 71.73 141 ARG B CA 1
ATOM 4420 C C . ARG B 2 141 ? 157.608 137.664 136.809 1.00 81.56 141 ARG B C 1
ATOM 4421 O O . ARG B 2 141 ? 158.204 137.632 135.723 1.00 93.07 141 ARG B O 1
ATOM 4429 N N . LYS B 2 142 ? 158.164 137.223 137.940 1.00 74.10 142 LYS B N 1
ATOM 4430 C CA . LYS B 2 142 ? 159.512 136.667 137.939 1.00 65.71 142 LYS B CA 1
ATOM 4431 C C . LYS B 2 142 ? 159.586 135.403 137.095 1.00 77.98 142 LYS B C 1
ATOM 4432 O O . LYS B 2 142 ? 160.564 135.189 136.371 1.00 86.96 142 LYS B O 1
ATOM 4438 N N . ALA B 2 143 ? 158.564 134.549 137.180 1.00 74.87 143 ALA B N 1
ATOM 4439 C CA . ALA B 2 143 ? 158.542 133.339 136.367 1.00 70.48 143 ALA B CA 1
ATOM 4440 C C . ALA B 2 143 ? 158.477 133.670 134.884 1.00 75.09 143 ALA B C 1
ATOM 4441 O O . ALA B 2 143 ? 159.138 133.020 134.068 1.00 84.73 143 ALA B O 1
ATOM 4443 N N . ILE B 2 144 ? 157.678 134.673 134.514 1.00 68.28 144 ILE B N 1
ATOM 4444 C CA . ILE B 2 144 ? 157.585 135.066 133.110 1.00 62.17 144 ILE B CA 1
ATOM 4445 C C . ILE B 2 144 ? 158.935 135.565 132.611 1.00 70.36 144 ILE B C 1
ATOM 4446 O O . ILE B 2 144 ? 159.392 135.195 131.522 1.00 82.06 144 ILE B O 1
ATOM 4451 N N . LYS B 2 145 ? 159.599 136.406 133.407 1.00 80.14 145 LYS B N 1
ATOM 4452 C CA . LYS B 2 145 ? 160.907 136.917 133.001 1.00 76.85 145 LYS B CA 1
ATOM 4453 C C . LYS B 2 145 ? 161.934 135.795 132.889 1.00 82.68 145 LYS B C 1
ATOM 4454 O O . LYS B 2 145 ? 162.744 135.775 131.954 1.00 91.94 145 LYS B O 1
ATOM 4460 N N . GLU B 2 146 ? 161.918 134.852 133.833 1.00 87.16 146 GLU B N 1
ATOM 4461 C CA . GLU B 2 146 ? 162.858 133.736 133.788 1.00 83.19 146 GLU B CA 1
ATOM 4462 C C . GLU B 2 146 ? 162.612 132.846 132.575 1.00 85.71 146 GLU B C 1
ATOM 4463 O O . GLU B 2 146 ? 163.562 132.400 131.919 1.00 92.07 146 GLU B O 1
ATOM 4469 N N . ALA B 2 147 ? 161.342 132.576 132.262 1.00 82.21 147 ALA B N 1
ATOM 4470 C CA . ALA B 2 147 ? 161.021 131.791 131.077 1.00 77.98 147 ALA B CA 1
ATOM 4471 C C . ALA B 2 147 ? 161.472 132.503 129.811 1.00 86.72 147 ALA B C 1
ATOM 4472 O O . ALA B 2 147 ? 162.000 131.872 128.888 1.00 94.43 147 ALA B O 1
ATOM 4474 N N . ALA B 2 148 ? 161.276 133.822 129.751 1.00 90.20 148 ALA B N 1
ATOM 4475 C CA . ALA B 2 148 ? 161.746 134.582 128.599 1.00 84.76 148 ALA B CA 1
ATOM 4476 C C . ALA B 2 148 ? 163.259 134.488 128.458 1.00 83.28 148 A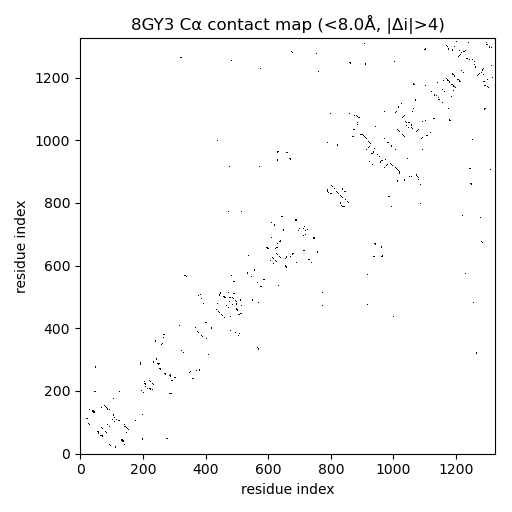LA B C 1
ATOM 4477 O O . ALA B 2 148 ? 163.776 134.294 127.352 1.00 85.69 148 ALA B O 1
ATOM 4479 N N . SER B 2 149 ? 163.986 134.618 129.571 1.00 95.64 149 SER B N 1
ATOM 4480 C CA . SER B 2 149 ? 165.442 134.538 129.514 1.00 95.25 149 SER B CA 1
ATOM 4481 C C . SER B 2 149 ? 165.905 133.163 129.049 1.00 98.88 149 SER B C 1
ATOM 4482 O O . SER B 2 149 ? 166.838 133.051 128.245 1.00 101.44 149 SER B O 1
ATOM 4485 N N . ARG B 2 150 ? 165.263 132.102 129.545 1.00 102.94 150 ARG B N 1
ATOM 4486 C CA . ARG B 2 150 ? 165.619 130.757 129.101 1.00 102.29 150 ARG B CA 1
ATOM 4487 C C . ARG B 2 150 ? 165.333 130.574 127.615 1.00 106.48 150 ARG B C 1
ATOM 4488 O O . ARG B 2 150 ? 166.126 129.958 126.891 1.00 103.69 150 ARG B O 1
ATOM 4496 N N . GLN B 2 151 ? 164.205 131.108 127.142 1.00 116.86 151 GLN B N 1
ATOM 4497 C CA . GLN B 2 151 ? 163.882 131.025 125.721 1.00 112.41 151 GLN B CA 1
ATOM 4498 C C . GLN B 2 151 ? 164.933 131.735 124.877 1.00 114.63 151 GLN B C 1
ATOM 4499 O O . GLN B 2 151 ? 165.348 131.228 123.829 1.00 115.04 151 GLN B O 1
ATOM 4505 N N . GLN B 2 152 ? 165.371 132.919 125.314 1.00 126.98 152 GLN B N 1
ATOM 4506 C CA . GLN B 2 152 ? 166.413 133.627 124.572 1.00 123.98 152 GLN B CA 1
ATOM 4507 C C . GLN B 2 152 ? 167.730 132.866 124.597 1.00 123.84 152 GLN B C 1
ATOM 4508 O O . GLN B 2 152 ? 168.486 132.887 123.620 1.00 124.10 152 GLN B O 1
ATOM 4514 N N . GLU B 2 153 ? 168.031 132.200 125.713 1.00 138.27 153 GLU B N 1
ATOM 4515 C CA . GLU B 2 153 ? 169.190 131.315 125.733 1.00 137.33 153 GLU B CA 1
ATOM 4516 C C . GLU B 2 153 ? 169.045 130.255 124.652 1.00 139.55 153 GLU B C 1
ATOM 4517 O O . GLU B 2 153 ? 169.992 129.963 123.914 1.00 135.29 153 GLU B O 1
ATOM 4523 N N . GLY B 2 154 ? 167.853 129.679 124.538 1.00 139.85 154 GLY B N 1
ATOM 4524 C CA . GLY B 2 154 ? 167.579 128.697 123.505 1.00 137.36 154 GLY B CA 1
ATOM 4525 C C . GLY B 2 154 ? 167.418 129.303 122.123 1.00 136.51 154 GLY B C 1
ATOM 4526 O O . GLY B 2 154 ? 168.330 129.948 121.604 1.00 135.26 154 GLY B O 1
ATOM 4527 N N . ALA C 3 40 ? 142.707 108.039 153.120 1.00 119.05 40 ALA C N 1
ATOM 4528 C CA . ALA C 3 40 ? 143.785 108.037 152.139 1.00 128.39 40 ALA C CA 1
ATOM 4529 C C . ALA C 3 40 ? 143.238 108.242 150.731 1.00 128.22 40 ALA C C 1
ATOM 4530 O O . ALA C 3 40 ? 142.614 107.346 150.163 1.00 126.54 40 ALA C O 1
ATOM 4532 N N . ALA C 3 41 ? 143.471 109.428 150.168 1.00 102.37 41 ALA C N 1
ATOM 4533 C CA . ALA C 3 41 ? 142.968 109.769 148.845 1.00 95.51 41 ALA C CA 1
ATOM 4534 C C . ALA C 3 41 ? 144.085 109.964 147.829 1.00 99.50 41 ALA C C 1
ATOM 4535 O O . ALA C 3 41 ? 144.110 109.284 146.800 1.00 103.15 41 ALA C O 1
ATOM 4537 N N . THR C 3 42 ? 145.024 110.870 148.094 1.00 96.52 42 THR C N 1
ATOM 4538 C CA . THR C 3 42 ? 146.061 111.211 147.124 1.00 96.02 42 THR C CA 1
ATOM 4539 C C . THR C 3 42 ? 147.386 111.375 147.853 1.00 96.17 42 THR C C 1
ATOM 4540 O O . THR C 3 42 ? 147.565 112.333 148.611 1.00 98.04 42 THR C O 1
ATOM 4544 N N . THR C 3 43 ? 148.309 110.446 147.623 1.00 86.30 43 THR C N 1
ATOM 4545 C CA . THR C 3 43 ? 149.681 110.604 148.083 1.00 83.37 43 THR C CA 1
ATOM 4546 C C . THR C 3 43 ? 150.417 111.490 147.087 1.00 85.44 43 THR C C 1
ATOM 4547 O O . THR C 3 43 ? 150.481 111.171 145.896 1.00 91.34 43 THR C O 1
ATOM 4551 N N . LEU C 3 44 ? 150.972 112.609 147.574 1.00 92.75 44 LEU C N 1
ATOM 4552 C CA . LEU C 3 44 ? 151.348 113.687 146.659 1.00 95.80 44 LEU C CA 1
ATOM 4553 C C . LEU C 3 44 ? 152.560 113.348 145.800 1.00 104.71 44 LEU C C 1
ATOM 4554 O O . LEU C 3 44 ? 152.427 113.318 144.564 1.00 113.80 44 LEU C O 1
ATOM 4559 N N . PRO C 3 45 ? 153.757 113.108 146.355 1.00 95.59 45 PRO C N 1
ATOM 4560 C CA . PRO C 3 45 ? 154.915 112.898 145.465 1.00 93.75 45 PRO C CA 1
ATOM 4561 C C . PRO C 3 45 ? 154.761 111.694 144.554 1.00 95.83 45 PRO C C 1
ATOM 4562 O O . PRO C 3 45 ? 155.161 111.754 143.385 1.00 97.14 45 PRO C O 1
ATOM 4566 N N . SER C 3 46 ? 154.167 110.613 145.051 1.00 102.11 46 SER C N 1
ATOM 4567 C CA . SER C 3 46 ? 153.931 109.391 144.290 1.00 99.84 46 SER C CA 1
ATOM 4568 C C . SER C 3 46 ? 153.141 108.447 145.187 1.00 104.69 46 SER C C 1
ATOM 4569 O O . SER C 3 46 ? 153.017 108.668 146.395 1.00 106.85 46 SER C O 1
ATOM 4572 N N . ALA C 3 47 ? 152.612 107.388 144.583 1.00 105.03 47 ALA C N 1
ATOM 4573 C CA . ALA C 3 47 ? 151.819 106.422 145.326 1.00 99.89 47 ALA C CA 1
ATOM 4574 C C . ALA C 3 47 ? 152.689 105.632 146.297 1.00 104.58 47 ALA C C 1
ATOM 4575 O O . ALA C 3 47 ? 153.851 105.323 146.020 1.00 107.55 47 ALA C O 1
ATOM 4577 N N . MET C 3 48 ? 152.111 105.309 147.448 1.00 101.33 48 MET C N 1
ATOM 4578 C CA . MET C 3 48 ? 152.826 104.542 148.457 1.00 99.89 48 MET C CA 1
ATOM 4579 C C . MET C 3 48 ? 153.017 103.099 147.993 1.00 101.62 48 MET C C 1
ATOM 4580 O O . MET C 3 48 ? 152.138 102.539 147.331 1.00 100.00 48 MET C O 1
ATOM 4585 N N . PRO C 3 49 ? 154.154 102.481 148.306 1.00 105.83 49 PRO C N 1
ATOM 4586 C CA . PRO C 3 49 ? 154.381 101.084 147.915 1.00 107.60 49 PRO C CA 1
ATOM 4587 C C . PRO C 3 49 ? 153.325 100.165 148.500 1.00 113.05 49 PRO C C 1
ATOM 4588 O O . PRO C 3 49 ? 152.892 100.347 149.648 1.00 113.61 49 PRO C O 1
ATOM 4592 N N . PRO C 3 50 ? 152.881 99.157 147.735 1.00 125.23 50 PRO C N 1
ATOM 4593 C CA . PRO C 3 50 ? 151.859 98.217 148.208 1.00 123.38 50 PRO C CA 1
ATOM 4594 C C . PRO C 3 50 ? 152.443 96.997 148.918 1.00 123.10 50 PRO C C 1
ATOM 4595 O O . PRO C 3 50 ? 152.160 95.848 148.561 1.00 123.69 50 PRO C O 1
ATOM 4599 N N . GLU C 3 51 ? 153.268 97.237 149.933 1.00 127.86 51 GLU C N 1
ATOM 4600 C CA . GLU C 3 51 ? 153.904 96.171 150.698 1.00 129.63 51 GLU C CA 1
ATOM 4601 C C . GLU C 3 51 ? 153.700 96.387 152.187 1.00 131.75 51 GLU C C 1
ATOM 4602 O O . GLU C 3 51 ? 154.632 96.252 152.986 1.00 134.94 51 GLU C O 1
ATOM 4608 N N . ALA C 3 52 ? 152.470 96.729 152.578 1.00 128.92 52 ALA C N 1
ATOM 4609 C CA . ALA C 3 52 ? 152.129 97.045 153.962 1.00 128.24 52 ALA C CA 1
ATOM 4610 C C . ALA C 3 52 ? 153.007 98.168 154.498 1.00 130.76 52 ALA C C 1
ATOM 4611 O O . ALA C 3 52 ? 153.696 98.847 153.730 1.00 135.25 52 ALA C O 1
ATOM 4613 N N . ALA C 3 53 ? 152.984 98.376 155.810 1.00 111.73 53 ALA C N 1
ATOM 4614 C CA . ALA C 3 53 ? 153.787 99.418 156.434 1.00 108.36 53 ALA C CA 1
ATOM 4615 C C . ALA C 3 53 ? 153.786 99.194 157.936 1.00 108.71 53 ALA C C 1
ATOM 4616 O O . ALA C 3 53 ? 152.956 98.453 158.470 1.00 110.26 53 ALA C O 1
ATOM 4618 N N . PHE C 3 54 ? 154.729 99.841 158.609 1.00 101.57 54 PHE C N 1
ATOM 4619 C CA . PHE C 3 54 ? 154.769 99.875 160.062 1.00 101.61 54 PHE C CA 1
ATOM 4620 C C . PHE C 3 54 ? 154.310 101.248 160.530 1.00 104.98 54 PHE C C 1
ATOM 4621 O O . PHE C 3 54 ? 154.863 102.268 160.107 1.00 108.27 54 PHE C O 1
ATOM 4629 N N . GLU C 3 55 ? 153.304 101.272 161.397 1.00 100.56 55 GLU C N 1
ATOM 4630 C CA . GLU C 3 55 ? 152.724 102.523 161.882 1.00 96.69 55 GLU C CA 1
ATOM 4631 C C . GLU C 3 55 ? 152.974 102.660 163.375 1.00 101.88 55 GLU C C 1
ATOM 4632 O O . GLU C 3 55 ? 152.224 102.091 164.188 1.00 105.72 55 GLU C O 1
ATOM 4638 N N . PRO C 3 56 ? 154.013 103.388 163.789 1.00 100.65 56 PRO C N 1
ATOM 4639 C CA . PRO C 3 56 ? 154.192 103.646 165.225 1.00 99.73 56 PRO C CA 1
ATOM 4640 C C . PRO C 3 56 ? 153.052 104.441 165.827 1.00 99.25 56 PRO C C 1
ATOM 4641 O O . PRO C 3 56 ? 152.786 104.321 167.029 1.00 106.45 56 PRO C O 1
ATOM 4645 N N . ASN C 3 57 ? 152.370 105.251 165.024 1.00 92.84 57 ASN C N 1
ATOM 4646 C CA . ASN C 3 57 ? 151.223 106.024 165.474 1.00 93.16 57 ASN C CA 1
ATOM 4647 C C . ASN C 3 57 ? 150.300 106.233 164.281 1.00 96.25 57 ASN C C 1
ATOM 4648 O O . ASN C 3 57 ? 150.466 105.610 163.229 1.00 100.62 57 ASN C O 1
ATOM 4653 N N . ILE C 3 58 ? 149.316 107.124 164.443 1.00 90.39 58 ILE C N 1
ATOM 4654 C CA . ILE C 3 58 ? 148.343 107.376 163.388 1.00 91.55 58 ILE C CA 1
ATOM 4655 C C . ILE C 3 58 ? 148.789 108.464 162.425 1.00 92.45 58 ILE C C 1
ATOM 4656 O O . ILE C 3 58 ? 148.064 108.764 161.466 1.00 99.89 58 ILE C O 1
ATOM 4661 N N . TRP C 3 59 ? 149.960 109.061 162.638 1.00 84.30 59 TRP C N 1
ATOM 4662 C CA . TRP C 3 59 ? 150.408 110.180 161.821 1.00 83.32 59 TRP C CA 1
ATOM 4663 C C . TRP C 3 59 ? 151.459 109.802 160.790 1.00 88.50 59 TRP C C 1
ATOM 4664 O O . TRP C 3 59 ? 151.560 110.472 159.758 1.00 95.11 59 TRP C O 1
ATOM 4675 N N . CYS C 3 60 ? 152.247 108.758 161.033 1.00 86.10 60 CYS C N 1
ATOM 4676 C CA . CYS C 3 60 ? 153.306 108.379 160.112 1.00 81.75 60 CYS C CA 1
ATOM 4677 C C . CYS C 3 60 ? 153.361 106.865 159.974 1.00 93.31 60 CYS C C 1
ATOM 4678 O O . CYS C 3 60 ? 152.994 106.125 160.890 1.00 105.08 60 CYS C O 1
ATOM 4681 N N . ALA C 3 61 ? 153.817 106.420 158.808 1.00 88.87 61 ALA C N 1
ATOM 4682 C CA . ALA C 3 61 ? 154.037 105.010 158.529 1.00 86.28 61 ALA C CA 1
ATOM 4683 C C . ALA C 3 61 ? 155.336 104.866 157.754 1.00 89.32 61 ALA C C 1
ATOM 4684 O O . ALA C 3 61 ? 155.726 105.765 157.008 1.00 98.09 61 ALA C O 1
ATOM 4686 N N . ILE C 3 62 ? 156.006 103.732 157.932 1.00 93.21 62 ILE C N 1
ATOM 4687 C CA . ILE C 3 62 ? 157.286 103.468 157.284 1.00 89.07 62 ILE C CA 1
ATOM 4688 C C . ILE C 3 62 ? 157.162 102.178 156.487 1.00 91.24 62 ILE C C 1
ATOM 4689 O O . ILE C 3 62 ? 156.901 101.112 157.057 1.00 97.38 62 ILE C O 1
ATOM 4694 N N . ALA C 3 63 ? 157.351 102.276 155.177 1.00 95.57 63 ALA C N 1
ATOM 4695 C CA . ALA C 3 63 ? 157.253 101.128 154.294 1.00 92.53 63 ALA C CA 1
ATOM 4696 C C . ALA C 3 63 ? 158.528 100.293 154.349 1.00 95.36 63 ALA C C 1
ATOM 4697 O O . ALA C 3 63 ? 159.594 100.792 154.716 1.00 104.49 63 ALA C O 1
ATOM 4699 N N . PRO C 3 64 ? 158.443 99.008 153.994 1.00 94.76 64 PRO C N 1
ATOM 4700 C CA . PRO C 3 64 ? 159.648 98.164 154.009 1.00 97.20 64 PRO C CA 1
ATOM 4701 C C . PRO C 3 64 ? 160.728 98.607 153.039 1.00 99.77 64 PRO C C 1
ATOM 4702 O O . PRO C 3 64 ? 161.888 98.214 153.213 1.00 100.81 64 PRO C O 1
ATOM 4706 N N . ASP C 3 65 ? 160.397 99.400 152.022 1.00 107.30 65 ASP C N 1
ATOM 4707 C CA . ASP C 3 65 ? 161.386 99.871 151.063 1.00 106.55 65 ASP C CA 1
ATOM 4708 C C . ASP C 3 65 ? 161.976 101.225 151.440 1.00 107.33 65 ASP C C 1
ATOM 4709 O O . ASP C 3 65 ? 162.762 101.781 150.667 1.00 106.44 65 ASP C O 1
ATOM 4714 N N . GLY C 3 66 ? 161.616 101.766 152.602 1.00 98.02 66 GLY C N 1
ATOM 4715 C CA . GLY C 3 66 ? 162.153 103.022 153.074 1.00 94.90 66 GLY C CA 1
ATOM 4716 C C . GLY C 3 66 ? 161.228 104.211 152.932 1.00 96.19 66 GLY C C 1
ATOM 4717 O O . GLY C 3 66 ? 161.508 105.262 153.520 1.00 102.68 66 GLY C O 1
ATOM 4718 N N . SER C 3 67 ? 160.143 104.081 152.174 1.00 86.24 67 SER C N 1
ATOM 4719 C CA . SER C 3 67 ? 159.209 105.186 152.010 1.00 85.98 67 SER C CA 1
ATOM 4720 C C . SER C 3 67 ? 158.499 105.484 153.324 1.00 87.67 67 SER C C 1
ATOM 4721 O O . SER C 3 67 ? 158.143 104.574 154.077 1.00 97.60 67 SER C O 1
ATOM 4724 N N . ILE C 3 68 ? 158.294 106.769 153.599 1.00 80.70 68 ILE C N 1
ATOM 4725 C CA . ILE C 3 68 ? 157.672 107.225 154.837 1.00 79.85 68 ILE C CA 1
ATOM 4726 C C . ILE C 3 68 ? 156.471 108.088 154.479 1.00 84.40 68 ILE C C 1
ATOM 4727 O O . ILE C 3 68 ? 156.625 109.148 153.863 1.00 96.02 68 ILE C O 1
ATOM 4732 N N . ASN C 3 69 ? 155.286 107.646 154.886 1.00 86.33 69 ASN C N 1
ATOM 4733 C CA . ASN C 3 69 ? 154.039 108.339 154.599 1.00 79.85 69 ASN C CA 1
ATOM 4734 C C . ASN C 3 69 ? 153.582 109.129 155.815 1.00 82.41 69 ASN C C 1
ATOM 4735 O O . ASN C 3 69 ? 153.614 108.629 156.942 1.00 90.98 69 ASN C O 1
ATOM 4740 N N . VAL C 3 70 ? 153.155 110.365 155.576 1.00 70.53 70 VAL C N 1
ATOM 4741 C CA . VAL C 3 70 ? 152.676 111.264 156.618 1.00 67.78 70 VAL C CA 1
ATOM 4742 C C . VAL C 3 70 ? 151.227 111.606 156.305 1.00 73.69 70 VAL C C 1
ATOM 4743 O O . VAL C 3 70 ? 150.923 112.092 155.210 1.00 86.03 70 VAL C O 1
ATOM 4747 N N . ASN C 3 71 ? 150.339 111.361 157.263 1.00 72.83 71 ASN C N 1
ATOM 4748 C CA . ASN C 3 71 ? 148.914 111.602 157.078 1.00 70.27 71 ASN C CA 1
ATOM 4749 C C . ASN C 3 71 ? 148.599 113.050 157.431 1.00 76.00 71 ASN C C 1
ATOM 4750 O O . ASN C 3 71 ? 148.791 113.470 158.576 1.00 89.11 71 ASN C O 1
ATOM 4755 N N . ILE C 3 72 ? 148.110 113.807 156.453 1.00 76.40 72 ILE C N 1
ATOM 4756 C CA . ILE C 3 72 ? 147.806 115.222 156.618 1.00 76.23 72 ILE C CA 1
ATOM 4757 C C . ILE C 3 72 ? 146.293 115.375 156.662 1.00 83.32 72 ILE C C 1
ATOM 4758 O O . ILE C 3 72 ? 145.595 114.985 155.719 1.00 92.97 72 ILE C O 1
ATOM 4763 N N . VAL C 3 73 ? 145.785 115.942 157.758 1.00 73.90 73 VAL C N 1
ATOM 4764 C CA . VAL C 3 73 ? 144.356 116.205 157.888 1.00 70.45 73 VAL C CA 1
ATOM 4765 C C . VAL C 3 73 ? 144.005 117.659 157.614 1.00 72.93 73 VAL C C 1
ATOM 4766 O O . VAL C 3 73 ? 142.811 117.990 157.532 1.00 75.54 73 VAL C O 1
ATOM 4770 N N . ARG C 3 74 ? 144.995 118.534 157.470 1.00 72.90 74 ARG C N 1
ATOM 4771 C CA . ARG C 3 74 ? 144.733 119.929 157.158 1.00 72.70 74 ARG C CA 1
ATOM 4772 C C . ARG C 3 74 ? 144.413 120.087 155.679 1.00 82.53 74 ARG C C 1
ATOM 4773 O O . ARG C 3 74 ? 145.018 119.434 154.824 1.00 87.82 74 ARG C O 1
ATOM 4781 N N . ALA C 3 75 ? 143.453 120.958 155.381 1.00 88.33 75 ALA C N 1
ATOM 4782 C CA . ALA C 3 75 ? 143.045 121.181 154.003 1.00 80.57 75 ALA C CA 1
ATOM 4783 C C . ALA C 3 75 ? 144.167 121.834 153.208 1.00 88.43 75 ALA C C 1
ATOM 4784 O O . ALA C 3 75 ? 144.854 122.735 153.696 1.00 94.41 75 ALA C O 1
ATOM 4786 N N . GLU C 3 76 ? 144.349 121.374 151.972 1.00 82.21 76 GLU C N 1
ATOM 4787 C CA . GLU C 3 76 ? 145.368 121.919 151.079 1.00 78.86 76 GLU C CA 1
ATOM 4788 C C . GLU C 3 76 ? 144.698 122.942 150.167 1.00 79.73 76 GLU C C 1
ATOM 4789 O O . GLU C 3 76 ? 144.420 122.690 148.995 1.00 85.79 76 GLU C O 1
ATOM 4795 N N . MET C 3 77 ? 144.432 124.121 150.725 1.00 72.30 77 MET C N 1
ATOM 4796 C CA . MET C 3 77 ? 143.806 125.191 149.963 1.00 75.70 77 MET C CA 1
ATOM 4797 C C . MET C 3 77 ? 144.814 126.114 149.298 1.00 82.07 77 MET C C 1
ATOM 4798 O O . MET C 3 77 ? 144.409 127.101 148.677 1.00 89.45 77 MET C O 1
ATOM 4803 N N . GLY C 3 78 ? 146.106 125.831 149.417 1.00 74.79 78 GLY C N 1
ATOM 4804 C CA . GLY C 3 78 ? 147.095 126.631 148.728 1.00 66.83 78 GLY C CA 1
ATOM 4805 C C . GLY C 3 78 ? 148.272 127.057 149.578 1.00 74.25 78 GLY C C 1
ATOM 4806 O O . GLY C 3 78 ? 149.223 127.655 149.070 1.00 82.29 78 GLY C O 1
ATOM 4807 N N . GLN C 3 79 ? 148.226 126.755 150.870 1.00 83.55 79 GLN C N 1
ATOM 4808 C CA . GLN C 3 79 ? 149.268 127.177 151.793 1.00 81.04 79 GLN C CA 1
ATOM 4809 C C . GLN C 3 79 ? 150.416 126.182 151.895 1.00 85.40 79 GLN C C 1
ATOM 4810 O O . GLN C 3 79 ? 151.374 126.444 152.629 1.00 95.45 79 GLN C O 1
ATOM 4816 N N . HIS C 3 80 ? 150.348 125.059 151.176 1.00 80.08 80 HIS C N 1
ATOM 4817 C CA . HIS C 3 80 ? 151.375 124.017 151.226 1.00 72.08 80 HIS C CA 1
ATOM 4818 C C . HIS C 3 80 ? 151.607 123.541 152.659 1.00 82.63 80 HIS C C 1
ATOM 4819 O O . HIS C 3 80 ? 152.742 123.424 153.125 1.00 88.95 80 HIS C O 1
ATOM 4826 N N . VAL C 3 81 ? 150.508 123.274 153.366 1.00 83.53 81 VAL C N 1
ATOM 4827 C CA . VAL C 3 81 ? 150.604 122.855 154.761 1.00 76.62 81 VAL C CA 1
ATOM 4828 C C . VAL C 3 81 ? 151.226 121.468 154.865 1.00 82.83 81 VAL C C 1
ATOM 4829 O O . VAL C 3 81 ? 152.004 121.190 155.787 1.00 92.60 81 VAL C O 1
ATOM 4833 N N . GLY C 3 82 ? 150.900 120.581 153.924 1.00 78.67 82 GLY C N 1
ATOM 4834 C CA . GLY C 3 82 ? 151.426 119.229 153.982 1.00 70.39 82 GLY C CA 1
ATOM 4835 C C . GLY C 3 82 ? 152.939 119.190 153.923 1.00 72.22 82 GLY C C 1
ATOM 4836 O O . GLY C 3 82 ? 153.576 118.417 154.639 1.00 81.82 82 GLY C O 1
ATOM 4837 N N . THR C 3 83 ? 153.535 120.030 153.074 1.00 76.49 83 THR C N 1
ATOM 4838 C CA . THR C 3 83 ? 154.989 120.069 152.973 1.00 75.03 83 THR C CA 1
ATOM 4839 C C . THR C 3 83 ? 155.626 120.525 154.281 1.00 78.83 83 THR C C 1
ATOM 4840 O O . THR C 3 83 ? 156.620 119.945 154.727 1.00 87.97 83 THR C O 1
ATOM 4844 N N . ALA C 3 84 ? 155.065 121.557 154.916 1.00 74.62 84 ALA C N 1
ATOM 4845 C CA . ALA C 3 84 ? 155.623 122.038 156.177 1.00 73.11 84 ALA C CA 1
ATOM 4846 C C . ALA C 3 84 ? 155.491 120.995 157.281 1.00 79.28 84 ALA C C 1
ATOM 4847 O O . ALA C 3 84 ? 156.432 120.775 158.057 1.00 88.00 84 ALA C O 1
ATOM 4849 N N . LEU C 3 85 ? 154.329 120.346 157.373 1.00 75.91 85 LEU C N 1
ATOM 4850 C CA . LEU C 3 85 ? 154.143 119.321 158.394 1.00 68.52 85 LEU C CA 1
ATOM 4851 C C . LEU C 3 85 ? 155.069 118.134 158.154 1.00 72.29 85 LEU C C 1
ATOM 4852 O O . LEU C 3 85 ? 155.623 117.563 159.104 1.00 88.19 85 LEU C O 1
ATOM 4857 N N . ALA C 3 86 ? 155.253 117.751 156.888 1.00 71.11 86 ALA C N 1
ATOM 4858 C CA . ALA C 3 86 ? 156.199 116.692 156.563 1.00 69.15 86 ALA C CA 1
ATOM 4859 C C . ALA C 3 86 ? 157.616 117.093 156.936 1.00 80.14 86 ALA C C 1
ATOM 4860 O O . ALA C 3 86 ? 158.392 116.265 157.418 1.00 84.14 86 ALA C O 1
ATOM 4862 N N . ARG C 3 87 ? 157.975 118.359 156.712 1.00 85.27 87 ARG C N 1
ATOM 4863 C CA . ARG C 3 87 ? 159.293 118.831 157.119 1.00 77.86 87 ARG C CA 1
ATOM 4864 C C . ARG C 3 87 ? 159.475 118.700 158.623 1.00 80.54 87 ARG C C 1
ATOM 4865 O O . ARG C 3 87 ? 160.517 118.228 159.090 1.00 92.34 87 ARG C O 1
ATOM 4873 N N . ILE C 3 88 ? 158.460 119.093 159.397 1.00 74.95 88 ILE C N 1
ATOM 4874 C CA . ILE C 3 88 ? 158.556 118.992 160.853 1.00 75.84 88 ILE C CA 1
ATOM 4875 C C . ILE C 3 88 ? 158.756 117.541 161.275 1.00 75.16 88 ILE C C 1
ATOM 4876 O O . ILE C 3 88 ? 159.680 117.213 162.034 1.00 84.35 88 ILE C O 1
ATOM 4881 N N . ILE C 3 89 ? 157.899 116.647 160.775 1.00 78.71 89 ILE C N 1
ATOM 4882 C CA . ILE C 3 89 ? 157.943 115.263 161.237 1.00 75.34 89 ILE C CA 1
ATOM 4883 C C . ILE C 3 89 ? 159.202 114.556 160.746 1.00 81.54 89 ILE C C 1
ATOM 4884 O O . ILE C 3 89 ? 159.742 113.693 161.444 1.00 84.24 89 ILE C O 1
ATOM 4889 N N . ALA C 3 90 ? 159.702 114.907 159.558 1.00 82.79 90 ALA C N 1
ATOM 4890 C CA . ALA C 3 90 ? 160.911 114.269 159.051 1.00 80.89 90 ALA C CA 1
ATOM 4891 C C . ALA C 3 90 ? 162.150 114.784 159.767 1.00 86.45 90 ALA C C 1
ATOM 4892 O O . ALA C 3 90 ? 163.083 114.016 160.028 1.00 90.94 90 ALA C O 1
ATOM 4894 N N . ASP C 3 91 ? 162.188 116.080 160.085 1.00 93.45 91 ASP C N 1
ATOM 4895 C CA . ASP C 3 91 ? 163.312 116.615 160.842 1.00 89.65 91 ASP C CA 1
ATOM 4896 C C . ASP C 3 91 ? 163.365 116.015 162.237 1.00 94.48 91 ASP C C 1
ATOM 4897 O O . ASP C 3 91 ? 164.446 115.682 162.736 1.00 101.20 91 ASP C O 1
ATOM 4902 N N . GLU C 3 92 ? 162.208 115.869 162.888 1.00 94.25 92 GLU C N 1
ATOM 4903 C CA . GLU C 3 92 ? 162.205 115.266 164.217 1.00 90.80 92 GLU C CA 1
ATOM 4904 C C . GLU C 3 92 ? 162.508 113.774 164.152 1.00 92.04 92 GLU C C 1
ATOM 4905 O O . GLU C 3 92 ? 163.198 113.236 165.025 1.00 93.74 92 GLU C O 1
ATOM 4911 N N . MET C 3 93 ? 162.001 113.090 163.125 1.00 90.49 93 MET C N 1
ATOM 4912 C CA . MET C 3 93 ? 162.232 111.659 162.969 1.00 87.41 93 MET C CA 1
ATOM 4913 C C . MET C 3 93 ? 163.657 111.352 162.530 1.00 90.49 93 MET C C 1
ATOM 4914 O O . MET C 3 93 ? 164.122 110.223 162.720 1.00 96.07 93 MET C O 1
ATOM 4919 N N . ASP C 3 94 ? 164.371 112.342 161.990 1.00 100.54 94 ASP C N 1
ATOM 4920 C CA . ASP C 3 94 ? 165.696 112.148 161.403 1.00 98.26 94 ASP C CA 1
ATOM 4921 C C . ASP C 3 94 ? 165.624 111.145 160.251 1.00 96.02 94 ASP C C 1
ATOM 4922 O O . ASP C 3 94 ? 166.212 110.064 160.285 1.00 99.46 94 ASP C O 1
ATOM 4927 N N . ALA C 3 95 ? 164.873 111.531 159.223 1.00 95.03 95 ALA C N 1
ATOM 4928 C CA . ALA C 3 95 ? 164.627 110.688 158.067 1.00 99.83 95 ALA C CA 1
ATOM 4929 C C . ALA C 3 95 ? 165.025 111.425 156.797 1.00 101.61 95 ALA C C 1
ATOM 4930 O O . ALA C 3 95 ? 165.088 112.656 156.760 1.00 106.51 95 ALA C O 1
ATOM 4932 N N . ASP C 3 96 ? 165.300 110.650 155.751 1.00 98.22 96 ASP C N 1
ATOM 4933 C CA . ASP C 3 96 ? 165.638 111.227 154.458 1.00 94.74 96 ASP C CA 1
ATOM 4934 C C . ASP C 3 96 ? 164.416 111.910 153.860 1.00 98.38 96 ASP C C 1
ATOM 4935 O O . ASP C 3 96 ? 163.327 111.331 153.819 1.00 107.92 96 ASP C O 1
ATOM 4940 N N . TRP C 3 97 ? 164.594 113.149 153.396 1.00 79.23 97 TRP C N 1
ATOM 4941 C CA . TRP C 3 97 ? 163.467 113.886 152.836 1.00 77.73 97 TRP C CA 1
ATOM 4942 C C . TRP C 3 97 ? 163.025 113.311 151.498 1.00 87.99 97 TRP C C 1
ATOM 4943 O O . TRP C 3 97 ? 161.852 113.434 151.130 1.00 95.24 97 TRP C O 1
ATOM 4954 N N . ASP C 3 98 ? 163.938 112.681 150.760 1.00 95.31 98 ASP C N 1
ATOM 4955 C CA . ASP C 3 98 ? 163.592 112.103 149.469 1.00 96.12 98 ASP C CA 1
ATOM 4956 C C . ASP C 3 98 ? 162.680 110.890 149.588 1.00 101.02 98 ASP C C 1
ATOM 4957 O O . ASP C 3 98 ? 162.126 110.453 148.575 1.00 103.34 98 ASP C O 1
ATOM 4962 N N . LYS C 3 99 ? 162.516 110.336 150.788 1.00 94.81 99 LYS C N 1
ATOM 4963 C CA . LYS C 3 99 ? 161.646 109.193 151.017 1.00 89.44 99 LYS C CA 1
ATOM 4964 C C . LYS C 3 99 ? 160.326 109.580 151.669 1.00 90.75 99 LYS C C 1
ATOM 4965 O O . LYS C 3 99 ? 159.602 108.701 152.146 1.00 96.31 99 LYS C O 1
ATOM 4971 N N . ILE C 3 100 ? 159.995 110.866 151.701 1.00 80.67 100 ILE C N 1
ATOM 4972 C CA . ILE C 3 100 ? 158.824 111.362 152.414 1.00 76.52 100 ILE C CA 1
ATOM 4973 C C . ILE C 3 100 ? 157.703 111.617 151.418 1.00 79.85 100 ILE C C 1
ATOM 4974 O O . ILE C 3 100 ? 157.886 112.345 150.434 1.00 89.02 100 ILE C O 1
ATOM 4979 N N . LYS C 3 101 ? 156.544 111.015 151.672 1.00 75.63 101 LYS C N 1
ATOM 4980 C CA . LYS C 3 101 ? 155.322 111.268 150.929 1.00 75.14 101 LYS C CA 1
ATOM 4981 C C . LYS C 3 101 ? 154.232 111.679 151.907 1.00 75.72 101 LYS C C 1
ATOM 4982 O O . LYS C 3 101 ? 154.255 111.290 153.076 1.00 86.03 101 LYS C O 1
ATOM 4988 N N . ILE C 3 102 ? 153.280 112.474 151.430 1.00 74.71 102 ILE C N 1
ATOM 4989 C CA . ILE C 3 102 ? 152.190 112.970 152.260 1.00 73.97 102 ILE C CA 1
ATOM 4990 C C . ILE C 3 102 ? 150.870 112.538 151.641 1.00 75.84 102 ILE C C 1
ATOM 4991 O O . ILE C 3 102 ? 150.676 112.657 150.427 1.00 91.35 102 ILE C O 1
ATOM 4996 N N . THR C 3 103 ? 149.975 112.017 152.475 1.00 71.85 103 THR C N 1
ATOM 4997 C CA . THR C 3 103 ? 148.663 111.554 152.049 1.00 77.69 103 THR C CA 1
ATOM 4998 C C . THR C 3 103 ? 147.599 112.453 152.659 1.00 77.75 103 THR C C 1
ATOM 4999 O O . THR C 3 103 ? 147.527 112.588 153.885 1.00 88.59 103 THR C O 1
ATOM 5003 N N . GLN C 3 104 ? 146.774 113.057 151.808 1.00 82.28 104 GLN C N 1
ATOM 5004 C CA . GLN C 3 104 ? 145.644 113.866 152.258 1.00 86.11 104 GLN C CA 1
ATOM 5005 C C . GLN C 3 104 ? 144.480 112.920 152.522 1.00 89.05 104 GLN C C 1
ATOM 5006 O O . GLN C 3 104 ? 143.638 112.672 151.658 1.00 96.41 104 GLN C O 1
ATOM 5012 N N . VAL C 3 105 ? 144.438 112.384 153.742 1.00 86.87 105 VAL C N 1
ATOM 5013 C CA . VAL C 3 105 ? 143.484 111.335 154.075 1.00 83.37 105 VAL C CA 1
ATOM 5014 C C . VAL C 3 105 ? 142.067 111.893 154.100 1.00 88.59 105 VAL C C 1
ATOM 5015 O O . VAL C 3 105 ? 141.843 113.085 154.350 1.00 90.89 105 VAL C O 1
ATOM 5019 N N . ASP C 3 106 ? 141.098 111.020 153.838 1.00 91.08 106 ASP C N 1
ATOM 5020 C CA . ASP C 3 106 ? 139.692 111.376 153.926 1.00 83.84 106 ASP C CA 1
ATOM 5021 C C . ASP C 3 106 ? 139.241 111.362 155.384 1.00 90.79 106 ASP C C 1
ATOM 5022 O O . ASP C 3 106 ? 140.021 111.103 156.304 1.00 105.67 106 ASP C O 1
ATOM 5027 N N . THR C 3 107 ? 137.960 111.642 155.603 1.00 81.80 107 THR C N 1
ATOM 5028 C CA . THR C 3 107 ? 137.415 111.628 156.953 1.00 89.11 107 THR C CA 1
ATOM 5029 C C . THR C 3 107 ? 137.248 110.190 157.423 1.00 87.07 107 THR C C 1
ATOM 5030 O O . THR C 3 107 ? 136.568 109.391 156.772 1.00 90.27 107 THR C O 1
ATOM 5034 N N . ALA C 3 108 ? 137.871 109.861 158.549 1.00 82.58 108 ALA C N 1
ATOM 5035 C CA . ALA C 3 108 ? 137.823 108.527 159.120 1.00 82.05 108 ALA C CA 1
ATOM 5036 C C . ALA C 3 108 ? 137.603 108.638 160.620 1.00 85.84 108 ALA C C 1
ATOM 5037 O O . ALA C 3 108 ? 137.966 109.650 161.229 1.00 89.58 108 ALA C O 1
ATOM 5039 N N . PRO C 3 109 ? 136.998 107.622 161.239 1.00 91.69 109 PRO C N 1
ATOM 5040 C CA . PRO C 3 109 ? 136.828 107.656 162.700 1.00 89.24 109 PRO C CA 1
ATOM 5041 C C . PRO C 3 109 ? 138.139 107.661 163.463 1.00 95.10 109 PRO C C 1
ATOM 5042 O O . PRO C 3 109 ? 138.163 108.103 164.618 1.00 94.64 109 PRO C O 1
ATOM 5046 N N . LYS C 3 110 ? 139.230 107.185 162.858 1.00 93.79 110 LYS C N 1
ATOM 5047 C CA . LYS C 3 110 ? 140.501 107.098 163.567 1.00 88.56 110 LYS C CA 1
ATOM 5048 C C . LYS C 3 110 ? 141.089 108.467 163.882 1.00 86.57 110 LYS C C 1
ATOM 5049 O O . LYS C 3 110 ? 141.907 108.577 164.800 1.00 84.19 110 LYS C O 1
ATOM 5055 N N . TRP C 3 111 ? 140.691 109.511 163.155 1.00 88.05 111 TRP C N 1
ATOM 5056 C CA . TRP C 3 111 ? 141.192 110.849 163.428 1.00 90.38 111 TRP C CA 1
ATOM 5057 C C . TRP C 3 111 ? 140.224 111.701 164.236 1.00 96.08 111 TRP C C 1
ATOM 5058 O O . TRP C 3 111 ? 140.644 112.719 164.794 1.00 105.06 111 TRP C O 1
ATOM 5069 N N . ALA C 3 112 ? 138.952 111.312 164.305 1.00 91.03 112 ALA C N 1
ATOM 5070 C CA . ALA C 3 112 ? 138.011 111.773 165.327 1.00 90.59 112 ALA C CA 1
ATOM 5071 C C . ALA C 3 112 ? 137.945 113.301 165.402 1.00 93.01 112 ALA C C 1
ATOM 5072 O O . ALA C 3 112 ? 138.318 113.927 166.393 1.00 93.77 112 ALA C O 1
ATOM 5074 N N . GLY C 3 113 ? 137.458 113.886 164.315 1.00 86.22 113 GLY C N 1
ATOM 5075 C CA . GLY C 3 113 ? 137.195 115.314 164.300 1.00 88.19 113 GLY C CA 1
ATOM 5076 C C . GLY C 3 113 ? 138.420 116.196 164.398 1.00 87.81 113 GLY C C 1
ATOM 5077 O O . GLY C 3 113 ? 138.382 117.228 165.080 1.00 83.28 113 GLY C O 1
ATOM 5078 N N . LYS C 3 114 ? 139.508 115.815 163.736 1.00 85.72 114 LYS C N 1
ATOM 5079 C CA . LYS C 3 114 ? 140.700 116.643 163.643 1.00 81.44 114 LYS C CA 1
ATOM 5080 C C . LYS C 3 114 ? 140.778 117.393 162.321 1.00 84.34 114 LYS C C 1
ATOM 5081 O O . LYS C 3 114 ? 141.805 118.012 162.028 1.00 81.71 114 LYS C O 1
ATOM 5087 N N . TYR C 3 115 ? 139.714 117.351 161.520 1.00 80.16 115 TYR C N 1
ATOM 5088 C CA . TYR C 3 115 ? 139.705 117.963 160.192 1.00 74.66 115 TYR C CA 1
ATOM 5089 C C . TYR C 3 115 ? 139.202 119.403 160.290 1.00 79.98 115 TYR C C 1
ATOM 5090 O O . TYR C 3 115 ? 138.120 119.759 159.824 1.00 88.42 115 TYR C O 1
ATOM 5099 N N . VAL C 3 116 ? 140.021 120.240 160.919 1.00 76.62 116 VAL C N 1
ATOM 5100 C CA . VAL C 3 116 ? 139.756 121.670 161.019 1.00 76.32 116 VAL C CA 1
ATOM 5101 C C . VAL C 3 116 ? 140.978 122.412 160.503 1.00 76.18 116 VAL C C 1
ATOM 5102 O O . VAL C 3 116 ? 142.102 122.147 160.942 1.00 83.69 116 VAL C O 1
ATOM 5106 N N . THR C 3 117 ? 140.765 123.328 159.559 1.00 81.27 117 THR C N 1
ATOM 5107 C CA . THR C 3 117 ? 141.871 124.062 158.939 1.00 76.76 117 THR C CA 1
ATOM 5108 C C . THR C 3 117 ? 141.441 125.521 158.806 1.00 81.44 117 THR C C 1
ATOM 5109 O O . THR C 3 117 ? 140.837 125.915 157.806 1.00 84.12 117 THR C O 1
ATOM 5113 N N . GLY C 3 118 ? 141.762 126.314 159.819 1.00 94.47 118 GLY C N 1
ATOM 5114 C CA . GLY C 3 118 ? 141.428 127.726 159.814 1.00 88.63 118 GLY C CA 1
ATOM 5115 C C . GLY C 3 118 ? 142.152 128.420 160.942 1.00 87.15 118 GLY C C 1
ATOM 5116 O O . GLY C 3 118 ? 142.786 127.783 161.786 1.00 94.62 118 GLY C O 1
ATOM 5117 N N . GLY C 3 119 ? 142.067 129.747 160.933 1.00 86.32 119 GLY C N 1
ATOM 5118 C CA . GLY C 3 119 ? 142.691 130.531 161.981 1.00 87.47 119 GLY C CA 1
ATOM 5119 C C . GLY C 3 119 ? 144.195 130.414 162.046 1.00 94.59 119 GLY C C 1
ATOM 5120 O O . GLY C 3 119 ? 144.793 130.801 163.053 1.00 96.75 119 GLY C O 1
ATOM 5121 N N . SER C 3 120 ? 144.826 129.888 160.994 1.00 91.00 120 SER C N 1
ATOM 5122 C CA . SER C 3 120 ? 146.279 129.725 160.927 1.00 81.22 120 SER C CA 1
ATOM 5123 C C . SER C 3 120 ? 146.811 128.878 162.082 1.00 83.59 120 SER C C 1
ATOM 5124 O O . SER C 3 120 ? 147.880 129.147 162.630 1.00 98.05 120 SER C O 1
ATOM 5127 N N . TRP C 3 121 ? 146.067 127.839 162.452 1.00 80.10 121 TRP C N 1
ATOM 5128 C CA . TRP C 3 121 ? 146.479 126.961 163.538 1.00 86.39 121 TRP C CA 1
ATOM 5129 C C . TRP C 3 121 ? 147.266 125.746 163.068 1.00 90.65 121 TRP C C 1
ATOM 5130 O O . TRP C 3 121 ? 147.742 124.983 163.912 1.00 96.95 121 TRP C O 1
ATOM 5141 N N . SER C 3 122 ? 147.420 125.546 161.758 1.00 83.31 122 SER C N 1
ATOM 5142 C CA . SER C 3 122 ? 147.944 124.278 161.255 1.00 74.81 122 SER C CA 1
ATOM 5143 C C . SER C 3 122 ? 149.339 123.991 161.799 1.00 83.90 122 SER C C 1
ATOM 5144 O O . SER C 3 122 ? 149.542 123.022 162.537 1.00 97.11 122 SER C O 1
ATOM 5147 N N . VAL C 3 123 ? 150.315 124.828 161.447 1.00 79.08 123 VAL C N 1
ATOM 5148 C CA . VAL C 3 123 ? 151.681 124.600 161.910 1.00 75.09 123 VAL C CA 1
ATOM 5149 C C . VAL C 3 123 ? 151.767 124.749 163.424 1.00 82.27 123 VAL C C 1
ATOM 5150 O O . VAL C 3 123 ? 152.405 123.939 164.105 1.00 87.92 123 VAL C O 1
ATOM 5154 N N . TRP C 3 124 ? 151.116 125.777 163.974 1.00 84.19 124 TRP C N 1
ATOM 5155 C CA . TRP C 3 124 ? 151.217 126.043 165.405 1.00 79.74 124 TRP C CA 1
ATOM 5156 C C . TRP C 3 124 ? 150.661 124.889 166.231 1.00 83.89 124 TRP C C 1
ATOM 5157 O O . TRP C 3 124 ? 151.266 124.486 167.231 1.00 83.46 124 TRP C O 1
ATOM 5168 N N . ASP C 3 125 ? 149.511 124.342 165.832 1.00 84.47 125 ASP C N 1
ATOM 5169 C CA . ASP C 3 125 ? 148.929 123.229 166.575 1.00 83.17 125 ASP C CA 1
ATOM 5170 C C . ASP C 3 125 ? 149.624 121.906 166.279 1.00 89.12 125 ASP C C 1
ATOM 5171 O O . ASP C 3 125 ? 149.690 121.040 167.157 1.00 94.77 125 ASP C O 1
ATOM 5176 N N . THR C 3 126 ? 150.139 121.725 165.063 1.00 84.97 126 THR C N 1
ATOM 5177 C CA . THR C 3 126 ? 150.750 120.458 164.686 1.00 85.08 126 THR C CA 1
ATOM 5178 C C . THR C 3 126 ? 152.210 120.351 165.105 1.00 85.91 126 THR C C 1
ATOM 5179 O O . THR C 3 126 ? 152.777 119.257 165.022 1.00 92.20 126 THR C O 1
ATOM 5183 N N . TRP C 3 127 ? 152.826 121.450 165.546 1.00 84.16 127 TRP C N 1
ATOM 5184 C CA . TRP C 3 127 ? 154.222 121.427 165.972 1.00 79.50 127 TRP C CA 1
ATOM 5185 C C . TRP C 3 127 ? 154.485 120.310 166.979 1.00 88.36 127 TRP C C 1
ATOM 5186 O O . TRP C 3 127 ? 155.248 119.374 166.707 1.00 94.15 127 TRP C O 1
ATOM 5197 N N . ASP C 3 128 ? 153.834 120.385 168.142 1.00 92.13 128 ASP C N 1
ATOM 5198 C CA . ASP C 3 128 ? 154.091 119.418 169.205 1.00 90.79 128 ASP C CA 1
ATOM 5199 C C . ASP C 3 128 ? 153.685 118.010 168.792 1.00 90.00 128 ASP C C 1
ATOM 5200 O O . ASP C 3 128 ? 154.414 117.046 169.051 1.00 99.28 128 ASP C O 1
ATOM 5205 N N . THR C 3 129 ? 152.524 117.871 168.150 1.00 82.86 129 THR C N 1
ATOM 5206 C CA . THR C 3 129 ? 152.021 116.547 167.800 1.00 87.58 129 THR C CA 1
ATOM 5207 C C . THR C 3 129 ? 152.960 115.838 166.832 1.00 88.49 129 THR C C 1
ATOM 5208 O O . THR C 3 129 ? 153.328 114.675 167.042 1.00 90.86 129 THR C O 1
ATOM 5212 N N . PHE C 3 130 ? 153.372 116.529 165.768 1.00 80.22 130 PHE C N 1
ATOM 5213 C CA . PHE C 3 130 ? 154.232 115.894 164.781 1.00 73.85 130 PHE C CA 1
ATOM 5214 C C . PHE C 3 130 ? 155.645 115.703 165.307 1.00 83.16 130 PHE C C 1
ATOM 5215 O O . PHE C 3 130 ? 156.301 114.719 164.949 1.00 96.48 130 PHE C O 1
ATOM 5223 N N . ARG C 3 131 ? 156.131 116.603 166.166 1.00 86.03 131 ARG C N 1
ATOM 5224 C CA . ARG C 3 131 ? 157.427 116.363 166.788 1.00 85.11 131 ARG C CA 1
ATOM 5225 C C . ARG C 3 131 ? 157.392 115.112 167.657 1.00 83.70 131 ARG C C 1
ATOM 5226 O O . ARG C 3 131 ? 158.312 114.289 167.611 1.00 91.33 131 ARG C O 1
ATOM 5234 N N . GLN C 3 132 ? 156.324 114.934 168.437 1.00 83.81 132 GLN C N 1
ATOM 5235 C CA . GLN C 3 132 ? 156.210 113.736 169.261 1.00 86.21 132 GLN C CA 1
ATOM 5236 C C . GLN C 3 132 ? 156.101 112.479 168.404 1.00 91.88 132 GLN C C 1
ATOM 5237 O O . GLN C 3 132 ? 156.709 111.449 168.720 1.00 95.75 132 GLN C O 1
ATOM 5243 N N . ALA C 3 133 ? 155.328 112.542 167.317 1.00 85.14 133 ALA C N 1
ATOM 5244 C CA . ALA C 3 133 ? 155.187 111.380 166.443 1.00 82.04 133 ALA C CA 1
ATOM 5245 C C . ALA C 3 133 ? 156.519 111.005 165.802 1.00 88.64 133 ALA C C 1
ATOM 5246 O O . ALA C 3 133 ? 156.895 109.824 165.756 1.00 99.82 133 ALA C O 1
ATOM 5248 N N . GLY C 3 134 ? 157.249 112.003 165.300 1.00 79.52 134 GLY C N 1
ATOM 5249 C CA . GLY C 3 134 ? 158.554 111.732 164.725 1.00 82.21 134 GLY C CA 1
ATOM 5250 C C . GLY C 3 134 ? 159.531 111.185 165.745 1.00 83.23 134 GLY C C 1
ATOM 5251 O O . GLY C 3 134 ? 160.322 110.291 165.441 1.00 90.71 134 GLY C O 1
ATOM 5252 N N . ALA C 3 135 ? 159.487 111.711 166.971 1.00 82.23 135 ALA C N 1
ATOM 5253 C CA . ALA C 3 135 ? 160.353 111.197 168.024 1.00 82.95 135 ALA C CA 1
ATOM 5254 C C . ALA C 3 135 ? 160.036 109.741 168.336 1.00 88.21 135 ALA C C 1
ATOM 5255 O O . ALA C 3 135 ? 160.946 108.933 168.540 1.00 90.89 135 ALA C O 1
ATOM 5257 N N . ALA C 3 136 ? 158.749 109.388 168.378 1.00 85.68 136 ALA C N 1
ATOM 5258 C CA . ALA C 3 136 ? 158.370 108.002 168.636 1.00 87.18 136 ALA C CA 1
ATOM 5259 C C . ALA C 3 136 ? 158.867 107.080 167.530 1.00 89.21 136 ALA C C 1
ATOM 5260 O O . ALA C 3 136 ? 159.423 106.004 167.797 1.00 92.91 136 ALA C O 1
ATOM 5262 N N . ALA C 3 137 ? 158.674 107.489 166.274 1.00 86.20 137 ALA C N 1
ATOM 5263 C CA . ALA C 3 137 ? 159.135 106.666 165.160 1.00 82.44 137 ALA C CA 1
ATOM 5264 C C . ALA C 3 137 ? 160.650 106.508 165.183 1.00 87.69 137 ALA C C 1
ATOM 5265 O O . ALA C 3 137 ? 161.174 105.406 164.967 1.00 92.01 137 ALA C O 1
ATOM 5267 N N . ARG C 3 138 ? 161.371 107.597 165.458 1.00 98.56 138 ARG C N 1
ATOM 5268 C CA . ARG C 3 138 ? 162.825 107.532 165.524 1.00 93.15 138 ARG C CA 1
ATOM 5269 C C . ARG C 3 138 ? 163.288 106.644 166.670 1.00 95.40 138 ARG C C 1
ATOM 5270 O O . ARG C 3 138 ? 164.275 105.917 166.535 1.00 99.65 138 ARG C O 1
ATOM 5278 N N . SER C 3 139 ? 162.602 106.703 167.813 1.00 95.39 139 SER C N 1
ATOM 5279 C CA . SER C 3 139 ? 162.968 105.849 168.938 1.00 92.58 139 SER C CA 1
ATOM 5280 C C . SER C 3 139 ? 162.779 104.378 168.596 1.00 96.41 139 SER C C 1
ATOM 5281 O O . SER C 3 139 ? 163.638 103.544 168.910 1.00 100.88 139 SER C O 1
ATOM 5284 N N . VAL C 3 140 ? 161.662 104.041 167.948 1.00 100.54 140 VAL C N 1
ATOM 5285 C CA . VAL C 3 140 ? 161.439 102.655 167.543 1.00 98.46 140 VAL C CA 1
ATOM 5286 C C . VAL C 3 140 ? 162.525 102.208 166.572 1.00 103.02 140 VAL C C 1
ATOM 5287 O O . VAL C 3 140 ? 163.086 101.111 166.697 1.00 105.99 140 VAL C O 1
ATOM 5291 N N . MET C 3 141 ? 162.841 103.059 165.592 1.00 104.11 141 MET C N 1
ATOM 5292 C CA . MET C 3 141 ? 163.862 102.708 164.610 1.00 98.91 141 MET C CA 1
ATOM 5293 C C . MET C 3 141 ? 165.224 102.528 165.268 1.00 103.01 141 MET C C 1
ATOM 5294 O O . MET C 3 141 ? 165.963 101.596 164.935 1.00 106.93 141 MET C O 1
ATOM 5299 N N . ILE C 3 142 ? 165.569 103.409 166.209 1.00 105.72 142 ILE C N 1
ATOM 5300 C CA . ILE C 3 142 ? 166.847 103.307 166.905 1.00 104.41 142 ILE C CA 1
ATOM 5301 C C . ILE C 3 142 ? 166.922 102.006 167.690 1.00 102.70 142 ILE C C 1
ATOM 5302 O O . ILE C 3 142 ? 167.931 101.292 167.641 1.00 107.10 142 ILE C O 1
ATOM 5307 N N . GLU C 3 143 ? 165.852 101.667 168.415 1.00 110.19 143 GLU C N 1
ATOM 5308 C CA . GLU C 3 143 ? 165.866 100.446 169.216 1.00 111.97 143 GLU C CA 1
ATOM 5309 C C . GLU C 3 143 ? 166.006 99.221 168.324 1.00 116.70 143 GLU C C 1
ATOM 5310 O O . GLU C 3 143 ? 166.797 98.315 168.614 1.00 118.22 143 GLU C O 1
ATOM 5316 N N . GLU C 3 144 ? 165.256 99.180 167.221 1.00 117.63 144 GLU C N 1
ATOM 5317 C CA . GLU C 3 144 ? 165.299 97.996 166.369 1.00 113.40 144 GLU C CA 1
ATOM 5318 C C . GLU C 3 144 ? 166.636 97.877 165.646 1.00 117.83 144 GLU C C 1
ATOM 5319 O O . GLU C 3 144 ? 167.164 96.769 165.490 1.00 119.25 144 GLU C O 1
ATOM 5325 N N . GLY C 3 145 ? 167.209 99.001 165.211 1.00 119.26 145 GLY C N 1
ATOM 5326 C CA . GLY C 3 145 ? 168.536 98.955 164.622 1.00 118.21 145 GLY C CA 1
ATOM 5327 C C . GLY C 3 145 ? 169.590 98.499 165.611 1.00 118.10 145 GLY C C 1
ATOM 5328 O O . GLY C 3 145 ? 170.486 97.726 165.265 1.00 120.41 145 GLY C O 1
ATOM 5329 N N . ALA C 3 146 ? 169.494 98.969 166.856 1.00 118.85 146 ALA C N 1
ATOM 5330 C CA . ALA C 3 146 ? 170.428 98.529 167.886 1.00 120.89 146 ALA C CA 1
ATOM 5331 C C . ALA C 3 146 ? 170.301 97.034 168.138 1.00 119.86 146 ALA C C 1
ATOM 5332 O O . ALA C 3 146 ? 171.308 96.336 168.302 1.00 122.06 146 ALA C O 1
ATOM 5334 N N . LYS C 3 147 ? 169.068 96.525 168.179 1.00 118.99 147 LYS C N 1
ATOM 5335 C CA . LYS C 3 147 ? 168.869 95.093 168.378 1.00 122.10 147 LYS C CA 1
ATOM 5336 C C . LYS C 3 147 ? 169.428 94.291 167.210 1.00 122.96 147 LYS C C 1
ATOM 5337 O O . LYS C 3 147 ? 170.046 93.238 167.408 1.00 120.31 147 LYS C O 1
ATOM 5343 N N . LEU C 3 148 ? 169.221 94.772 165.982 1.00 121.19 148 LEU C N 1
ATOM 5344 C CA . LEU C 3 148 ? 169.700 94.043 164.813 1.00 118.18 148 LEU C CA 1
ATOM 5345 C C . LEU C 3 148 ? 171.221 94.064 164.725 1.00 119.89 148 LEU C C 1
ATOM 5346 O O . LEU C 3 148 ? 171.836 93.085 164.285 1.00 119.12 148 LEU C O 1
ATOM 5351 N N . LEU C 3 149 ? 171.846 95.164 165.135 1.00 126.62 149 LEU C N 1
ATOM 5352 C CA . LEU C 3 149 ? 173.295 95.304 165.063 1.00 126.21 149 LEU C CA 1
ATOM 5353 C C . LEU C 3 149 ? 174.011 94.760 166.293 1.00 128.57 149 LEU C C 1
ATOM 5354 O O . LEU C 3 149 ? 175.244 94.808 166.343 1.00 124.81 149 LEU C O 1
ATOM 5359 N N . GLY C 3 150 ? 173.278 94.246 167.275 1.00 130.62 150 GLY C N 1
ATOM 5360 C CA . GLY C 3 150 ? 173.897 93.704 168.472 1.00 128.00 150 GLY C CA 1
ATOM 5361 C C . GLY C 3 150 ? 174.593 94.729 169.340 1.00 130.78 150 GLY C C 1
ATOM 5362 O O . GLY C 3 150 ? 175.684 94.459 169.858 1.00 130.74 150 GLY C O 1
ATOM 5363 N N . THR C 3 151 ? 173.989 95.902 169.514 1.00 133.77 151 THR C N 1
ATOM 5364 C CA . THR C 3 151 ? 174.544 96.946 170.362 1.00 132.44 151 THR C CA 1
ATOM 5365 C C . THR C 3 151 ? 173.420 97.581 171.166 1.00 130.14 151 THR C C 1
ATOM 5366 O O . THR C 3 151 ? 172.247 97.512 170.793 1.00 128.12 151 THR C O 1
ATOM 5370 N N . THR C 3 152 ? 173.790 98.190 172.287 1.00 138.59 152 THR C N 1
ATOM 5371 C CA . THR C 3 152 ? 172.813 98.890 173.100 1.00 139.46 152 THR C CA 1
ATOM 5372 C C . THR C 3 152 ? 172.338 100.154 172.383 1.00 137.54 152 THR C C 1
ATOM 5373 O O . THR C 3 152 ? 173.105 100.791 171.657 1.00 139.18 152 THR C O 1
ATOM 5377 N N . PRO C 3 153 ? 171.071 100.533 172.564 1.00 130.72 153 PRO C N 1
ATOM 5378 C CA . PRO C 3 153 ? 170.555 101.728 171.873 1.00 134.46 153 PRO C CA 1
ATOM 5379 C C . PRO C 3 153 ? 171.243 103.021 172.276 1.00 137.86 153 PRO C C 1
ATOM 5380 O O . PRO C 3 153 ? 171.140 104.009 171.540 1.00 138.97 153 PRO C O 1
ATOM 5384 N N . ASP C 3 154 ? 171.933 103.055 173.417 1.00 145.60 154 ASP C N 1
ATOM 5385 C CA . ASP C 3 154 ? 172.515 104.301 173.904 1.00 145.02 154 ASP C CA 1
ATOM 5386 C C . ASP C 3 154 ? 173.673 104.802 173.049 1.00 144.43 154 ASP C C 1
ATOM 5387 O O . ASP C 3 154 ? 174.090 105.952 173.224 1.00 142.98 154 ASP C O 1
ATOM 5392 N N . ARG C 3 155 ? 174.203 103.983 172.140 1.00 138.78 155 ARG C N 1
ATOM 5393 C CA . ARG C 3 155 ? 175.321 104.394 171.301 1.00 138.60 155 ARG C CA 1
ATOM 5394 C C . ARG C 3 155 ? 174.975 104.520 169.827 1.00 140.04 155 ARG C C 1
ATOM 5395 O O . ARG C 3 155 ? 175.651 105.264 169.113 1.00 141.14 155 ARG C O 1
ATOM 5403 N N . CYS C 3 156 ? 173.953 103.817 169.350 1.00 129.39 156 CYS C N 1
ATOM 5404 C CA . CYS C 3 156 ? 173.554 103.939 167.955 1.00 127.50 156 CYS C CA 1
ATOM 5405 C C . CYS C 3 156 ? 172.866 105.276 167.712 1.00 125.79 156 CYS C C 1
ATOM 5406 O O . CYS C 3 156 ? 172.116 105.769 168.557 1.00 126.15 156 CYS C O 1
ATOM 5409 N N . THR C 3 157 ? 173.126 105.865 166.547 1.00 119.90 157 THR C N 1
ATOM 5410 C CA . THR C 3 157 ? 172.548 107.150 166.181 1.00 120.22 157 THR C CA 1
ATOM 5411 C C . THR C 3 157 ? 171.934 107.058 164.794 1.00 120.50 157 THR C C 1
ATOM 5412 O O . THR C 3 157 ? 172.476 106.390 163.910 1.00 123.68 157 THR C O 1
ATOM 5416 N N . ALA C 3 158 ? 170.806 107.737 164.605 1.00 107.13 158 ALA C N 1
ATOM 5417 C CA . ALA C 3 158 ? 170.056 107.686 163.359 1.00 105.76 158 ALA C CA 1
ATOM 5418 C C . ALA C 3 158 ? 170.107 109.034 162.656 1.00 105.74 158 ALA C C 1
ATOM 5419 O O . ALA C 3 158 ? 169.931 110.081 163.285 1.00 108.80 158 ALA C O 1
ATOM 5421 N N . HIS C 3 159 ? 170.349 108.999 161.348 1.00 113.57 159 HIS C N 1
ATOM 5422 C CA . HIS C 3 159 ? 170.387 110.201 160.531 1.00 113.01 159 HIS C CA 1
ATOM 5423 C C . HIS C 3 159 ? 170.101 109.808 159.090 1.00 115.02 159 HIS C C 1
ATOM 5424 O O . HIS C 3 159 ? 170.508 108.732 158.649 1.00 118.45 159 HIS C O 1
ATOM 5431 N N . GLU C 3 160 ? 169.384 110.677 158.376 1.00 112.15 160 GLU C N 1
ATOM 5432 C CA . GLU C 3 160 ? 169.122 110.502 156.946 1.00 113.65 160 GLU C CA 1
ATOM 5433 C C . GLU C 3 160 ? 168.573 109.111 156.636 1.00 112.82 160 GLU C C 1
ATOM 5434 O O . GLU C 3 160 ? 169.004 108.447 155.692 1.00 115.50 160 GLU C O 1
ATOM 5440 N N . SER C 3 161 ? 167.616 108.667 157.451 1.00 99.73 161 SER C N 1
ATOM 5441 C CA . SER C 3 161 ? 166.941 107.381 157.266 1.00 96.04 161 SER C CA 1
ATOM 5442 C C . SER C 3 161 ? 167.920 106.210 157.297 1.00 96.19 161 SER C C 1
ATOM 5443 O O . SER C 3 161 ? 167.767 105.234 156.562 1.00 102.33 161 SER C O 1
ATOM 5446 N N . VAL C 3 162 ? 168.937 106.302 158.150 1.00 97.36 162 VAL C N 1
ATOM 5447 C CA . VAL C 3 162 ? 169.808 105.161 158.418 1.00 101.23 162 VAL C CA 1
ATOM 5448 C C . VAL C 3 162 ? 170.397 105.327 159.810 1.00 101.13 162 VAL C C 1
ATOM 5449 O O . VAL C 3 162 ? 170.868 106.410 160.169 1.00 110.16 162 VAL C O 1
ATOM 5453 N N . VAL C 3 163 ? 170.346 104.263 160.606 1.00 98.89 163 VAL C N 1
ATOM 5454 C CA . VAL C 3 163 ? 170.893 104.260 161.957 1.00 103.31 163 VAL C CA 1
ATOM 5455 C C . VAL C 3 163 ? 172.162 103.422 161.947 1.00 104.03 163 VAL C C 1
ATOM 5456 O O . VAL C 3 163 ? 172.197 102.338 161.350 1.00 107.43 163 VAL C O 1
ATOM 5460 N N . SER C 3 164 ? 173.207 103.938 162.583 1.00 113.28 164 SER C N 1
ATOM 5461 C CA . SER C 3 164 ? 174.517 103.313 162.580 1.00 112.28 164 SER C CA 1
ATOM 5462 C C . SER C 3 164 ? 175.074 103.269 163.993 1.00 113.00 164 SER C C 1
ATOM 5463 O O . SER C 3 164 ? 174.712 104.080 164.852 1.00 114.40 164 SER C O 1
ATOM 5466 N N . ALA C 3 165 ? 175.960 102.300 164.222 1.00 125.49 165 ALA C N 1
ATOM 5467 C CA . ALA C 3 165 ? 176.670 102.137 165.490 1.00 127.18 165 ALA C CA 1
ATOM 5468 C C . ALA C 3 165 ? 178.139 101.914 165.146 1.00 129.18 165 ALA C C 1
ATOM 5469 O O . ALA C 3 165 ? 178.581 100.775 164.976 1.00 128.98 165 ALA C O 1
ATOM 5471 N N . GLY C 3 166 ? 178.893 103.005 165.044 1.00 134.19 166 GLY C N 1
ATOM 5472 C CA . GLY C 3 166 ? 180.280 102.917 164.637 1.00 135.48 166 GLY C CA 1
ATOM 5473 C C . GLY C 3 166 ? 180.421 102.739 163.141 1.00 136.43 166 GLY C C 1
ATOM 5474 O O . GLY C 3 166 ? 180.180 103.674 162.372 1.00 136.00 166 GLY C O 1
ATOM 5475 N N . SER C 3 167 ? 180.810 101.539 162.714 1.00 140.32 167 SER C N 1
ATOM 5476 C CA . SER C 3 167 ? 180.941 101.219 161.298 1.00 139.71 167 SER C CA 1
ATOM 5477 C C . SER C 3 167 ? 179.695 100.564 160.721 1.00 140.87 167 SER C C 1
ATOM 5478 O O . SER C 3 167 ? 179.317 100.859 159.583 1.00 138.85 167 SER C O 1
ATOM 5481 N N . LYS C 3 168 ? 179.049 99.680 161.477 1.00 132.13 168 LYS C N 1
ATOM 5482 C CA . LYS C 3 168 ? 177.839 99.028 161.002 1.00 128.85 168 LYS C CA 1
ATOM 5483 C C . LYS C 3 168 ? 176.690 100.027 160.908 1.00 128.35 168 LYS C C 1
ATOM 5484 O O . LYS C 3 168 ? 176.571 100.952 161.716 1.00 130.69 168 LYS C O 1
ATOM 5490 N N . SER C 3 169 ? 175.839 99.829 159.903 1.00 111.14 169 SER C N 1
ATOM 5491 C CA . SER C 3 169 ? 174.713 100.718 159.662 1.00 113.78 169 SER C CA 1
ATOM 5492 C C . SER C 3 169 ? 173.583 99.929 159.018 1.00 113.60 169 SER C C 1
ATOM 5493 O O . SER C 3 169 ? 173.796 98.861 158.440 1.00 113.14 169 SER C O 1
ATOM 5496 N N . ILE C 3 170 ? 172.372 100.471 159.125 1.00 108.55 170 ILE C N 1
ATOM 5497 C CA . ILE C 3 170 ? 171.192 99.833 158.552 1.00 102.19 170 ILE C CA 1
ATOM 5498 C C . ILE C 3 170 ? 170.135 100.905 158.326 1.00 104.90 170 ILE C C 1
ATOM 5499 O O . ILE C 3 170 ? 169.929 101.780 159.170 1.00 110.57 170 ILE C O 1
ATOM 5504 N N . SER C 3 171 ? 169.471 100.833 157.176 1.00 96.34 171 SER C N 1
ATOM 5505 C CA . SER C 3 171 ? 168.467 101.819 156.813 1.00 97.67 171 SER C CA 1
ATOM 5506 C C . SER C 3 171 ? 167.136 101.514 157.498 1.00 103.20 171 SER C C 1
ATOM 5507 O O . SER C 3 171 ? 166.920 100.435 158.053 1.00 105.74 171 SER C O 1
ATOM 5510 N N . PHE C 3 172 ? 166.233 102.498 157.455 1.00 100.44 172 PHE C N 1
ATOM 5511 C CA . PHE C 3 172 ? 164.914 102.326 158.059 1.00 94.98 172 PHE C CA 1
ATOM 5512 C C . PHE C 3 172 ? 164.129 101.218 157.369 1.00 97.13 172 PHE C C 1
ATOM 5513 O O . PHE C 3 172 ? 163.472 100.405 158.032 1.00 103.41 172 PHE C O 1
ATOM 5521 N N . GLY C 3 173 ? 164.177 101.176 156.037 1.00 97.91 173 GLY C N 1
ATOM 5522 C CA . GLY C 3 173 ? 163.443 100.152 155.312 1.00 96.07 173 GLY C CA 1
ATOM 5523 C C . GLY C 3 173 ? 163.925 98.751 155.631 1.00 99.52 173 GLY C C 1
ATOM 5524 O O . GLY C 3 173 ? 163.122 97.830 155.793 1.00 109.56 173 GLY C O 1
ATOM 5525 N N . ASP C 3 174 ? 165.244 98.572 155.727 1.00 103.96 174 ASP C N 1
ATOM 5526 C CA . ASP C 3 174 ? 165.781 97.276 156.126 1.00 105.90 174 ASP C CA 1
ATOM 5527 C C . ASP C 3 174 ? 165.341 96.915 157.538 1.00 106.70 174 ASP C C 1
ATOM 5528 O O . ASP C 3 174 ? 165.050 95.749 157.827 1.00 110.42 174 ASP C O 1
ATOM 5533 N N . ILE C 3 175 ? 165.288 97.905 158.430 1.00 98.04 175 ILE C N 1
ATOM 5534 C CA . ILE C 3 175 ? 164.837 97.658 159.797 1.00 98.64 175 ILE C CA 1
ATOM 5535 C C . ILE C 3 175 ? 163.400 97.157 159.797 1.00 104.47 175 ILE C C 1
ATOM 5536 O O . ILE C 3 175 ? 163.061 96.188 160.485 1.00 111.45 175 ILE C O 1
ATOM 5541 N N . VAL C 3 176 ? 162.533 97.809 159.021 1.00 103.02 176 VAL C N 1
ATOM 5542 C CA . VAL C 3 176 ? 161.137 97.383 158.958 1.00 97.52 176 VAL C CA 1
ATOM 5543 C C . VAL C 3 176 ? 161.032 95.990 158.352 1.00 97.71 176 VAL C C 1
ATOM 5544 O O . VAL C 3 176 ? 160.256 95.148 158.822 1.00 99.76 176 VAL C O 1
ATOM 5548 N N . ALA C 3 177 ? 161.818 95.718 157.308 1.00 103.37 177 ALA C N 1
ATOM 5549 C CA . ALA C 3 177 ? 161.738 94.425 156.636 1.00 103.34 177 ALA C CA 1
ATOM 5550 C C . ALA C 3 177 ? 162.220 93.291 157.533 1.00 104.31 177 ALA C C 1
ATOM 5551 O O . ALA C 3 177 ? 161.670 92.184 157.488 1.00 105.40 177 ALA C O 1
ATOM 5553 N N . ARG C 3 178 ? 163.246 93.536 158.348 1.00 110.09 178 ARG C N 1
ATOM 5554 C CA . ARG C 3 178 ? 163.840 92.473 159.154 1.00 109.06 178 ARG C CA 1
ATOM 5555 C C . ARG C 3 178 ? 163.186 92.356 160.530 1.00 112.74 178 ARG C C 1
ATOM 5556 O O . ARG C 3 178 ? 162.654 91.299 160.883 1.00 115.98 178 ARG C O 1
ATOM 5564 N N . ALA C 3 179 ? 163.228 93.431 161.319 1.00 112.92 179 ALA C N 1
ATOM 5565 C CA . ALA C 3 179 ? 162.708 93.372 162.680 1.00 110.88 179 ALA C CA 1
ATOM 5566 C C . ALA C 3 179 ? 161.192 93.237 162.708 1.00 115.45 179 ALA C C 1
ATOM 5567 O O . ALA C 3 179 ? 160.650 92.583 163.606 1.00 119.43 179 ALA C O 1
ATOM 5569 N N . LYS C 3 180 ? 160.498 93.841 161.740 1.00 114.16 180 LYS C N 1
ATOM 5570 C CA . LYS C 3 180 ? 159.040 93.879 161.687 1.00 111.42 180 LYS C CA 1
ATOM 5571 C C . LYS C 3 180 ? 158.477 94.414 162.998 1.00 110.30 180 LYS C C 1
ATOM 5572 O O . LYS C 3 180 ? 157.813 93.674 163.735 1.00 108.90 180 LYS C O 1
ATOM 5578 N N . PRO C 3 181 ? 158.720 95.681 163.326 1.00 108.04 181 PRO C N 1
ATOM 5579 C CA . PRO C 3 181 ? 158.259 96.208 164.613 1.00 107.20 181 PRO C CA 1
ATOM 5580 C C . PRO C 3 181 ? 156.744 96.281 164.683 1.00 112.22 181 PRO C C 1
ATOM 5581 O O . PRO C 3 181 ? 156.056 96.443 163.673 1.00 112.79 181 PRO C O 1
ATOM 5585 N N . THR C 3 182 ? 156.226 96.156 165.906 1.00 121.40 182 THR C N 1
ATOM 5586 C CA . THR C 3 182 ? 154.790 96.209 166.147 1.00 122.33 182 THR C CA 1
ATOM 5587 C C . THR C 3 182 ? 154.417 97.189 167.252 1.00 119.65 182 THR C C 1
ATOM 5588 O O . THR C 3 182 ? 153.245 97.243 167.642 1.00 121.52 182 THR C O 1
ATOM 5592 N N . ARG C 3 183 ? 155.371 97.958 167.767 1.00 113.99 183 ARG C N 1
ATOM 5593 C CA . ARG C 3 183 ? 155.072 98.892 168.842 1.00 114.99 183 ARG C CA 1
ATOM 5594 C C . ARG C 3 183 ? 154.203 100.034 168.334 1.00 119.96 183 ARG C C 1
ATOM 5595 O O . ARG C 3 183 ? 154.367 100.511 167.208 1.00 122.83 183 ARG C O 1
ATOM 5603 N N . THR C 3 184 ? 153.269 100.470 169.175 1.00 112.82 184 THR C N 1
ATOM 5604 C CA . THR C 3 184 ? 152.393 101.589 168.868 1.00 109.04 184 THR C CA 1
ATOM 5605 C C . THR C 3 184 ? 152.397 102.562 170.035 1.00 107.47 184 THR C C 1
ATOM 5606 O O . THR C 3 184 ? 152.564 102.168 171.193 1.00 106.30 184 THR C O 1
ATOM 5610 N N . PHE C 3 185 ? 152.213 103.840 169.721 1.00 110.65 185 PHE C N 1
ATOM 5611 C CA . PHE C 3 185 ? 152.279 104.906 170.709 1.00 110.89 185 PHE C CA 1
ATOM 5612 C C . PHE C 3 185 ? 150.923 105.579 170.846 1.00 116.20 185 PHE C C 1
ATOM 5613 O O . PHE C 3 185 ? 150.353 106.051 169.857 1.00 115.62 185 PHE C O 1
ATOM 5621 N N . THR C 3 186 ? 150.416 105.614 172.068 1.00 124.16 186 THR C N 1
ATOM 5622 C CA . THR C 3 186 ? 149.291 106.455 172.422 1.00 121.96 186 THR C CA 1
ATOM 5623 C C . THR C 3 186 ? 149.764 107.891 172.625 1.00 123.38 186 THR C C 1
ATOM 5624 O O . THR C 3 186 ? 150.932 108.127 172.938 1.00 126.96 186 THR C O 1
ATOM 5628 N N . PRO C 3 187 ? 148.877 108.876 172.438 1.00 115.30 187 PRO C N 1
ATOM 5629 C CA . PRO C 3 187 ? 149.321 110.278 172.545 1.00 117.83 187 PRO C CA 1
ATOM 5630 C C . PRO C 3 187 ? 149.971 110.621 173.876 1.00 118.73 187 PRO C C 1
ATOM 5631 O O . PRO C 3 187 ? 150.956 111.372 173.902 1.00 120.56 187 PRO C O 1
ATOM 5635 N N . GLU C 3 188 ? 149.459 110.084 174.985 1.00 121.83 188 GLU C N 1
ATOM 5636 C CA . GLU C 3 188 ? 150.092 110.350 176.272 1.00 122.77 188 GLU C CA 1
ATOM 5637 C C . GLU C 3 188 ? 151.448 109.665 176.381 1.00 122.03 188 GLU C C 1
ATOM 5638 O O . GLU C 3 188 ? 152.303 110.112 177.153 1.00 120.76 188 GLU C O 1
ATOM 5644 N N . GLU C 3 189 ? 151.664 108.587 175.624 1.00 120.26 189 GLU C N 1
ATOM 5645 C CA . GLU C 3 189 ? 152.983 107.962 175.598 1.00 120.95 189 GLU C CA 1
ATOM 5646 C C . GLU C 3 189 ? 153.989 108.832 174.856 1.00 122.19 189 GLU C C 1
ATOM 5647 O O . GLU C 3 189 ? 155.141 108.962 175.286 1.00 118.56 189 GLU C O 1
ATOM 5653 N N . MET C 3 190 ? 153.575 109.435 173.739 1.00 115.74 190 MET C N 1
ATOM 5654 C CA . MET C 3 190 ? 154.464 110.328 173.006 1.00 111.26 190 MET C CA 1
ATOM 5655 C C . MET C 3 190 ? 154.668 111.654 173.721 1.00 115.65 190 MET C C 1
ATOM 5656 O O . MET C 3 190 ? 155.691 112.310 173.499 1.00 118.59 190 MET C O 1
ATOM 5661 N N . ALA C 3 191 ? 153.726 112.063 174.572 1.00 116.34 191 ALA C N 1
ATOM 5662 C CA . ALA C 3 191 ? 153.836 113.351 175.245 1.00 112.70 191 ALA C CA 1
ATOM 5663 C C . ALA C 3 191 ? 155.011 113.426 176.212 1.00 115.28 191 ALA C C 1
ATOM 5664 O O . ALA C 3 191 ? 155.359 114.530 176.643 1.00 116.82 191 ALA C O 1
ATOM 5666 N N . LYS C 3 192 ? 155.625 112.296 176.565 1.00 112.20 192 LYS C N 1
ATOM 5667 C CA . LYS C 3 192 ? 156.744 112.274 177.499 1.00 114.13 192 LYS C CA 1
ATOM 5668 C C . LYS C 3 192 ? 158.051 111.847 176.838 1.00 112.33 192 LYS C C 1
ATOM 5669 O O . LYS C 3 192 ? 158.969 111.393 177.527 1.00 111.85 192 LYS C O 1
ATOM 5675 N N . LEU C 3 193 ? 158.154 111.979 175.517 1.00 103.60 193 LEU C N 1
ATOM 5676 C CA . LEU C 3 193 ? 159.374 111.553 174.850 1.00 104.17 193 LEU C CA 1
ATOM 5677 C C . LEU C 3 193 ? 160.429 112.656 174.877 1.00 106.90 193 LEU C C 1
ATOM 5678 O O . LEU C 3 193 ? 160.095 113.844 174.937 1.00 109.33 193 LEU C O 1
ATOM 5683 N N . PRO C 3 194 ? 161.711 112.285 174.834 1.00 106.08 194 PRO C N 1
ATOM 5684 C CA . PRO C 3 194 ? 162.780 113.294 174.817 1.00 104.91 194 PRO C CA 1
ATOM 5685 C C . PRO C 3 194 ? 162.948 113.963 173.461 1.00 106.80 194 PRO C C 1
ATOM 5686 O O . PRO C 3 194 ? 163.757 113.522 172.639 1.00 106.93 194 PRO C O 1
ATOM 5690 N N . LEU C 3 195 ? 162.180 115.020 173.216 1.00 98.87 195 LEU C N 1
ATOM 5691 C CA . LEU C 3 195 ? 162.215 115.718 171.939 1.00 97.91 195 LEU C CA 1
ATOM 5692 C C . LEU C 3 195 ? 163.575 116.375 171.703 1.00 103.16 195 LEU C C 1
ATOM 5693 O O . LEU C 3 195 ? 164.344 116.637 172.632 1.00 104.46 195 LEU C O 1
ATOM 5698 N N . LYS C 3 196 ? 163.862 116.640 170.430 1.00 102.25 196 LYS C N 1
ATOM 5699 C CA . LYS C 3 196 ? 165.110 117.282 170.051 1.00 97.48 196 LYS C CA 1
ATOM 5700 C C . LYS C 3 196 ? 165.129 118.737 170.519 1.00 105.02 196 LYS C C 1
ATOM 5701 O O . LYS C 3 196 ? 164.075 119.352 170.698 1.00 109.46 196 LYS C O 1
ATOM 5707 N N . PRO C 3 197 ? 166.315 119.307 170.731 1.00 112.67 197 PRO C N 1
ATOM 5708 C CA . PRO C 3 197 ? 166.393 120.732 171.071 1.00 106.57 197 PRO C CA 1
ATOM 5709 C C . PRO C 3 197 ? 165.831 121.597 169.954 1.00 109.71 197 PRO C C 1
ATOM 5710 O O . PRO C 3 197 ? 165.961 121.285 168.769 1.00 113.35 197 PRO C O 1
ATOM 5714 N N . THR C 3 198 ? 165.202 122.701 170.348 1.00 114.38 198 THR C N 1
ATOM 5715 C CA . THR C 3 198 ? 164.553 123.604 169.405 1.00 115.70 198 THR C CA 1
ATOM 5716 C C . THR C 3 198 ? 165.523 124.572 168.740 1.00 117.93 198 THR C C 1
ATOM 5717 O O . THR C 3 198 ? 165.078 125.558 168.143 1.00 117.57 198 THR C O 1
ATOM 5721 N N . GLY C 3 199 ? 166.825 124.311 168.810 1.00 121.20 199 GLY C N 1
ATOM 5722 C CA . GLY C 3 199 ? 167.808 125.201 168.228 1.00 117.18 199 GLY C CA 1
ATOM 5723 C C . GLY C 3 199 ? 167.930 125.046 166.727 1.00 120.00 199 GLY C C 1
ATOM 5724 O O . GLY C 3 199 ? 166.921 124.921 166.029 1.00 124.55 199 GLY C O 1
ATOM 5725 N N . ASN C 3 200 ? 169.159 125.067 166.218 1.00 120.48 200 ASN C N 1
ATOM 5726 C CA . ASN C 3 200 ? 169.387 124.912 164.787 1.00 119.59 200 ASN C CA 1
ATOM 5727 C C . ASN C 3 200 ? 169.000 123.505 164.350 1.00 119.71 200 ASN C C 1
ATOM 5728 O O . ASN C 3 200 ? 169.525 122.517 164.874 1.00 117.43 200 ASN C O 1
ATOM 5733 N N . ARG C 3 201 ? 168.089 123.414 163.388 1.00 102.59 201 ARG C N 1
ATOM 5734 C CA . ARG C 3 201 ? 167.585 122.139 162.905 1.00 102.02 201 ARG C CA 1
ATOM 5735 C C . ARG C 3 201 ? 168.227 121.779 161.570 1.00 103.60 201 ARG C C 1
ATOM 5736 O O . ARG C 3 201 ? 168.981 122.555 160.980 1.00 102.59 201 ARG C O 1
ATOM 5744 N N . ARG C 3 202 ? 167.912 120.574 161.095 1.00 101.32 202 ARG C N 1
ATOM 5745 C CA . ARG C 3 202 ? 168.470 120.061 159.851 1.00 94.51 202 ARG C CA 1
ATOM 5746 C C . ARG C 3 202 ? 167.571 120.356 158.655 1.00 92.59 202 ARG C C 1
ATOM 5747 O O . ARG C 3 202 ? 168.040 120.871 157.636 1.00 96.98 202 ARG C O 1
ATOM 5755 N N . LEU C 3 203 ? 166.284 120.035 158.761 1.00 83.98 203 LEU C N 1
ATOM 5756 C CA . LEU C 3 203 ? 165.340 120.260 157.674 1.00 85.32 203 LEU C CA 1
ATOM 5757 C C . LEU C 3 203 ? 164.464 121.485 157.882 1.00 86.56 203 LEU C C 1
ATOM 5758 O O . LEU C 3 203 ? 164.058 122.114 156.900 1.00 89.81 203 LEU C O 1
ATOM 5763 N N . ILE C 3 204 ? 164.161 121.836 159.131 1.00 85.58 204 ILE C N 1
ATOM 5764 C CA . ILE C 3 204 ? 163.334 123.003 159.399 1.00 83.29 204 ILE C CA 1
ATOM 5765 C C . ILE C 3 204 ? 164.123 124.272 159.093 1.00 87.47 204 ILE C C 1
ATOM 5766 O O . ILE C 3 204 ? 165.345 124.334 159.282 1.00 94.49 204 ILE C O 1
ATOM 5771 N N . SER C 3 205 ? 163.414 125.289 158.595 1.00 80.32 205 SER C N 1
ATOM 5772 C CA . SER C 3 205 ? 163.999 126.577 158.217 1.00 76.60 205 SER C CA 1
ATOM 5773 C C . SER C 3 205 ? 164.992 126.439 157.067 1.00 83.39 205 SER C C 1
ATOM 5774 O O . SER C 3 205 ? 165.933 127.225 156.948 1.00 90.47 205 SER C O 1
ATOM 5777 N N . LYS C 3 206 ? 164.783 125.445 156.210 1.00 89.64 206 LYS C N 1
ATOM 5778 C CA . LYS C 3 206 ? 165.580 125.252 155.009 1.00 86.94 206 LYS C CA 1
ATOM 5779 C C . LYS C 3 206 ? 164.668 125.303 153.794 1.00 90.33 206 LYS C C 1
ATOM 5780 O O . LYS C 3 206 ? 163.515 124.865 153.855 1.00 96.35 206 LYS C O 1
ATOM 5786 N N . GLN C 3 207 ? 165.184 125.846 152.695 1.00 90.04 207 GLN C N 1
ATOM 5787 C CA . GLN C 3 207 ? 164.400 125.934 151.471 1.00 93.09 207 GLN C CA 1
ATOM 5788 C C . GLN C 3 207 ? 164.088 124.542 150.938 1.00 99.37 207 GLN C C 1
ATOM 5789 O O . GLN C 3 207 ? 164.964 123.675 150.880 1.00 99.73 207 GLN C O 1
ATOM 5795 N N . VAL C 3 208 ? 162.835 124.332 150.548 1.00 91.21 208 VAL C N 1
ATOM 5796 C CA . VAL C 3 208 ? 162.391 123.041 150.031 1.00 82.74 208 VAL C CA 1
ATOM 5797 C C . VAL C 3 208 ? 161.245 123.265 149.051 1.00 92.33 208 VAL C C 1
ATOM 5798 O O . VAL C 3 208 ? 160.318 124.032 149.347 1.00 95.79 208 VAL C O 1
ATOM 5802 N N . PRO C 3 209 ? 161.278 122.647 147.871 1.00 85.21 209 PRO C N 1
ATOM 5803 C CA . PRO C 3 209 ? 160.145 122.769 146.947 1.00 79.79 209 PRO C CA 1
ATOM 5804 C C . PRO C 3 209 ? 158.881 122.160 147.535 1.00 76.44 209 PRO C C 1
ATOM 5805 O O . PRO C 3 209 ? 158.925 121.152 148.243 1.00 83.72 209 PRO C O 1
ATOM 5809 N N . ALA C 3 210 ? 157.746 122.782 147.232 1.00 78.16 210 ALA C N 1
ATOM 5810 C CA . ALA C 3 210 ? 156.465 122.256 147.676 1.00 73.15 210 ALA C CA 1
ATOM 5811 C C . ALA C 3 210 ? 156.098 121.006 146.886 1.00 83.96 210 ALA C C 1
ATOM 5812 O O . ALA C 3 210 ? 156.424 120.872 145.704 1.00 93.28 210 ALA C O 1
ATOM 5814 N N . LEU C 3 211 ? 155.414 120.079 147.556 1.00 81.08 211 LEU C N 1
ATOM 5815 C CA . LEU C 3 211 ? 155.085 118.797 146.948 1.00 73.81 211 LEU C CA 1
ATOM 5816 C C . LEU C 3 211 ? 153.918 118.873 145.971 1.00 84.74 211 LEU C C 1
ATOM 5817 O O . LEU C 3 211 ? 153.829 118.028 145.074 1.00 89.23 211 LEU C O 1
ATOM 5822 N N . ASP C 3 212 ? 153.025 119.851 146.118 1.00 90.07 212 ASP C N 1
ATOM 5823 C CA . ASP C 3 212 ? 151.847 119.936 145.263 1.00 88.39 212 ASP C CA 1
ATOM 5824 C C . ASP C 3 212 ? 152.053 120.800 144.027 1.00 92.54 212 ASP C C 1
ATOM 5825 O O . ASP C 3 212 ? 151.247 120.720 143.095 1.00 101.94 212 ASP C O 1
ATOM 5830 N N . ILE C 3 213 ? 153.105 121.620 144.001 1.00 80.74 213 ILE C N 1
ATOM 5831 C CA . ILE C 3 213 ? 153.304 122.536 142.874 1.00 76.23 213 ILE C CA 1
ATOM 5832 C C . ILE C 3 213 ? 153.512 121.808 141.553 1.00 80.83 213 ILE C C 1
ATOM 5833 O O . ILE C 3 213 ? 152.927 122.233 140.542 1.00 83.61 213 ILE C O 1
ATOM 5838 N N . PRO C 3 214 ? 154.329 120.747 141.459 1.00 78.13 214 PRO C N 1
ATOM 5839 C CA . PRO C 3 214 ? 154.494 120.086 140.152 1.00 76.26 214 PRO C CA 1
ATOM 5840 C C . PRO C 3 214 ? 153.193 119.596 139.545 1.00 79.85 214 PRO C C 1
ATOM 5841 O O . PRO C 3 214 ? 153.023 119.661 138.322 1.00 83.99 214 PRO C O 1
ATOM 5845 N N . ASP C 3 215 ? 152.266 119.102 140.366 1.00 87.71 215 ASP C N 1
ATOM 5846 C CA . ASP C 3 215 ? 150.977 118.665 139.842 1.00 79.79 215 ASP C CA 1
ATOM 5847 C C . ASP C 3 215 ? 150.148 119.848 139.360 1.00 80.79 215 ASP C C 1
ATOM 5848 O O . ASP C 3 215 ? 149.437 119.746 138.355 1.00 91.12 215 ASP C O 1
ATOM 5853 N N . LYS C 3 216 ? 150.225 120.977 140.065 1.00 75.75 216 LYS C N 1
ATOM 5854 C CA . LYS C 3 216 ? 149.435 122.143 139.694 1.00 74.37 216 LYS C CA 1
ATOM 5855 C C . LYS C 3 216 ? 149.979 122.851 138.462 1.00 82.97 216 LYS C C 1
ATOM 5856 O O . LYS C 3 216 ? 149.226 123.564 137.792 1.00 87.52 216 LYS C O 1
ATOM 5862 N N . THR C 3 217 ? 151.265 122.680 138.149 1.00 84.99 217 THR C N 1
ATOM 5863 C CA . THR C 3 217 ? 151.810 123.321 136.956 1.00 80.64 217 THR C CA 1
ATOM 5864 C C . THR C 3 217 ? 151.381 122.622 135.671 1.00 87.43 217 THR C C 1
ATOM 5865 O O . THR C 3 217 ? 151.210 123.283 134.642 1.00 95.99 217 THR C O 1
ATOM 5869 N N . THR C 3 218 ? 151.205 121.303 135.702 1.00 77.12 218 THR C N 1
ATOM 5870 C CA . THR C 3 218 ? 150.886 120.531 134.509 1.00 70.03 218 THR C CA 1
ATOM 5871 C C . THR C 3 218 ? 149.400 120.221 134.382 1.00 78.18 218 THR C C 1
ATOM 5872 O O . THR C 3 218 ? 149.019 119.405 133.538 1.00 83.34 218 THR C O 1
ATOM 5876 N N . GLY C 3 219 ? 148.557 120.850 135.195 1.00 76.72 219 GLY C N 1
ATOM 5877 C CA . GLY C 3 219 ? 147.132 120.589 135.138 1.00 72.55 219 GLY C CA 1
ATOM 5878 C C . GLY C 3 219 ? 146.739 119.185 135.530 1.00 79.90 219 GLY C C 1
ATOM 5879 O O . GLY C 3 219 ? 145.785 118.637 134.972 1.00 81.77 219 GLY C O 1
ATOM 5880 N N . LYS C 3 220 ? 147.450 118.583 136.483 1.00 88.58 220 LYS C N 1
ATOM 5881 C CA . LYS C 3 220 ? 147.145 117.242 136.952 1.00 78.79 220 LYS C CA 1
ATOM 5882 C C . LYS C 3 220 ? 146.514 117.217 138.335 1.00 82.78 220 LYS C C 1
ATOM 5883 O O . LYS C 3 220 ? 146.038 116.159 138.759 1.00 84.33 220 LYS C O 1
ATOM 5889 N N . ALA C 3 221 ? 146.502 118.340 139.048 1.00 82.38 221 ALA C N 1
ATOM 5890 C CA . ALA C 3 221 ? 145.861 118.392 140.353 1.00 79.01 221 ALA C CA 1
ATOM 5891 C C . ALA C 3 221 ? 144.354 118.258 140.194 1.00 88.43 221 ALA C C 1
ATOM 5892 O O . ALA C 3 221 ? 143.747 118.922 139.349 1.00 93.75 221 ALA C O 1
ATOM 5894 N N . ILE C 3 222 ? 143.750 117.401 141.009 1.00 78.47 222 ILE C N 1
ATOM 5895 C CA . ILE C 3 222 ? 142.323 117.120 140.936 1.00 72.49 222 ILE C CA 1
ATOM 5896 C C . ILE C 3 222 ? 141.625 117.901 142.038 1.00 74.06 222 ILE C C 1
ATOM 5897 O O . ILE C 3 222 ? 141.944 117.743 143.222 1.00 78.31 222 ILE C O 1
ATOM 5902 N N . TYR C 3 223 ? 140.673 118.741 141.649 1.00 78.74 223 TYR C N 1
ATOM 5903 C CA . TYR C 3 223 ? 139.886 119.531 142.578 1.00 69.63 223 TYR C CA 1
ATOM 5904 C C . TYR C 3 223 ? 138.507 118.900 142.737 1.00 78.68 223 TYR C C 1
ATOM 5905 O O . TYR C 3 223 ? 138.184 117.883 142.120 1.00 92.55 223 TYR C O 1
ATOM 5914 N N . GLY C 3 224 ? 137.680 119.513 143.584 1.00 77.01 224 GLY C N 1
ATOM 5915 C CA . GLY C 3 224 ? 136.330 119.014 143.769 1.00 85.57 224 GLY C CA 1
ATOM 5916 C C . GLY C 3 224 ? 135.500 119.080 142.504 1.00 86.76 224 GLY C C 1
ATOM 5917 O O . GLY C 3 224 ? 134.637 118.229 142.276 1.00 84.87 224 GLY C O 1
ATOM 5918 N N . ILE C 3 225 ? 135.750 120.087 141.663 1.00 81.33 225 ILE C N 1
ATOM 5919 C CA . ILE C 3 225 ? 135.015 120.244 140.411 1.00 74.42 225 ILE C CA 1
ATOM 5920 C C . ILE C 3 225 ? 135.471 119.274 139.334 1.00 80.13 225 ILE C C 1
ATOM 5921 O O . ILE C 3 225 ? 134.798 119.149 138.303 1.00 90.24 225 ILE C O 1
ATOM 5926 N N . ASP C 3 226 ? 136.586 118.577 139.542 1.00 76.19 226 ASP C N 1
ATOM 5927 C CA . ASP C 3 226 ? 137.107 117.618 138.578 1.00 80.46 226 ASP C CA 1
ATOM 5928 C C . ASP C 3 226 ? 136.669 116.188 138.862 1.00 88.72 226 ASP C C 1
ATOM 5929 O O . ASP C 3 226 ? 137.116 115.270 138.167 1.00 89.58 226 ASP C O 1
ATOM 5934 N N . VAL C 3 227 ? 135.817 115.975 139.857 1.00 83.81 227 VAL C N 1
ATOM 5935 C CA . VAL C 3 227 ? 135.419 114.628 140.251 1.00 75.30 227 VAL C CA 1
ATOM 5936 C C . VAL C 3 227 ? 134.414 114.085 139.246 1.00 85.86 227 VAL C C 1
ATOM 5937 O O . VAL C 3 227 ? 133.441 114.761 138.893 1.00 96.17 227 VAL C O 1
ATOM 5941 N N . LYS C 3 228 ? 134.649 112.861 138.779 1.00 86.44 228 LYS C N 1
ATOM 5942 C CA . LYS C 3 228 ? 133.752 112.188 137.850 1.00 83.87 228 LYS C CA 1
ATOM 5943 C C . LYS C 3 228 ? 133.391 110.819 138.403 1.00 85.25 228 LYS C C 1
ATOM 5944 O O . LYS C 3 228 ? 134.277 110.031 138.745 1.00 92.01 228 LYS C O 1
ATOM 5950 N N . LEU C 3 229 ? 132.093 110.539 138.483 1.00 88.47 229 LEU C N 1
ATOM 5951 C CA . LEU C 3 229 ? 131.586 109.281 139.007 1.00 91.28 229 LEU C CA 1
ATOM 5952 C C . LEU C 3 229 ? 130.671 108.625 137.982 1.00 89.96 229 LEU C C 1
ATOM 5953 O O . LEU C 3 229 ? 130.107 109.286 137.108 1.00 98.90 229 LEU C O 1
ATOM 5958 N N . ASP C 3 230 ? 130.536 107.307 138.095 1.00 94.21 230 ASP C N 1
ATOM 5959 C CA . ASP C 3 230 ? 129.676 106.566 137.183 1.00 100.03 230 ASP C CA 1
ATOM 5960 C C . ASP C 3 230 ? 128.215 106.932 137.409 1.00 103.41 230 ASP C C 1
ATOM 5961 O O . ASP C 3 230 ? 127.747 107.017 138.548 1.00 107.03 230 ASP C O 1
ATOM 5966 N N . GLY C 3 231 ? 127.490 107.145 136.314 1.00 94.10 231 GLY C N 1
ATOM 5967 C CA . GLY C 3 231 ? 126.099 107.539 136.415 1.00 90.99 231 GLY C CA 1
ATOM 5968 C C . GLY C 3 231 ? 125.883 108.934 136.948 1.00 92.99 231 GLY C C 1
ATOM 5969 O O . GLY C 3 231 ? 124.807 109.228 137.473 1.00 92.62 231 GLY C O 1
ATOM 5970 N N . MET C 3 232 ? 126.879 109.804 136.824 1.00 91.67 232 MET C N 1
ATOM 5971 C CA . MET C 3 232 ? 126.794 111.146 137.381 1.00 84.39 232 MET C CA 1
ATOM 5972 C C . MET C 3 232 ? 125.723 111.963 136.670 1.00 93.28 232 MET C C 1
ATOM 5973 O O . MET C 3 232 ? 125.528 111.844 135.458 1.00 98.37 232 MET C O 1
ATOM 5978 N N . VAL C 3 233 ? 125.027 112.798 137.436 1.00 81.38 233 VAL C N 1
ATOM 5979 C CA . VAL C 3 233 ? 124.017 113.708 136.911 1.00 73.24 233 VAL C CA 1
ATOM 5980 C C . VAL C 3 233 ? 124.345 115.104 137.419 1.00 76.40 233 VAL C C 1
ATOM 5981 O O . VAL C 3 233 ? 124.556 115.295 138.620 1.00 85.12 233 VAL C O 1
ATOM 5985 N N . TYR C 3 234 ? 124.402 116.073 136.511 1.00 73.95 234 TYR C N 1
ATOM 5986 C CA . TYR C 3 234 ? 124.804 117.416 136.894 1.00 72.09 234 TYR C CA 1
ATOM 5987 C C . TYR C 3 234 ? 123.615 118.195 137.437 1.00 75.23 234 TYR C C 1
ATOM 5988 O O . TYR C 3 234 ? 122.466 117.958 137.059 1.00 83.31 234 TYR C O 1
ATOM 5997 N N . GLY C 3 235 ? 123.899 119.125 138.335 1.00 70.47 235 GLY C N 1
ATOM 5998 C CA . GLY C 3 235 ? 122.853 119.888 138.986 1.00 66.10 235 GLY C CA 1
ATOM 5999 C C . GLY C 3 235 ? 123.270 121.327 139.188 1.00 68.44 235 GLY C C 1
ATOM 6000 O O . GLY C 3 235 ? 124.443 121.636 139.418 1.00 74.79 235 GLY C O 1
ATOM 6001 N N . ARG C 3 236 ? 122.280 122.215 139.097 1.00 73.46 236 ARG C N 1
ATOM 6002 C CA . ARG C 3 236 ? 122.489 123.641 139.279 1.00 76.05 236 ARG C CA 1
ATOM 6003 C C . ARG C 3 236 ? 121.314 124.215 140.056 1.00 82.72 236 ARG C C 1
ATOM 6004 O O . ARG C 3 236 ? 120.156 123.888 139.761 1.00 84.32 236 ARG C O 1
ATOM 6012 N N . PRO C 3 237 ? 121.570 125.057 141.051 1.00 80.74 237 PRO C N 1
ATOM 6013 C CA . PRO C 3 237 ? 120.483 125.602 141.863 1.00 76.22 237 PRO C CA 1
ATOM 6014 C C . PRO C 3 237 ? 119.902 126.887 141.288 1.00 86.31 237 PRO C C 1
ATOM 6015 O O . PRO C 3 237 ? 120.531 127.601 140.506 1.00 88.92 237 PRO C O 1
ATOM 6019 N N . LYS C 3 238 ? 118.671 127.166 141.701 1.00 84.90 238 LYS C N 1
ATOM 6020 C CA . LYS C 3 238 ? 118.004 128.433 141.437 1.00 82.13 238 LYS C CA 1
ATOM 6021 C C . LYS C 3 238 ? 117.941 129.176 142.764 1.00 91.37 238 LYS C C 1
ATOM 6022 O O . LYS C 3 238 ? 117.192 128.784 143.666 1.00 93.70 238 LYS C O 1
ATOM 6028 N N . MET C 3 239 ? 118.729 130.231 142.882 1.00 89.56 239 MET C N 1
ATOM 6029 C CA . MET C 3 239 ? 118.932 130.874 144.172 1.00 84.15 239 MET C CA 1
ATOM 6030 C C . MET C 3 239 ? 117.654 131.560 144.642 1.00 89.07 239 MET C C 1
ATOM 6031 O O . MET C 3 239 ? 117.009 132.264 143.858 1.00 92.71 239 MET C O 1
ATOM 6036 N N . PRO C 3 240 ? 117.258 131.380 145.898 1.00 88.55 240 PRO C N 1
ATOM 6037 C CA . PRO C 3 240 ? 116.105 132.106 146.431 1.00 91.35 240 PRO C CA 1
ATOM 6038 C C . PRO C 3 240 ? 116.420 133.583 146.575 1.00 92.94 240 PRO C C 1
ATOM 6039 O O . PRO C 3 240 ? 117.596 133.972 146.625 1.00 97.14 240 PRO C O 1
ATOM 6043 N N . PRO C 3 241 ? 115.399 134.441 146.633 1.00 80.43 241 PRO C N 1
ATOM 6044 C CA . PRO C 3 241 ? 115.661 135.886 146.737 1.00 86.03 241 PRO C CA 1
ATOM 6045 C C . PRO C 3 241 ? 116.383 136.293 148.010 1.00 92.62 241 PRO C C 1
ATOM 6046 O O . PRO C 3 241 ? 116.989 137.370 148.038 1.00 93.25 241 PRO C O 1
ATOM 6050 N N . THR C 3 242 ? 116.337 135.478 149.061 1.00 96.17 242 THR C N 1
ATOM 6051 C CA . THR C 3 242 ? 117.005 135.787 150.315 1.00 90.84 242 THR C CA 1
ATOM 6052 C C . THR C 3 242 ? 117.745 134.557 150.818 1.00 94.49 242 THR C C 1
ATOM 6053 O O . THR C 3 242 ? 117.401 133.419 150.489 1.00 102.51 242 THR C O 1
ATOM 6057 N N . ARG C 3 243 ? 118.777 134.804 151.626 1.00 92.06 243 ARG C N 1
ATOM 6058 C CA . ARG C 3 243 ? 119.562 133.707 152.181 1.00 88.08 243 ARG C CA 1
ATOM 6059 C C . ARG C 3 243 ? 118.728 132.846 153.122 1.00 90.60 243 ARG C C 1
ATOM 6060 O O . ARG C 3 243 ? 118.858 131.617 153.125 1.00 95.67 243 ARG C O 1
ATOM 6068 N N . TYR C 3 244 ? 117.865 133.467 153.921 1.00 87.12 244 TYR C N 1
ATOM 6069 C CA . TYR C 3 244 ? 117.075 132.760 154.916 1.00 85.28 244 TYR C CA 1
ATOM 6070 C C . TYR C 3 244 ? 115.599 133.087 154.743 1.00 89.19 244 TYR C C 1
ATOM 6071 O O . TYR C 3 244 ? 115.230 134.114 154.169 1.00 95.08 244 TYR C O 1
ATOM 6080 N N . ALA C 3 245 ? 114.758 132.184 155.252 1.00 91.47 245 ALA C N 1
ATOM 6081 C CA . ALA C 3 245 ? 113.312 132.392 155.342 1.00 91.47 245 ALA C CA 1
ATOM 6082 C C . ALA C 3 245 ? 112.686 132.645 153.972 1.00 97.50 245 ALA C C 1
ATOM 6083 O O . ALA C 3 245 ? 111.911 133.583 153.779 1.00 101.24 245 ALA C O 1
ATOM 6085 N N . ALA C 3 246 ? 113.025 131.789 153.013 1.00 100.64 246 ALA C N 1
ATOM 6086 C CA . ALA C 3 246 ? 112.428 131.814 151.685 1.00 93.65 246 ALA C CA 1
ATOM 6087 C C . ALA C 3 246 ? 111.652 130.524 151.475 1.00 96.13 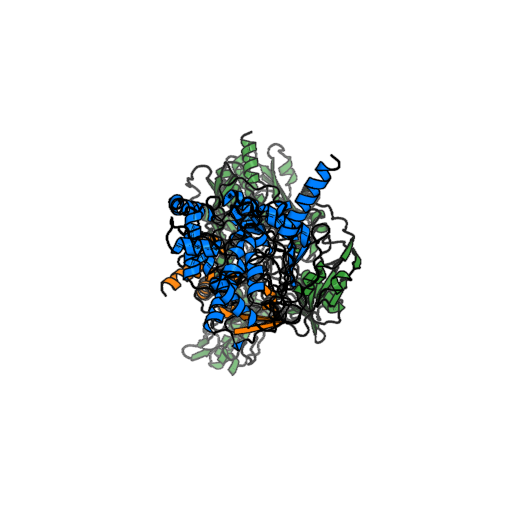246 ALA C C 1
ATOM 6088 O O . ALA C 3 246 ? 112.173 129.435 151.734 1.00 104.32 246 ALA C O 1
ATOM 6090 N N . LYS C 3 247 ? 110.412 130.647 151.015 1.00 97.28 247 LYS C N 1
ATOM 6091 C CA . LYS C 3 247 ? 109.527 129.507 150.828 1.00 100.63 247 LYS C CA 1
ATOM 6092 C C . LYS C 3 247 ? 109.092 129.419 149.373 1.00 104.00 247 LYS C C 1
ATOM 6093 O O . LYS C 3 247 ? 108.734 130.429 148.761 1.00 104.27 247 LYS C O 1
ATOM 6099 N N . VAL C 3 248 ? 109.124 128.208 148.827 1.00 95.90 248 VAL C N 1
ATOM 6100 C CA . VAL C 3 248 ? 108.707 127.972 147.449 1.00 92.62 248 VAL C CA 1
ATOM 6101 C C . VAL C 3 248 ? 107.198 127.773 147.417 1.00 96.51 248 VAL C C 1
ATOM 6102 O O . VAL C 3 248 ? 106.656 126.936 148.148 1.00 97.81 248 VAL C O 1
ATOM 6106 N N . ILE C 3 249 ? 106.515 128.539 146.568 1.00 103.00 249 ILE C N 1
ATOM 6107 C CA . ILE C 3 249 ? 105.068 128.421 146.428 1.00 101.65 249 ILE C CA 1
ATOM 6108 C C . ILE C 3 249 ? 104.749 127.454 145.297 1.00 104.07 249 ILE C C 1
ATOM 6109 O O . ILE C 3 249 ? 104.039 126.462 145.496 1.00 105.79 249 ILE C O 1
ATOM 6114 N N . SER C 3 250 ? 105.270 127.734 144.105 1.00 98.03 250 SER C N 1
ATOM 6115 C CA . SER C 3 250 ? 105.016 126.893 142.947 1.00 94.63 250 SER C CA 1
ATOM 6116 C C . SER C 3 250 ? 106.235 126.902 142.038 1.00 96.58 250 SER C C 1
ATOM 6117 O O . SER C 3 250 ? 106.989 127.877 141.996 1.00 97.70 250 SER C O 1
ATOM 6120 N N . VAL C 3 251 ? 106.419 125.802 141.312 1.00 95.41 251 VAL C N 1
ATOM 6121 C CA . VAL C 3 251 ? 107.490 125.664 140.333 1.00 95.00 251 VAL C CA 1
ATOM 6122 C C . VAL C 3 251 ? 106.871 125.271 139.001 1.00 95.41 251 VAL C C 1
ATOM 6123 O O . VAL C 3 251 ? 106.080 124.324 138.935 1.00 94.25 251 VAL C O 1
ATOM 6127 N N . ASP C 3 252 ? 107.229 125.996 137.944 1.00 100.81 252 ASP C N 1
ATOM 6128 C CA . ASP C 3 252 ? 106.742 125.731 136.594 1.00 96.24 252 ASP C CA 1
ATOM 6129 C C . ASP C 3 252 ? 107.914 125.246 135.752 1.00 101.43 252 ASP C C 1
ATOM 6130 O O . ASP C 3 252 ? 108.789 126.036 135.382 1.00 101.61 252 ASP C O 1
ATOM 6135 N N . ASP C 3 253 ? 107.930 123.949 135.450 1.00 100.96 253 ASP C N 1
ATOM 6136 C CA . ASP C 3 253 ? 109.009 123.333 134.691 1.00 101.42 253 ASP C CA 1
ATOM 6137 C C . ASP C 3 253 ? 108.648 123.104 133.230 1.00 103.89 253 ASP C C 1
ATOM 6138 O O . ASP C 3 253 ? 109.376 122.397 132.528 1.00 104.33 253 ASP C O 1
ATOM 6143 N N . SER C 3 254 ? 107.538 123.676 132.760 1.00 102.00 254 SER C N 1
ATOM 6144 C CA . SER C 3 254 ? 107.135 123.482 131.371 1.00 97.56 254 SER C CA 1
ATOM 6145 C C . SER C 3 254 ? 108.162 124.066 130.410 1.00 98.22 254 SER C C 1
ATOM 6146 O O . SER C 3 254 ? 108.465 123.465 129.373 1.00 100.80 254 SER C O 1
ATOM 6149 N N . ALA C 3 255 ? 108.702 125.242 130.733 1.00 94.40 255 ALA C N 1
ATOM 6150 C CA . ALA C 3 255 ? 109.710 125.852 129.872 1.00 96.94 255 ALA C CA 1
ATOM 6151 C C . ALA C 3 255 ? 110.999 125.041 129.864 1.00 96.52 255 ALA C C 1
ATOM 6152 O O . ALA C 3 255 ? 111.658 124.923 128.824 1.00 92.13 255 ALA C O 1
ATOM 6154 N N . ALA C 3 256 ? 111.378 124.478 131.014 1.00 96.46 256 ALA C N 1
ATOM 6155 C CA . ALA C 3 256 ? 112.624 123.728 131.107 1.00 89.25 256 ALA C CA 1
ATOM 6156 C C . ALA C 3 256 ? 112.534 122.353 130.461 1.00 92.64 256 ALA C C 1
ATOM 6157 O O . ALA C 3 256 ? 113.571 121.780 130.115 1.00 98.43 256 ALA C O 1
ATOM 6159 N N . LYS C 3 257 ? 111.327 121.809 130.292 1.00 93.09 257 LYS C N 1
ATOM 6160 C CA . LYS C 3 257 ? 111.191 120.487 129.693 1.00 87.19 257 LYS C CA 1
ATOM 6161 C C . LYS C 3 257 ? 111.608 120.467 128.230 1.00 88.46 257 LYS C C 1
ATOM 6162 O O . LYS C 3 257 ? 111.881 119.389 127.692 1.00 93.53 257 LYS C O 1
ATOM 6168 N N . LYS C 3 258 ? 111.662 121.626 127.575 1.00 95.51 258 LYS C N 1
ATOM 6169 C CA . LYS C 3 258 ? 112.118 121.698 126.195 1.00 97.89 258 LYS C CA 1
ATOM 6170 C C . LYS C 3 258 ? 113.635 121.730 126.075 1.00 100.29 258 LYS C C 1
ATOM 6171 O O . LYS C 3 258 ? 114.152 121.653 124.956 1.00 101.04 258 LYS C O 1
ATOM 6177 N N . ILE C 3 259 ? 114.353 121.843 127.188 1.00 88.17 259 ILE C N 1
ATOM 6178 C CA . ILE C 3 259 ? 115.812 121.824 127.176 1.00 83.91 259 ILE C CA 1
ATOM 6179 C C . ILE C 3 259 ? 116.275 120.382 127.012 1.00 88.19 259 ILE C C 1
ATOM 6180 O O . ILE C 3 259 ? 115.903 119.519 127.820 1.00 88.35 259 ILE C O 1
ATOM 6185 N N . PRO C 3 260 ? 117.071 120.070 125.990 1.00 97.69 260 PRO C N 1
ATOM 6186 C CA . PRO C 3 260 ? 117.556 118.693 125.832 1.00 97.47 260 PRO C CA 1
ATOM 6187 C C . PRO C 3 260 ? 118.542 118.337 126.935 1.00 99.07 260 PRO C C 1
ATOM 6188 O O . PRO C 3 260 ? 119.483 119.084 127.212 1.00 97.23 260 PRO C O 1
ATOM 6192 N N . GLY C 3 261 ? 118.318 117.186 127.564 1.00 89.22 261 GLY C N 1
ATOM 6193 C CA . GLY C 3 261 ? 119.146 116.712 128.646 1.00 83.94 261 GLY C CA 1
ATOM 6194 C C . GLY C 3 261 ? 118.594 116.978 130.031 1.00 89.50 261 GLY C C 1
ATOM 6195 O O . GLY C 3 261 ? 119.075 116.377 130.996 1.00 99.29 261 GLY C O 1
ATOM 6196 N N . TYR C 3 262 ? 117.601 117.855 130.155 1.00 83.59 262 TYR C N 1
ATOM 6197 C CA . TYR C 3 262 ? 117.019 118.151 131.457 1.00 85.70 262 TYR C CA 1
ATOM 6198 C C . TYR C 3 262 ? 116.216 116.956 131.954 1.00 88.10 262 TYR C C 1
ATOM 6199 O O . TYR C 3 262 ? 115.355 116.435 131.239 1.00 82.27 262 TYR C O 1
ATOM 6208 N N . LEU C 3 263 ? 116.497 116.520 133.183 1.00 87.37 263 LEU C N 1
ATOM 6209 C CA . LEU C 3 263 ? 115.851 115.345 133.758 1.00 82.84 263 LEU C CA 1
ATOM 6210 C C . LEU C 3 263 ? 114.654 115.711 134.629 1.00 84.29 263 LEU C C 1
ATOM 6211 O O . LEU C 3 263 ? 113.529 115.287 134.353 1.00 87.73 263 LEU C O 1
ATOM 6216 N N . ARG C 3 264 ? 114.880 116.495 135.676 1.00 83.73 264 ARG C N 1
ATOM 6217 C CA . ARG C 3 264 ? 113.831 116.840 136.629 1.00 84.52 264 ARG C CA 1
ATOM 6218 C C . ARG C 3 264 ? 114.334 117.989 137.493 1.00 85.37 264 ARG C C 1
ATOM 6219 O O . ARG C 3 264 ? 115.465 118.460 137.343 1.00 91.71 264 ARG C O 1
ATOM 6227 N N . TYR C 3 265 ? 113.475 118.435 138.404 1.00 82.63 265 TYR C N 1
ATOM 6228 C CA . TYR C 3 265 ? 113.824 119.432 139.401 1.00 84.09 265 TYR C CA 1
ATOM 6229 C C . TYR C 3 265 ? 113.434 118.906 140.773 1.00 90.00 265 TYR C C 1
ATOM 6230 O O . TYR C 3 265 ? 112.446 118.183 140.918 1.00 95.88 265 TYR C O 1
ATOM 6239 N N . VAL C 3 266 ? 114.219 119.272 141.780 1.00 83.76 266 VAL C N 1
ATOM 6240 C CA . VAL C 3 266 ? 113.971 118.850 143.152 1.00 83.35 266 VAL C CA 1
ATOM 6241 C C . VAL C 3 266 ? 113.876 120.083 144.038 1.00 89.09 266 VAL C C 1
ATOM 6242 O O . VAL C 3 266 ? 114.737 120.968 143.980 1.00 87.44 266 VAL C O 1
ATOM 6246 N N . VAL C 3 267 ? 112.814 120.153 144.834 1.00 86.07 267 VAL C N 1
ATOM 6247 C CA . VAL C 3 267 ? 112.662 121.191 145.844 1.00 81.22 267 VAL C CA 1
ATOM 6248 C C . VAL C 3 267 ? 113.247 120.656 147.143 1.00 87.95 267 VAL C C 1
ATOM 6249 O O . VAL C 3 267 ? 112.731 119.689 147.714 1.00 89.34 267 VAL C O 1
ATOM 6253 N N . LEU C 3 268 ? 114.323 121.280 147.608 1.00 88.77 268 LEU C N 1
ATOM 6254 C CA . LEU C 3 268 ? 115.079 120.746 148.730 1.00 84.59 268 LEU C CA 1
ATOM 6255 C C . LEU C 3 268 ? 114.336 120.970 150.039 1.00 93.85 268 LEU C C 1
ATOM 6256 O O . LEU C 3 268 ? 113.941 122.096 150.357 1.00 99.32 268 LEU C O 1
ATOM 6261 N N . ASP C 3 269 ? 114.148 119.893 150.795 1.00 102.08 269 ASP C N 1
ATOM 6262 C CA . ASP C 3 269 ? 113.596 119.946 152.144 1.00 99.48 269 ASP C CA 1
ATOM 6263 C C . ASP C 3 269 ? 114.749 119.718 153.112 1.00 104.09 269 ASP C C 1
ATOM 6264 O O . ASP C 3 269 ? 115.303 118.616 153.176 1.00 106.42 269 ASP C O 1
ATOM 6269 N N . ASP C 3 270 ? 115.109 120.758 153.861 1.00 101.25 270 ASP C N 1
ATOM 6270 C CA . ASP C 3 270 ? 116.313 120.729 154.675 1.00 97.95 270 ASP C CA 1
ATOM 6271 C C . ASP C 3 270 ? 115.952 120.550 156.140 1.00 100.74 270 ASP C C 1
ATOM 6272 O O . ASP C 3 270 ? 115.419 121.487 156.753 1.00 105.34 270 ASP C O 1
ATOM 6277 N N . PRO C 3 271 ? 116.208 119.386 156.740 1.00 96.38 271 PRO C N 1
ATOM 6278 C CA . PRO C 3 271 ? 115.982 119.248 158.187 1.00 98.70 271 PRO C CA 1
ATOM 6279 C C . PRO C 3 271 ? 116.833 120.188 159.021 1.00 100.62 271 PRO C C 1
ATOM 6280 O O . PRO C 3 271 ? 116.382 120.644 160.079 1.00 98.50 271 PRO C O 1
ATOM 6284 N N . SER C 3 272 ? 118.052 120.493 158.578 1.00 98.96 272 SER C N 1
ATOM 6285 C CA . SER C 3 272 ? 118.939 121.371 159.330 1.00 96.92 272 SER C CA 1
ATOM 6286 C C . SER C 3 272 ? 118.667 122.849 159.083 1.00 99.64 272 SER C C 1
ATOM 6287 O O . SER C 3 272 ? 119.185 123.687 159.828 1.00 98.36 272 SER C O 1
ATOM 6290 N N . GLY C 3 273 ? 117.876 123.186 158.070 1.00 101.49 273 GLY C N 1
ATOM 6291 C CA . GLY C 3 273 ? 117.567 124.581 157.795 1.00 96.49 273 GLY C CA 1
ATOM 6292 C C . GLY C 3 273 ? 118.763 125.409 157.383 1.00 97.15 273 GLY C C 1
ATOM 6293 O O . GLY C 3 273 ? 118.897 126.561 157.815 1.00 95.62 273 GLY C O 1
ATOM 6294 N N . ILE C 3 274 ? 119.637 124.850 156.553 1.00 91.21 274 ILE C N 1
ATOM 6295 C CA . ILE C 3 274 ? 120.831 125.547 156.095 1.00 93.12 274 ILE C CA 1
ATOM 6296 C C . ILE C 3 274 ? 120.632 126.152 154.710 1.00 96.46 274 ILE C C 1
ATOM 6297 O O . ILE C 3 274 ? 121.113 127.253 154.437 1.00 98.53 274 ILE C O 1
ATOM 6302 N N . VAL C 3 275 ? 119.902 125.466 153.837 1.00 93.36 275 VAL C N 1
ATOM 6303 C CA . VAL C 3 275 ? 119.613 125.979 152.501 1.00 90.22 275 VAL C CA 1
ATOM 6304 C C . VAL C 3 275 ? 118.104 125.974 152.280 1.00 94.41 275 VAL C C 1
ATOM 6305 O O . VAL C 3 275 ? 117.585 125.141 151.523 1.00 96.86 275 VAL C O 1
ATOM 6309 N N . PRO C 3 276 ? 117.364 126.885 152.909 1.00 94.99 276 PRO C N 1
ATOM 6310 C CA . PRO C 3 276 ? 115.906 126.887 152.755 1.00 93.18 276 PRO C CA 1
ATOM 6311 C C . PRO C 3 276 ? 115.475 127.492 151.429 1.00 96.76 276 PRO C C 1
ATOM 6312 O O . PRO C 3 276 ? 116.096 128.425 150.915 1.00 96.25 276 PRO C O 1
ATOM 6316 N N . GLY C 3 277 ? 114.391 126.951 150.883 1.00 92.69 277 GLY C N 1
ATOM 6317 C CA . GLY C 3 277 ? 113.836 127.457 149.639 1.00 92.84 277 GLY C CA 1
ATOM 6318 C C . GLY C 3 277 ? 114.734 127.291 148.433 1.00 93.24 277 GLY C C 1
ATOM 6319 O O . GLY C 3 277 ? 114.851 128.217 147.621 1.00 98.40 277 GLY C O 1
ATOM 6320 N N . TRP C 3 278 ? 115.371 126.135 148.294 1.00 85.70 278 TRP C N 1
ATOM 6321 C CA . TRP C 3 278 ? 116.252 125.850 147.171 1.00 83.47 278 TRP C CA 1
ATOM 6322 C C . TRP C 3 278 ? 115.544 124.945 146.174 1.00 92.70 278 TRP C C 1
ATOM 6323 O O . TRP C 3 278 ? 114.808 124.033 146.561 1.00 99.88 278 TRP C O 1
ATOM 6334 N N . VAL C 3 279 ? 115.766 125.203 144.888 1.00 87.00 279 VAL C N 1
ATOM 6335 C CA . VAL C 3 279 ? 115.257 124.360 143.812 1.00 85.06 279 VAL C CA 1
ATOM 6336 C C . VAL C 3 279 ? 116.426 124.012 142.905 1.00 89.41 279 VAL C C 1
ATOM 6337 O O . VAL C 3 279 ? 117.012 124.900 142.278 1.00 89.29 279 VAL C O 1
ATOM 6341 N N . VAL C 3 280 ? 116.754 122.727 142.818 1.00 79.05 280 VAL C N 1
ATOM 6342 C CA . VAL C 3 280 ? 117.901 122.257 142.050 1.00 77.21 280 VAL C CA 1
ATOM 6343 C C . VAL C 3 280 ? 117.396 121.617 140.767 1.00 78.46 280 VAL C C 1
ATOM 6344 O O . VAL C 3 280 ? 116.539 120.726 140.806 1.00 82.45 280 VAL C O 1
ATOM 6348 N N . ALA C 3 281 ? 117.919 122.074 139.633 1.00 74.82 281 ALA C N 1
ATOM 6349 C CA . ALA C 3 281 ? 117.600 121.509 138.331 1.00 70.19 281 ALA C CA 1
ATOM 6350 C C . ALA C 3 281 ? 118.703 120.543 137.927 1.00 78.37 281 ALA C C 1
ATOM 6351 O O . ALA C 3 281 ? 119.891 120.869 138.033 1.00 90.05 281 ALA C O 1
ATOM 6353 N N . LEU C 3 282 ? 118.306 119.361 137.464 1.00 79.82 282 LEU C N 1
ATOM 6354 C CA . LEU C 3 282 ? 119.227 118.286 137.134 1.00 77.59 282 LEU C CA 1
ATOM 6355 C C . LEU C 3 282 ? 119.203 117.994 135.640 1.00 79.37 282 LEU C C 1
ATOM 6356 O O . LEU C 3 282 ? 118.162 118.082 134.984 1.00 86.46 282 LEU C O 1
ATOM 6361 N N . ALA C 3 283 ? 120.365 117.625 135.112 1.00 80.46 283 ALA C N 1
ATOM 6362 C CA . ALA C 3 283 ? 120.503 117.313 133.699 1.00 79.22 283 ALA C CA 1
ATOM 6363 C C . ALA C 3 283 ? 121.621 116.297 133.516 1.00 80.64 283 ALA C C 1
ATOM 6364 O O . ALA C 3 283 ? 122.345 115.959 134.455 1.00 93.69 283 ALA C O 1
ATOM 6366 N N . LYS C 3 284 ? 121.734 115.787 132.289 1.00 74.36 284 LYS C N 1
ATOM 6367 C CA . LYS C 3 284 ? 122.826 114.880 131.962 1.00 84.13 284 LYS C CA 1
ATOM 6368 C C . LYS C 3 284 ? 124.134 115.622 131.725 1.00 89.46 284 LYS C C 1
ATOM 6369 O O . LYS C 3 284 ? 125.210 115.063 131.963 1.00 96.18 284 LYS C O 1
ATOM 6375 N N . THR C 3 285 ? 124.065 116.864 131.253 1.00 69.51 285 THR C N 1
ATOM 6376 C CA . THR C 3 285 ? 125.237 117.692 131.019 1.00 74.98 285 THR C CA 1
ATOM 6377 C C . THR C 3 285 ? 125.090 119.000 131.782 1.00 76.49 285 THR C C 1
ATOM 6378 O O . THR C 3 285 ? 123.976 119.471 132.022 1.00 86.85 285 THR C O 1
ATOM 6382 N N . TYR C 3 286 ? 126.223 119.578 132.177 1.00 74.66 286 TYR C N 1
ATOM 6383 C CA . TYR C 3 286 ? 126.173 120.814 132.952 1.00 74.66 286 TYR C CA 1
ATOM 6384 C C . TYR C 3 286 ? 125.563 121.991 132.199 1.00 80.59 286 TYR C C 1
ATOM 6385 O O . TYR C 3 286 ? 124.769 122.723 132.813 1.00 95.16 286 TYR C O 1
ATOM 6394 N N . PRO C 3 287 ? 125.899 122.266 130.931 1.00 75.68 287 PRO C N 1
ATOM 6395 C CA . PRO C 3 287 ? 125.206 123.367 130.239 1.00 76.58 287 PRO C CA 1
ATOM 6396 C C . PRO C 3 287 ? 123.702 123.174 130.172 1.00 80.26 287 PRO C C 1
ATOM 6397 O O . PRO C 3 287 ? 122.945 124.148 130.277 1.00 91.98 287 PRO C O 1
ATOM 6401 N N . ALA C 3 288 ? 123.247 121.930 130.005 1.00 73.10 288 ALA C N 1
ATOM 6402 C CA . ALA C 3 288 ? 121.816 121.660 130.042 1.00 69.14 288 ALA C CA 1
ATOM 6403 C C . ALA C 3 288 ? 121.235 121.989 131.408 1.00 78.63 288 ALA C C 1
ATOM 6404 O O . ALA C 3 288 ? 120.129 122.528 131.504 1.00 93.58 288 ALA C O 1
ATOM 6406 N N . ALA C 3 289 ? 121.970 121.678 132.478 1.00 75.98 289 ALA C N 1
ATOM 6407 C CA . ALA C 3 289 ? 121.512 122.027 133.819 1.00 73.01 289 ALA C CA 1
ATOM 6408 C C . ALA C 3 289 ? 121.432 123.537 133.999 1.00 78.53 289 ALA C C 1
ATOM 6409 O O . ALA C 3 289 ? 120.486 124.047 134.608 1.00 86.82 289 ALA C O 1
ATOM 6411 N N . ILE C 3 290 ? 122.419 124.266 133.476 1.00 81.32 290 ILE C N 1
ATOM 6412 C CA . ILE C 3 290 ? 122.406 125.724 133.570 1.00 77.13 290 ILE C CA 1
ATOM 6413 C C . ILE C 3 290 ? 121.190 126.289 132.849 1.00 86.46 290 ILE C C 1
ATOM 6414 O O . ILE C 3 290 ? 120.465 127.139 133.383 1.00 93.04 290 ILE C O 1
ATOM 6419 N N . ARG C 3 291 ? 120.945 125.818 131.625 1.00 87.94 291 ARG C N 1
ATOM 6420 C CA . ARG C 3 291 ? 119.809 126.319 130.859 1.00 82.10 291 ARG C CA 1
ATOM 6421 C C . ARG C 3 291 ? 118.487 125.952 131.521 1.00 89.31 291 ARG C C 1
ATOM 6422 O O . ARG C 3 291 ? 117.549 126.757 131.530 1.00 97.57 291 ARG C O 1
ATOM 6430 N N . ALA C 3 292 ? 118.389 124.742 132.075 1.00 81.45 292 ALA C N 1
ATOM 6431 C CA . ALA C 3 292 ? 117.165 124.331 132.753 1.00 77.55 292 ALA C CA 1
ATOM 6432 C C . ALA C 3 292 ? 116.909 125.172 133.995 1.00 84.11 292 ALA C C 1
ATOM 6433 O O . ALA C 3 292 ? 115.768 125.570 134.255 1.00 95.46 292 ALA C O 1
ATOM 6435 N N . ALA C 3 293 ? 117.953 125.447 134.779 1.00 89.40 293 ALA C N 1
ATOM 6436 C CA . ALA C 3 293 ? 117.788 126.294 135.954 1.00 88.21 293 ALA C CA 1
ATOM 6437 C C . ALA C 3 293 ? 117.393 127.708 135.557 1.00 92.50 293 ALA C C 1
ATOM 6438 O O . ALA C 3 293 ? 116.583 128.348 136.236 1.00 94.80 293 ALA C O 1
ATOM 6440 N N . ASP C 3 294 ? 117.958 128.216 134.460 1.00 100.29 294 ASP C N 1
ATOM 6441 C CA . ASP C 3 294 ? 117.561 129.532 133.973 1.00 97.48 294 ASP C CA 1
ATOM 6442 C C . ASP C 3 294 ? 116.103 129.540 133.529 1.00 96.98 294 ASP C C 1
ATOM 6443 O O . ASP C 3 294 ? 115.383 130.519 133.754 1.00 97.80 294 ASP C O 1
ATOM 6448 N N . ALA C 3 295 ? 115.650 128.456 132.900 1.00 85.07 295 ALA C N 1
ATOM 6449 C CA . ALA C 3 295 ? 114.305 128.391 132.342 1.00 79.49 295 ALA C CA 1
ATOM 6450 C C . ALA C 3 295 ? 113.245 127.988 133.358 1.00 83.19 295 ALA C C 1
ATOM 6451 O O . ALA C 3 295 ? 112.056 128.014 133.025 1.00 86.83 295 ALA C O 1
ATOM 6453 N N . LEU C 3 296 ? 113.634 127.609 134.572 1.00 88.42 296 LEU C N 1
ATOM 6454 C CA . LEU C 3 296 ? 112.654 127.251 135.587 1.00 84.63 296 LEU C CA 1
ATOM 6455 C C . LEU C 3 296 ? 111.943 128.496 136.101 1.00 92.12 296 LEU C C 1
ATOM 6456 O O . LEU C 3 296 ? 112.553 129.555 136.271 1.00 98.39 296 LEU C O 1
ATOM 6461 N N . LYS C 3 297 ? 110.645 128.365 136.350 1.00 101.79 297 LYS C N 1
ATOM 6462 C CA . LYS C 3 297 ? 109.817 129.458 136.855 1.00 103.39 297 LYS C CA 1
ATOM 6463 C C . LYS C 3 297 ? 109.389 129.100 138.274 1.00 105.75 297 LYS C C 1
ATOM 6464 O O . LYS C 3 297 ? 108.506 128.261 138.473 1.00 106.25 297 LYS C O 1
ATOM 6470 N N . VAL C 3 298 ? 110.012 129.743 139.258 1.00 95.69 298 VAL C N 1
ATOM 6471 C CA . VAL C 3 298 ? 109.781 129.453 140.668 1.00 91.25 298 VAL C CA 1
ATOM 6472 C C . VAL C 3 298 ? 109.249 130.709 141.340 1.00 93.90 298 VAL C C 1
ATOM 6473 O O . VAL C 3 298 ? 109.820 131.794 141.179 1.00 98.28 298 VAL C O 1
ATOM 6477 N N . GLN C 3 299 ? 108.160 130.561 142.087 1.00 98.30 299 GLN C N 1
ATOM 6478 C CA . GLN C 3 299 ? 107.580 131.649 142.861 1.00 97.34 299 GLN C CA 1
ATOM 6479 C C . GLN C 3 299 ? 108.002 131.503 144.315 1.00 100.05 299 GLN C C 1
ATOM 6480 O O . GLN C 3 299 ? 107.948 130.404 144.875 1.00 104.13 299 GLN C O 1
ATOM 6486 N N . TRP C 3 300 ? 108.416 132.611 144.923 1.00 93.51 300 TRP C N 1
ATOM 6487 C CA . TRP C 3 300 ? 109.002 132.591 146.253 1.00 90.73 300 TRP C CA 1
ATOM 6488 C C . TRP C 3 300 ? 108.293 133.574 147.169 1.00 94.96 300 TRP C C 1
ATOM 6489 O O . TRP C 3 300 ? 107.703 134.560 146.720 1.00 96.96 300 TRP C O 1
ATOM 6500 N N . ASN C 3 301 ? 108.358 133.284 148.466 1.00 106.03 301 ASN C N 1
ATOM 6501 C CA . ASN C 3 301 ? 108.059 134.274 149.490 1.00 102.24 301 ASN C CA 1
ATOM 6502 C C . ASN C 3 301 ? 109.377 134.921 149.889 1.00 103.68 301 ASN C C 1
ATOM 6503 O O . ASN C 3 301 ? 110.238 134.238 150.465 1.00 108.92 301 ASN C O 1
ATOM 6508 N N . PRO C 3 302 ? 109.586 136.209 149.608 1.00 100.06 302 PRO C N 1
ATOM 6509 C CA . PRO C 3 302 ? 110.941 136.775 149.717 1.00 100.38 302 PRO C CA 1
ATOM 6510 C C . PRO C 3 302 ? 111.547 136.693 151.107 1.00 104.46 302 PRO C C 1
ATOM 6511 O O . PRO C 3 302 ? 112.763 136.509 151.228 1.00 107.83 302 PRO C O 1
ATOM 6515 N N . GLY C 3 303 ? 110.747 136.818 152.159 1.00 105.54 303 GLY C N 1
ATOM 6516 C CA . GLY C 3 303 ? 111.273 136.831 153.501 1.00 101.09 303 GLY C CA 1
ATOM 6517 C C . GLY C 3 303 ? 111.274 138.226 154.091 1.00 109.82 303 GLY C C 1
ATOM 6518 O O . GLY C 3 303 ? 110.946 139.209 153.419 1.00 112.53 303 GLY C O 1
ATOM 6519 N N . PRO C 3 304 ? 111.646 138.341 155.369 1.00 106.41 304 PRO C N 1
ATOM 6520 C CA . PRO C 3 304 ? 111.565 139.640 156.048 1.00 106.63 304 PRO C CA 1
ATOM 6521 C C . PRO C 3 304 ? 112.750 140.559 155.801 1.00 109.18 304 PRO C C 1
ATOM 6522 O O . PRO C 3 304 ? 112.676 141.739 156.170 1.00 110.61 304 PRO C O 1
ATOM 6526 N N . THR C 3 305 ? 113.831 140.072 155.196 1.00 101.06 305 THR C N 1
ATOM 6527 C CA . THR C 3 305 ? 115.029 140.869 154.956 1.00 98.45 305 THR C CA 1
ATOM 6528 C C . THR C 3 305 ? 115.254 141.105 153.466 1.00 96.54 305 THR C C 1
ATOM 6529 O O . THR C 3 305 ? 116.381 141.049 152.973 1.00 95.82 305 THR C O 1
ATOM 6533 N N . ILE C 3 306 ? 114.171 141.371 152.731 1.00 97.57 306 ILE C N 1
ATOM 6534 C CA . ILE C 3 306 ? 114.269 141.597 151.291 1.00 99.69 306 ILE C CA 1
ATOM 6535 C C . ILE C 3 306 ? 114.643 143.028 150.942 1.00 100.01 306 ILE C C 1
ATOM 6536 O O . ILE C 3 306 ? 115.039 143.292 149.801 1.00 101.56 306 ILE C O 1
ATOM 6541 N N . ASN C 3 307 ? 114.547 143.958 151.888 1.00 105.61 307 ASN C N 1
ATOM 6542 C CA . ASN C 3 307 ? 114.809 145.372 151.632 1.00 106.24 307 ASN C CA 1
ATOM 6543 C C . ASN C 3 307 ? 115.745 145.948 152.689 1.00 107.44 307 ASN C C 1
ATOM 6544 O O . ASN C 3 307 ? 115.537 147.043 153.214 1.00 108.10 307 ASN C O 1
ATOM 6549 N N . VAL C 3 308 ? 116.809 145.215 153.002 1.00 92.69 308 VAL C N 1
ATOM 6550 C CA . VAL C 3 308 ? 117.819 145.647 153.960 1.00 87.51 308 VAL C CA 1
ATOM 6551 C C . VAL C 3 308 ? 119.073 146.031 153.191 1.00 91.98 308 VAL C C 1
ATOM 6552 O O . VAL C 3 308 ? 119.572 145.248 152.374 1.00 99.14 308 VAL C O 1
ATOM 6556 N N . SER C 3 309 ? 119.577 147.232 153.446 1.00 86.65 309 SER C N 1
ATOM 6557 C CA . SER C 3 309 ? 120.760 147.754 152.781 1.00 85.46 309 SER C CA 1
ATOM 6558 C C . SER C 3 309 ? 121.937 147.792 153.747 1.00 90.87 309 SER C C 1
ATOM 6559 O O . SER C 3 309 ? 121.792 147.596 154.956 1.00 99.29 309 SER C O 1
ATOM 6562 N N . GLU C 3 310 ? 123.122 148.043 153.185 1.00 90.38 310 GLU C N 1
ATOM 6563 C CA . GLU C 3 310 ? 124.332 148.121 153.998 1.00 87.03 310 GLU C CA 1
ATOM 6564 C C . GLU C 3 310 ? 124.259 149.277 154.988 1.00 91.83 310 GLU C C 1
ATOM 6565 O O . GLU C 3 310 ? 124.702 149.153 156.137 1.00 97.33 310 GLU C O 1
ATOM 6571 N N . ALA C 3 311 ? 123.708 150.413 154.556 1.00 87.47 311 ALA C N 1
ATOM 6572 C CA . ALA C 3 311 ? 123.540 151.544 155.461 1.00 80.25 311 ALA C CA 1
ATOM 6573 C C . ALA C 3 311 ? 122.632 151.182 156.627 1.00 85.74 311 ALA C C 1
ATOM 6574 O O . ALA C 3 311 ? 122.855 151.628 157.757 1.00 92.38 311 ALA C O 1
ATOM 6576 N N . ASP C 3 312 ? 121.601 150.373 156.373 1.00 90.63 312 ASP C N 1
ATOM 6577 C CA . ASP C 3 312 ? 120.736 149.915 157.455 1.00 85.01 312 ASP C CA 1
ATOM 6578 C C . ASP C 3 312 ? 121.510 149.070 158.457 1.00 86.90 312 ASP C C 1
ATOM 6579 O O . ASP C 3 312 ? 121.326 149.209 159.672 1.00 96.28 312 ASP C O 1
ATOM 6584 N N . ILE C 3 313 ? 122.387 148.192 157.966 1.00 79.26 313 ILE C N 1
ATOM 6585 C CA . ILE C 3 313 ? 123.188 147.357 158.856 1.00 76.76 313 ILE C CA 1
ATOM 6586 C C . ILE C 3 313 ? 124.123 148.216 159.697 1.00 81.89 313 ILE C C 1
ATOM 6587 O O . ILE C 3 313 ? 124.275 147.996 160.904 1.00 88.59 313 ILE C O 1
ATOM 6592 N N . ILE C 3 314 ? 124.756 149.215 159.079 1.00 90.63 314 ILE C N 1
ATOM 6593 C CA . ILE C 3 314 ? 125.670 150.076 159.825 1.00 84.57 314 ILE C CA 1
ATOM 6594 C C . ILE C 3 314 ? 124.912 150.908 160.855 1.00 87.97 314 ILE C C 1
ATOM 6595 O O . ILE C 3 314 ? 125.396 151.127 161.972 1.00 97.49 314 ILE C O 1
ATOM 6600 N N . GLU C 3 315 ? 123.720 151.392 160.502 1.00 87.62 315 GLU C N 1
ATOM 6601 C CA . GLU C 3 315 ? 122.922 152.150 161.460 1.00 90.10 315 GLU C CA 1
ATOM 6602 C C . GLU C 3 315 ? 122.485 151.278 162.630 1.00 95.54 315 GLU C C 1
ATOM 6603 O O . GLU C 3 315 ? 122.486 151.727 163.784 1.00 100.01 315 GLU C O 1
ATOM 6609 N N . HIS C 3 316 ? 122.102 150.030 162.354 1.00 88.45 316 HIS C N 1
ATOM 6610 C CA . HIS C 3 316 ? 121.765 149.111 163.435 1.00 84.35 316 HIS C CA 1
ATOM 6611 C C . HIS C 3 316 ? 122.974 148.847 164.321 1.00 90.29 316 HIS C C 1
ATOM 6612 O O . HIS C 3 316 ? 122.847 148.750 165.546 1.00 98.90 316 HIS C O 1
ATOM 6619 N N . GLY C 3 317 ? 124.157 148.722 163.717 1.00 82.47 317 GLY C N 1
ATOM 6620 C CA . GLY C 3 317 ? 125.366 148.570 164.510 1.00 77.80 317 GLY C CA 1
ATOM 6621 C C . GLY C 3 317 ? 125.633 149.769 165.400 1.00 85.23 317 GLY C C 1
ATOM 6622 O O . GLY C 3 317 ? 126.031 149.620 166.557 1.00 94.48 317 GLY C O 1
ATOM 6623 N N . ARG C 3 318 ? 125.419 150.976 164.870 1.00 88.29 318 ARG C N 1
ATOM 6624 C CA . ARG C 3 318 ? 125.568 152.180 165.683 1.00 85.04 318 ARG C CA 1
ATOM 6625 C C . ARG C 3 318 ? 124.594 152.175 166.852 1.00 89.19 318 ARG C C 1
ATOM 6626 O O . ARG C 3 318 ? 124.969 152.493 167.988 1.00 96.21 318 ARG C O 1
ATOM 6634 N N . LYS C 3 319 ? 123.336 151.818 166.589 1.00 90.49 319 LYS C N 1
ATOM 6635 C CA . LYS C 3 319 ? 122.339 151.783 167.653 1.00 92.14 319 LYS C CA 1
ATOM 6636 C C . LYS C 3 319 ? 122.707 150.756 168.716 1.00 96.86 319 LYS C C 1
ATOM 6637 O O . LYS C 3 319 ? 122.543 151.007 169.916 1.00 98.90 319 LYS C O 1
ATOM 6643 N N . LEU C 3 320 ? 123.201 149.590 168.294 1.00 87.45 320 LEU C N 1
ATOM 6644 C CA . LEU C 3 320 ? 123.623 148.572 169.250 1.00 79.37 320 LEU C CA 1
ATOM 6645 C C . LEU C 3 320 ? 124.802 149.052 170.085 1.00 84.06 320 LEU C C 1
ATOM 6646 O O . LEU C 3 320 ? 124.837 148.842 171.303 1.00 88.58 320 LEU C O 1
ATOM 6651 N N . ALA C 3 321 ? 125.780 149.700 169.449 1.00 88.74 321 ALA C N 1
ATOM 6652 C CA . ALA C 3 321 ? 126.955 150.173 170.168 1.00 86.71 321 ALA C CA 1
ATOM 6653 C C . ALA C 3 321 ? 126.645 151.344 171.088 1.00 86.07 321 ALA C C 1
ATOM 6654 O O . ALA C 3 321 ? 127.399 151.586 172.035 1.00 85.55 321 ALA C O 1
ATOM 6656 N N . ALA C 3 322 ? 125.562 152.079 170.826 1.00 102.47 322 ALA C N 1
ATOM 6657 C CA . ALA C 3 322 ? 125.219 153.212 171.679 1.00 99.87 322 ALA C CA 1
ATOM 6658 C C . ALA C 3 322 ? 124.905 152.765 173.102 1.00 106.31 322 ALA C C 1
ATOM 6659 O O . ALA C 3 322 ? 125.309 153.421 174.069 1.00 109.87 322 ALA C O 1
ATOM 6661 N N . ASP C 3 323 ? 124.187 151.658 173.251 1.00 112.18 323 ASP C N 1
ATOM 6662 C CA . ASP C 3 323 ? 123.813 151.172 174.575 1.00 107.49 323 ASP C CA 1
ATOM 6663 C C . ASP C 3 323 ? 125.006 150.493 175.236 1.00 111.27 323 ASP C C 1
ATOM 6664 O O . ASP C 3 323 ? 125.516 149.504 174.697 1.00 113.68 323 ASP C O 1
ATOM 6669 N N . PRO C 3 324 ? 125.480 150.979 176.387 1.00 107.91 324 PRO C N 1
ATOM 6670 C CA . PRO C 3 324 ? 126.632 150.334 177.036 1.00 106.62 324 PRO C CA 1
ATOM 6671 C C . PRO C 3 324 ? 126.358 148.920 177.517 1.00 106.49 324 PRO C C 1
ATOM 6672 O O . PRO C 3 324 ? 127.309 148.145 177.673 1.00 103.92 324 PRO C O 1
ATOM 6676 N N . LYS C 3 325 ? 125.098 148.556 177.758 1.00 109.23 325 LYS C N 1
ATOM 6677 C CA . LYS C 3 325 ? 124.782 147.226 178.265 1.00 109.46 325 LYS C CA 1
ATOM 6678 C C . LYS C 3 325 ? 124.886 146.145 177.198 1.00 112.42 325 LYS C C 1
ATOM 6679 O O . LYS C 3 325 ? 124.981 144.963 177.542 1.00 109.87 325 LYS C O 1
ATOM 6685 N N . ASN C 3 326 ? 124.865 146.518 175.922 1.00 106.13 326 ASN C N 1
ATOM 6686 C CA . ASN C 3 326 ? 124.909 145.533 174.853 1.00 99.73 326 ASN C CA 1
ATOM 6687 C C . ASN C 3 326 ? 126.301 144.924 174.729 1.00 101.07 326 ASN C C 1
ATOM 6688 O O . ASN C 3 326 ? 127.307 145.530 175.106 1.00 102.47 326 ASN C O 1
ATOM 6693 N N . GLY C 3 327 ? 126.347 143.707 174.198 1.00 92.86 327 GLY C N 1
ATOM 6694 C CA . GLY C 3 327 ? 127.601 143.053 173.896 1.00 89.85 327 GLY C CA 1
ATOM 6695 C C . GLY C 3 327 ? 128.246 142.410 175.108 1.00 93.88 327 GLY C C 1
ATOM 6696 O O . GLY C 3 327 ? 127.824 142.577 176.253 1.00 94.27 327 GLY C O 1
ATOM 6697 N N . THR C 3 328 ? 129.306 141.655 174.837 1.00 92.68 328 THR C N 1
ATOM 6698 C CA . THR C 3 328 ? 130.075 140.966 175.862 1.00 91.70 328 THR C CA 1
ATOM 6699 C C . THR C 3 328 ? 131.462 141.581 175.944 1.00 92.22 328 THR C C 1
ATOM 6700 O O . THR C 3 328 ? 132.148 141.712 174.926 1.00 98.59 328 THR C O 1
ATOM 6704 N N . ARG C 3 329 ? 131.873 141.952 177.153 1.00 87.33 329 ARG C N 1
ATOM 6705 C CA . ARG C 3 329 ? 133.182 142.557 177.359 1.00 83.49 329 ARG C CA 1
ATOM 6706 C C . ARG C 3 329 ? 134.257 141.481 177.277 1.00 88.82 329 ARG C C 1
ATOM 6707 O O . ARG C 3 329 ? 134.296 140.572 178.113 1.00 94.99 329 ARG C O 1
ATOM 6715 N N . VAL C 3 330 ? 135.123 141.578 176.265 1.00 88.66 330 VAL C N 1
ATOM 6716 C CA . VAL C 3 330 ? 136.211 140.614 176.124 1.00 83.38 330 VAL C CA 1
ATOM 6717 C C . VAL C 3 330 ? 137.147 140.700 177.321 1.00 91.14 330 VAL C C 1
ATOM 6718 O O . VAL C 3 330 ? 137.533 139.682 177.906 1.00 99.52 330 VAL C O 1
ATOM 6722 N N . PHE C 3 331 ? 137.529 141.917 177.700 1.00 91.25 331 PHE C N 1
ATOM 6723 C CA . PHE C 3 331 ? 138.017 142.167 179.046 1.00 96.23 331 PHE C CA 1
ATOM 6724 C C . PHE C 3 331 ? 137.537 143.538 179.493 1.00 90.12 331 PHE C C 1
ATOM 6725 O O . PHE C 3 331 ? 137.520 144.490 178.706 1.00 90.00 331 PHE C O 1
ATOM 6733 N N . ASN C 3 332 ? 137.131 143.620 180.760 1.00 91.48 332 ASN C N 1
ATOM 6734 C CA . ASN C 3 332 ? 136.577 144.835 181.353 1.00 97.75 332 ASN C CA 1
ATOM 6735 C C . ASN C 3 332 ? 137.305 145.089 182.669 1.00 94.59 332 ASN C C 1
ATOM 6736 O O . ASN C 3 332 ? 136.894 144.599 183.724 1.00 95.33 332 ASN C O 1
ATOM 6741 N N . ASP C 3 333 ? 138.390 145.852 182.605 1.00 96.98 333 ASP C N 1
ATOM 6742 C CA . ASP C 3 333 ? 139.087 146.246 183.817 1.00 101.62 333 ASP C CA 1
ATOM 6743 C C . ASP C 3 333 ? 138.214 147.184 184.641 1.00 101.28 333 ASP C C 1
ATOM 6744 O O . ASP C 3 333 ? 137.405 147.946 184.107 1.00 107.55 333 ASP C O 1
ATOM 6749 N N . LYS C 3 334 ? 138.374 147.111 185.958 1.00 104.84 334 LYS C N 1
ATOM 6750 C CA . LYS C 3 334 ? 137.604 147.969 186.845 1.00 107.57 334 LYS C CA 1
ATOM 6751 C C . LYS C 3 334 ? 138.018 149.424 186.673 1.00 107.13 334 LYS C C 1
ATOM 6752 O O . LYS C 3 334 ? 139.190 149.730 186.439 1.00 110.41 334 LYS C O 1
ATOM 6758 N N . GLY C 3 335 ? 137.047 150.324 186.788 1.00 100.63 335 GLY C N 1
ATOM 6759 C CA . GLY C 3 335 ? 137.316 151.744 186.734 1.00 102.40 335 GLY C CA 1
ATOM 6760 C C . GLY C 3 335 ? 137.384 152.355 185.354 1.00 108.44 335 GLY C C 1
ATOM 6761 O O . GLY C 3 335 ? 137.863 153.488 185.225 1.00 111.61 335 GLY C O 1
ATOM 6762 N N . VAL C 3 336 ? 136.935 151.647 184.317 1.00 102.63 336 VAL C N 1
ATOM 6763 C CA . VAL C 3 336 ? 136.923 152.229 182.977 1.00 94.96 336 VAL C CA 1
ATOM 6764 C C . VAL C 3 336 ? 135.949 153.400 182.914 1.00 99.10 336 VAL C C 1
ATOM 6765 O O . VAL C 3 336 ? 136.269 154.467 182.378 1.00 102.15 336 VAL C O 1
ATOM 6769 N N . ASP C 3 337 ? 134.747 153.218 183.466 1.00 108.35 337 ASP C N 1
ATOM 6770 C CA . ASP C 3 337 ? 133.755 154.289 183.451 1.00 111.22 337 ASP C CA 1
ATOM 6771 C C . ASP C 3 337 ? 134.231 155.495 184.250 1.00 110.83 337 ASP C C 1
ATOM 6772 O O . ASP C 3 337 ? 134.067 156.641 183.816 1.00 113.49 337 ASP C O 1
ATOM 6777 N N . GLU C 3 338 ? 134.820 155.256 185.424 1.00 111.64 338 GLU C N 1
ATOM 6778 C CA . GLU C 3 338 ? 135.332 156.358 186.230 1.00 111.09 338 GLU C CA 1
ATOM 6779 C C . GLU C 3 338 ? 136.450 157.094 185.506 1.00 113.15 338 GLU C C 1
ATOM 6780 O O . GLU C 3 338 ? 136.522 158.327 185.551 1.00 120.10 338 GLU C O 1
ATOM 6786 N N . ALA C 3 339 ? 137.334 156.353 184.836 1.00 107.23 339 ALA C N 1
ATOM 6787 C CA . ALA C 3 339 ? 138.414 156.987 184.088 1.00 109.87 339 ALA C CA 1
ATOM 6788 C C . ALA C 3 339 ? 137.877 157.814 182.928 1.00 112.50 339 ALA C C 1
ATOM 6789 O O . ALA C 3 339 ? 138.399 158.895 182.635 1.00 113.25 339 ALA C O 1
ATOM 6791 N N . LEU C 3 340 ? 136.840 157.320 182.250 1.00 106.87 340 LEU C N 1
ATOM 6792 C CA . LEU C 3 340 ? 136.326 158.025 181.080 1.00 103.49 340 LEU C CA 1
ATOM 6793 C C . LEU C 3 340 ? 135.526 159.262 181.469 1.00 102.34 340 LEU C C 1
ATOM 6794 O O . LEU C 3 340 ? 135.645 160.309 180.824 1.00 104.81 340 LEU C O 1
ATOM 6799 N N . THR C 3 341 ? 134.706 159.166 182.513 1.00 117.42 341 THR C N 1
ATOM 6800 C CA . THR C 3 341 ? 133.768 160.231 182.845 1.00 121.97 341 THR C CA 1
ATOM 6801 C C . THR C 3 341 ? 134.295 161.217 183.880 1.00 120.84 341 THR C C 1
ATOM 6802 O O . THR C 3 341 ? 133.567 162.144 184.248 1.00 119.65 341 THR C O 1
ATOM 6806 N N . ILE C 3 342 ? 135.526 161.048 184.366 1.00 124.82 342 ILE C N 1
ATOM 6807 C CA . ILE C 3 342 ? 136.053 161.993 185.347 1.00 126.37 342 ILE C CA 1
ATOM 6808 C C . ILE C 3 342 ? 136.335 163.342 184.694 1.00 127.67 342 ILE C C 1
ATOM 6809 O O . ILE C 3 342 ? 136.074 164.398 185.282 1.00 126.35 342 ILE C O 1
ATOM 6814 N N . HIS C 3 343 ? 136.861 163.332 183.470 1.00 134.13 343 HIS C N 1
ATOM 6815 C CA . HIS C 3 343 ? 137.200 164.551 182.738 1.00 133.31 343 HIS C CA 1
ATOM 6816 C C . HIS C 3 343 ? 136.537 164.489 181.370 1.00 134.61 343 HIS C C 1
ATOM 6817 O O . HIS C 3 343 ? 137.130 163.992 180.402 1.00 138.34 343 HIS C O 1
ATOM 6824 N N . PRO C 3 344 ? 135.300 164.975 181.253 1.00 130.89 344 PRO C N 1
ATOM 6825 C CA . PRO C 3 344 ? 134.615 164.925 179.951 1.00 130.03 344 PRO C CA 1
ATOM 6826 C C . PRO C 3 344 ? 135.317 165.716 178.862 1.00 130.37 344 PRO C C 1
ATOM 6827 O O . PRO C 3 344 ? 135.157 165.399 177.677 1.00 126.14 344 PRO C O 1
ATOM 6831 N N . GLY C 3 345 ? 136.091 166.736 179.224 1.00 132.10 345 GLY C N 1
ATOM 6832 C CA . GLY C 3 345 ? 136.801 167.538 178.251 1.00 128.67 345 GLY C CA 1
ATOM 6833 C C . GLY C 3 345 ? 138.097 166.954 177.745 1.00 131.75 345 GLY C C 1
ATOM 6834 O O . GLY C 3 345 ? 138.753 167.567 176.898 1.00 131.08 345 GLY C O 1
ATOM 6835 N N . GLN C 3 346 ? 138.491 165.781 178.237 1.00 127.91 346 GLN C N 1
ATOM 6836 C CA . GLN C 3 346 ? 139.730 165.145 177.808 1.00 122.48 346 GLN C CA 1
ATOM 6837 C C . GLN C 3 346 ? 139.455 163.757 177.248 1.00 119.09 346 GLN C C 1
ATOM 6838 O O . GLN C 3 346 ? 140.155 162.797 177.585 1.00 122.20 346 GLN C O 1
ATOM 6844 N N . VAL C 3 347 ? 138.438 163.638 176.401 1.00 91.74 347 VAL C N 1
ATOM 6845 C CA . VAL C 3 347 ? 138.041 162.365 175.813 1.00 91.40 347 VAL C CA 1
ATOM 6846 C C . VAL C 3 347 ? 138.227 162.452 174.305 1.00 95.58 347 VAL C C 1
ATOM 6847 O O . VAL C 3 347 ? 137.740 163.392 173.666 1.00 101.91 347 VAL C O 1
ATOM 6851 N N . PHE C 3 348 ? 138.933 161.476 173.745 1.00 83.60 348 PHE C N 1
ATOM 6852 C CA . PHE C 3 348 ? 139.205 161.394 172.315 1.00 85.28 348 PHE C CA 1
ATOM 6853 C C . PHE C 3 348 ? 138.475 160.172 171.772 1.00 89.69 348 PHE C C 1
ATOM 6854 O O . PHE C 3 348 ? 138.801 159.041 172.138 1.00 99.69 348 PHE C O 1
ATOM 6862 N N . GLU C 3 349 ? 137.490 160.395 170.905 1.00 84.45 349 GLU C N 1
ATOM 6863 C CA . GLU C 3 349 ? 136.653 159.319 170.394 1.00 83.36 349 GLU C CA 1
ATOM 6864 C C . GLU C 3 349 ? 136.642 159.336 168.874 1.00 83.37 349 GLU C C 1
ATOM 6865 O O . GLU C 3 349 ? 136.579 160.402 168.257 1.00 91.87 349 GLU C O 1
ATOM 6871 N N . ARG C 3 350 ? 136.700 158.147 168.276 1.00 73.96 350 ARG C N 1
ATOM 6872 C CA . ARG C 3 350 ? 136.648 158.000 166.830 1.00 76.33 350 ARG C CA 1
ATOM 6873 C C . ARG C 3 350 ? 135.844 156.758 166.473 1.00 78.64 350 ARG C C 1
ATOM 6874 O O . ARG C 3 350 ? 135.699 155.832 167.276 1.00 89.79 350 ARG C O 1
ATOM 6882 N N . SER C 3 351 ? 135.315 156.753 165.249 1.00 73.07 351 SER C N 1
ATOM 6883 C CA . SER C 3 351 ? 134.537 155.641 164.721 1.00 72.46 351 SER C CA 1
ATOM 6884 C C . SER C 3 351 ? 135.041 155.277 163.333 1.00 76.86 351 SER C C 1
ATOM 6885 O O . SER C 3 351 ? 135.316 156.158 162.513 1.00 84.87 351 SER C O 1
ATOM 6888 N N . TYR C 3 352 ? 135.153 153.977 163.073 1.00 70.51 352 TYR C N 1
ATOM 6889 C CA . TYR C 3 352 ? 135.691 153.461 161.821 1.00 63.44 352 TYR C CA 1
ATOM 6890 C C . TYR C 3 352 ? 134.772 152.373 161.290 1.00 68.55 352 TYR C C 1
ATOM 6891 O O . TYR C 3 352 ? 134.348 151.494 162.044 1.00 80.58 352 TYR C O 1
ATOM 6900 N N . THR C 3 353 ? 134.477 152.423 159.995 1.00 74.21 353 THR C N 1
ATOM 6901 C CA . THR C 3 353 ? 133.568 151.476 159.369 1.00 71.69 353 THR C CA 1
ATOM 6902 C C . THR C 3 353 ? 134.275 150.723 158.251 1.00 70.74 353 THR C C 1
ATOM 6903 O O . THR C 3 353 ? 135.158 151.260 157.577 1.00 82.23 353 THR C O 1
ATOM 6907 N N . CYS C 3 354 ? 133.878 149.467 158.067 1.00 79.46 354 CYS C N 1
ATOM 6908 C CA . CYS C 3 354 ? 134.411 148.610 157.019 1.00 70.18 354 CYS C CA 1
ATOM 6909 C C . CYS C 3 354 ? 133.255 148.018 156.230 1.00 79.59 354 CYS C C 1
ATOM 6910 O O . CYS C 3 354 ? 132.308 147.482 156.817 1.00 92.25 354 CYS C O 1
ATOM 6913 N N . ALA C 3 355 ? 133.341 148.111 154.906 1.00 74.44 355 ALA C N 1
ATOM 6914 C CA . ALA C 3 355 ? 132.284 147.647 154.022 1.00 73.83 355 ALA C CA 1
ATOM 6915 C C . ALA C 3 355 ? 132.382 146.138 153.815 1.00 81.16 355 ALA C C 1
ATOM 6916 O O . ALA C 3 355 ? 133.308 145.472 154.285 1.00 89.06 355 ALA C O 1
ATOM 6918 N N . SER C 3 356 ? 131.406 145.592 153.097 1.00 81.95 356 SER C N 1
ATOM 6919 C CA . SER C 3 356 ? 131.378 144.163 152.827 1.00 79.87 356 SER C CA 1
ATOM 6920 C C . SER C 3 356 ? 132.485 143.773 151.855 1.00 82.53 356 SER C C 1
ATOM 6921 O O . SER C 3 356 ? 132.857 144.537 150.961 1.00 86.50 356 SER C O 1
ATOM 6924 N N . VAL C 3 357 ? 133.019 142.570 152.047 1.00 78.54 357 VAL C N 1
ATOM 6925 C CA . VAL C 3 357 ? 134.030 141.999 151.166 1.00 73.95 357 VAL C CA 1
ATOM 6926 C C . VAL C 3 357 ? 133.601 140.586 150.804 1.00 78.41 357 VAL C C 1
ATOM 6927 O O . VAL C 3 357 ? 133.132 139.831 151.662 1.00 84.81 357 VAL C O 1
ATOM 6931 N N . ALA C 3 358 ? 133.755 140.232 149.534 1.00 74.80 358 ALA C N 1
ATOM 6932 C CA . ALA C 3 358 ? 133.406 138.908 149.046 1.00 76.52 358 ALA C CA 1
ATOM 6933 C C . ALA C 3 358 ? 134.659 138.064 148.854 1.00 83.64 358 ALA C C 1
ATOM 6934 O O . ALA C 3 358 ? 135.721 138.572 148.487 1.00 84.55 358 ALA C O 1
ATOM 6936 N N . HIS C 3 359 ? 134.525 136.763 149.117 1.00 83.26 359 HIS C N 1
ATOM 6937 C CA . HIS C 3 359 ? 135.655 135.855 148.957 1.00 74.11 359 HIS C CA 1
ATOM 6938 C C . HIS C 3 359 ? 136.124 135.815 147.510 1.00 77.06 359 HIS C C 1
ATOM 6939 O O . HIS C 3 359 ? 137.305 136.036 147.219 1.00 90.58 359 HIS C O 1
ATOM 6946 N N . TYR C 3 360 ? 135.197 135.564 146.588 1.00 80.87 360 TYR C N 1
ATOM 6947 C CA . TYR C 3 360 ? 135.508 135.293 145.187 1.00 75.61 360 TYR C CA 1
ATOM 6948 C C . TYR C 3 360 ? 136.664 134.305 145.061 1.00 76.93 360 TYR C C 1
ATOM 6949 O O . TYR C 3 360 ? 137.661 134.555 144.384 1.00 85.73 360 TYR C O 1
ATOM 6958 N N . GLN C 3 361 ? 136.532 133.172 145.744 1.00 83.78 361 GLN C N 1
ATOM 6959 C CA . GLN C 3 361 ? 137.455 132.075 145.506 1.00 77.55 361 GLN C CA 1
ATOM 6960 C C . GLN C 3 361 ? 137.267 131.575 144.080 1.00 82.04 361 GLN C C 1
ATOM 6961 O O . GLN C 3 361 ? 136.148 131.543 143.559 1.00 88.51 361 GLN C O 1
ATOM 6967 N N . LEU C 3 362 ? 138.376 131.226 143.427 1.00 74.90 362 LEU C N 1
ATOM 6968 C CA . LEU C 3 362 ? 138.321 130.979 141.990 1.00 78.26 362 LEU C CA 1
ATOM 6969 C C . LEU C 3 362 ? 137.462 129.767 141.655 1.00 77.62 362 LEU C C 1
ATOM 6970 O O . LEU C 3 362 ? 136.693 129.799 140.689 1.00 90.14 362 LEU C O 1
ATOM 6975 N N . GLU C 3 363 ? 137.571 128.698 142.429 1.00 67.46 363 GLU C N 1
ATOM 6976 C CA . GLU C 3 363 ? 136.741 127.528 142.185 1.00 69.44 363 GLU C CA 1
ATOM 6977 C C . GLU C 3 363 ? 135.366 127.744 142.801 1.00 84.23 363 GLU C C 1
ATOM 6978 O O . GLU C 3 363 ? 135.263 127.871 144.026 1.00 91.81 363 GLU C O 1
ATOM 6984 N N . PRO C 3 364 ? 134.298 127.791 142.008 1.00 79.65 364 PRO C N 1
ATOM 6985 C CA . PRO C 3 364 ? 132.966 127.987 142.585 1.00 74.15 364 PRO C CA 1
ATOM 6986 C C . PRO C 3 364 ? 132.577 126.812 143.468 1.00 80.03 364 PRO C C 1
ATOM 6987 O O . PRO C 3 364 ? 133.017 125.680 143.261 1.00 87.93 364 PRO C O 1
ATOM 6991 N N . VAL C 3 365 ? 131.749 127.100 144.474 1.00 78.32 365 VAL C N 1
ATOM 6992 C CA . VAL C 3 365 ? 131.361 126.071 145.428 1.00 72.60 365 VAL C CA 1
ATOM 6993 C C . VAL C 3 365 ? 130.584 124.980 144.710 1.00 77.35 365 VAL C C 1
ATOM 6994 O O . VAL C 3 365 ? 129.629 125.251 143.972 1.00 87.85 365 VAL C O 1
ATOM 6998 N N . ASN C 3 366 ? 131.002 123.736 144.916 1.00 79.00 366 ASN C N 1
ATOM 6999 C CA . ASN C 3 366 ? 130.404 122.598 144.236 1.00 73.54 366 ASN C CA 1
ATOM 7000 C C . ASN C 3 366 ? 130.664 121.353 145.065 1.00 76.82 366 ASN C C 1
ATOM 7001 O O . ASN C 3 366 ? 131.539 121.338 145.934 1.00 88.68 366 ASN C O 1
ATOM 7006 N N . ALA C 3 367 ? 129.896 120.306 144.781 1.00 70.03 367 ALA C N 1
ATOM 7007 C CA . ALA C 3 367 ? 130.073 119.052 145.498 1.00 66.66 367 ALA C CA 1
ATOM 7008 C C . ALA C 3 367 ? 129.403 117.923 144.734 1.00 75.26 367 ALA C C 1
ATOM 7009 O O . ALA C 3 367 ? 128.347 118.117 144.133 1.00 88.76 367 ALA C O 1
ATOM 7011 N N . VAL C 3 368 ? 130.015 116.743 144.777 1.00 67.90 368 VAL C N 1
ATOM 7012 C CA . VAL C 3 368 ? 129.420 115.525 144.247 1.00 69.25 368 VAL C CA 1
ATOM 7013 C C . VAL C 3 368 ? 128.958 114.685 145.427 1.00 71.15 368 VAL C C 1
ATOM 7014 O O . VAL C 3 368 ? 129.660 114.583 146.435 1.00 80.93 368 VAL C O 1
ATOM 7018 N N . ALA C 3 369 ? 127.769 114.112 145.319 1.00 69.26 369 ALA C N 1
ATOM 7019 C CA . ALA C 3 369 ? 127.207 113.323 146.404 1.00 61.11 369 ALA C CA 1
ATOM 7020 C C . ALA C 3 369 ? 126.656 112.017 145.862 1.00 69.43 369 ALA C C 1
ATOM 7021 O O . ALA C 3 369 ? 126.076 111.986 144.773 1.00 90.87 369 ALA C O 1
ATOM 7023 N N . ARG C 3 370 ? 126.839 110.941 146.621 1.00 71.58 370 ARG C N 1
ATOM 7024 C CA . ARG C 3 370 ? 126.262 109.662 146.230 1.00 77.68 370 ARG C CA 1
ATOM 7025 C C . ARG C 3 370 ? 126.106 108.787 147.464 1.00 80.93 370 ARG C C 1
ATOM 7026 O O . ARG C 3 370 ? 126.633 109.088 148.536 1.00 91.58 370 ARG C O 1
ATOM 7034 N N . HIS C 3 371 ? 125.354 107.703 147.300 1.00 84.75 371 HIS C N 1
ATOM 7035 C CA . HIS C 3 371 ? 125.119 106.723 148.357 1.00 83.78 371 HIS C CA 1
ATOM 7036 C C . HIS C 3 371 ? 125.539 105.360 147.818 1.00 89.17 371 HIS C C 1
ATOM 7037 O O . HIS C 3 371 ? 124.806 104.740 147.042 1.00 93.22 371 HIS C O 1
ATOM 7044 N N . ILE C 3 372 ? 126.716 104.896 148.228 1.00 96.87 372 ILE C N 1
ATOM 7045 C CA . ILE C 3 372 ? 127.293 103.658 147.722 1.00 98.95 372 ILE C CA 1
ATOM 7046 C C . ILE C 3 372 ? 127.752 102.807 148.898 1.00 102.72 372 ILE C C 1
ATOM 7047 O O . ILE C 3 372 ? 128.363 103.316 149.844 1.00 107.06 372 ILE C O 1
ATOM 7052 N N . ASP C 3 373 ? 127.439 101.511 148.841 1.00 110.84 373 ASP C N 1
ATOM 7053 C CA . ASP C 3 373 ? 127.857 100.542 149.857 1.00 112.10 373 ASP C CA 1
ATOM 7054 C C . ASP C 3 373 ? 127.373 100.941 151.249 1.00 116.24 373 ASP C C 1
ATOM 7055 O O . ASP C 3 373 ? 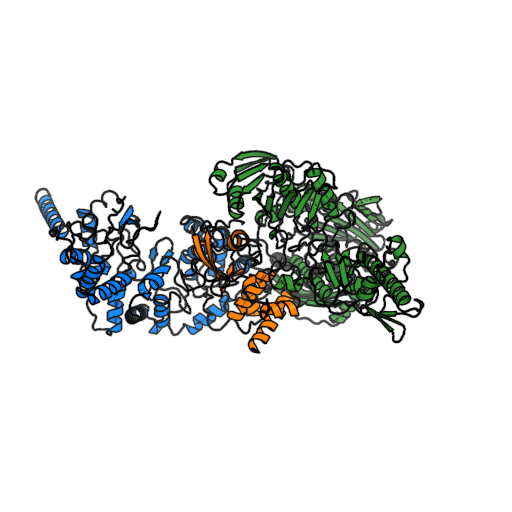128.084 100.779 152.242 1.00 112.11 373 ASP C O 1
ATOM 7060 N N . GLY C 3 374 ? 126.152 101.460 151.322 1.00 114.29 374 GLY C N 1
ATOM 7061 C CA . GLY C 3 374 ? 125.589 101.853 152.605 1.00 109.97 374 GLY C CA 1
ATOM 7062 C C . GLY C 3 374 ? 126.355 102.958 153.295 1.00 111.33 374 GLY C C 1
ATOM 7063 O O . GLY C 3 374 ? 126.550 102.908 154.516 1.00 113.16 374 GLY C O 1
ATOM 7064 N N . MET C 3 375 ? 126.800 103.959 152.540 1.00 101.65 375 MET C N 1
ATOM 7065 C CA . MET C 3 375 ? 127.548 105.071 153.104 1.00 97.16 375 MET C CA 1
ATOM 7066 C C . MET C 3 375 ? 127.414 106.266 152.174 1.00 96.72 375 MET C C 1
ATOM 7067 O O . MET C 3 375 ? 127.524 106.122 150.955 1.00 102.58 375 MET C O 1
ATOM 7072 N N . TRP C 3 376 ? 127.177 107.439 152.754 1.00 79.42 376 TRP C N 1
ATOM 7073 C CA . TRP C 3 376 ? 126.977 108.661 151.983 1.00 78.18 376 TRP C CA 1
ATOM 7074 C C . TRP C 3 376 ? 128.332 109.303 151.713 1.00 82.11 376 TRP C C 1
ATOM 7075 O O . TRP C 3 376 ? 128.962 109.847 152.625 1.00 92.28 376 TRP C O 1
ATOM 7086 N N . GLU C 3 377 ? 128.772 109.248 150.460 1.00 85.04 377 GLU C N 1
ATOM 7087 C CA . GLU C 3 377 ? 130.055 109.799 150.049 1.00 78.59 377 GLU C CA 1
ATOM 7088 C C . GLU C 3 377 ? 129.853 111.196 149.482 1.00 84.33 377 GLU C C 1
ATOM 7089 O O . GLU C 3 377 ? 129.008 111.400 148.600 1.00 96.47 377 GLU C O 1
ATOM 7095 N N . ILE C 3 378 ? 130.630 112.149 149.991 1.00 72.15 378 ILE C N 1
ATOM 7096 C CA . ILE C 3 378 ? 130.619 113.528 149.517 1.00 67.77 378 ILE C CA 1
ATOM 7097 C C . ILE C 3 378 ? 132.021 113.866 149.033 1.00 75.25 378 ILE C C 1
ATOM 7098 O O . ILE C 3 378 ? 132.978 113.831 149.814 1.00 88.36 378 ILE C O 1
ATOM 7103 N N . HIS C 3 379 ? 132.141 114.194 147.753 1.00 78.58 379 HIS C N 1
ATOM 7104 C CA . HIS C 3 379 ? 133.403 114.570 147.130 1.00 69.22 379 HIS C CA 1
ATOM 7105 C C . HIS C 3 379 ? 133.388 116.078 146.922 1.00 80.74 379 HIS C C 1
ATOM 7106 O O . HIS C 3 379 ? 132.625 116.587 146.092 1.00 91.64 379 HIS C O 1
ATOM 7113 N N . THR C 3 380 ? 134.220 116.786 147.678 1.00 83.42 380 THR C N 1
ATOM 7114 C CA . THR C 3 380 ? 134.295 118.238 147.599 1.00 84.47 380 THR C CA 1
ATOM 7115 C C . THR C 3 380 ? 135.543 118.700 148.333 1.00 87.47 380 THR C C 1
ATOM 7116 O O . THR C 3 380 ? 136.146 117.948 149.102 1.00 89.93 380 THR C O 1
ATOM 7120 N N . GLY C 3 381 ? 135.921 119.949 148.082 1.00 86.66 381 GLY C N 1
ATOM 7121 C CA . GLY C 3 381 ? 136.994 120.574 148.825 1.00 85.30 381 GLY C CA 1
ATOM 7122 C C . GLY C 3 381 ? 136.456 121.350 150.007 1.00 90.61 381 GLY C C 1
ATOM 7123 O O . GLY C 3 381 ? 135.691 122.301 149.831 1.00 93.80 381 GLY C O 1
ATOM 7124 N N . ASN C 3 382 ? 136.835 120.952 151.217 1.00 90.54 382 ASN C N 1
ATOM 7125 C CA . ASN C 3 382 ? 136.321 121.567 152.431 1.00 80.91 382 ASN C CA 1
ATOM 7126 C C . ASN C 3 382 ? 137.468 121.885 153.377 1.00 84.10 382 ASN C C 1
ATOM 7127 O O . ASN C 3 382 ? 138.487 121.191 153.402 1.00 91.90 382 ASN C O 1
ATOM 7132 N N . GLN C 3 383 ? 137.289 122.950 154.156 1.00 77.25 383 GLN C N 1
ATOM 7133 C CA . GLN C 3 383 ? 138.281 123.363 155.139 1.00 73.39 383 GLN C CA 1
ATOM 7134 C C . GLN C 3 383 ? 138.019 122.782 156.519 1.00 75.59 383 GLN C C 1
ATOM 7135 O O . GLN C 3 383 ? 138.969 122.502 157.256 1.00 87.07 383 GLN C O 1
ATOM 7141 N N . TRP C 3 384 ? 136.751 122.600 156.885 1.00 81.16 384 TRP C N 1
ATOM 7142 C CA . TRP C 3 384 ? 136.349 122.149 158.217 1.00 79.50 384 TRP C CA 1
ATOM 7143 C C . TRP C 3 384 ? 135.378 120.986 158.038 1.00 82.55 384 TRP C C 1
ATOM 7144 O O . TRP C 3 384 ? 134.161 121.180 158.031 1.00 91.89 384 TRP C O 1
ATOM 7155 N N . GLN C 3 385 ? 135.918 119.776 157.893 1.00 75.95 385 GLN C N 1
ATOM 7156 C CA . GLN C 3 385 ? 135.068 118.606 157.707 1.00 74.88 385 GLN C CA 1
ATOM 7157 C C . GLN C 3 385 ? 134.406 118.167 159.005 1.00 76.53 385 GLN C C 1
ATOM 7158 O O . GLN C 3 385 ? 133.268 117.687 158.984 1.00 89.60 385 GLN C O 1
ATOM 7164 N N . SER C 3 386 ? 135.099 118.319 160.135 1.00 74.45 386 SER C N 1
ATOM 7165 C CA . SER C 3 386 ? 134.545 117.900 161.416 1.00 79.76 386 SER C CA 1
ATOM 7166 C C . SER C 3 386 ? 133.347 118.739 161.833 1.00 88.18 386 SER C C 1
ATOM 7167 O O . SER C 3 386 ? 132.569 118.302 162.687 1.00 82.01 386 SER C O 1
ATOM 7170 N N . LEU C 3 387 ? 133.186 119.929 161.261 1.00 83.14 387 LEU C N 1
ATOM 7171 C CA . LEU C 3 387 ? 132.039 120.772 161.566 1.00 76.95 387 LEU C CA 1
ATOM 7172 C C . LEU C 3 387 ? 130.854 120.483 160.656 1.00 77.90 387 LEU C C 1
ATOM 7173 O O . LEU C 3 387 ? 129.705 120.513 161.107 1.00 84.20 387 LEU C O 1
ATOM 7178 N N . ILE C 3 388 ? 131.113 120.195 159.381 1.00 78.95 388 ILE C N 1
ATOM 7179 C CA . ILE C 3 388 ? 130.034 119.964 158.429 1.00 84.66 388 ILE C CA 1
ATOM 7180 C C . ILE C 3 388 ? 129.557 118.516 158.418 1.00 82.26 388 ILE C C 1
ATOM 7181 O O . ILE C 3 388 ? 128.443 118.245 157.948 1.00 90.54 388 ILE C O 1
ATOM 7186 N N . LEU C 3 389 ? 130.355 117.579 158.931 1.00 77.17 389 LEU C N 1
ATOM 7187 C CA . LEU C 3 389 ? 129.903 116.191 159.003 1.00 80.35 389 LEU C CA 1
ATOM 7188 C C . LEU C 3 389 ? 128.651 116.019 159.855 1.00 86.79 389 LEU C C 1
ATOM 7189 O O . LEU C 3 389 ? 127.707 115.353 159.393 1.00 94.08 389 LEU C O 1
ATOM 7194 N N . PRO C 3 390 ? 128.564 116.558 161.081 1.00 87.62 390 PRO C N 1
ATOM 7195 C CA . PRO C 3 390 ? 127.295 116.435 161.819 1.00 81.81 390 PRO C CA 1
ATOM 7196 C C . PRO C 3 390 ? 126.127 117.087 161.105 1.00 86.56 390 PRO C C 1
ATOM 7197 O O . PRO C 3 390 ? 125.009 116.562 161.145 1.00 89.16 390 PRO C O 1
ATOM 7201 N N . GLN C 3 391 ? 126.360 118.221 160.440 1.00 89.60 391 GLN C N 1
ATOM 7202 C CA . GLN C 3 391 ? 125.286 118.885 159.711 1.00 87.92 391 GLN C CA 1
ATOM 7203 C C . GLN C 3 391 ? 124.821 118.048 158.527 1.00 92.12 391 GLN C C 1
ATOM 7204 O O . GLN C 3 391 ? 123.618 117.952 158.264 1.00 98.41 391 GLN C O 1
ATOM 7210 N N . LEU C 3 392 ? 125.760 117.437 157.802 1.00 84.50 392 LEU C N 1
ATOM 7211 C CA . LEU C 3 392 ? 125.383 116.554 156.703 1.00 75.54 392 LEU C CA 1
ATOM 7212 C C . LEU C 3 392 ? 124.603 115.350 157.212 1.00 75.52 392 LEU C C 1
ATOM 7213 O O . LEU C 3 392 ? 123.613 114.937 156.597 1.00 85.20 392 LEU C O 1
ATOM 7218 N N . ALA C 3 393 ? 125.035 114.774 158.335 1.00 81.95 393 ALA C N 1
ATOM 7219 C CA . ALA C 3 393 ? 124.317 113.639 158.903 1.00 82.65 393 ALA C CA 1
ATOM 7220 C C . ALA C 3 393 ? 122.908 114.032 159.326 1.00 92.09 393 ALA C C 1
ATOM 7221 O O . ALA C 3 393 ? 121.956 113.271 159.123 1.00 95.36 393 ALA C O 1
ATOM 7223 N N . LYS C 3 394 ? 122.758 115.214 159.928 1.00 94.40 394 LYS C N 1
ATOM 7224 C CA . LYS C 3 394 ? 121.434 115.679 160.330 1.00 87.59 394 LYS C CA 1
ATOM 7225 C C . LYS C 3 394 ? 120.543 115.930 159.120 1.00 90.44 394 LYS C C 1
ATOM 7226 O O . LYS C 3 394 ? 119.358 115.579 159.134 1.00 93.31 394 LYS C O 1
ATOM 7232 N N . SER C 3 395 ? 121.092 116.543 158.069 1.00 88.02 395 SER C N 1
ATOM 7233 C CA . SER C 3 395 ? 120.303 116.810 156.871 1.00 83.41 395 SER C CA 1
ATOM 7234 C C . SER C 3 395 ? 119.872 115.519 156.190 1.00 91.31 395 SER C C 1
ATOM 7235 O O . SER C 3 395 ? 118.730 115.405 155.730 1.00 101.34 395 SER C O 1
ATOM 7238 N N . LEU C 3 396 ? 120.767 114.535 156.115 1.00 83.45 396 LEU C N 1
ATOM 7239 C CA . LEU C 3 396 ? 120.435 113.260 155.494 1.00 83.43 396 LEU C CA 1
ATOM 7240 C C . LEU C 3 396 ? 119.680 112.325 156.425 1.00 86.83 396 LEU C C 1
ATOM 7241 O O . LEU C 3 396 ? 119.254 111.253 155.981 1.00 90.15 396 LEU C O 1
ATOM 7246 N N . GLN C 3 397 ? 119.505 112.703 157.692 1.00 92.22 397 GLN C N 1
ATOM 7247 C CA . GLN C 3 397 ? 118.803 111.885 158.681 1.00 93.77 397 GLN C CA 1
ATOM 7248 C C . GLN C 3 397 ? 119.446 110.505 158.815 1.00 96.21 397 GLN C C 1
ATOM 7249 O O . GLN C 3 397 ? 118.771 109.475 158.844 1.00 96.00 397 GLN C O 1
ATOM 7255 N N . VAL C 3 398 ? 120.773 110.494 158.896 1.00 95.95 398 VAL C N 1
ATOM 7256 C CA . VAL C 3 398 ? 121.537 109.259 159.055 1.00 95.61 398 VAL C CA 1
ATOM 7257 C C . VAL C 3 398 ? 122.524 109.449 160.198 1.00 99.62 398 VAL C C 1
ATOM 7258 O O . VAL C 3 398 ? 122.879 110.585 160.549 1.00 101.55 398 VAL C O 1
ATOM 7262 N N . PRO C 3 399 ? 122.973 108.355 160.813 1.00 97.28 399 PRO C N 1
ATOM 7263 C CA . PRO C 3 399 ? 124.015 108.468 161.838 1.00 93.46 399 PRO C CA 1
ATOM 7264 C C . PRO C 3 399 ? 125.297 109.050 161.263 1.00 100.26 399 PRO C C 1
ATOM 7265 O O . PRO C 3 399 ? 125.604 108.890 160.081 1.00 107.30 399 PRO C O 1
ATOM 7269 N N . GLU C 3 400 ? 126.047 109.742 162.125 1.00 103.55 400 GLU C N 1
ATOM 7270 C CA . GLU C 3 400 ? 127.247 110.443 161.680 1.00 101.81 400 GLU C CA 1
ATOM 7271 C C . GLU C 3 400 ? 128.286 109.491 161.103 1.00 103.27 400 GLU C C 1
ATOM 7272 O O . GLU C 3 400 ? 129.119 109.904 160.288 1.00 105.89 400 GLU C O 1
ATOM 7278 N N . GLU C 3 401 ? 128.259 108.221 161.508 1.00 103.05 401 GLU C N 1
ATOM 7279 C CA . GLU C 3 401 ? 129.228 107.254 161.011 1.00 102.57 401 GLU C CA 1
ATOM 7280 C C . GLU C 3 401 ? 128.936 106.798 159.589 1.00 106.41 401 GLU C C 1
ATOM 7281 O O . GLU C 3 401 ? 129.748 106.065 159.015 1.00 110.70 401 GLU C O 1
ATOM 7287 N N . GLN C 3 402 ? 127.806 107.199 159.011 1.00 94.90 402 GLN C N 1
ATOM 7288 C CA . GLN C 3 402 ? 127.429 106.793 157.666 1.00 90.28 402 GLN C CA 1
ATOM 7289 C C . GLN C 3 402 ? 127.711 107.866 156.623 1.00 91.00 402 GLN C C 1
ATOM 7290 O O . GLN C 3 402 ? 127.243 107.747 155.487 1.00 96.03 402 GLN C O 1
ATOM 7296 N N . VAL C 3 403 ? 128.456 108.908 156.979 1.00 79.87 403 VAL C N 1
ATOM 7297 C CA . VAL C 3 403 ? 128.819 109.977 156.057 1.00 82.07 403 VAL C CA 1
ATOM 7298 C C . VAL C 3 403 ? 130.336 110.067 156.003 1.00 87.38 403 VAL C C 1
ATOM 7299 O O . VAL C 3 403 ? 130.995 110.144 157.046 1.00 92.94 403 VAL C O 1
ATOM 7303 N N . VAL C 3 404 ? 130.888 110.053 154.792 1.00 90.62 404 VAL C N 1
ATOM 7304 C CA . VAL C 3 404 ? 132.324 110.168 154.575 1.00 82.13 404 VAL C CA 1
ATOM 7305 C C . VAL C 3 404 ? 132.568 111.230 153.514 1.00 82.17 404 VAL C C 1
ATOM 7306 O O . VAL C 3 404 ? 131.855 111.291 152.506 1.00 98.96 404 VAL C O 1
ATOM 7310 N N . MET C 3 405 ? 133.564 112.077 153.751 1.00 76.73 405 MET C N 1
ATOM 7311 C CA . MET C 3 405 ? 133.904 113.172 152.850 1.00 78.95 405 MET C CA 1
ATOM 7312 C C . MET C 3 405 ? 135.289 112.922 152.269 1.00 86.55 405 MET C C 1
ATOM 7313 O O . MET C 3 405 ? 136.290 112.976 152.989 1.00 99.24 405 MET C O 1
ATOM 7318 N N . ARG C 3 406 ? 135.340 112.650 150.970 1.00 76.42 406 ARG C N 1
ATOM 7319 C CA . ARG C 3 406 ? 136.615 112.537 150.280 1.00 73.29 406 ARG C CA 1
ATOM 7320 C C . ARG C 3 406 ? 137.235 113.917 150.107 1.00 77.49 406 ARG C C 1
ATOM 7321 O O . ARG C 3 406 ? 136.539 114.897 149.833 1.00 83.47 406 ARG C O 1
ATOM 7329 N N . THR C 3 407 ? 138.552 113.992 150.267 1.00 81.06 407 THR C N 1
ATOM 7330 C CA . THR C 3 407 ? 139.267 115.260 150.243 1.00 81.65 407 THR C CA 1
ATOM 7331 C C . THR C 3 407 ? 139.973 115.443 148.908 1.00 85.29 407 THR C C 1
ATOM 7332 O O . THR C 3 407 ? 140.640 114.526 148.419 1.00 92.74 407 THR C O 1
ATOM 7336 N N . TYR C 3 408 ? 139.819 116.628 148.328 1.00 78.09 408 TYR C N 1
ATOM 7337 C CA . TYR C 3 408 ? 140.475 117.006 147.089 1.00 74.67 408 TYR C CA 1
ATOM 7338 C C . TYR C 3 408 ? 141.154 118.352 147.290 1.00 77.68 408 TYR C C 1
ATOM 7339 O O . TYR C 3 408 ? 140.944 119.032 148.297 1.00 84.11 408 TYR C O 1
ATOM 7348 N N . MET C 3 409 ? 141.986 118.729 146.324 1.00 84.30 409 MET C N 1
ATOM 7349 C CA . MET C 3 409 ? 142.628 120.034 146.378 1.00 78.86 409 MET C CA 1
ATOM 7350 C C . MET C 3 409 ? 141.578 121.134 146.314 1.00 85.29 409 MET C C 1
ATOM 7351 O O . MET C 3 409 ? 140.583 121.026 145.593 1.00 91.83 409 MET C O 1
ATOM 7356 N N . LEU C 3 410 ? 141.795 122.191 147.087 1.00 78.56 410 LEU C N 1
ATOM 7357 C CA . LEU C 3 410 ? 140.858 123.300 147.178 1.00 78.84 410 LEU C CA 1
ATOM 7358 C C . LEU C 3 410 ? 141.282 124.403 146.221 1.00 85.12 410 LEU C C 1
ATOM 7359 O O . LEU C 3 410 ? 142.457 124.780 146.182 1.00 87.81 410 LEU C O 1
ATOM 7364 N N . GLY C 3 411 ? 140.327 124.918 145.453 1.00 87.52 411 GLY C N 1
ATOM 7365 C CA . GLY C 3 411 ? 140.600 126.033 144.571 1.00 83.33 411 GLY C CA 1
ATOM 7366 C C . GLY C 3 411 ? 140.566 127.357 145.303 1.00 87.14 411 GLY C C 1
ATOM 7367 O O . GLY C 3 411 ? 139.981 128.329 144.820 1.00 90.70 411 GLY C O 1
ATOM 7368 N N . GLY C 3 412 ? 141.191 127.404 146.477 1.00 85.88 412 GLY C N 1
ATOM 7369 C CA . GLY C 3 412 ? 141.192 128.599 147.293 1.00 79.23 412 GLY C CA 1
ATOM 7370 C C . GLY C 3 412 ? 140.095 128.582 148.336 1.00 86.94 412 GLY C C 1
ATOM 7371 O O . GLY C 3 412 ? 138.912 128.658 147.997 1.00 95.57 412 GLY C O 1
ATOM 7372 N N . GLY C 3 413 ? 140.468 128.459 149.606 1.00 79.51 413 GLY C N 1
ATOM 7373 C CA . GLY C 3 413 ? 139.484 128.484 150.667 1.00 72.96 413 GLY C CA 1
ATOM 7374 C C . GLY C 3 413 ? 139.178 129.878 151.171 1.00 73.03 413 GLY C C 1
ATOM 7375 O O . GLY C 3 413 ? 138.031 130.329 151.104 1.00 79.96 413 GLY C O 1
ATOM 7376 N N . PHE C 3 414 ? 140.202 130.570 151.672 1.00 77.43 414 PHE C N 1
ATOM 7377 C CA . PHE C 3 414 ? 140.084 131.933 152.196 1.00 75.16 414 PHE C CA 1
ATOM 7378 C C . PHE C 3 414 ? 138.971 132.065 153.230 1.00 75.63 414 PHE C C 1
ATOM 7379 O O . PHE C 3 414 ? 138.447 133.160 153.449 1.00 82.69 414 PHE C O 1
ATOM 7387 N N . GLY C 3 415 ? 138.603 130.963 153.880 1.00 75.05 415 GLY C N 1
ATOM 7388 C CA . GLY C 3 415 ? 137.515 130.957 154.830 1.00 74.65 415 GLY C CA 1
ATOM 7389 C C . GLY C 3 415 ? 136.152 130.682 154.236 1.00 80.90 415 GLY C C 1
ATOM 7390 O O . GLY C 3 415 ? 135.190 130.500 154.992 1.00 82.89 415 GLY C O 1
ATOM 7391 N N . ARG C 3 416 ? 136.034 130.648 152.907 1.00 85.32 416 ARG C N 1
ATOM 7392 C CA . ARG C 3 416 ? 134.747 130.348 152.292 1.00 75.26 416 ARG C CA 1
ATOM 7393 C C . ARG C 3 416 ? 134.386 128.880 152.461 1.00 80.04 416 ARG C C 1
ATOM 7394 O O . ARG C 3 416 ? 133.218 128.542 152.681 1.00 95.90 416 ARG C O 1
ATOM 7402 N N . ARG C 3 417 ? 135.374 127.994 152.371 1.00 75.62 417 ARG C N 1
ATOM 7403 C CA . ARG C 3 417 ? 135.133 126.564 152.492 1.00 74.36 417 ARG C CA 1
ATOM 7404 C C . ARG C 3 417 ? 135.016 126.101 153.936 1.00 77.14 417 ARG C C 1
ATOM 7405 O O . ARG C 3 417 ? 134.729 124.923 154.169 1.00 84.57 417 ARG C O 1
ATOM 7413 N N . LEU C 3 418 ? 135.240 126.988 154.908 1.00 71.56 418 LEU C N 1
ATOM 7414 C CA . LEU C 3 418 ? 134.904 126.659 156.288 1.00 73.57 418 LEU C CA 1
ATOM 7415 C C . LEU C 3 418 ? 133.400 126.514 156.467 1.00 73.31 418 LEU C C 1
ATOM 7416 O O . LEU C 3 418 ? 132.949 125.814 157.379 1.00 78.42 418 LEU C O 1
ATOM 7421 N N . ASN C 3 419 ? 132.617 127.174 155.612 1.00 76.44 419 ASN C N 1
ATOM 7422 C CA . ASN C 3 419 ? 131.163 127.115 155.715 1.00 77.98 419 ASN C CA 1
ATOM 7423 C C . ASN C 3 419 ? 130.653 125.696 155.498 1.00 88.03 419 ASN C C 1
ATOM 7424 O O . ASN C 3 419 ? 130.075 125.083 156.402 1.00 93.92 419 ASN C O 1
ATOM 7429 N N . GLY C 3 420 ? 130.863 125.156 154.302 1.00 84.96 420 GLY C N 1
ATOM 7430 C CA . GLY C 3 420 ? 130.400 123.822 153.993 1.00 86.66 420 GLY C CA 1
ATOM 7431 C C . GLY C 3 420 ? 128.927 123.710 153.681 1.00 86.91 420 GLY C C 1
ATOM 7432 O O . GLY C 3 420 ? 128.427 122.590 153.534 1.00 89.65 420 GLY C O 1
ATOM 7433 N N . ASP C 3 421 ? 128.214 124.832 153.574 1.00 88.93 421 ASP C N 1
ATOM 7434 C CA . ASP C 3 421 ? 126.790 124.794 153.267 1.00 85.70 421 ASP C CA 1
ATOM 7435 C C . ASP C 3 421 ? 126.504 124.375 151.833 1.00 91.36 421 ASP C C 1
ATOM 7436 O O . ASP C 3 421 ? 125.343 124.120 151.505 1.00 99.85 421 ASP C O 1
ATOM 7441 N N . TYR C 3 422 ? 127.522 124.316 150.974 1.00 87.56 422 TYR C N 1
ATOM 7442 C CA . TYR C 3 422 ? 127.331 123.899 149.592 1.00 84.04 422 TYR C CA 1
ATOM 7443 C C . TYR C 3 422 ? 127.278 122.386 149.432 1.00 87.78 422 TYR C C 1
ATOM 7444 O O . TYR C 3 422 ? 126.816 121.903 148.394 1.00 95.09 422 TYR C O 1
ATOM 7453 N N . CYS C 3 423 ? 127.749 121.630 150.425 1.00 88.37 423 CYS C N 1
ATOM 7454 C CA . CYS C 3 423 ? 127.703 120.175 150.339 1.00 84.92 423 CYS C CA 1
ATOM 7455 C C . CYS C 3 423 ? 126.305 119.634 150.599 1.00 87.59 423 CYS C C 1
ATOM 7456 O O . CYS C 3 423 ? 125.936 118.591 150.050 1.00 97.99 423 CYS C O 1
ATOM 7459 N N . ILE C 3 424 ? 125.529 120.319 151.438 1.00 76.27 424 ILE C N 1
ATOM 7460 C CA . ILE C 3 424 ? 124.210 119.810 151.815 1.00 81.11 424 ILE C CA 1
ATOM 7461 C C . ILE C 3 424 ? 123.247 119.740 150.635 1.00 80.98 424 ILE C C 1
ATOM 7462 O O . ILE C 3 424 ? 122.559 118.715 150.491 1.00 90.12 424 ILE C O 1
ATOM 7467 N N . PRO C 3 425 ? 123.116 120.768 149.783 1.00 78.93 425 PRO C N 1
ATOM 7468 C CA . PRO C 3 425 ? 122.191 120.636 148.644 1.00 80.18 425 PRO C CA 1
ATOM 7469 C C . PRO C 3 425 ? 122.524 119.481 147.718 1.00 86.21 425 PRO C C 1
ATOM 7470 O O . PRO C 3 425 ? 121.609 118.830 147.203 1.00 89.64 425 PRO C O 1
ATOM 7474 N N . ALA C 3 426 ? 123.809 119.203 147.492 1.00 78.85 426 ALA C N 1
ATOM 7475 C CA . ALA C 3 426 ? 124.177 118.065 146.656 1.00 71.15 426 ALA C CA 1
ATOM 7476 C C . ALA C 3 426 ? 123.721 116.754 147.282 1.00 77.73 426 ALA C C 1
ATOM 7477 O O . ALA C 3 426 ? 123.181 115.880 146.593 1.00 87.99 426 ALA C O 1
ATOM 7479 N N . ALA C 3 427 ? 123.920 116.605 148.593 1.00 74.49 427 ALA C N 1
ATOM 7480 C CA . ALA C 3 427 ? 123.487 115.391 149.275 1.00 73.42 427 ALA C CA 1
ATOM 7481 C C . ALA C 3 427 ? 121.973 115.245 149.232 1.00 77.61 427 ALA C C 1
ATOM 7482 O O . ALA C 3 427 ? 121.454 114.145 149.016 1.00 84.97 427 ALA C O 1
ATOM 7484 N N . LEU C 3 428 ? 121.246 116.345 149.437 1.00 79.70 428 LEU C N 1
ATOM 7485 C CA . LEU C 3 428 ? 119.789 116.282 149.394 1.00 79.69 428 LEU C CA 1
ATOM 7486 C C . LEU C 3 428 ? 119.289 115.935 147.997 1.00 81.50 428 LEU C C 1
ATOM 7487 O O . LEU C 3 428 ? 118.353 115.140 147.846 1.00 83.11 428 LEU C O 1
ATOM 7492 N N . ALA C 3 429 ? 119.901 116.519 146.963 1.00 78.19 429 ALA C N 1
ATOM 7493 C CA . ALA C 3 429 ? 119.515 116.195 145.595 1.00 73.93 429 ALA C CA 1
ATOM 7494 C C . ALA C 3 429 ? 119.792 114.733 145.276 1.00 79.62 429 ALA C C 1
ATOM 7495 O O . ALA C 3 429 ? 118.985 114.072 144.614 1.00 86.13 429 ALA C O 1
ATOM 7497 N N . SER C 3 430 ? 120.933 114.211 145.732 1.00 82.61 430 SER C N 1
ATOM 7498 C CA . SER C 3 430 ? 121.223 112.796 145.531 1.00 73.05 430 SER C CA 1
ATOM 7499 C C . SER C 3 430 ? 120.213 111.919 146.258 1.00 79.73 430 SER C C 1
ATOM 7500 O O . SER C 3 430 ? 119.773 110.893 145.726 1.00 87.80 430 SER C O 1
ATOM 7503 N N . LYS C 3 431 ? 119.837 112.303 147.479 1.00 79.76 431 LYS C N 1
ATOM 7504 C CA . LYS C 3 431 ? 118.842 111.540 148.225 1.00 81.78 431 LYS C CA 1
ATOM 7505 C C . LYS C 3 431 ? 117.478 111.584 147.550 1.00 86.18 431 LYS C C 1
ATOM 7506 O O . LYS C 3 431 ? 116.694 110.637 147.679 1.00 85.62 431 LYS C O 1
ATOM 7512 N N . ALA C 3 432 ? 117.179 112.668 146.832 1.00 86.98 432 ALA C N 1
ATOM 7513 C CA . ALA C 3 432 ? 115.879 112.789 146.182 1.00 82.74 432 ALA C CA 1
ATOM 7514 C C . ALA C 3 432 ? 115.685 111.749 145.087 1.00 86.34 432 ALA C C 1
ATOM 7515 O O . ALA C 3 432 ? 114.548 111.347 144.816 1.00 90.99 432 ALA C O 1
ATOM 7517 N N . ILE C 3 433 ? 116.765 111.304 144.447 1.00 82.97 433 ILE C N 1
ATOM 7518 C CA . ILE C 3 433 ? 116.676 110.364 143.338 1.00 84.17 433 ILE C CA 1
ATOM 7519 C C . ILE C 3 433 ? 117.127 108.966 143.739 1.00 86.16 433 ILE C C 1
ATOM 7520 O O . ILE C 3 433 ? 117.353 108.119 142.869 1.00 87.03 433 ILE C O 1
ATOM 7525 N N . GLY C 3 434 ? 117.261 108.698 145.034 1.00 84.09 434 GLY C N 1
ATOM 7526 C CA . GLY C 3 434 ? 117.567 107.364 145.503 1.00 85.25 434 GLY C CA 1
ATOM 7527 C C . GLY C 3 434 ? 119.028 107.066 145.745 1.00 86.56 434 GLY C C 1
ATOM 7528 O O . GLY C 3 434 ? 119.379 105.894 145.923 1.00 89.65 434 GLY C O 1
ATOM 7529 N N . GLY C 3 435 ? 119.889 108.078 145.760 1.00 80.82 435 GLY C N 1
ATOM 7530 C CA . GLY C 3 435 ? 121.297 107.879 146.027 1.00 81.07 435 GLY C CA 1
ATOM 7531 C C . GLY C 3 435 ? 122.192 107.862 144.809 1.00 81.76 435 GLY C C 1
ATOM 7532 O O . GLY C 3 435 ? 123.399 107.641 144.957 1.00 89.97 435 GLY C O 1
ATOM 7533 N N . ALA C 3 436 ? 121.646 108.079 143.617 1.00 79.70 436 ALA C N 1
ATOM 7534 C CA . ALA C 3 436 ? 122.475 108.173 142.431 1.00 78.22 436 ALA C CA 1
ATOM 7535 C C . ALA C 3 436 ? 123.376 109.403 142.526 1.00 77.82 436 ALA C C 1
ATOM 7536 O O . ALA C 3 436 ? 123.007 110.402 143.148 1.00 86.24 436 ALA C O 1
ATOM 7538 N N . PRO C 3 437 ? 124.571 109.348 141.938 1.00 64.64 437 PRO C N 1
ATOM 7539 C CA . PRO C 3 437 ? 125.497 110.479 142.058 1.00 67.07 437 PRO C CA 1
ATOM 7540 C C . PRO C 3 437 ? 124.906 111.751 141.471 1.00 73.00 437 PRO C C 1
ATOM 7541 O O . PRO C 3 437 ? 124.261 111.733 140.422 1.00 87.05 437 PRO C O 1
ATOM 7545 N N . VAL C 3 438 ? 125.129 112.862 142.167 1.00 74.10 438 VAL C N 1
ATOM 7546 C CA . VAL C 3 438 ? 124.715 114.180 141.704 1.00 71.08 438 VAL C CA 1
ATOM 7547 C C . VAL C 3 438 ? 125.876 115.135 141.925 1.00 72.55 438 VAL C C 1
ATOM 7548 O O . VAL C 3 438 ? 126.380 115.253 143.048 1.00 81.03 438 VAL C O 1
ATOM 7552 N N . LYS C 3 439 ? 126.300 115.804 140.862 1.00 63.99 439 LYS C N 1
ATOM 7553 C CA . LYS C 3 439 ? 127.367 116.798 140.922 1.00 66.54 439 LYS C CA 1
ATOM 7554 C C . LYS C 3 439 ? 126.714 118.171 140.844 1.00 76.85 439 LYS C C 1
ATOM 7555 O O . LYS C 3 439 ? 126.355 118.636 139.762 1.00 85.94 439 LYS C O 1
ATOM 7561 N N . LEU C 3 440 ? 126.536 118.809 141.994 1.00 75.49 440 LEU C N 1
ATOM 7562 C CA . LEU C 3 440 ? 125.944 120.136 142.051 1.00 69.30 440 LEU C CA 1
ATOM 7563 C C . LEU C 3 440 ? 127.052 121.169 141.922 1.00 67.49 440 LEU C C 1
ATOM 7564 O O . LEU C 3 440 ? 127.971 121.207 142.750 1.00 77.85 440 LEU C O 1
ATOM 7569 N N . ILE C 3 441 ? 126.972 121.994 140.881 1.00 68.66 441 ILE C N 1
ATOM 7570 C CA . ILE C 3 441 ? 127.950 123.044 140.624 1.00 63.74 441 ILE C CA 1
ATOM 7571 C C . ILE C 3 441 ? 127.218 124.375 140.559 1.00 68.52 441 ILE C C 1
ATOM 7572 O O . ILE C 3 441 ? 126.206 124.499 139.862 1.00 77.34 441 ILE C O 1
ATOM 7577 N N . LEU C 3 442 ? 127.731 125.362 141.283 1.00 72.11 442 LEU C N 1
ATOM 7578 C CA . LEU C 3 442 ? 127.161 126.699 141.306 1.00 73.83 442 LEU C CA 1
ATOM 7579 C C . LEU C 3 442 ? 127.907 127.594 140.328 1.00 80.30 442 LEU C C 1
ATOM 7580 O O . LEU C 3 442 ? 129.139 127.577 140.275 1.00 86.00 442 LEU C O 1
ATOM 7585 N N . THR C 3 443 ? 127.159 128.369 139.549 1.00 82.58 443 THR C N 1
ATOM 7586 C CA . THR C 3 443 ? 127.788 129.365 138.701 1.00 79.54 443 THR C CA 1
ATOM 7587 C C . THR C 3 443 ? 128.297 130.524 139.555 1.00 82.32 443 THR C C 1
ATOM 7588 O O . THR C 3 443 ? 128.079 130.581 140.768 1.00 86.43 443 THR C O 1
ATOM 7592 N N . ARG C 3 444 ? 128.995 131.457 138.908 1.00 83.74 444 ARG C N 1
ATOM 7593 C CA . ARG C 3 444 ? 129.589 132.565 139.649 1.00 83.20 444 ARG C CA 1
ATOM 7594 C C . ARG C 3 444 ? 128.520 133.446 140.284 1.00 84.53 444 ARG C C 1
ATOM 7595 O O . ARG C 3 444 ? 128.690 133.921 141.412 1.00 93.45 444 ARG C O 1
ATOM 7603 N N . SER C 3 445 ? 127.413 133.683 139.576 1.00 79.00 445 SER C N 1
ATOM 7604 C CA . SER C 3 445 ? 126.325 134.465 140.156 1.00 80.65 445 SER C CA 1
ATOM 7605 C C . SER C 3 445 ? 125.735 133.763 141.373 1.00 90.38 445 SER C C 1
ATOM 7606 O O . SER C 3 445 ? 125.514 134.386 142.418 1.00 98.39 445 SER C O 1
ATOM 7609 N N . ASP C 3 446 ? 125.481 132.458 141.257 1.00 87.83 446 ASP C N 1
ATOM 7610 C CA . ASP C 3 446 ? 124.958 131.703 142.390 1.00 75.67 446 ASP C CA 1
ATOM 7611 C C . ASP C 3 446 ? 125.969 131.640 143.525 1.00 81.31 446 ASP C C 1
ATOM 7612 O O . ASP C 3 446 ? 125.598 131.729 144.701 1.00 93.92 446 ASP C O 1
ATOM 7617 N N . ASP C 3 447 ? 127.251 131.480 143.193 1.00 82.24 447 ASP C N 1
ATOM 7618 C CA . ASP C 3 447 ? 128.284 131.434 144.221 1.00 82.72 447 ASP C CA 1
ATOM 7619 C C . ASP C 3 447 ? 128.363 132.751 144.981 1.00 89.17 447 ASP C C 1
ATOM 7620 O O . ASP C 3 447 ? 128.527 132.761 146.206 1.00 93.94 447 ASP C O 1
ATOM 7625 N N . MET C 3 448 ? 128.252 133.875 144.270 1.00 87.89 448 MET C N 1
ATOM 7626 C CA . MET C 3 448 ? 128.288 135.175 144.929 1.00 84.36 448 MET C CA 1
ATOM 7627 C C . MET C 3 448 ? 127.020 135.439 145.729 1.00 89.45 448 MET C C 1
ATOM 7628 O O . MET C 3 448 ? 127.076 136.097 146.773 1.00 97.08 448 MET C O 1
ATOM 7633 N N . GLU C 3 449 ? 125.870 134.953 145.255 1.00 91.02 449 GLU C N 1
ATOM 7634 C CA . GLU C 3 449 ? 124.645 135.076 146.038 1.00 86.14 449 GLU C CA 1
ATOM 7635 C C . GLU C 3 449 ? 124.737 134.281 147.333 1.00 92.09 449 GLU C C 1
ATOM 7636 O O . GLU C 3 449 ? 124.334 134.762 148.398 1.00 97.48 449 GLU C O 1
ATOM 7642 N N . LEU C 3 450 ? 125.266 133.060 147.261 1.00 91.33 450 LEU C N 1
ATOM 7643 C CA . LEU C 3 450 ? 125.414 132.209 148.434 1.00 86.65 450 LEU C CA 1
ATOM 7644 C C . LEU C 3 450 ? 126.646 132.548 149.260 1.00 93.91 450 LEU C C 1
ATOM 7645 O O . LEU C 3 450 ? 126.786 132.027 150.372 1.00 100.84 450 LEU C O 1
ATOM 7650 N N . ASP C 3 451 ? 127.526 133.407 148.753 1.00 87.88 451 ASP C N 1
ATOM 7651 C CA . ASP C 3 451 ? 128.781 133.699 149.432 1.00 83.86 451 ASP C CA 1
ATOM 7652 C C . ASP C 3 451 ? 128.531 134.228 150.837 1.00 83.07 451 ASP C C 1
ATOM 7653 O O . ASP C 3 451 ? 127.700 135.117 151.043 1.00 87.19 451 ASP C O 1
ATOM 7658 N N . SER C 3 452 ? 129.255 133.670 151.806 1.00 81.67 452 SER C N 1
ATOM 7659 C CA . SER C 3 452 ? 129.192 134.129 153.192 1.00 81.95 452 SER C CA 1
ATOM 7660 C C . SER C 3 452 ? 130.152 135.304 153.335 1.00 91.80 452 SER C C 1
ATOM 7661 O O . SER C 3 452 ? 131.262 135.192 153.860 1.00 98.33 452 SER C O 1
ATOM 7664 N N . ILE C 3 453 ? 129.700 136.462 152.846 1.00 80.74 453 ILE C N 1
ATOM 7665 C CA . ILE C 3 453 ? 130.558 137.636 152.773 1.00 78.19 453 ILE C CA 1
ATOM 7666 C C . ILE C 3 453 ? 130.984 138.090 154.166 1.00 82.73 453 ILE C C 1
ATOM 7667 O O . ILE C 3 453 ? 130.358 137.764 155.182 1.00 87.66 453 ILE C O 1
ATOM 7672 N N . ARG C 3 454 ? 132.072 138.852 154.205 1.00 79.39 454 ARG C N 1
ATOM 7673 C CA . ARG C 3 454 ? 132.499 139.491 155.442 1.00 75.19 454 ARG C CA 1
ATOM 7674 C C . ARG C 3 454 ? 131.533 140.617 155.780 1.00 82.96 454 ARG C C 1
ATOM 7675 O O . ARG C 3 454 ? 131.363 141.555 154.994 1.00 87.30 454 ARG C O 1
ATOM 7683 N N . SER C 3 455 ? 130.900 140.524 156.943 1.00 79.47 455 SER C N 1
ATOM 7684 C CA . SER C 3 455 ? 129.872 141.484 157.307 1.00 80.24 455 SER C CA 1
ATOM 7685 C C . SER C 3 455 ? 130.476 142.876 157.472 1.00 80.12 455 SER C C 1
ATOM 7686 O O . SER C 3 455 ? 131.593 143.012 157.981 1.00 87.22 455 SER C O 1
ATOM 7689 N N . PRO C 3 456 ? 129.776 143.923 157.037 1.00 76.38 456 PRO C N 1
ATOM 7690 C CA . PRO C 3 456 ? 130.234 145.283 157.334 1.00 77.03 456 PRO C CA 1
ATOM 7691 C C . PRO C 3 456 ? 130.286 145.509 158.836 1.00 85.70 456 PRO C C 1
ATOM 7692 O O . PRO C 3 456 ? 129.417 145.051 159.580 1.00 87.16 456 PRO C O 1
ATOM 7696 N N . SER C 3 457 ? 131.313 146.224 159.279 1.00 78.69 457 SER C N 1
ATOM 7697 C CA . SER C 3 457 ? 131.582 146.372 160.700 1.00 67.37 457 SER C CA 1
ATOM 7698 C C . SER C 3 457 ? 131.737 147.841 161.052 1.00 68.35 457 SER C C 1
ATOM 7699 O O . SER C 3 457 ? 132.128 148.656 160.215 1.00 88.02 457 SER C O 1
ATOM 7702 N N . ILE C 3 458 ? 131.421 148.176 162.300 1.00 65.97 458 ILE C N 1
ATOM 7703 C CA . ILE C 3 458 ? 131.658 149.521 162.813 1.00 67.78 458 ILE C CA 1
ATOM 7704 C C . ILE C 3 458 ? 132.288 149.416 164.194 1.00 74.67 458 ILE C C 1
ATOM 7705 O O . ILE C 3 458 ? 131.787 148.691 165.059 1.00 86.65 458 ILE C O 1
ATOM 7710 N N . GLN C 3 459 ? 133.385 150.139 164.402 1.00 71.72 459 GLN C N 1
ATOM 7711 C CA . GLN C 3 459 ? 134.117 150.110 165.659 1.00 68.60 459 GLN C CA 1
ATOM 7712 C C . GLN C 3 459 ? 134.261 151.524 166.194 1.00 68.06 459 GLN C C 1
ATOM 7713 O O . GLN C 3 459 ? 134.640 152.435 165.454 1.00 79.47 459 GLN C O 1
ATOM 7719 N N . THR C 3 460 ? 133.971 151.699 167.477 1.00 70.43 460 THR C N 1
ATOM 7720 C CA . THR C 3 460 ? 134.132 152.978 168.154 1.00 71.72 460 THR C CA 1
ATOM 7721 C C . THR C 3 460 ? 135.171 152.833 169.255 1.00 74.13 460 THR C C 1
ATOM 7722 O O . THR C 3 460 ? 135.053 151.952 170.116 1.00 90.16 460 THR C O 1
ATOM 7726 N N . ILE C 3 461 ? 136.184 153.695 169.222 1.00 73.93 461 ILE C N 1
ATOM 7727 C CA . ILE C 3 461 ? 137.261 153.693 170.204 1.00 73.58 461 ILE C CA 1
ATOM 7728 C C . ILE C 3 461 ? 137.275 155.051 170.884 1.00 71.31 461 ILE C C 1
ATOM 7729 O O . ILE C 3 461 ? 137.374 156.085 170.212 1.00 81.22 461 ILE C O 1
ATOM 7734 N N . LYS C 3 462 ? 137.187 155.052 172.213 1.00 74.72 462 LYS C N 1
ATOM 7735 C CA . LYS C 3 462 ? 137.146 156.282 172.993 1.00 79.20 462 LYS C CA 1
ATOM 7736 C C . LYS C 3 462 ? 138.123 156.162 174.152 1.00 87.03 462 LYS C C 1
ATOM 7737 O O . LYS C 3 462 ? 138.033 155.223 174.946 1.00 100.55 462 LYS C O 1
ATOM 7743 N N . VAL C 3 463 ? 139.042 157.114 174.258 1.00 82.82 463 VAL C N 1
ATOM 7744 C CA . VAL C 3 463 ? 140.055 157.091 175.303 1.00 72.47 463 VAL C CA 1
ATOM 7745 C C . VAL C 3 463 ? 139.936 158.346 176.150 1.00 80.61 463 VAL C C 1
ATOM 7746 O O . VAL C 3 463 ? 139.488 159.401 175.691 1.00 90.28 463 VAL C O 1
ATOM 7750 N N . ALA C 3 464 ? 140.334 158.211 177.407 1.00 86.45 464 ALA C N 1
ATOM 7751 C CA . ALA C 3 464 ? 140.478 159.326 178.329 1.00 87.12 464 ALA C CA 1
ATOM 7752 C C . ALA C 3 464 ? 141.952 159.475 178.667 1.00 84.94 464 ALA C C 1
ATOM 7753 O O . ALA C 3 464 ? 142.587 158.512 179.113 1.00 98.13 464 ALA C O 1
ATOM 7755 N N . LEU C 3 465 ? 142.487 160.673 178.451 1.00 89.37 465 LEU C N 1
ATOM 7756 C CA . LEU C 3 465 ? 143.899 160.958 178.632 1.00 93.98 465 LEU C CA 1
ATOM 7757 C C . LEU C 3 465 ? 144.145 161.569 180.009 1.00 99.91 465 LEU C C 1
ATOM 7758 O O . LEU C 3 465 ? 143.222 161.821 180.786 1.00 101.31 465 LEU C O 1
ATOM 7763 N N . ASP C 3 466 ? 145.417 161.813 180.309 1.00 111.67 466 ASP C N 1
ATOM 7764 C CA . ASP C 3 466 ? 145.818 162.401 181.576 1.00 111.89 466 ASP C CA 1
ATOM 7765 C C . ASP C 3 466 ? 145.735 163.924 181.483 1.00 114.56 466 ASP C C 1
ATOM 7766 O O . ASP C 3 466 ? 145.237 164.483 180.503 1.00 118.97 466 ASP C O 1
ATOM 7771 N N . ASN C 3 467 ? 146.224 164.613 182.516 1.00 118.88 467 ASN C N 1
ATOM 7772 C CA . ASN C 3 467 ? 146.171 166.071 182.522 1.00 122.61 467 ASN C CA 1
ATOM 7773 C C . ASN C 3 467 ? 147.099 166.674 181.476 1.00 125.94 467 ASN C C 1
ATOM 7774 O O . ASN C 3 467 ? 146.801 167.742 180.929 1.00 127.63 467 ASN C O 1
ATOM 7779 N N . ASP C 3 468 ? 148.219 166.014 181.185 1.00 124.31 468 ASP C N 1
ATOM 7780 C CA . ASP C 3 468 ? 149.174 166.526 180.212 1.00 123.20 468 ASP C CA 1
ATOM 7781 C C . ASP C 3 468 ? 148.771 166.237 178.772 1.00 121.06 468 ASP C C 1
ATOM 7782 O O . ASP C 3 468 ? 149.449 166.713 177.855 1.00 116.72 468 ASP C O 1
ATOM 7787 N N . ARG C 3 469 ? 147.696 165.476 178.558 1.00 116.48 469 ARG C N 1
ATOM 7788 C CA . ARG C 3 469 ? 147.224 165.128 177.217 1.00 114.52 469 ARG C CA 1
ATOM 7789 C C . ARG C 3 469 ? 148.317 164.437 176.405 1.00 114.52 469 ARG C C 1
ATOM 7790 O O . ARG C 3 469 ? 148.512 164.722 175.223 1.00 118.23 469 ARG C O 1
ATOM 7798 N N . LYS C 3 470 ? 149.042 163.523 177.047 1.00 98.93 470 LYS C N 1
ATOM 7799 C CA . LYS C 3 470 ? 150.115 162.802 176.375 1.00 97.69 470 LYS C CA 1
ATOM 7800 C C . LYS C 3 470 ? 149.951 161.297 176.530 1.00 100.24 470 LYS C C 1
ATOM 7801 O O . LYS C 3 470 ? 150.289 160.533 175.620 1.00 103.56 470 LYS C O 1
ATOM 7807 N N . LYS C 3 471 ? 149.433 160.862 177.674 1.00 106.46 471 LYS C N 1
ATOM 7808 C CA . LYS C 3 471 ? 149.314 159.450 178.003 1.00 102.22 471 LYS C CA 1
ATOM 7809 C C . LYS C 3 471 ? 147.852 159.026 178.025 1.00 104.19 471 LYS C C 1
ATOM 7810 O O . LYS C 3 471 ? 146.970 159.796 178.414 1.00 109.91 471 LYS C O 1
ATOM 7816 N N . ILE C 3 472 ? 147.605 157.791 177.602 1.00 90.35 472 ILE C N 1
ATOM 7817 C CA . ILE C 3 472 ? 146.272 157.204 177.647 1.00 88.54 472 ILE C CA 1
ATOM 7818 C C . ILE C 3 472 ? 146.030 156.652 179.043 1.00 91.75 472 ILE C C 1
ATOM 7819 O O . ILE C 3 472 ? 146.819 155.846 179.548 1.00 97.37 472 ILE C O 1
ATOM 7824 N N . VAL C 3 473 ? 144.941 157.084 179.669 1.00 90.39 473 VAL C N 1
ATOM 7825 C CA . VAL C 3 473 ? 144.568 156.620 180.999 1.00 85.54 473 VAL C CA 1
ATOM 7826 C C . VAL C 3 473 ? 143.499 155.538 180.932 1.00 89.58 473 VAL C C 1
ATOM 7827 O O . VAL C 3 473 ? 143.614 154.502 181.584 1.00 98.82 473 VAL C O 1
ATOM 7831 N N . GLY C 3 474 ? 142.456 155.756 180.142 1.00 87.58 474 GLY C N 1
ATOM 7832 C CA . GLY C 3 474 ? 141.385 154.787 180.018 1.00 81.70 474 GLY C CA 1
ATOM 7833 C C . GLY C 3 474 ? 141.000 154.566 178.572 1.00 86.93 474 GLY C C 1
ATOM 7834 O O . GLY C 3 474 ? 141.106 155.461 177.737 1.00 95.71 474 GLY C O 1
ATOM 7835 N N . MET C 3 475 ? 140.528 153.353 178.288 1.00 83.01 475 MET C N 1
ATOM 7836 C CA . MET C 3 475 ? 140.174 152.947 176.935 1.00 82.67 475 MET C CA 1
ATOM 7837 C C . MET C 3 475 ? 138.817 152.258 176.929 1.00 88.70 475 MET C C 1
ATOM 7838 O O . MET C 3 475 ? 138.486 151.512 177.854 1.00 98.90 475 MET C O 1
ATOM 7843 N N . ASP C 3 476 ? 138.035 152.515 175.880 1.00 88.53 476 ASP C N 1
ATOM 7844 C CA . ASP C 3 476 ? 136.742 151.870 175.674 1.00 82.87 476 ASP C CA 1
ATOM 7845 C C . ASP C 3 476 ? 136.631 151.532 174.195 1.00 85.16 476 ASP C C 1
ATOM 7846 O O . ASP C 3 476 ? 136.584 152.433 173.351 1.00 98.11 476 ASP C O 1
ATOM 7851 N N . TYR C 3 477 ? 136.591 150.241 173.887 1.00 73.19 477 TYR C N 1
ATOM 7852 C CA . TYR C 3 477 ? 136.561 149.742 172.521 1.00 73.08 477 TYR C CA 1
ATOM 7853 C C . TYR C 3 477 ? 135.271 148.965 172.315 1.00 76.81 477 TYR C C 1
ATOM 7854 O O . TYR C 3 477 ? 134.940 148.089 173.120 1.00 93.73 477 TYR C O 1
ATOM 7863 N N . VAL C 3 478 ? 134.543 149.283 171.248 1.00 72.22 478 VAL C N 1
ATOM 7864 C CA . VAL C 3 478 ? 133.361 148.522 170.867 1.00 67.71 478 VAL C CA 1
ATOM 7865 C C . VAL C 3 478 ? 133.443 148.223 169.378 1.00 69.94 478 VAL C C 1
ATOM 7866 O O . VAL C 3 478 ? 133.943 149.040 168.598 1.00 84.82 478 VAL C O 1
ATOM 7870 N N . ALA C 3 479 ? 132.990 147.033 168.991 1.00 72.82 479 ALA C N 1
ATOM 7871 C CA . ALA C 3 479 ? 133.032 146.599 167.599 1.00 76.29 479 ALA C CA 1
ATOM 7872 C C . ALA C 3 479 ? 131.784 145.785 167.307 1.00 77.75 479 ALA C C 1
ATOM 7873 O O . ALA C 3 479 ? 131.578 144.728 167.910 1.00 81.44 479 ALA C O 1
ATOM 7875 N N . VAL C 3 480 ? 130.960 146.269 166.383 1.00 76.60 480 VAL C N 1
ATOM 7876 C CA . VAL C 3 480 ? 129.710 145.620 166.011 1.00 68.66 480 VAL C CA 1
ATOM 7877 C C . VAL C 3 480 ? 129.845 145.102 164.588 1.00 74.13 480 VAL C C 1
ATOM 7878 O O . VAL C 3 480 ? 130.187 145.860 163.670 1.00 85.76 480 VAL C O 1
ATOM 7882 N N . ALA C 3 481 ? 129.580 143.810 164.415 1.00 73.84 481 ALA C N 1
ATOM 7883 C CA . ALA C 3 481 ? 129.648 143.148 163.120 1.00 77.77 481 ALA C CA 1
ATOM 7884 C C . ALA C 3 481 ? 128.881 141.839 163.220 1.00 82.05 481 ALA C C 1
ATOM 7885 O O . ALA C 3 481 ? 128.436 141.439 164.297 1.00 84.98 481 ALA C O 1
ATOM 7887 N N . GLY C 3 482 ? 128.721 141.179 162.077 1.00 77.70 482 GLY C N 1
ATOM 7888 C CA . GLY C 3 482 ? 128.145 139.852 162.080 1.00 70.96 482 GLY C CA 1
ATOM 7889 C C . GLY C 3 482 ? 129.080 138.843 162.719 1.00 84.74 482 GLY C C 1
ATOM 7890 O O . GLY C 3 482 ? 130.301 138.993 162.704 1.00 94.26 482 GLY C O 1
ATOM 7891 N N . TRP C 3 483 ? 128.493 137.793 163.289 1.00 78.46 483 TRP C N 1
ATOM 7892 C CA . TRP C 3 483 ? 129.266 136.777 163.996 1.00 68.66 483 TRP C CA 1
ATOM 7893 C C . TRP C 3 483 ? 129.181 135.455 163.249 1.00 77.16 483 TRP C C 1
ATOM 7894 O O . TRP C 3 483 ? 128.217 134.698 163.438 1.00 92.74 483 TRP C O 1
ATOM 7905 N N . PRO C 3 484 ? 130.150 135.134 162.389 1.00 73.26 484 PRO C N 1
ATOM 7906 C CA . PRO C 3 484 ? 130.092 133.854 161.665 1.00 76.57 484 PRO C CA 1
ATOM 7907 C C . PRO C 3 484 ? 130.117 132.636 162.570 1.00 80.30 484 PRO C C 1
ATOM 7908 O O . PRO C 3 484 ? 129.477 131.627 162.250 1.00 88.73 484 PRO C O 1
ATOM 7912 N N . THR C 3 485 ? 130.844 132.691 163.687 1.00 79.31 485 THR C N 1
ATOM 7913 C CA . THR C 3 485 ? 130.896 131.543 164.584 1.00 76.49 485 THR C CA 1
ATOM 7914 C C . THR C 3 485 ? 129.570 131.347 165.305 1.00 82.40 485 THR C C 1
ATOM 7915 O O . THR C 3 485 ? 129.156 130.211 165.553 1.00 93.65 485 THR C O 1
ATOM 7919 N N . GLN C 3 486 ? 128.885 132.439 165.646 1.00 82.52 486 GLN C N 1
ATOM 7920 C CA . GLN C 3 486 ? 127.576 132.319 166.275 1.00 80.68 486 GLN C CA 1
ATOM 7921 C C . GLN C 3 486 ? 126.546 131.700 165.343 1.00 80.97 486 GLN C C 1
ATOM 7922 O O . GLN C 3 486 ? 125.502 131.236 165.814 1.00 82.52 486 GLN C O 1
ATOM 7928 N N . VAL C 3 487 ? 126.815 131.677 164.043 1.00 85.91 487 VAL C N 1
ATOM 7929 C CA . VAL C 3 487 ? 125.885 131.149 163.054 1.00 84.05 487 VAL C CA 1
ATOM 7930 C C . VAL C 3 487 ? 126.242 129.724 162.651 1.00 89.43 487 VAL C C 1
ATOM 7931 O O . VAL C 3 487 ? 125.392 128.835 162.672 1.00 91.62 487 VAL C O 1
ATOM 7935 N N . MET C 3 488 ? 127.502 129.485 162.287 1.00 85.14 488 MET C N 1
ATOM 7936 C CA . MET C 3 488 ? 127.906 128.178 161.781 1.00 81.50 488 MET C CA 1
ATOM 7937 C C . MET C 3 488 ? 128.336 127.222 162.889 1.00 86.81 488 MET C C 1
ATOM 7938 O O . MET C 3 488 ? 127.921 126.060 162.900 1.00 96.23 488 MET C O 1
ATOM 7943 N N . ALA C 3 489 ? 129.165 127.686 163.819 1.00 80.57 489 ALA C N 1
ATOM 7944 C CA . ALA C 3 489 ? 129.754 126.834 164.852 1.00 81.72 489 ALA C CA 1
ATOM 7945 C C . ALA C 3 489 ? 129.498 127.442 166.223 1.00 86.42 489 ALA C C 1
ATOM 7946 O O . ALA C 3 489 ? 130.418 127.954 166.872 1.00 94.38 489 ALA C O 1
ATOM 7948 N N . PRO C 3 490 ? 128.251 127.404 166.698 1.00 84.98 490 PRO C N 1
ATOM 7949 C CA . PRO C 3 490 ? 127.947 128.016 168.000 1.00 81.28 490 PRO C CA 1
ATOM 7950 C C . PRO C 3 490 ? 128.662 127.359 169.165 1.00 89.26 490 PRO C C 1
ATOM 7951 O O . PRO C 3 490 ? 128.811 127.993 170.216 1.00 99.33 490 PRO C O 1
ATOM 7955 N N . ALA C 3 491 ? 129.111 126.114 169.017 1.00 81.68 491 ALA C N 1
ATOM 7956 C CA . ALA C 3 491 ? 129.804 125.423 170.094 1.00 82.64 491 ALA C CA 1
ATOM 7957 C C . ALA C 3 491 ? 131.244 125.881 170.268 1.00 80.39 491 ALA C C 1
ATOM 7958 O O . ALA C 3 491 ? 131.884 125.494 171.251 1.00 81.62 491 ALA C O 1
ATOM 7960 N N . PHE C 3 492 ? 131.768 126.686 169.347 1.00 79.89 492 PHE C N 1
ATOM 7961 C CA . PHE C 3 492 ? 133.150 127.139 169.398 1.00 82.67 492 PHE C CA 1
ATOM 7962 C C . PHE C 3 492 ? 133.281 128.587 169.850 1.00 88.71 492 PHE C C 1
ATOM 7963 O O . PHE C 3 492 ? 134.357 129.175 169.704 1.00 88.12 492 PHE C O 1
ATOM 7971 N N . LEU C 3 493 ? 132.216 129.175 170.387 1.00 92.19 493 LEU C N 1
ATOM 7972 C CA . LEU C 3 493 ? 132.290 130.540 170.887 1.00 87.58 493 LEU C CA 1
ATOM 7973 C C . LEU C 3 493 ? 133.169 130.606 172.128 1.00 93.02 493 LEU C C 1
ATOM 7974 O O . LEU C 3 493 ? 133.162 129.699 172.964 1.00 90.02 493 LEU C O 1
ATOM 7979 N N . ALA C 3 494 ? 133.932 131.686 172.244 1.00 94.35 494 ALA C N 1
ATOM 7980 C CA . ALA C 3 494 ? 134.797 131.898 173.392 1.00 93.12 494 ALA C CA 1
ATOM 7981 C C . ALA C 3 494 ? 134.050 132.635 174.497 1.00 88.37 494 ALA C C 1
ATOM 7982 O O . ALA C 3 494 ? 132.996 133.234 174.278 1.00 93.66 494 ALA C O 1
ATOM 7984 N N . THR C 3 495 ? 134.615 132.584 175.699 1.00 89.36 495 THR C N 1
ATOM 7985 C CA . THR C 3 495 ? 134.041 133.229 176.871 1.00 92.92 495 THR C CA 1
ATOM 7986 C C . THR C 3 495 ? 134.921 134.398 177.286 1.00 96.43 495 THR C C 1
ATOM 7987 O O . THR C 3 495 ? 136.124 134.227 177.507 1.00 96.65 495 THR C O 1
ATOM 7991 N N . GLY C 3 496 ? 134.319 135.584 177.392 1.00 96.16 496 GLY C N 1
ATOM 7992 C CA . GLY C 3 496 ? 135.044 136.774 177.778 1.00 94.49 496 GLY C CA 1
ATOM 7993 C C . GLY C 3 496 ? 135.155 136.922 179.284 1.00 98.98 496 GLY C C 1
ATOM 7994 O O . GLY C 3 496 ? 134.719 136.075 180.061 1.00 103.30 496 GLY C O 1
ATOM 7995 N N . GLU C 3 497 ? 135.764 138.036 179.694 1.00 97.91 497 GLU C N 1
ATOM 7996 C CA . GLU C 3 497 ? 135.887 138.331 181.116 1.00 96.96 497 GLU C CA 1
ATOM 7997 C C . GLU C 3 497 ? 134.549 138.693 181.744 1.00 98.83 497 GLU C C 1
ATOM 7998 O O . GLU C 3 497 ? 134.430 138.674 182.973 1.00 97.80 497 GLU C O 1
ATOM 8004 N N . ASP C 3 498 ? 133.547 139.026 180.930 1.00 103.29 498 ASP C N 1
ATOM 8005 C CA . ASP C 3 498 ? 132.199 139.236 181.442 1.00 103.16 498 ASP C CA 1
ATOM 8006 C C . ASP C 3 498 ? 131.523 137.931 181.833 1.00 105.71 498 ASP C C 1
ATOM 8007 O O . ASP C 3 498 ? 130.515 137.959 182.547 1.00 102.06 498 ASP C O 1
ATOM 8012 N N . GLY C 3 499 ? 132.055 136.795 181.392 1.00 104.06 499 GLY C N 1
ATOM 8013 C CA . GLY C 3 499 ? 131.402 135.520 181.583 1.00 102.05 499 GLY C CA 1
ATOM 8014 C C . GLY C 3 499 ? 130.381 135.161 180.529 1.00 105.27 499 GLY C C 1
ATOM 8015 O O . GLY C 3 499 ? 129.676 134.159 180.691 1.00 107.08 499 GLY C O 1
ATOM 8016 N N . LYS C 3 500 ? 130.278 135.942 179.458 1.00 102.93 500 LYS C N 1
ATOM 8017 C CA . LYS C 3 500 ? 129.312 135.711 178.397 1.00 99.52 500 LYS C CA 1
ATOM 8018 C C . LYS C 3 500 ? 130.019 135.238 177.134 1.00 100.33 500 LYS C C 1
ATOM 8019 O O . LYS C 3 500 ? 131.148 135.642 176.845 1.00 103.00 500 LYS C O 1
ATOM 8025 N N . LYS C 3 501 ? 129.340 134.374 176.385 1.00 86.03 501 LYS C N 1
ATOM 8026 C CA . LYS C 3 501 ? 129.905 133.840 175.154 1.00 83.32 501 LYS C CA 1
ATOM 8027 C C . LYS C 3 501 ? 130.047 134.937 174.107 1.00 86.66 501 LYS C C 1
ATOM 8028 O O . LYS C 3 501 ? 129.215 135.842 174.015 1.00 92.77 501 LYS C O 1
ATOM 8034 N N . TYR C 3 502 ? 131.112 134.851 173.313 1.00 85.23 502 TYR C N 1
ATOM 8035 C CA . TYR C 3 502 ? 131.340 135.810 172.244 1.00 82.51 502 TYR C CA 1
ATOM 8036 C C . TYR C 3 502 ? 132.064 135.119 171.100 1.00 82.68 502 TYR C C 1
ATOM 8037 O O . TYR C 3 502 ? 132.631 134.036 171.259 1.00 87.22 502 TYR C O 1
ATOM 8046 N N . ASP C 3 503 ? 132.030 135.761 169.940 1.00 86.41 503 ASP C N 1
ATOM 8047 C CA . ASP C 3 503 ? 132.702 135.234 168.761 1.00 84.18 503 ASP C CA 1
ATOM 8048 C C . ASP C 3 503 ? 134.175 135.619 168.801 1.00 88.91 503 ASP C C 1
ATOM 8049 O O . ASP C 3 503 ? 134.493 136.812 168.744 1.00 92.37 503 ASP C O 1
ATOM 8054 N N . PRO C 3 504 ? 135.096 134.659 168.899 1.00 83.49 504 PRO C N 1
ATOM 8055 C CA . PRO C 3 504 ? 136.521 135.015 168.850 1.00 78.62 504 PRO C CA 1
ATOM 8056 C C . PRO C 3 504 ? 136.932 135.626 167.526 1.00 82.49 504 PRO C C 1
ATOM 8057 O O . PRO C 3 504 ? 137.885 136.412 167.484 1.00 85.70 504 PRO C O 1
ATOM 8061 N N . PHE C 3 505 ? 136.236 135.292 166.441 1.00 89.93 505 PHE C N 1
ATOM 8062 C CA . PHE C 3 505 ? 136.555 135.785 165.108 1.00 81.06 505 PHE C CA 1
ATOM 8063 C C . PHE C 3 505 ? 135.725 137.005 164.730 1.00 86.62 505 PHE C C 1
ATOM 8064 O O . PHE C 3 505 ? 135.412 137.204 163.553 1.00 88.93 505 PHE C O 1
ATOM 8072 N N . ALA C 3 506 ? 135.348 137.817 165.713 1.00 86.11 506 ALA C N 1
ATOM 8073 C CA . ALA C 3 506 ? 134.711 139.096 165.446 1.00 78.32 506 ALA C CA 1
ATOM 8074 C C . ALA C 3 506 ? 135.243 140.214 166.327 1.00 81.85 506 ALA C C 1
ATOM 8075 O O . ALA C 3 506 ? 134.804 141.357 166.173 1.00 88.52 506 ALA C O 1
ATOM 8077 N N . ILE C 3 507 ? 136.156 139.924 167.252 1.00 79.29 507 ILE C N 1
ATOM 8078 C CA . ILE C 3 507 ? 136.719 140.936 168.136 1.00 75.97 507 ILE C CA 1
ATOM 8079 C C . ILE C 3 507 ? 138.234 140.787 168.195 1.00 79.71 507 ILE C C 1
ATOM 8080 O O . ILE C 3 507 ? 138.931 141.656 168.729 1.00 85.01 507 ILE C O 1
ATOM 8085 N N . ALA C 3 508 ? 138.752 139.683 167.658 1.00 84.04 508 ALA C N 1
ATOM 8086 C CA . ALA C 3 508 ? 140.185 139.425 167.720 1.00 77.72 508 ALA C CA 1
ATOM 8087 C C . ALA C 3 508 ? 140.957 140.544 167.038 1.00 85.72 508 ALA C C 1
ATOM 8088 O O . ALA C 3 508 ? 140.538 141.073 166.007 1.00 104.71 508 ALA C O 1
ATOM 8090 N N . GLY C 3 509 ? 142.090 140.911 167.624 1.00 75.61 509 GLY C N 1
ATOM 8091 C CA . GLY C 3 509 ? 142.861 142.046 167.183 1.00 77.21 509 GLY C CA 1
ATOM 8092 C C . GLY C 3 509 ? 142.568 143.322 167.942 1.00 79.87 509 GLY C C 1
ATOM 8093 O O . GLY C 3 509 ? 143.386 144.248 167.911 1.00 86.11 509 GLY C O 1
ATOM 8094 N N . ALA C 3 510 ? 141.423 143.392 168.619 1.00 83.16 510 ALA C N 1
ATOM 8095 C CA . ALA C 3 510 ? 141.121 144.503 169.506 1.00 83.54 510 ALA C CA 1
ATOM 8096 C C . ALA C 3 510 ? 141.656 144.287 170.912 1.00 91.42 510 ALA C C 1
ATOM 8097 O O . ALA C 3 510 ? 141.825 145.262 171.652 1.00 97.06 510 ALA C O 1
ATOM 8099 N N . ASP C 3 511 ? 141.926 143.038 171.293 1.00 88.79 511 ASP C N 1
ATOM 8100 C CA . ASP C 3 511 ? 142.578 142.732 172.566 1.00 86.55 511 ASP C CA 1
ATOM 8101 C C . ASP C 3 511 ? 144.067 143.048 172.434 1.00 95.43 511 ASP C C 1
ATOM 8102 O O . ASP C 3 511 ? 144.935 142.173 172.404 1.00 100.40 511 ASP C O 1
ATOM 8107 N N . HIS C 3 512 ? 144.352 144.344 172.357 1.00 92.82 512 HIS C N 1
ATOM 8108 C CA . HIS C 3 512 ? 145.693 144.819 172.068 1.00 91.48 512 HIS C CA 1
ATOM 8109 C C . HIS C 3 512 ? 146.623 144.580 173.254 1.00 93.28 512 HIS C C 1
ATOM 8110 O O . HIS C 3 512 ? 146.195 144.278 174.372 1.00 93.58 512 HIS C O 1
ATOM 8117 N N . TRP C 3 513 ? 147.920 144.720 172.992 1.00 83.43 513 TRP C N 1
ATOM 8118 C CA . TRP C 3 513 ? 148.950 144.580 174.008 1.00 80.73 513 TRP C CA 1
ATOM 8119 C C . TRP C 3 513 ? 149.468 145.924 174.504 1.00 86.92 513 TRP C C 1
ATOM 8120 O O . TRP C 3 513 ? 150.480 145.964 175.208 1.00 92.78 513 TRP C O 1
ATOM 8131 N N . TYR C 3 514 ? 148.804 147.021 174.149 1.00 88.70 514 TYR C N 1
ATOM 8132 C CA . TYR C 3 514 ? 149.229 148.333 174.608 1.00 83.55 514 TYR C CA 1
ATOM 8133 C C . TYR C 3 514 ? 148.898 148.522 176.085 1.00 88.25 514 TYR C C 1
ATOM 8134 O O . TYR C 3 514 ? 148.028 147.854 176.649 1.00 92.96 514 TYR C O 1
ATOM 8143 N N . GLU C 3 515 ? 149.611 149.453 176.714 1.00 96.36 515 GLU C N 1
ATOM 8144 C CA . GLU C 3 515 ? 149.379 149.818 178.110 1.00 94.14 515 GLU C CA 1
ATOM 8145 C C . GLU C 3 515 ? 148.501 151.065 178.117 1.00 99.58 515 GLU C C 1
ATOM 8146 O O . GLU C 3 515 ? 148.989 152.194 178.082 1.00 100.67 515 GLU C O 1
ATOM 8152 N N . THR C 3 516 ? 147.187 150.852 178.163 1.00 92.82 516 THR C N 1
ATOM 8153 C CA . THR C 3 516 ? 146.209 151.931 178.102 1.00 88.64 516 THR C CA 1
ATOM 8154 C C . THR C 3 516 ? 145.427 152.074 179.405 1.00 87.81 516 THR C C 1
ATOM 8155 O O . THR C 3 516 ? 144.302 152.576 179.404 1.00 96.17 516 THR C O 1
ATOM 8159 N N . GLY C 3 517 ? 146.008 151.642 180.520 1.00 91.19 517 GLY C N 1
ATOM 8160 C CA . GLY C 3 517 ? 145.331 151.687 181.793 1.00 94.16 517 GLY C CA 1
ATOM 8161 C C . GLY C 3 517 ? 144.127 150.770 181.809 1.00 100.36 517 GLY C C 1
ATOM 8162 O O . GLY C 3 517 ? 144.111 149.725 181.151 1.00 107.29 517 GLY C O 1
ATOM 8163 N N . PRO C 3 518 ? 143.094 151.137 182.571 1.00 89.57 518 PRO C N 1
ATOM 8164 C CA . PRO C 3 518 ? 141.846 150.362 182.538 1.00 89.33 518 PRO C CA 1
ATOM 8165 C C . PRO C 3 518 ? 141.253 150.302 181.141 1.00 87.56 518 PRO C C 1
ATOM 8166 O O . PRO C 3 518 ? 140.825 151.322 180.594 1.00 93.09 518 PRO C O 1
ATOM 8170 N N . THR C 3 519 ? 141.219 149.108 180.557 1.00 84.27 519 THR C N 1
ATOM 8171 C CA . THR C 3 519 ? 140.777 148.908 179.185 1.00 82.75 519 THR C CA 1
ATOM 8172 C C . THR C 3 519 ? 139.538 148.028 179.175 1.00 86.87 519 THR C C 1
ATOM 8173 O O . THR C 3 519 ? 139.503 146.991 179.845 1.00 99.13 519 THR C O 1
ATOM 8177 N N . ARG C 3 520 ? 138.526 148.443 178.419 1.00 82.43 520 ARG C N 1
ATOM 8178 C CA . ARG C 3 520 ? 137.314 147.659 178.221 1.00 82.36 520 ARG C CA 1
ATOM 8179 C C . ARG C 3 520 ? 137.130 147.422 176.731 1.00 85.43 520 ARG C C 1
ATOM 8180 O O . ARG C 3 520 ? 137.037 148.378 175.955 1.00 91.58 520 ARG C O 1
ATOM 8188 N N . VAL C 3 521 ? 137.078 146.155 176.335 1.00 80.79 521 VAL C N 1
ATOM 8189 C CA . VAL C 3 521 ? 136.888 145.773 174.940 1.00 78.14 521 VAL C CA 1
ATOM 8190 C C . VAL C 3 521 ? 135.571 145.020 174.838 1.00 83.59 521 VAL C C 1
ATOM 8191 O O . VAL C 3 521 ? 135.372 144.011 175.524 1.00 91.43 521 VAL C O 1
ATOM 8195 N N . ARG C 3 522 ? 134.678 145.507 173.982 1.00 84.71 522 ARG C N 1
ATOM 8196 C CA . ARG C 3 522 ? 133.321 144.995 173.870 1.00 73.26 522 ARG C CA 1
ATOM 8197 C C . ARG C 3 522 ? 133.069 144.484 172.460 1.00 81.52 522 ARG C C 1
ATOM 8198 O O . ARG C 3 522 ? 133.455 145.126 171.479 1.00 96.07 522 ARG C O 1
ATOM 8206 N N . ALA C 3 523 ? 132.418 143.329 172.364 1.00 79.67 523 ALA C N 1
ATOM 8207 C CA . ALA C 3 523 ? 132.011 142.753 171.090 1.00 78.33 523 ALA C CA 1
ATOM 8208 C C . ALA C 3 523 ? 130.497 142.618 171.073 1.00 85.50 523 ALA C C 1
ATOM 8209 O O . ALA C 3 523 ? 129.917 142.001 171.971 1.00 92.84 523 ALA C O 1
ATOM 8211 N N . ILE C 3 524 ? 129.863 143.188 170.052 1.00 81.66 524 ILE C N 1
ATOM 8212 C CA . ILE C 3 524 ? 128.412 143.185 169.914 1.00 78.56 524 ILE C CA 1
ATOM 8213 C C . ILE C 3 524 ? 128.055 142.453 168.631 1.00 84.68 524 ILE C C 1
ATOM 8214 O O . ILE C 3 524 ? 128.675 142.682 167.587 1.00 96.18 524 ILE C O 1
ATOM 8219 N N . SER C 3 525 ? 127.063 141.572 168.710 1.00 80.35 525 SER C N 1
ATOM 8220 C CA . SER C 3 525 ? 126.626 140.791 167.560 1.00 80.84 525 SER C CA 1
ATOM 8221 C C . SER C 3 525 ? 125.529 141.549 166.824 1.00 85.61 525 SER C C 1
ATOM 8222 O O . SER C 3 525 ? 124.499 141.891 167.415 1.00 89.38 525 SER C O 1
ATOM 8225 N N . ASN C 3 526 ? 125.749 141.806 165.538 1.00 78.90 526 ASN C N 1
ATOM 8226 C CA . ASN C 3 526 ? 124.767 142.496 164.705 1.00 80.85 526 ASN C CA 1
ATOM 8227 C C . ASN C 3 526 ? 123.717 141.483 164.271 1.00 85.22 526 ASN C C 1
ATOM 8228 O O . ASN C 3 526 ? 123.943 140.689 163.356 1.00 89.32 526 ASN C O 1
ATOM 8233 N N . ASP C 3 527 ? 122.560 141.503 164.936 1.00 90.13 527 ASP C N 1
ATOM 8234 C CA . ASP C 3 527 ? 121.499 140.567 164.583 1.00 83.56 527 ASP C CA 1
ATOM 8235 C C . ASP C 3 527 ? 120.931 140.856 163.201 1.00 86.48 527 ASP C C 1
ATOM 8236 O O . ASP C 3 527 ? 120.478 139.933 162.515 1.00 92.16 527 ASP C O 1
ATOM 8241 N N . LEU C 3 528 ? 120.941 142.122 162.777 1.00 82.55 528 LEU C N 1
ATOM 8242 C CA . LEU C 3 528 ? 120.478 142.449 161.432 1.00 85.49 528 LEU C CA 1
ATOM 8243 C C . LEU C 3 528 ? 121.361 141.802 160.374 1.00 88.08 528 LEU C C 1
ATOM 8244 O O . LEU C 3 528 ? 120.861 141.286 159.369 1.00 89.35 528 LEU C O 1
ATOM 8249 N N . ALA C 3 529 ? 122.679 141.823 160.581 1.00 81.60 529 ALA C N 1
ATOM 8250 C CA . ALA C 3 529 ? 123.583 141.167 159.642 1.00 78.26 529 ALA C CA 1
ATOM 8251 C C . ALA C 3 529 ? 123.391 139.657 159.652 1.00 82.89 529 ALA C C 1
ATOM 8252 O O . ALA C 3 529 ? 123.442 139.013 158.599 1.00 90.90 529 ALA C O 1
ATOM 8254 N N . ASN C 3 530 ? 123.178 139.073 160.833 1.00 86.64 530 ASN C N 1
ATOM 8255 C CA . ASN C 3 530 ? 122.974 137.631 160.922 1.00 82.49 530 ASN C CA 1
ATOM 8256 C C . ASN C 3 530 ? 121.688 137.207 160.224 1.00 87.92 530 ASN C C 1
ATOM 8257 O O . ASN C 3 530 ? 121.645 136.157 159.575 1.00 88.28 530 ASN C O 1
ATOM 8262 N N . ALA C 3 531 ? 120.625 138.001 160.361 1.00 92.23 531 ALA C N 1
ATOM 8263 C CA . ALA C 3 531 ? 119.353 137.660 159.734 1.00 84.78 531 ALA C CA 1
ATOM 8264 C C . ALA C 3 531 ? 119.371 137.914 158.232 1.00 85.03 531 ALA C C 1
ATOM 8265 O O . ALA C 3 531 ? 118.843 137.107 157.460 1.00 89.28 531 ALA C O 1
ATOM 8267 N N . THR C 3 532 ? 119.968 139.027 157.802 1.00 83.51 532 THR C N 1
ATOM 8268 C CA . THR C 3 532 ? 119.922 139.404 156.392 1.00 85.39 532 THR C CA 1
ATOM 8269 C C . THR C 3 532 ? 120.697 138.419 155.527 1.00 88.01 532 THR C C 1
ATOM 8270 O O . THR C 3 532 ? 120.176 137.910 154.529 1.00 96.04 532 THR C O 1
ATOM 8274 N N . PHE C 3 533 ? 121.939 138.131 155.899 1.00 79.23 533 PHE C N 1
ATOM 8275 C CA . PHE C 3 533 ? 122.794 137.240 155.131 1.00 80.77 533 PHE C CA 1
ATOM 8276 C C . PHE C 3 533 ? 123.517 136.326 156.110 1.00 90.24 533 PHE C C 1
ATOM 8277 O O . PHE C 3 533 ? 123.248 136.336 157.315 1.00 98.02 533 PHE C O 1
ATOM 8285 N N . ARG C 3 534 ? 124.449 135.531 155.593 1.00 86.26 534 ARG C N 1
ATOM 8286 C CA . ARG C 3 534 ? 125.219 134.632 156.436 1.00 82.04 534 ARG C CA 1
ATOM 8287 C C . ARG C 3 534 ? 126.615 135.207 156.607 1.00 90.44 534 ARG C C 1
ATOM 8288 O O . ARG C 3 534 ? 127.441 135.093 155.690 1.00 94.44 534 ARG C O 1
ATOM 8296 N N . PRO C 3 535 ? 126.929 135.841 157.736 1.00 84.07 535 PRO C N 1
ATOM 8297 C CA . PRO C 3 535 ? 128.286 136.363 157.927 1.00 74.14 535 PRO C CA 1
ATOM 8298 C C . PRO C 3 535 ? 129.292 135.228 157.898 1.00 82.67 535 PRO C C 1
ATOM 8299 O O . PRO C 3 535 ? 129.060 134.159 158.461 1.00 97.23 535 PRO C O 1
ATOM 8303 N N . GLY C 3 536 ? 130.426 135.468 157.239 1.00 82.11 536 GLY C N 1
ATOM 8304 C CA . GLY C 3 536 ? 131.390 134.422 156.993 1.00 81.21 536 GLY C CA 1
ATOM 8305 C C . GLY C 3 536 ? 132.783 134.825 157.437 1.00 82.71 536 GLY C C 1
ATOM 8306 O O . GLY C 3 536 ? 133.052 135.984 157.760 1.00 84.85 536 GLY C O 1
ATOM 8307 N N . TRP C 3 537 ? 133.666 133.833 157.448 1.00 79.41 537 TRP C N 1
ATOM 8308 C CA . TRP C 3 537 ? 135.066 134.040 157.779 1.00 73.33 537 TRP C CA 1
ATOM 8309 C C . TRP C 3 537 ? 135.827 134.392 156.509 1.00 83.50 537 TRP C C 1
ATOM 8310 O O . TRP C 3 537 ? 135.809 133.629 155.538 1.00 90.16 537 TRP C O 1
ATOM 8321 N N . LEU C 3 538 ? 136.482 135.544 156.512 1.00 78.86 538 LEU C N 1
ATOM 8322 C CA . LEU C 3 538 ? 137.396 135.922 155.447 1.00 72.50 538 LEU C CA 1
ATOM 8323 C C . LEU C 3 538 ? 138.829 135.668 155.899 1.00 84.65 538 LEU C C 1
ATOM 8324 O O . LEU C 3 538 ? 139.089 135.318 157.051 1.00 92.44 538 LEU C O 1
ATOM 8329 N N . ARG C 3 539 ? 139.765 135.837 154.969 1.00 79.31 539 ARG C N 1
ATOM 8330 C CA . ARG C 3 539 ? 141.174 135.726 155.316 1.00 74.51 539 ARG C CA 1
ATOM 8331 C C . ARG C 3 539 ? 141.515 136.741 156.397 1.00 83.49 539 ARG C C 1
ATOM 8332 O O . ARG C 3 539 ? 141.174 137.922 156.284 1.00 89.39 539 ARG C O 1
ATOM 8340 N N . SER C 3 540 ? 142.186 136.275 157.448 1.00 92.43 540 SER C N 1
ATOM 8341 C CA . SER C 3 540 ? 142.445 137.075 158.642 1.00 86.22 540 SER C CA 1
ATOM 8342 C C . SER C 3 540 ? 141.136 137.631 159.199 1.00 89.65 540 SER C C 1
ATOM 8343 O O . SER C 3 540 ? 140.918 138.841 159.273 1.00 101.92 540 SER C O 1
ATOM 8346 N N . VAL C 3 541 ? 140.256 136.711 159.584 1.00 87.57 541 VAL C N 1
ATOM 8347 C CA . VAL C 3 541 ? 138.904 137.082 159.983 1.00 87.48 541 VAL C CA 1
ATOM 8348 C C . VAL C 3 541 ? 138.965 137.894 161.270 1.00 90.14 541 VAL C C 1
ATOM 8349 O O . VAL C 3 541 ? 139.536 137.453 162.274 1.00 97.72 541 VAL C O 1
ATOM 8353 N N . SER C 3 542 ? 138.415 139.109 161.219 1.00 79.00 542 SER C N 1
ATOM 8354 C CA . SER C 3 542 ? 138.303 140.041 162.339 1.00 82.16 542 SER C CA 1
ATOM 8355 C C . SER C 3 542 ? 139.641 140.645 162.729 1.00 80.78 542 SER C C 1
ATOM 8356 O O . SER C 3 542 ? 139.687 141.589 163.521 1.00 89.97 542 SER C O 1
ATOM 8359 N N . ALA C 3 543 ? 140.729 140.131 162.171 1.00 85.77 543 ALA C N 1
ATOM 8360 C CA . ALA C 3 543 ? 142.040 140.728 162.353 1.00 79.60 543 ALA C CA 1
ATOM 8361 C C . ALA C 3 543 ? 142.438 141.595 161.173 1.00 89.76 543 ALA C C 1
ATOM 8362 O O . ALA C 3 543 ? 143.554 142.117 161.150 1.00 94.92 543 ALA C O 1
ATOM 8364 N N . GLY C 3 544 ? 141.556 141.752 160.192 1.00 83.10 544 GLY C N 1
ATOM 8365 C CA . GLY C 3 544 ? 141.829 142.608 159.060 1.00 76.71 544 GLY C CA 1
ATOM 8366 C C . GLY C 3 544 ? 141.223 143.986 159.210 1.00 85.78 544 GLY C C 1
ATOM 8367 O O . GLY C 3 544 ? 141.618 144.917 158.503 1.00 94.52 544 GLY C O 1
ATOM 8368 N N . TRP C 3 545 ? 140.269 144.139 160.128 1.00 74.96 545 TRP C N 1
ATOM 8369 C CA . TRP C 3 545 ? 139.626 145.428 160.337 1.00 80.65 545 TRP C CA 1
ATOM 8370 C C . TRP C 3 545 ? 139.775 145.983 161.745 1.00 81.13 545 TRP C C 1
ATOM 8371 O O . TRP C 3 545 ? 139.713 147.202 161.911 1.00 85.46 545 TRP C O 1
ATOM 8382 N N . THR C 3 546 ? 139.951 145.140 162.761 1.00 78.79 546 THR C N 1
ATOM 8383 C CA . THR C 3 546 ? 140.260 145.666 164.090 1.00 77.18 546 THR C CA 1
ATOM 8384 C C . THR C 3 546 ? 141.592 146.406 164.122 1.00 84.21 546 THR C C 1
ATOM 8385 O O . THR C 3 546 ? 141.642 147.513 164.689 1.00 84.47 546 THR C O 1
ATOM 8389 N N . PRO C 3 547 ? 142.691 145.882 163.562 1.00 85.80 547 PRO C N 1
ATOM 8390 C CA . PRO C 3 547 ? 143.909 146.699 163.483 1.00 79.17 547 PRO C CA 1
ATOM 8391 C C . PRO C 3 547 ? 143.718 147.972 162.691 1.00 77.79 547 PRO C C 1
ATOM 8392 O O . PRO C 3 547 ? 144.356 148.977 163.008 1.00 82.65 547 PRO C O 1
ATOM 8396 N N . TRP C 3 548 ? 142.857 147.965 161.673 1.00 79.26 548 TRP C N 1
ATOM 8397 C CA . TRP C 3 548 ? 142.593 149.182 160.913 1.00 84.92 548 TRP C CA 1
ATOM 8398 C C . TRP C 3 548 ? 142.127 150.302 161.835 1.00 84.16 548 TRP C C 1
ATOM 8399 O O . TRP C 3 548 ? 142.769 151.358 161.935 1.00 90.11 548 TRP C O 1
ATOM 8410 N N . ALA C 3 549 ? 141.041 150.057 162.572 1.00 76.18 549 ALA C N 1
ATOM 8411 C CA . ALA C 3 549 ? 140.523 151.063 163.489 1.00 71.47 549 ALA C CA 1
ATOM 8412 C C . ALA C 3 549 ? 141.529 151.388 164.583 1.00 76.17 549 ALA C C 1
ATOM 8413 O O . ALA C 3 549 ? 141.752 152.561 164.896 1.00 85.74 549 ALA C O 1
ATOM 8415 N N . LEU C 3 550 ? 142.167 150.367 165.160 1.00 76.86 550 LEU C N 1
ATOM 8416 C CA . LEU C 3 550 ? 143.049 150.605 166.299 1.00 78.41 550 LEU C CA 1
ATOM 8417 C C . LEU C 3 550 ? 144.256 151.450 165.905 1.00 79.10 550 LEU C C 1
ATOM 8418 O O . LEU C 3 550 ? 144.578 152.440 166.571 1.00 87.47 550 LEU C O 1
ATOM 8423 N N . GLU C 3 551 ? 144.935 151.079 164.818 1.00 73.76 551 GLU C N 1
ATOM 8424 C CA . GLU C 3 551 ? 146.133 151.799 164.408 1.00 76.66 551 GLU C CA 1
ATOM 8425 C C . GLU C 3 551 ? 145.796 153.183 163.873 1.00 79.05 551 GLU C C 1
ATOM 8426 O O . GLU C 3 551 ? 146.522 154.149 164.146 1.00 86.04 551 GLU C O 1
ATOM 8432 N N . CYS C 3 552 ? 144.702 153.313 163.113 1.00 82.45 552 CYS C N 1
ATOM 8433 C CA . CYS C 3 552 ? 144.308 154.638 162.654 1.00 79.74 552 CYS C CA 1
ATOM 8434 C C . CYS C 3 552 ? 143.971 155.542 163.831 1.00 81.73 552 CYS C C 1
ATOM 8435 O O . CYS C 3 552 ? 144.348 156.719 163.846 1.00 81.30 552 CYS C O 1
ATOM 8438 N N . PHE C 3 553 ? 143.280 155.005 164.840 1.00 75.55 553 PHE C N 1
ATOM 8439 C CA . PHE C 3 553 ? 142.955 155.792 166.022 1.00 69.27 553 PHE C CA 1
ATOM 8440 C C . PHE C 3 553 ? 144.208 156.183 166.791 1.00 76.78 553 PHE C C 1
ATOM 8441 O O . PHE C 3 553 ? 144.310 157.311 167.286 1.00 86.06 553 PHE C O 1
ATOM 8449 N N . LEU C 3 554 ? 145.161 155.259 166.925 1.00 86.56 554 LEU C N 1
ATOM 8450 C CA . LEU C 3 554 ? 146.393 155.578 167.635 1.00 78.08 554 LEU C CA 1
ATOM 8451 C C . LEU C 3 554 ? 147.168 156.676 166.922 1.00 82.02 554 LEU C C 1
ATOM 8452 O O . LEU C 3 554 ? 147.687 157.596 167.564 1.00 88.25 554 LEU C O 1
ATOM 8457 N N . ASP C 3 555 ? 147.253 156.603 165.591 1.00 92.88 555 ASP C N 1
ATOM 8458 C CA . ASP C 3 555 ? 147.932 157.661 164.848 1.00 88.55 555 ASP C CA 1
ATOM 8459 C C . ASP C 3 555 ? 147.189 158.985 164.962 1.00 93.03 555 ASP C C 1
ATOM 8460 O O . ASP C 3 555 ? 147.815 160.046 165.073 1.00 97.09 555 ASP C O 1
ATOM 8465 N N . GLU C 3 556 ? 145.855 158.947 164.932 1.00 89.33 556 GLU C N 1
ATOM 8466 C CA . GLU C 3 556 ? 145.078 160.173 165.076 1.00 88.34 556 GLU C CA 1
ATOM 8467 C C . GLU C 3 556 ? 145.315 160.812 166.437 1.00 87.88 556 GLU C C 1
ATOM 8468 O O . GLU C 3 556 ? 145.470 162.034 166.541 1.00 88.08 556 GLU C O 1
ATOM 8474 N N . LEU C 3 557 ? 145.342 159.997 167.492 1.00 83.80 557 LEU C N 1
ATOM 8475 C CA . LEU C 3 557 ? 145.596 160.515 168.831 1.00 79.74 557 LEU C CA 1
ATOM 8476 C C . LEU C 3 557 ? 147.015 161.051 168.956 1.00 85.82 557 LEU C C 1
ATOM 8477 O O . LEU C 3 557 ? 147.242 162.073 169.613 1.00 93.47 557 LEU C O 1
ATOM 8482 N N . ALA C 3 558 ? 147.986 160.369 168.344 1.00 83.48 558 ALA C N 1
ATOM 8483 C CA . ALA C 3 558 ? 149.361 160.851 168.384 1.00 82.90 558 ALA C CA 1
ATOM 8484 C C . ALA C 3 558 ? 149.492 162.197 167.686 1.00 86.73 558 ALA C C 1
ATOM 8485 O O . ALA C 3 558 ? 150.169 163.102 168.187 1.00 96.54 558 ALA C O 1
ATOM 8487 N N . HIS C 3 559 ? 148.850 162.350 166.526 1.00 92.24 559 HIS C N 1
ATOM 8488 C CA . HIS C 3 559 ? 148.927 163.616 165.806 1.00 90.05 559 HIS C CA 1
ATOM 8489 C C . HIS C 3 559 ? 148.163 164.719 166.525 1.00 93.27 559 HIS C C 1
ATOM 8490 O O . HIS C 3 559 ? 148.579 165.882 166.488 1.00 96.75 559 HIS C O 1
ATOM 8497 N N . SER C 3 560 ? 147.050 164.380 167.178 1.00 95.90 560 SER C N 1
ATOM 8498 C CA . SER C 3 560 ? 146.271 165.381 167.896 1.00 92.71 560 SER C CA 1
ATOM 8499 C C . SER C 3 560 ? 146.959 165.851 169.169 1.00 91.49 560 SER C C 1
ATOM 8500 O O . SER C 3 560 ? 146.662 166.949 169.648 1.00 89.67 560 SER C O 1
ATOM 8503 N N . THR C 3 561 ? 147.862 165.049 169.728 1.00 94.84 561 THR C N 1
ATOM 8504 C CA . THR C 3 561 ? 148.586 165.405 170.939 1.00 96.78 561 THR C CA 1
ATOM 8505 C C . THR C 3 561 ? 150.012 165.859 170.656 1.00 99.73 561 THR C C 1
ATOM 8506 O O . THR C 3 561 ? 150.804 165.991 171.595 1.00 98.08 561 THR C O 1
ATOM 8510 N N . LYS C 3 562 ? 150.353 166.099 169.389 1.00 99.20 562 LYS C N 1
ATOM 8511 C CA . LYS C 3 562 ? 151.689 166.535 168.980 1.00 90.30 562 LYS C CA 1
ATOM 8512 C C . LYS C 3 562 ? 152.755 165.542 169.449 1.00 93.76 562 LYS C C 1
ATOM 8513 O O . LYS C 3 562 ? 153.668 165.874 170.207 1.00 99.61 562 LYS C O 1
ATOM 8519 N N . GLN C 3 563 ? 152.619 164.306 168.977 1.00 90.89 563 GLN C N 1
ATOM 8520 C CA . GLN C 3 563 ? 153.519 163.227 169.354 1.00 86.74 563 GLN C CA 1
ATOM 8521 C C . GLN C 3 563 ? 153.915 162.439 168.117 1.00 95.97 563 GLN C C 1
ATOM 8522 O O . GLN C 3 563 ? 153.174 162.385 167.132 1.00 101.20 563 GLN C O 1
ATOM 8528 N N . ASP C 3 564 ? 155.091 161.829 168.178 1.00 98.12 564 ASP C N 1
ATOM 8529 C CA . ASP C 3 564 ? 155.532 160.941 167.112 1.00 96.23 564 ASP C CA 1
ATOM 8530 C C . ASP C 3 564 ? 154.805 159.609 167.234 1.00 97.99 564 ASP C C 1
ATOM 8531 O O . ASP C 3 564 ? 154.849 158.989 168.301 1.00 105.00 564 ASP C O 1
ATOM 8536 N N . PRO C 3 565 ? 154.119 159.143 166.186 1.00 91.31 565 PRO C N 1
ATOM 8537 C CA . PRO C 3 565 ? 153.360 157.887 166.313 1.00 94.37 565 PRO C CA 1
ATOM 8538 C C . PRO C 3 565 ? 154.212 156.692 166.704 1.00 98.54 565 PRO C C 1
ATOM 8539 O O . PRO C 3 565 ? 153.754 155.842 167.478 1.00 102.51 565 PRO C O 1
ATOM 8543 N N . LEU C 3 566 ? 155.445 156.602 166.202 1.00 90.94 566 LEU C N 1
ATOM 8544 C CA . LEU C 3 566 ? 156.303 155.475 166.555 1.00 83.81 566 LEU C CA 1
ATOM 8545 C C . LEU C 3 566 ? 156.695 155.522 168.027 1.00 93.62 566 LEU C C 1
ATOM 8546 O O . LEU C 3 566 ? 156.601 154.514 168.737 1.00 98.01 566 LEU C O 1
ATOM 8551 N N . ALA C 3 567 ? 157.139 156.687 168.503 1.00 94.16 567 ALA C N 1
ATOM 8552 C CA . ALA C 3 567 ? 157.489 156.823 169.912 1.00 87.15 567 ALA C CA 1
ATOM 8553 C C . ALA C 3 567 ? 156.265 156.645 170.799 1.00 89.29 567 ALA C C 1
ATOM 8554 O O . ALA C 3 567 ? 156.351 156.048 171.878 1.00 93.06 567 ALA C O 1
ATOM 8556 N N . PHE C 3 568 ? 155.116 157.163 170.361 1.00 82.78 568 PHE C N 1
ATOM 8557 C CA . PHE C 3 568 ? 153.883 156.991 171.120 1.00 80.96 568 PHE C CA 1
ATOM 8558 C C . PHE C 3 568 ? 153.523 155.518 171.257 1.00 83.80 568 PHE C C 1
ATOM 8559 O O . PHE C 3 568 ? 153.144 155.062 172.342 1.00 93.33 568 PHE C O 1
ATOM 8567 N N . ARG C 3 569 ? 153.634 154.756 170.166 1.00 82.47 569 ARG C N 1
ATOM 8568 C CA . ARG C 3 569 ? 153.356 153.326 170.229 1.00 79.81 569 ARG C CA 1
ATOM 8569 C C . ARG C 3 569 ? 154.360 152.602 171.115 1.00 85.50 569 ARG C C 1
ATOM 8570 O O . ARG C 3 569 ? 153.983 151.728 171.903 1.00 92.97 569 ARG C O 1
ATOM 8578 N N . LEU C 3 570 ? 155.644 152.946 170.997 1.00 90.83 570 LEU C N 1
ATOM 8579 C CA . LEU C 3 570 ? 156.667 152.247 171.767 1.00 87.51 570 LEU C CA 1
ATOM 8580 C C . LEU C 3 570 ? 156.563 152.552 173.255 1.00 87.43 570 LEU C C 1
ATOM 8581 O O . LEU C 3 570 ? 156.941 151.716 174.083 1.00 86.79 570 LEU C O 1
ATOM 8586 N N . SER C 3 571 ? 156.060 153.734 173.615 1.00 89.91 571 SER C N 1
ATOM 8587 C CA . SER C 3 571 ? 155.943 154.084 175.026 1.00 89.95 571 SER C CA 1
ATOM 8588 C C . SER C 3 571 ? 154.860 153.271 175.723 1.00 92.05 571 SER C C 1
ATOM 8589 O O . SER C 3 571 ? 154.917 153.086 176.943 1.00 95.57 571 SER C O 1
ATOM 8592 N N . MET C 3 572 ? 153.872 152.784 174.977 1.00 85.20 572 MET C N 1
ATOM 8593 C CA . MET C 3 572 ? 152.792 151.985 175.538 1.00 83.57 572 MET C CA 1
ATOM 8594 C C . MET C 3 572 ? 153.039 150.487 175.428 1.00 87.35 572 MET C C 1
ATOM 8595 O O . MET C 3 572 ? 152.167 149.701 175.805 1.00 96.53 572 MET C O 1
ATOM 8600 N N . PHE C 3 573 ? 154.196 150.074 174.920 1.00 79.79 573 PHE C N 1
ATOM 8601 C CA . PHE C 3 573 ? 154.569 148.661 174.879 1.00 72.89 573 PHE C CA 1
ATOM 8602 C C . PHE C 3 573 ? 155.384 148.269 176.107 1.00 81.97 573 PHE C C 1
ATOM 8603 O O . PHE C 3 573 ? 156.491 147.745 176.003 1.00 87.74 573 PHE C O 1
ATOM 8611 N N . THR C 3 574 ? 154.833 148.530 177.293 1.00 90.35 574 THR C N 1
ATOM 8612 C CA . THR C 3 574 ? 155.543 148.248 178.533 1.00 89.86 574 THR C CA 1
ATOM 8613 C C . THR C 3 574 ? 155.495 146.777 178.924 1.00 94.08 574 THR C C 1
ATOM 8614 O O . THR C 3 574 ? 156.293 146.352 179.766 1.00 93.53 574 THR C O 1
ATOM 8618 N N . ALA C 3 575 ? 154.584 146.000 178.334 1.00 99.03 575 ALA C N 1
ATOM 8619 C CA . ALA C 3 575 ? 154.475 144.562 178.587 1.00 96.74 575 ALA C CA 1
ATOM 8620 C C . ALA C 3 575 ? 154.297 144.259 180.073 1.00 99.81 575 ALA C C 1
ATOM 8621 O O . ALA C 3 575 ? 154.892 143.322 180.609 1.00 98.46 575 ALA C O 1
ATOM 8623 N N . GLN C 3 576 ? 153.470 145.054 180.745 1.00 110.65 576 GLN C N 1
ATOM 8624 C CA . GLN C 3 576 ? 153.173 144.861 182.156 1.00 107.21 576 GLN C CA 1
ATOM 8625 C C . GLN C 3 576 ? 151.703 144.503 182.326 1.00 107.05 576 GLN C C 1
ATOM 8626 O O . GLN C 3 576 ? 150.842 145.012 181.602 1.00 104.81 576 GLN C O 1
ATOM 8632 N N . GLY C 3 577 ? 151.426 143.617 183.272 1.00 103.19 577 GLY C N 1
ATOM 8633 C CA . GLY C 3 577 ? 150.061 143.190 183.529 1.00 104.31 577 GLY C CA 1
ATOM 8634 C C . GLY C 3 577 ? 149.685 142.002 182.668 1.00 103.58 577 GLY C C 1
ATOM 8635 O O . GLY C 3 577 ? 150.408 141.008 182.625 1.00 101.38 577 GLY C O 1
ATOM 8636 N N . ARG C 3 578 ? 148.545 142.107 181.983 1.00 100.03 578 ARG C N 1
ATOM 8637 C CA . ARG C 3 578 ? 148.092 141.028 181.114 1.00 97.58 578 ARG C CA 1
ATOM 8638 C C . ARG C 3 578 ? 148.966 140.870 179.879 1.00 98.46 578 ARG C C 1
ATOM 8639 O O . ARG C 3 578 ? 148.900 139.828 179.220 1.00 101.84 578 ARG C O 1
ATOM 8647 N N . ASN C 3 579 ? 149.778 141.872 179.551 1.00 96.72 579 ASN C N 1
ATOM 8648 C CA . ASN C 3 579 ? 150.623 141.839 178.367 1.00 94.25 579 ASN C CA 1
ATOM 8649 C C . ASN C 3 579 ? 152.021 141.307 178.650 1.00 95.23 579 ASN C C 1
ATOM 8650 O O . ASN C 3 579 ? 152.883 141.374 177.769 1.00 100.02 579 ASN C O 1
ATOM 8655 N N . ALA C 3 580 ? 152.268 140.791 179.856 1.00 95.84 580 ALA C N 1
ATOM 8656 C CA . ALA C 3 580 ? 153.589 140.270 180.186 1.00 90.94 580 ALA C CA 1
ATOM 8657 C C . ALA C 3 580 ? 153.975 139.080 179.320 1.00 97.67 580 ALA C C 1
ATOM 8658 O O . ALA C 3 580 ? 155.169 138.817 179.144 1.00 102.89 580 ALA C O 1
ATOM 8660 N N . GLY C 3 581 ? 153.004 138.359 178.784 1.00 96.58 581 GLY C N 1
ATOM 8661 C CA . GLY C 3 581 ? 153.301 137.239 177.908 1.00 90.94 581 GLY C CA 1
ATOM 8662 C C . GLY C 3 581 ? 153.375 135.923 178.654 1.00 94.55 581 GLY C C 1
ATOM 8663 O O . GLY C 3 581 ? 153.753 135.851 179.822 1.00 97.14 581 GLY C O 1
ATOM 8664 N N . GLN C 3 582 ? 153.006 134.859 177.954 1.00 96.07 582 GLN C N 1
ATOM 8665 C CA . GLN C 3 582 ? 153.003 133.508 178.495 1.00 93.55 582 GLN C CA 1
ATOM 8666 C C . GLN C 3 582 ? 154.016 132.656 177.740 1.00 94.67 582 GLN C C 1
ATOM 8667 O O . GLN C 3 582 ? 154.746 133.137 176.873 1.00 100.19 582 GLN C O 1
ATOM 8673 N N . ALA C 3 583 ? 154.059 131.374 178.080 1.00 99.74 583 ALA C N 1
ATOM 8674 C CA . ALA C 3 583 ? 154.951 130.436 177.425 1.00 95.94 583 ALA C CA 1
ATOM 8675 C C . ALA C 3 583 ? 154.177 129.199 177.002 1.00 101.29 583 ALA C C 1
ATOM 8676 O O . ALA C 3 583 ? 153.225 128.796 177.678 1.00 105.95 583 ALA C O 1
ATOM 8678 N N . PRO C 3 584 ? 154.564 128.570 175.888 1.00 90.60 584 PRO C N 1
ATOM 8679 C CA . PRO C 3 584 ? 155.641 128.942 174.968 1.00 91.71 584 PRO C CA 1
ATOM 8680 C C . PRO C 3 584 ? 155.170 129.796 173.796 1.00 93.28 584 PRO C C 1
ATOM 8681 O O . PRO C 3 584 ? 155.941 130.047 172.876 1.00 92.97 584 PRO C O 1
ATOM 8685 N N . ASN C 3 585 ? 153.921 130.265 173.790 1.00 86.12 585 ASN C N 1
ATOM 8686 C CA . ASN C 3 585 ? 153.397 130.948 172.607 1.00 87.44 585 ASN C CA 1
ATOM 8687 C C . ASN C 3 585 ? 153.839 132.408 172.553 1.00 88.13 585 ASN C C 1
ATOM 8688 O O . ASN C 3 585 ? 154.580 132.812 171.653 1.00 97.12 585 ASN C O 1
ATOM 8693 N N . SER C 3 586 ? 153.390 133.212 173.509 1.00 82.61 586 SER C N 1
ATOM 8694 C CA . SER C 3 586 ? 153.700 134.641 173.528 1.00 82.81 586 SER C CA 1
ATOM 8695 C C . SER C 3 586 ? 154.832 134.940 174.509 1.00 85.86 586 SER C C 1
ATOM 8696 O O . SER C 3 586 ? 154.665 135.665 175.488 1.00 93.29 586 SER C O 1
ATOM 8699 N N . VAL C 3 587 ? 156.004 134.383 174.231 1.00 89.18 587 VAL C N 1
ATOM 8700 C CA . VAL C 3 587 ? 157.157 134.582 175.102 1.00 88.61 587 VAL C CA 1
ATOM 8701 C C . VAL C 3 587 ? 157.700 135.986 174.888 1.00 93.36 587 VAL C C 1
ATOM 8702 O O . VAL C 3 587 ? 158.009 136.380 173.758 1.00 95.10 587 VAL C O 1
ATOM 8706 N N . GLY C 3 588 ? 157.823 136.744 175.975 1.00 90.02 588 GLY C N 1
ATOM 8707 C CA . GLY C 3 588 ? 158.292 138.108 175.934 1.00 88.15 588 GLY C CA 1
ATOM 8708 C C . GLY C 3 588 ? 157.196 139.152 175.976 1.00 93.80 588 GLY C C 1
ATOM 8709 O O . GLY C 3 588 ? 157.471 140.303 176.331 1.00 96.30 588 GLY C O 1
ATOM 8710 N N . GLY C 3 589 ? 155.966 138.781 175.631 1.00 87.30 589 GLY C N 1
ATOM 8711 C CA . GLY C 3 589 ? 154.857 139.706 175.737 1.00 81.37 589 GLY C CA 1
ATOM 8712 C C . GLY C 3 589 ? 154.912 140.822 174.708 1.00 76.93 589 GLY C C 1
ATOM 8713 O O . GLY C 3 589 ? 155.484 140.687 173.621 1.00 87.49 589 GLY C O 1
ATOM 8714 N N . ALA C 3 590 ? 154.309 141.956 175.077 1.00 83.64 590 ALA C N 1
ATOM 8715 C CA . ALA C 3 590 ? 154.195 143.087 174.161 1.00 85.69 590 ALA C CA 1
ATOM 8716 C C . ALA C 3 590 ? 155.553 143.550 173.658 1.00 90.72 590 ALA C C 1
ATOM 8717 O O . ALA C 3 590 ? 155.652 144.076 172.543 1.00 95.26 590 ALA C O 1
ATOM 8719 N N . LYS C 3 591 ? 156.606 143.356 174.458 1.00 87.56 591 LYS C N 1
ATOM 8720 C CA . LYS C 3 591 ? 157.950 143.720 174.026 1.00 83.33 591 LYS C CA 1
ATOM 8721 C C . LYS C 3 591 ? 158.271 143.122 172.666 1.00 82.97 591 LYS C C 1
ATOM 8722 O O . LYS C 3 591 ? 158.810 143.809 171.790 1.00 92.69 591 LYS C O 1
ATOM 8728 N N . ARG C 3 592 ? 157.911 141.851 172.459 1.00 72.51 592 ARG C N 1
ATOM 8729 C CA . ARG C 3 592 ? 158.144 141.211 171.169 1.00 73.91 592 ARG C CA 1
ATOM 8730 C C . ARG C 3 592 ? 157.560 142.043 170.039 1.00 80.82 592 ARG C C 1
ATOM 8731 O O . ARG C 3 592 ? 158.247 142.346 169.056 1.00 85.43 592 ARG C O 1
ATOM 8739 N N . GLN C 3 593 ? 156.300 142.458 170.184 1.00 81.77 593 GLN C N 1
ATOM 8740 C CA . GLN C 3 593 ? 155.692 143.326 169.183 1.00 78.16 593 GLN C CA 1
ATOM 8741 C C . GLN C 3 593 ? 156.531 144.576 168.979 1.00 77.93 593 GLN C C 1
ATOM 8742 O O . GLN C 3 593 ? 156.909 144.906 167.848 1.00 87.35 593 GLN C O 1
ATOM 8748 N N . ALA C 3 594 ? 156.883 145.252 170.078 1.00 75.51 594 ALA C N 1
ATOM 8749 C CA . ALA C 3 594 ? 157.717 146.442 169.974 1.00 75.40 594 ALA C CA 1
ATOM 8750 C C . ALA C 3 594 ? 158.962 146.152 169.157 1.00 77.09 594 ALA C C 1
ATOM 8751 O O . ALA C 3 594 ? 159.342 146.946 168.286 1.00 82.84 594 ALA C O 1
ATOM 8753 N N . ALA C 3 595 ? 159.563 144.977 169.372 1.00 75.38 595 ALA C N 1
ATOM 8754 C CA . ALA C 3 595 ? 160.774 144.622 168.645 1.00 70.39 595 ALA C CA 1
ATOM 8755 C C . ALA C 3 595 ? 160.562 144.755 167.147 1.00 76.70 595 ALA C C 1
ATOM 8756 O O . ALA C 3 595 ? 161.286 145.497 166.472 1.00 86.72 595 ALA C O 1
ATOM 8758 N N . VAL C 3 596 ? 159.515 144.112 166.618 1.00 71.59 596 VAL C N 1
ATOM 8759 C CA . VAL C 3 596 ? 159.314 144.166 165.175 1.00 73.71 596 VAL C CA 1
ATOM 8760 C C . VAL C 3 596 ? 159.057 145.602 164.745 1.00 79.92 596 VAL C C 1
ATOM 8761 O O . VAL C 3 596 ? 159.600 146.067 163.734 1.00 91.18 596 VAL C O 1
ATOM 8765 N N . LEU C 3 597 ? 158.304 146.355 165.554 1.00 72.11 597 LEU C N 1
ATOM 8766 C CA . LEU C 3 597 ? 158.078 147.757 165.233 1.00 69.48 597 LEU C CA 1
ATOM 8767 C C . LEU C 3 597 ? 159.404 148.492 165.146 1.00 73.68 597 LEU C C 1
ATOM 8768 O O . LEU C 3 597 ? 159.684 149.179 164.156 1.00 85.00 597 LEU C O 1
ATOM 8773 N N . GLN C 3 598 ? 160.272 148.284 166.140 1.00 65.89 598 GLN C N 1
ATOM 8774 C CA . GLN C 3 598 ? 161.583 148.915 166.095 1.00 66.79 598 GLN C CA 1
ATOM 8775 C C . GLN C 3 598 ? 162.335 148.485 164.847 1.00 75.14 598 GLN C C 1
ATOM 8776 O O . GLN C 3 598 ? 162.938 149.318 164.160 1.00 79.81 598 GLN C O 1
ATOM 8782 N N . ARG C 3 599 ? 162.254 147.195 164.504 1.00 83.55 599 ARG C N 1
ATOM 8783 C CA . ARG C 3 599 ? 162.914 146.724 163.294 1.00 80.72 599 ARG C CA 1
ATOM 8784 C C . ARG C 3 599 ? 162.419 147.496 162.084 1.00 84.05 599 ARG C C 1
ATOM 8785 O O . ARG C 3 599 ? 163.220 147.959 161.262 1.00 93.02 599 ARG C O 1
ATOM 8793 N N . LEU C 3 600 ? 161.103 147.699 161.991 1.00 78.02 600 LEU C N 1
ATOM 8794 C CA . LEU C 3 600 ? 160.569 148.475 160.881 1.00 74.84 600 LEU C CA 1
ATOM 8795 C C . LEU C 3 600 ? 161.133 149.886 160.893 1.00 82.00 600 LEU C C 1
ATOM 8796 O O . LEU C 3 600 ? 161.563 150.400 159.854 1.00 90.50 600 LEU C O 1
ATOM 8801 N N . ALA C 3 601 ? 161.198 150.505 162.075 1.00 81.39 601 ALA C N 1
ATOM 8802 C CA . ALA C 3 601 ? 161.727 151.858 162.168 1.00 79.34 601 ALA C CA 1
ATOM 8803 C C . ALA C 3 601 ? 163.184 151.929 161.743 1.00 88.09 601 ALA C C 1
ATOM 8804 O O . ALA C 3 601 ? 163.672 153.017 161.420 1.00 93.10 601 ALA C O 1
ATOM 8806 N N . ASP C 3 602 ? 163.889 150.799 161.737 1.00 90.91 602 ASP C N 1
ATOM 8807 C CA . ASP C 3 602 ? 165.254 150.764 161.238 1.00 86.88 602 ASP C CA 1
ATOM 8808 C C . ASP C 3 602 ? 165.338 150.337 159.782 1.00 90.85 602 ASP C C 1
ATOM 8809 O O . ASP C 3 602 ? 166.311 150.685 159.105 1.00 93.96 602 ASP C O 1
ATOM 8814 N N . LYS C 3 603 ? 164.343 149.600 159.287 1.00 87.11 603 LYS C N 1
ATOM 8815 C CA . LYS C 3 603 ? 164.391 149.117 157.914 1.00 84.84 603 LYS C CA 1
ATOM 8816 C C . LYS C 3 603 ? 164.054 150.209 156.909 1.00 92.43 603 LYS C C 1
ATOM 8817 O O . LYS C 3 603 ? 164.548 150.177 155.777 1.00 97.61 603 LYS C O 1
ATOM 8823 N N . ILE C 3 604 ? 163.229 151.178 157.300 1.00 95.22 604 ILE C N 1
ATOM 8824 C CA . ILE C 3 604 ? 162.707 152.184 156.384 1.00 90.04 604 ILE C CA 1
ATOM 8825 C C . ILE C 3 604 ? 163.327 153.552 156.597 1.00 93.40 604 ILE C C 1
ATOM 8826 O O . ILE C 3 604 ? 162.999 154.486 155.853 1.00 102.65 604 ILE C O 1
ATOM 8831 N N . GLY C 3 605 ? 164.219 153.704 157.572 1.00 94.32 605 GLY C N 1
ATOM 8832 C CA . GLY C 3 605 ? 164.794 155.007 157.845 1.00 94.07 605 GLY C CA 1
ATOM 8833 C C . GLY C 3 605 ? 163.755 156.001 158.316 1.00 99.37 605 GLY C C 1
ATOM 8834 O O . GLY C 3 605 ? 163.695 157.132 157.825 1.00 103.28 605 GLY C O 1
ATOM 8835 N N . TYR C 3 606 ? 162.923 155.575 159.270 1.00 98.50 606 TYR C N 1
ATOM 8836 C CA . TYR C 3 606 ? 161.798 156.392 159.717 1.00 97.71 606 TYR C CA 1
ATOM 8837 C C . TYR C 3 606 ? 162.259 157.739 160.261 1.00 104.75 606 TYR C C 1
ATOM 8838 O O . TYR C 3 606 ? 161.587 158.758 160.062 1.00 103.68 606 TYR C O 1
ATOM 8847 N N . ALA C 3 607 ? 163.398 157.765 160.954 1.00 117.15 607 ALA C N 1
ATOM 8848 C CA . ALA C 3 607 ? 163.835 158.988 161.620 1.00 116.20 607 ALA C CA 1
ATOM 8849 C C . ALA C 3 607 ? 164.155 160.097 160.624 1.00 117.35 607 ALA C C 1
ATOM 8850 O O . ALA C 3 607 ? 163.778 161.255 160.836 1.00 114.40 607 ALA C O 1
ATOM 8852 N N . ASN C 3 608 ? 164.842 159.767 159.534 1.00 125.84 608 ASN C N 1
ATOM 8853 C CA . ASN C 3 608 ? 165.356 160.757 158.595 1.00 124.71 608 ASN C CA 1
ATOM 8854 C C . ASN C 3 608 ? 164.795 160.551 157.193 1.00 125.69 608 ASN C C 1
ATOM 8855 O O . ASN C 3 608 ? 165.493 160.726 156.192 1.00 123.27 608 ASN C O 1
ATOM 8860 N N . LYS C 3 609 ? 163.517 160.198 157.101 1.00 115.79 609 LYS C N 1
ATOM 8861 C CA . LYS C 3 609 ? 162.870 159.962 155.815 1.00 113.79 609 LYS C CA 1
ATOM 8862 C C . LYS C 3 609 ? 162.388 161.294 155.252 1.00 116.04 609 LYS C C 1
ATOM 8863 O O . LYS C 3 609 ? 161.455 161.901 155.786 1.00 112.70 609 LYS C O 1
ATOM 8869 N N . GLN C 3 610 ? 163.025 161.747 154.177 1.00 126.60 610 GLN C N 1
ATOM 8870 C CA . GLN C 3 610 ? 162.627 162.957 153.468 1.00 125.60 610 GLN C CA 1
ATOM 8871 C C . GLN C 3 610 ? 161.941 162.549 152.173 1.00 122.40 610 GLN C C 1
ATOM 8872 O O . GLN C 3 610 ? 162.514 161.803 151.372 1.00 122.10 610 GLN C O 1
ATOM 8878 N N . LEU C 3 611 ? 160.724 163.039 151.970 1.00 103.73 611 LEU C N 1
ATOM 8879 C CA . LEU C 3 611 ? 159.914 162.645 150.831 1.00 104.35 611 LEU C CA 1
ATOM 8880 C C . LEU C 3 611 ? 159.409 163.876 150.097 1.00 107.19 611 LEU C C 1
ATOM 8881 O O . LEU C 3 611 ? 159.250 164.943 150.700 1.00 109.75 611 LEU C O 1
ATOM 8886 N N . PRO C 3 612 ? 159.151 163.760 148.792 1.00 103.29 612 PRO C N 1
ATOM 8887 C CA . PRO C 3 612 ? 158.627 164.908 148.040 1.00 103.98 612 PRO C CA 1
ATOM 8888 C C . PRO C 3 612 ? 157.213 165.279 148.457 1.00 105.29 612 PRO C C 1
ATOM 8889 O O . PRO C 3 612 ? 156.629 164.640 149.337 1.00 105.99 612 PRO C O 1
ATOM 8893 N N . ALA C 3 613 ? 156.657 166.311 147.829 1.00 100.37 613 ALA C N 1
ATOM 8894 C CA . ALA C 3 613 ? 155.328 166.780 148.187 1.00 98.16 613 ALA C CA 1
ATOM 8895 C C . ALA C 3 613 ? 154.276 165.720 147.882 1.00 101.13 613 ALA C C 1
ATOM 8896 O O . ALA C 3 613 ? 154.406 164.936 146.938 1.00 104.01 613 ALA C O 1
ATOM 8898 N N . ASP C 3 614 ? 153.231 165.696 148.712 1.00 91.38 614 ASP C N 1
ATOM 8899 C CA . ASP C 3 614 ? 152.116 164.760 148.574 1.00 88.61 614 ASP C CA 1
ATOM 8900 C C . ASP C 3 614 ? 152.572 163.308 148.680 1.00 90.10 614 ASP C C 1
ATOM 8901 O O . ASP C 3 614 ? 151.946 162.408 148.119 1.00 93.02 614 ASP C O 1
ATOM 8906 N N . THR C 3 615 ? 153.665 163.069 149.399 1.00 93.10 615 THR C N 1
ATOM 8907 C CA . THR C 3 615 ? 154.161 161.725 149.651 1.00 91.01 615 THR C CA 1
ATOM 8908 C C . THR C 3 615 ? 154.352 161.539 151.147 1.00 96.07 615 THR C C 1
ATOM 8909 O O . THR C 3 615 ? 154.860 162.432 151.832 1.00 98.86 615 THR C O 1
ATOM 8913 N N . GLY C 3 616 ? 153.943 160.376 151.651 1.00 89.07 616 GLY C N 1
ATOM 8914 C CA . GLY C 3 616 ? 154.022 160.113 153.073 1.00 83.15 616 GLY C CA 1
ATOM 8915 C C . GLY C 3 616 ? 154.316 158.656 153.351 1.00 82.92 616 GLY C C 1
ATOM 8916 O O . GLY C 3 616 ? 154.229 157.800 152.470 1.00 85.59 616 GLY C O 1
ATOM 8917 N N . ILE C 3 617 ? 154.680 158.387 154.602 1.00 81.17 617 ILE C N 1
ATOM 8918 C CA . ILE C 3 617 ? 154.948 157.036 155.079 1.00 80.16 617 ILE C CA 1
ATOM 8919 C C . ILE C 3 617 ? 154.107 156.795 156.323 1.00 82.57 617 ILE C C 1
ATOM 8920 O O . ILE C 3 617 ? 154.128 157.602 157.258 1.00 85.88 617 ILE C O 1
ATOM 8925 N N . GLY C 3 618 ? 153.369 155.696 156.330 1.00 73.81 618 GLY C N 1
ATOM 8926 C CA . GLY C 3 618 ? 152.508 155.345 157.451 1.00 74.00 618 GLY C CA 1
ATOM 8927 C C . GLY C 3 618 ? 152.863 153.982 158.009 1.00 74.24 618 GLY C C 1
ATOM 8928 O O . GLY C 3 618 ? 153.120 153.047 157.253 1.00 81.78 618 GLY C O 1
ATOM 8929 N N . ILE C 3 619 ? 152.862 153.873 159.335 1.00 79.96 619 ILE C N 1
ATOM 8930 C CA . ILE C 3 619 ? 153.232 152.641 160.017 1.00 81.22 619 ILE C CA 1
ATOM 8931 C C . ILE C 3 619 ? 152.036 152.119 160.799 1.00 85.37 619 ILE C C 1
ATOM 8932 O O . ILE C 3 619 ? 151.195 152.887 161.277 1.00 89.34 619 ILE C O 1
ATOM 8937 N N . ALA C 3 620 ? 151.964 150.795 160.924 1.00 80.30 620 ALA C N 1
ATOM 8938 C CA . ALA C 3 620 ? 150.889 150.158 161.671 1.00 79.28 620 ALA C CA 1
ATOM 8939 C C . ALA C 3 620 ? 151.343 148.780 162.124 1.00 85.25 620 ALA C C 1
ATOM 8940 O O . ALA C 3 620 ? 151.916 148.024 161.339 1.00 97.10 620 ALA C O 1
ATOM 8942 N N . THR C 3 621 ? 151.065 148.451 163.382 1.00 81.18 621 THR C N 1
ATOM 8943 C CA . THR C 3 621 ? 151.488 147.190 163.968 1.00 78.91 621 THR C CA 1
ATOM 8944 C C . THR C 3 621 ? 150.290 146.434 164.529 1.00 81.92 621 THR C C 1
ATOM 8945 O O . THR C 3 621 ? 149.250 147.016 164.844 1.00 88.87 621 THR C O 1
ATOM 8949 N N . SER C 3 622 ? 150.452 145.118 164.645 1.00 80.60 622 SER C N 1
ATOM 8950 C CA . SER C 3 622 ? 149.422 144.256 165.204 1.00 85.46 622 SER C CA 1
ATOM 8951 C C . SER C 3 622 ? 150.085 143.009 165.768 1.00 87.16 622 SER C C 1
ATOM 8952 O O . SER C 3 622 ? 151.247 142.717 165.477 1.00 93.02 622 SER C O 1
ATOM 8955 N N . PHE C 3 623 ? 149.338 142.276 166.591 1.00 72.92 623 PHE C N 1
ATOM 8956 C CA . PHE C 3 623 ? 149.853 141.066 167.213 1.00 73.90 623 PHE C CA 1
ATOM 8957 C C . PHE C 3 623 ? 149.407 139.799 166.499 1.00 78.98 623 PHE C C 1
ATOM 8958 O O . PHE C 3 623 ? 149.610 138.702 167.024 1.00 83.91 623 PHE C O 1
ATOM 8966 N N . GLY C 3 624 ? 148.808 139.921 165.325 1.00 78.99 624 GLY C N 1
ATOM 8967 C CA . GLY C 3 624 ? 148.484 138.764 164.509 1.00 78.23 624 GLY C CA 1
ATOM 8968 C C . GLY C 3 624 ? 147.017 138.378 164.628 1.00 83.50 624 GLY C C 1
ATOM 8969 O O . GLY C 3 624 ? 146.134 139.227 164.527 1.00 94.17 624 GLY C O 1
ATOM 8970 N N . GLN C 3 625 ? 146.764 137.089 164.850 1.00 89.74 625 GLN C N 1
ATOM 8971 C CA . GLN C 3 625 ? 145.412 136.546 164.815 1.00 88.37 625 GLN C CA 1
ATOM 8972 C C . GLN C 3 625 ? 144.736 136.563 166.181 1.00 85.81 625 GLN C C 1
ATOM 8973 O O . GLN C 3 625 ? 143.629 137.091 166.320 1.00 95.06 625 GLN C O 1
ATOM 8979 N N . GLU C 3 626 ? 145.380 135.991 167.194 1.00 81.87 626 GLU C N 1
ATOM 8980 C CA . GLU C 3 626 ? 144.774 135.852 168.508 1.00 83.44 626 GLU C CA 1
ATOM 8981 C C . GLU C 3 626 ? 145.838 136.030 169.579 1.00 87.31 626 GLU C C 1
ATOM 8982 O O . GLU C 3 626 ? 147.037 135.920 169.318 1.00 97.99 626 GLU C O 1
ATOM 8988 N N . ARG C 3 627 ? 145.379 136.316 170.799 1.00 77.95 627 ARG C N 1
ATOM 8989 C CA . ARG C 3 627 ? 146.301 136.456 171.920 1.00 79.10 627 ARG C CA 1
ATOM 8990 C C . ARG C 3 627 ? 146.963 135.128 172.262 1.00 81.90 627 ARG C C 1
ATOM 8991 O O . ARG C 3 627 ? 148.135 135.094 172.651 1.00 90.87 627 ARG C O 1
ATOM 8999 N N . GLY C 3 628 ? 146.224 134.025 172.133 1.00 84.51 628 GLY C N 1
ATOM 9000 C CA . GLY C 3 628 ? 146.797 132.724 172.437 1.00 84.72 628 GLY C CA 1
ATOM 9001 C C . GLY C 3 628 ? 147.900 132.327 171.475 1.00 88.79 628 GLY C C 1
ATOM 9002 O O . GLY C 3 628 ? 148.889 131.709 171.873 1.00 94.23 628 GLY C O 1
ATOM 9003 N N . MET C 3 629 ? 147.743 132.667 170.197 1.00 78.82 629 MET C N 1
ATOM 9004 C CA . MET C 3 629 ? 148.743 132.388 169.169 1.00 78.28 629 MET C CA 1
ATOM 9005 C C . MET C 3 629 ? 148.999 133.703 168.446 1.00 84.40 629 MET C C 1
ATOM 9006 O O . MET C 3 629 ? 148.321 134.034 167.463 1.00 93.40 629 MET C O 1
ATOM 9011 N N . PRO C 3 630 ? 149.935 134.511 168.941 1.00 73.23 630 PRO C N 1
ATOM 9012 C CA . PRO C 3 630 ? 150.208 135.805 168.313 1.00 67.99 630 PRO C CA 1
ATOM 9013 C C . PRO C 3 630 ? 151.335 135.743 167.295 1.00 80.10 630 PRO C C 1
ATOM 9014 O O . PRO C 3 630 ? 152.325 135.027 167.458 1.00 92.32 630 PRO C O 1
ATOM 9018 N N . THR C 3 631 ? 151.171 136.515 166.222 1.00 75.28 631 THR C N 1
ATOM 9019 C CA . THR C 3 631 ? 152.187 136.674 165.182 1.00 71.59 631 THR C CA 1
ATOM 9020 C C . THR C 3 631 ? 152.445 138.170 165.048 1.00 82.80 631 THR C C 1
ATOM 9021 O O . THR C 3 631 ? 151.802 138.850 164.245 1.00 94.08 631 THR C O 1
ATOM 9025 N N . TRP C 3 632 ? 153.386 138.676 165.842 1.00 83.30 632 TRP C N 1
ATOM 9026 C CA . TRP C 3 632 ? 153.684 140.101 165.890 1.00 78.10 632 TRP C CA 1
ATOM 9027 C C . TRP C 3 632 ? 154.150 140.615 164.536 1.00 87.47 632 TRP C C 1
ATOM 9028 O O . TRP C 3 632 ? 155.219 140.230 164.054 1.00 90.86 632 TRP C O 1
ATOM 9039 N N . THR C 3 633 ? 153.362 141.489 163.917 1.00 78.94 633 THR C N 1
ATOM 9040 C CA . THR C 3 633 ? 153.675 142.007 162.597 1.00 74.05 633 THR C CA 1
ATOM 9041 C C . THR C 3 633 ? 153.601 143.526 162.607 1.00 78.70 633 THR C C 1
ATOM 9042 O O . THR C 3 633 ? 152.867 144.128 163.394 1.00 82.46 633 THR C O 1
ATOM 9046 N N . ALA C 3 634 ? 154.394 144.137 161.732 1.00 75.45 634 ALA C N 1
ATOM 9047 C CA . ALA C 3 634 ? 154.396 145.577 161.536 1.00 68.95 634 ALA C CA 1
ATOM 9048 C C . ALA C 3 634 ? 154.542 145.858 160.051 1.00 73.23 634 ALA C C 1
ATOM 9049 O O . ALA C 3 634 ? 155.160 145.084 159.318 1.00 80.76 634 ALA C O 1
ATOM 9051 N N . ALA C 3 635 ? 153.961 146.969 159.608 1.00 76.07 635 ALA C N 1
ATOM 9052 C CA . ALA C 3 635 ? 153.989 147.327 158.201 1.00 71.91 635 ALA C CA 1
ATOM 9053 C C . ALA C 3 635 ? 154.149 148.829 158.051 1.00 70.55 635 ALA C C 1
ATOM 9054 O O . ALA C 3 635 ? 153.690 149.611 158.888 1.00 75.34 635 ALA C O 1
ATOM 9056 N N . ALA C 3 636 ? 154.817 149.215 156.971 1.00 73.68 636 ALA C N 1
ATOM 9057 C CA . ALA C 3 636 ? 154.983 150.605 156.581 1.00 72.29 636 ALA C CA 1
ATOM 9058 C C . ALA C 3 636 ? 154.627 150.745 155.111 1.00 77.66 636 ALA C C 1
ATOM 9059 O O . ALA C 3 636 ? 154.968 149.884 154.298 1.00 84.56 636 ALA C O 1
ATOM 9061 N N . ALA C 3 637 ? 153.931 151.823 154.776 1.00 77.79 637 ALA C N 1
ATOM 9062 C CA . ALA C 3 637 ? 153.496 152.072 153.411 1.00 75.66 637 ALA C CA 1
ATOM 9063 C C . ALA C 3 637 ? 153.956 153.453 152.982 1.00 80.54 637 ALA C C 1
ATOM 9064 O O . ALA C 3 637 ? 153.776 154.426 153.723 1.00 89.94 637 ALA C O 1
ATOM 9066 N N . GLN C 3 638 ? 154.555 153.534 151.795 1.00 72.01 638 GLN C N 1
ATOM 9067 C CA . GLN C 3 638 ? 154.905 154.802 151.171 1.00 67.17 638 GLN C CA 1
ATOM 9068 C C . GLN C 3 638 ? 153.852 155.115 150.118 1.00 81.35 638 GLN C C 1
ATOM 9069 O O . GLN C 3 638 ? 153.669 154.346 149.170 1.00 89.46 638 GLN C O 1
ATOM 9075 N N . ILE C 3 639 ? 153.164 156.240 150.286 1.00 83.50 639 ILE C N 1
ATOM 9076 C CA . ILE C 3 639 ? 151.969 156.554 149.516 1.00 77.79 639 ILE C CA 1
ATOM 9077 C C . ILE C 3 639 ? 152.116 157.941 148.910 1.00 84.48 639 ILE C C 1
ATOM 9078 O O . ILE C 3 639 ? 152.483 158.893 149.608 1.00 89.24 639 ILE C O 1
ATOM 9083 N N . HIS C 3 640 ? 151.832 158.051 147.615 1.00 85.91 640 HIS C N 1
ATOM 9084 C CA . HIS C 3 640 ? 151.713 159.329 146.929 1.00 86.54 640 HIS C CA 1
ATOM 9085 C C . HIS C 3 640 ? 150.256 159.541 146.545 1.00 88.53 640 HIS C C 1
ATOM 9086 O O . HIS C 3 640 ? 149.650 158.680 145.899 1.00 91.12 640 HIS C O 1
ATOM 9093 N N . VAL C 3 641 ? 149.699 160.683 146.937 1.00 91.28 641 VAL C N 1
ATOM 9094 C CA . VAL C 3 641 ? 148.289 160.991 146.727 1.00 88.25 641 VAL C CA 1
ATOM 9095 C C . VAL C 3 641 ? 148.189 162.099 145.690 1.00 91.76 641 VAL C C 1
ATOM 9096 O O . VAL C 3 641 ? 148.760 163.182 145.870 1.00 93.02 641 VAL C O 1
ATOM 9100 N N . ASP C 3 642 ? 147.461 161.832 144.610 1.00 99.05 642 ASP C N 1
ATOM 9101 C CA . ASP C 3 642 ? 147.216 162.834 143.582 1.00 93.49 642 ASP C CA 1
ATOM 9102 C C . ASP C 3 642 ? 146.108 163.767 144.050 1.00 97.71 642 ASP C C 1
ATOM 9103 O O . ASP C 3 642 ? 144.968 163.335 144.245 1.00 102.82 642 ASP C O 1
ATOM 9108 N N . ARG C 3 643 ? 146.438 165.046 144.231 1.00 88.77 643 ARG C N 1
ATOM 9109 C CA . ARG C 3 643 ? 145.472 165.984 144.790 1.00 90.92 643 ARG C CA 1
ATOM 9110 C C . ARG C 3 643 ? 144.337 166.305 143.829 1.00 95.59 643 ARG C C 1
ATOM 9111 O O . ARG C 3 643 ? 143.292 166.795 144.269 1.00 96.92 643 ARG C O 1
ATOM 9119 N N . LYS C 3 644 ? 144.510 166.041 142.535 1.00 100.31 644 LYS C N 1
ATOM 9120 C CA . LYS C 3 644 ? 143.479 166.352 141.550 1.00 99.56 644 LYS C CA 1
ATOM 9121 C C . LYS C 3 644 ? 142.473 165.213 141.410 1.00 97.48 644 LYS C C 1
ATOM 9122 O O . LYS C 3 644 ? 141.271 165.410 141.605 1.00 100.43 644 LYS C O 1
ATOM 9128 N N . THR C 3 645 ? 142.953 164.020 141.069 1.00 86.66 645 THR C N 1
ATOM 9129 C CA . THR C 3 645 ? 142.084 162.872 140.859 1.00 86.32 645 THR C CA 1
ATOM 9130 C C . THR C 3 645 ? 141.827 162.067 142.125 1.00 89.26 645 THR C C 1
ATOM 9131 O O . THR C 3 645 ? 140.921 161.228 142.131 1.00 97.23 645 THR C O 1
ATOM 9135 N N . GLY C 3 646 ? 142.591 162.295 143.190 1.00 77.13 646 GLY C N 1
ATOM 9136 C CA . GLY C 3 646 ? 142.426 161.528 144.406 1.00 78.40 646 GLY C CA 1
ATOM 9137 C C . GLY C 3 646 ? 143.005 160.134 144.366 1.00 89.45 646 GLY C C 1
ATOM 9138 O O . GLY C 3 646 ? 142.771 159.358 145.299 1.00 98.39 646 GLY C O 1
ATOM 9139 N N . VAL C 3 647 ? 143.755 159.789 143.321 1.00 84.79 647 VAL C N 1
ATOM 9140 C CA . VAL C 3 647 ? 144.296 158.442 143.191 1.00 82.09 647 VAL C CA 1
ATOM 9141 C C . VAL C 3 647 ? 145.426 158.249 144.191 1.00 90.01 647 VAL C C 1
ATOM 9142 O O . VAL C 3 647 ? 146.313 159.102 144.326 1.00 92.20 647 VAL C O 1
ATOM 9146 N N . VAL C 3 648 ? 145.397 157.124 144.899 1.00 90.39 648 VAL C N 1
ATOM 9147 C CA . VAL C 3 648 ? 146.411 156.771 145.885 1.00 82.26 648 VAL C CA 1
ATOM 9148 C C . VAL C 3 648 ? 147.244 155.633 145.312 1.00 83.75 648 VAL C C 1
ATOM 9149 O O . VAL C 3 648 ? 146.707 154.572 144.971 1.00 84.77 648 VAL C O 1
ATOM 9153 N N . THR C 3 649 ? 148.551 155.853 145.201 1.00 86.83 649 THR C N 1
ATOM 9154 C CA . THR C 3 649 ? 149.475 154.868 144.654 1.00 84.88 649 THR C CA 1
ATOM 9155 C C . THR C 3 649 ? 150.499 154.493 145.713 1.00 84.08 649 THR C C 1
ATOM 9156 O O . THR C 3 649 ? 151.126 155.371 146.314 1.00 82.52 649 THR C O 1
ATOM 9160 N N . CYS C 3 650 ? 150.670 153.192 145.932 1.00 88.62 650 CYS C N 1
ATOM 9161 C CA . CYS C 3 650 ? 151.621 152.682 146.914 1.00 87.74 650 CYS C CA 1
ATOM 9162 C C . CYS C 3 650 ? 152.962 152.461 146.226 1.00 93.25 650 CYS C C 1
ATOM 9163 O O . CYS C 3 650 ? 153.097 151.571 145.382 1.00 99.52 650 CYS C O 1
ATOM 9166 N N . GLN C 3 651 ? 153.952 153.278 146.582 1.00 89.06 651 GLN C N 1
ATOM 9167 C CA . GLN C 3 651 ? 155.276 153.136 145.991 1.00 85.09 651 GLN C CA 1
ATOM 9168 C C . GLN C 3 651 ? 156.038 151.961 146.592 1.00 91.36 651 GLN C C 1
ATOM 9169 O O . GLN C 3 651 ? 156.767 151.264 145.879 1.00 98.30 651 GLN C O 1
ATOM 9175 N N . LYS C 3 652 ? 155.883 151.722 147.893 1.00 80.95 652 LYS C N 1
ATOM 9176 C CA . LYS C 3 652 ? 156.576 150.621 148.545 1.00 72.50 652 LYS C CA 1
ATOM 9177 C C . LYS C 3 652 ? 155.799 150.201 149.785 1.00 78.02 652 LYS C C 1
ATOM 9178 O O . LYS C 3 652 ? 155.121 151.017 150.417 1.00 89.72 652 LYS C O 1
ATOM 9184 N N . LEU C 3 653 ? 155.913 148.918 150.124 1.00 76.05 653 LEU C N 1
ATOM 9185 C CA . LEU C 3 653 ? 155.229 148.338 151.276 1.00 73.45 653 LEU C CA 1
ATOM 9186 C C . LEU C 3 653 ? 156.205 147.421 152.002 1.00 83.32 653 LEU C C 1
ATOM 9187 O O . LEU C 3 653 ? 156.564 146.361 151.483 1.00 90.61 653 LEU C O 1
ATOM 9192 N N . TRP C 3 654 ? 156.633 147.825 153.195 1.00 83.22 654 TRP C N 1
ATOM 9193 C CA . TRP C 3 654 ? 157.515 147.025 154.033 1.00 79.60 654 TRP C CA 1
ATOM 9194 C C . TRP C 3 654 ? 156.698 146.265 155.069 1.00 79.82 654 TRP C C 1
ATOM 9195 O O . TRP C 3 654 ? 155.760 146.812 155.654 1.00 84.26 654 TRP C O 1
ATOM 9206 N N . LEU C 3 655 ? 157.071 145.008 155.302 1.00 75.77 655 LEU C N 1
ATOM 9207 C CA . LEU C 3 655 ? 156.463 144.176 156.330 1.00 69.25 655 LEU C CA 1
ATOM 9208 C C . LEU C 3 655 ? 157.552 143.478 157.129 1.00 68.46 655 LEU C C 1
ATOM 9209 O O . LEU C 3 655 ? 158.528 142.983 156.560 1.00 81.55 655 LEU C O 1
ATOM 9214 N N . VAL C 3 656 ? 157.383 143.444 158.448 1.00 71.65 656 VAL C N 1
ATOM 9215 C CA . VAL C 3 656 ? 158.273 142.721 159.348 1.00 73.31 656 VAL C CA 1
ATOM 9216 C C . VAL C 3 656 ? 157.418 141.846 160.253 1.00 74.94 656 VAL C C 1
ATOM 9217 O O . VAL C 3 656 ? 156.512 142.346 160.927 1.00 81.43 656 VAL C O 1
ATOM 9221 N N . LEU C 3 657 ? 157.707 140.548 160.276 1.00 79.94 657 LEU C N 1
ATOM 9222 C CA . LEU C 3 657 ? 156.896 139.595 161.019 1.00 81.11 657 LEU C CA 1
ATOM 9223 C C . LEU C 3 657 ? 157.772 138.745 161.928 1.00 84.47 657 LEU C C 1
ATOM 9224 O O . LEU C 3 657 ? 158.918 138.432 161.599 1.00 85.50 657 LEU C O 1
ATOM 9229 N N . ASP C 3 658 ? 157.213 138.373 163.080 1.00 80.87 658 ASP C N 1
ATOM 9230 C CA . ASP C 3 658 ? 157.872 137.501 164.051 1.00 81.81 658 ASP C CA 1
ATOM 9231 C C . ASP C 3 658 ? 156.924 136.338 164.318 1.00 87.27 658 ASP C C 1
ATOM 9232 O O . ASP C 3 658 ? 156.112 136.387 165.244 1.00 88.45 658 ASP C O 1
ATOM 9237 N N . ALA C 3 659 ? 157.033 135.290 163.502 1.00 85.26 659 ALA C N 1
ATOM 9238 C CA . ALA C 3 659 ? 156.202 134.101 163.632 1.00 82.39 659 ALA C CA 1
ATOM 9239 C C . ALA C 3 659 ? 156.940 132.955 164.310 1.00 87.44 659 ALA C C 1
ATOM 9240 O O . ALA C 3 659 ? 156.600 131.787 164.099 1.00 94.18 659 ALA C O 1
ATOM 9242 N N . GLY C 3 660 ? 157.944 133.265 165.125 1.00 80.34 660 GLY C N 1
ATOM 9243 C CA . GLY C 3 660 ? 158.734 132.209 165.729 1.00 76.55 660 GLY C CA 1
ATOM 9244 C C . GLY C 3 660 ? 159.573 131.501 164.685 1.00 79.50 660 GLY C C 1
ATOM 9245 O O . GLY C 3 660 ? 160.091 132.115 163.746 1.00 88.09 660 GLY C O 1
ATOM 9246 N N . THR C 3 661 ? 159.715 130.189 164.849 1.00 77.99 661 THR C N 1
ATOM 9247 C CA . THR C 3 661 ? 160.453 129.390 163.881 1.00 74.81 661 THR C CA 1
ATOM 9248 C C . THR C 3 661 ? 159.733 129.398 162.539 1.00 82.15 661 THR C C 1
ATOM 9249 O O . THR C 3 661 ? 158.515 129.207 162.474 1.00 92.26 661 THR C O 1
ATOM 9253 N N . ILE C 3 662 ? 160.485 129.625 161.469 1.00 78.38 662 ILE C N 1
ATOM 9254 C CA . ILE C 3 662 ? 159.956 129.609 160.111 1.00 79.73 662 ILE C CA 1
ATOM 9255 C C . ILE C 3 662 ? 160.214 128.211 159.561 1.00 80.29 662 ILE C C 1
ATOM 9256 O O . ILE C 3 662 ? 161.344 127.871 159.209 1.00 87.35 662 ILE C O 1
ATOM 9261 N N . VAL C 3 663 ? 159.164 127.393 159.494 1.00 82.79 663 VAL C N 1
ATOM 9262 C CA . VAL C 3 663 ? 159.330 126.000 159.086 1.00 85.37 663 VAL C CA 1
ATOM 9263 C C . VAL C 3 663 ? 159.700 125.911 157.610 1.00 89.76 663 VAL C C 1
ATOM 9264 O O . VAL C 3 663 ? 160.627 125.187 157.229 1.00 95.53 663 VAL C O 1
ATOM 9268 N N . ASP C 3 664 ? 158.982 126.637 156.760 1.00 87.07 664 ASP C N 1
ATOM 9269 C CA . ASP C 3 664 ? 159.211 126.618 155.315 1.00 82.00 664 ASP C CA 1
ATOM 9270 C C . ASP C 3 664 ? 159.464 128.036 154.829 1.00 87.79 664 ASP C C 1
ATOM 9271 O O . ASP C 3 664 ? 158.511 128.821 154.680 1.00 94.37 664 ASP C O 1
ATOM 9276 N N . PRO C 3 665 ? 160.720 128.418 154.575 1.00 80.95 665 PRO C N 1
ATOM 9277 C CA . PRO C 3 665 ? 160.987 129.811 154.170 1.00 82.13 665 PRO C CA 1
ATOM 9278 C C . PRO C 3 665 ? 160.264 130.225 152.899 1.00 84.67 665 PRO C C 1
ATOM 9279 O O . PRO C 3 665 ? 159.673 131.312 152.850 1.00 84.24 665 PRO C O 1
ATOM 9283 N N . GLY C 3 666 ? 160.285 129.381 151.867 1.00 89.27 666 GLY C N 1
ATOM 9284 C CA . GLY C 3 666 ? 159.570 129.710 150.646 1.00 82.30 666 GLY C CA 1
ATOM 9285 C C . GLY C 3 666 ? 158.068 129.756 150.846 1.00 87.28 666 GLY C C 1
ATOM 9286 O O . GLY C 3 666 ? 157.397 130.676 150.370 1.00 89.59 666 GLY C O 1
ATOM 9287 N N . GLY C 3 667 ? 157.521 128.768 151.555 1.00 83.52 667 GLY C N 1
ATOM 9288 C CA . GLY C 3 667 ? 156.096 128.778 151.839 1.00 79.79 667 GLY C CA 1
ATOM 9289 C C . GLY C 3 667 ? 155.685 129.955 152.701 1.00 81.92 667 GLY C C 1
ATOM 9290 O O . GLY C 3 667 ? 154.641 130.570 152.472 1.00 90.32 667 GLY C O 1
ATOM 9291 N N . ALA C 3 668 ? 156.501 130.283 153.705 1.00 72.24 668 ALA C N 1
ATOM 9292 C CA . ALA C 3 668 ? 156.206 131.435 154.549 1.00 73.07 668 ALA C CA 1
ATOM 9293 C C . ALA C 3 668 ? 156.222 132.724 153.742 1.00 79.76 668 ALA C C 1
ATOM 9294 O O . ALA C 3 668 ? 155.340 133.577 153.900 1.00 85.76 668 ALA C O 1
ATOM 9296 N N . LEU C 3 669 ? 157.219 132.884 152.868 1.00 83.22 669 LEU C N 1
ATOM 9297 C CA . LEU C 3 669 ? 157.286 134.080 152.037 1.00 76.25 669 LEU C CA 1
ATOM 9298 C C . LEU C 3 669 ? 156.091 134.167 151.099 1.00 73.88 669 LEU C C 1
ATOM 9299 O O . LEU C 3 669 ? 155.515 135.245 150.917 1.00 79.30 669 LEU C O 1
ATOM 9304 N N . ALA C 3 670 ? 155.704 133.044 150.490 1.00 75.89 670 ALA C N 1
ATOM 9305 C CA . ALA C 3 670 ? 154.557 133.051 149.589 1.00 75.80 670 ALA C CA 1
ATOM 9306 C C . ALA C 3 670 ? 153.274 133.404 150.330 1.00 75.33 670 ALA C C 1
ATOM 9307 O O . ALA C 3 670 ? 152.463 134.200 149.840 1.00 79.80 670 ALA C O 1
ATOM 9309 N N . GLN C 3 671 ? 153.076 132.826 151.517 1.00 75.87 671 GLN C N 1
ATOM 9310 C CA . GLN C 3 671 ? 151.878 133.125 152.292 1.00 73.36 671 GLN C CA 1
ATOM 9311 C C . GLN C 3 671 ? 151.847 134.585 152.716 1.00 79.54 671 GLN C C 1
ATOM 9312 O O . GLN C 3 671 ? 150.794 135.230 152.665 1.00 78.97 671 GLN C O 1
ATOM 9318 N N . THR C 3 672 ? 152.991 135.128 153.135 1.00 77.48 672 THR C N 1
ATOM 9319 C CA . THR C 3 672 ? 153.029 136.527 153.544 1.00 70.12 672 THR C CA 1
ATOM 9320 C C . THR C 3 672 ? 152.791 137.459 152.363 1.00 81.38 672 THR C C 1
ATOM 9321 O O . THR C 3 672 ? 152.110 138.479 152.504 1.00 89.91 672 THR C O 1
ATOM 9325 N N . GLU C 3 673 ? 153.342 137.132 151.191 1.00 84.76 673 GLU C N 1
ATOM 9326 C CA . GLU C 3 673 ? 153.086 137.939 150.002 1.00 77.84 673 GLU C CA 1
ATOM 9327 C C . GLU C 3 673 ? 151.607 137.921 149.641 1.00 82.75 673 GLU C C 1
ATOM 9328 O O . GLU C 3 673 ? 151.010 138.967 149.356 1.00 91.62 673 GLU C O 1
ATOM 9334 N N . GLY C 3 674 ? 150.996 136.735 149.661 1.00 73.86 674 GLY C N 1
ATOM 9335 C CA . GLY C 3 674 ? 149.575 136.645 149.373 1.00 70.51 674 GLY C CA 1
ATOM 9336 C C . GLY C 3 674 ? 148.729 137.416 150.367 1.00 76.42 674 GLY C C 1
ATOM 9337 O O . GLY C 3 674 ? 147.779 138.100 149.986 1.00 88.74 674 GLY C O 1
ATOM 9338 N N . ALA C 3 675 ? 149.066 137.320 151.654 1.00 76.55 675 ALA C N 1
ATOM 9339 C CA . ALA C 3 675 ? 148.304 138.027 152.677 1.00 79.23 675 ALA C CA 1
ATOM 9340 C C . ALA C 3 675 ? 148.461 139.537 152.547 1.00 81.16 675 ALA C C 1
ATOM 9341 O O . ALA C 3 675 ? 147.486 140.284 152.697 1.00 91.32 675 ALA C O 1
ATOM 9343 N N . ALA C 3 676 ? 149.679 140.008 152.273 1.00 70.51 676 ALA C N 1
ATOM 9344 C CA . ALA C 3 676 ? 149.893 141.436 152.082 1.00 65.97 676 ALA C CA 1
ATOM 9345 C C . ALA C 3 676 ? 149.124 141.945 150.873 1.00 74.81 676 ALA C C 1
ATOM 9346 O O . ALA C 3 676 ? 148.540 143.034 150.912 1.00 82.83 676 ALA C O 1
ATOM 9348 N N . LEU C 3 677 ? 149.105 141.168 149.788 1.00 74.32 677 LEU C N 1
ATOM 9349 C CA . LEU C 3 677 ? 148.355 141.586 148.610 1.00 70.98 677 LEU C CA 1
ATOM 9350 C C . LEU C 3 677 ? 146.854 141.559 148.870 1.00 75.17 677 LEU C C 1
ATOM 9351 O O . LEU C 3 677 ? 146.118 142.409 148.358 1.00 84.98 677 LEU C O 1
ATOM 9356 N N . TRP C 3 678 ? 146.380 140.597 149.666 1.00 77.82 678 TRP C N 1
ATOM 9357 C CA . TRP C 3 678 ? 144.970 140.578 150.044 1.00 71.53 678 TRP C CA 1
ATOM 9358 C C . TRP C 3 678 ? 144.608 141.818 150.852 1.00 79.74 678 TRP C C 1
ATOM 9359 O O . TRP C 3 678 ? 143.561 142.438 150.625 1.00 91.58 678 TRP C O 1
ATOM 9370 N N . GLY C 3 679 ? 145.470 142.198 151.796 1.00 79.28 679 GLY C N 1
ATOM 9371 C CA . GLY C 3 679 ? 145.233 143.415 152.555 1.00 73.11 679 GLY C CA 1
ATOM 9372 C C . GLY C 3 679 ? 145.249 144.656 151.685 1.00 77.80 679 GLY C C 1
ATOM 9373 O O . GLY C 3 679 ? 144.423 145.554 151.855 1.00 86.28 679 GLY C O 1
ATOM 9374 N N . PHE C 3 680 ? 146.186 144.718 150.737 1.00 76.38 680 PHE C N 1
ATOM 9375 C CA . PHE C 3 680 ? 146.246 145.843 149.808 1.00 71.37 680 PHE C CA 1
ATOM 9376 C C . PHE C 3 680 ? 144.970 145.938 148.981 1.00 73.29 680 PHE C C 1
ATOM 9377 O O . PHE C 3 680 ? 144.403 147.026 148.807 1.00 83.86 680 PHE C O 1
ATOM 9385 N N . SER C 3 681 ? 144.498 144.799 148.471 1.00 72.94 681 SER C N 1
ATOM 9386 C CA . SER C 3 681 ? 143.279 144.784 147.673 1.00 68.74 681 SER C CA 1
ATOM 9387 C C . SER C 3 681 ? 142.075 145.226 148.492 1.00 72.17 681 SER C C 1
ATOM 9388 O O . SER C 3 681 ? 141.241 146.000 148.010 1.00 85.02 681 SER C O 1
ATOM 9391 N N . MET C 3 682 ? 141.961 144.743 149.731 1.00 77.74 682 MET C N 1
ATOM 9392 C CA . MET C 3 682 ? 140.832 145.158 150.556 1.00 83.20 682 MET C CA 1
ATOM 9393 C C . MET C 3 682 ? 140.922 146.628 150.937 1.00 81.93 682 MET C C 1
ATOM 9394 O O . MET C 3 682 ? 139.891 147.285 151.111 1.00 81.72 682 MET C O 1
ATOM 9399 N N . ALA C 3 683 ? 142.136 147.153 151.095 1.00 79.12 683 ALA C N 1
ATOM 9400 C CA . ALA C 3 683 ? 142.292 148.539 151.514 1.00 74.96 683 ALA C CA 1
ATOM 9401 C C . ALA C 3 683 ? 142.012 149.512 150.378 1.00 78.41 683 ALA C C 1
ATOM 9402 O O . ALA C 3 683 ? 141.441 150.583 150.607 1.00 86.68 683 ALA C O 1
ATOM 9404 N N . LEU C 3 684 ? 142.398 149.168 149.152 1.00 80.40 684 LEU C N 1
ATOM 9405 C CA . LEU C 3 684 ? 142.312 150.129 148.061 1.00 76.16 684 LEU C CA 1
ATOM 9406 C C . LEU C 3 684 ? 141.438 149.698 146.893 1.00 79.49 684 LEU C C 1
ATOM 9407 O O . LEU C 3 684 ? 140.936 150.566 146.178 1.00 87.33 684 LEU C O 1
ATOM 9412 N N . PHE C 3 685 ? 141.240 148.400 146.670 1.00 80.61 685 PHE C N 1
ATOM 9413 C CA . PHE C 3 685 ? 140.575 147.943 145.456 1.00 78.83 685 PHE C CA 1
ATOM 9414 C C . PHE C 3 685 ? 139.273 147.204 145.719 1.00 84.65 685 PHE C C 1
ATOM 9415 O O . PHE C 3 685 ? 138.237 147.569 145.152 1.00 86.40 685 PHE C O 1
ATOM 9423 N N . GLU C 3 686 ? 139.289 146.175 146.560 1.00 92.51 686 GLU C N 1
ATOM 9424 C CA . GLU C 3 686 ? 138.111 145.346 146.756 1.00 78.98 686 GLU C CA 1
ATOM 9425 C C . GLU C 3 686 ? 137.074 146.069 147.609 1.00 85.40 686 GLU C C 1
ATOM 9426 O O . GLU C 3 686 ? 137.335 147.114 148.207 1.00 94.55 686 GLU C O 1
ATOM 9432 N N . GLY C 3 687 ? 135.878 145.492 147.659 1.00 82.09 687 GLY C N 1
ATOM 9433 C CA . GLY C 3 687 ? 134.781 146.069 148.408 1.00 82.49 687 GLY C CA 1
ATOM 9434 C C . GLY C 3 687 ? 133.481 146.016 147.637 1.00 85.41 687 GLY C C 1
ATOM 9435 O O . GLY C 3 687 ? 133.476 146.161 146.412 1.00 84.82 687 GLY C O 1
ATOM 9436 N N . THR C 3 688 ? 132.369 145.809 148.337 1.00 89.25 688 THR C N 1
ATOM 9437 C CA . THR C 3 688 ? 131.067 145.694 147.695 1.00 91.72 688 THR C CA 1
ATOM 9438 C C . THR C 3 688 ? 130.027 146.361 148.588 1.00 90.38 688 THR C C 1
ATOM 9439 O O . THR C 3 688 ? 130.358 147.093 149.526 1.00 89.07 688 THR C O 1
ATOM 9443 N N . GLU C 3 689 ? 128.756 146.112 148.284 1.00 95.78 689 GLU C N 1
ATOM 9444 C CA . GLU C 3 689 ? 127.657 146.713 149.023 1.00 93.19 689 GLU C CA 1
ATOM 9445 C C . GLU C 3 689 ? 126.497 145.732 149.070 1.00 94.84 689 GLU C C 1
ATOM 9446 O O . GLU C 3 689 ? 126.388 144.828 148.239 1.00 104.34 689 GLU C O 1
ATOM 9452 N N . ILE C 3 690 ? 125.624 145.927 150.052 1.00 87.25 690 ILE C N 1
ATOM 9453 C CA . ILE C 3 690 ? 124.436 145.102 150.223 1.00 85.11 690 ILE C CA 1
ATOM 9454 C C . ILE C 3 690 ? 123.232 145.907 149.761 1.00 92.33 690 ILE C C 1
ATOM 9455 O O . ILE C 3 690 ? 122.939 146.975 150.311 1.00 95.76 690 ILE C O 1
ATOM 9460 N N . VAL C 3 691 ? 122.540 145.401 148.745 1.00 90.34 691 VAL C N 1
ATOM 9461 C CA . VAL C 3 691 ? 121.358 146.045 148.188 1.00 84.95 691 VAL C CA 1
ATOM 9462 C C . VAL C 3 691 ? 120.210 145.052 148.265 1.00 88.98 691 VAL C C 1
ATOM 9463 O O . VAL C 3 691 ? 120.317 143.934 147.747 1.00 93.73 691 VAL C O 1
ATOM 9467 N N . ASN C 3 692 ? 119.116 145.461 148.907 1.00 89.41 692 ASN C N 1
ATOM 9468 C CA . ASN C 3 692 ? 117.916 144.634 149.033 1.00 91.31 692 ASN C CA 1
ATOM 9469 C C . ASN C 3 692 ? 118.224 143.291 149.691 1.00 91.51 692 ASN C C 1
ATOM 9470 O O . ASN C 3 692 ? 117.694 142.251 149.300 1.00 95.29 692 ASN C O 1
ATOM 9475 N N . GLY C 3 693 ? 119.092 143.312 150.699 1.00 93.06 693 GLY C N 1
ATOM 9476 C CA . GLY C 3 693 ? 119.393 142.126 151.470 1.00 91.72 693 GLY C CA 1
ATOM 9477 C C . GLY C 3 693 ? 120.370 141.163 150.835 1.00 92.24 693 GLY C C 1
ATOM 9478 O O . GLY C 3 693 ? 120.626 140.099 151.413 1.00 94.29 693 GLY C O 1
ATOM 9479 N N . THR C 3 694 ? 120.923 141.490 149.671 1.00 97.62 694 THR C N 1
ATOM 9480 C CA . THR C 3 694 ? 121.890 140.632 149.007 1.00 92.58 694 THR C CA 1
ATOM 9481 C C . THR C 3 694 ? 123.024 141.494 148.476 1.00 90.18 694 THR C C 1
ATOM 9482 O O . THR C 3 694 ? 122.864 142.695 148.253 1.00 99.36 694 THR C O 1
ATOM 9486 N N . ILE C 3 695 ? 124.186 140.865 148.286 1.00 82.30 695 ILE C N 1
ATOM 9487 C CA . ILE C 3 695 ? 125.349 141.593 147.798 1.00 85.59 695 ILE C CA 1
ATOM 9488 C C . ILE C 3 695 ? 125.064 142.133 146.402 1.00 88.93 695 ILE C C 1
ATOM 9489 O O . ILE C 3 695 ? 124.355 141.512 145.600 1.00 96.26 695 ILE C O 1
ATOM 9494 N N . LYS C 3 696 ? 125.582 143.330 146.126 1.00 85.61 696 LYS C N 1
ATOM 9495 C CA . LYS C 3 696 ? 125.247 144.023 144.887 1.00 81.76 696 LYS C CA 1
ATOM 9496 C C . LYS C 3 696 ? 125.995 143.449 143.688 1.00 85.48 696 LYS C C 1
ATOM 9497 O O . LYS C 3 696 ? 125.421 143.323 142.600 1.00 80.58 696 LYS C O 1
ATOM 9503 N N . ASP C 3 697 ? 127.264 143.091 143.863 1.00 96.71 697 ASP C N 1
ATOM 9504 C CA . ASP C 3 697 ? 128.072 142.589 142.761 1.00 89.08 697 ASP C CA 1
ATOM 9505 C C . ASP C 3 697 ? 127.865 141.092 142.577 1.00 97.23 697 ASP C C 1
ATOM 9506 O O . ASP C 3 697 ? 127.762 140.341 143.549 1.00 108.72 697 ASP C O 1
ATOM 9511 N N . ARG C 3 698 ? 127.816 140.656 141.319 1.00 90.10 698 ARG C N 1
ATOM 9512 C CA . ARG C 3 698 ? 127.552 139.261 141.004 1.00 89.44 698 ARG C CA 1
ATOM 9513 C C . ARG C 3 698 ? 128.660 138.576 140.218 1.00 90.05 698 ARG C C 1
ATOM 9514 O O . ARG C 3 698 ? 128.622 137.348 140.086 1.00 94.48 698 ARG C O 1
ATOM 9522 N N . ASN C 3 699 ? 129.633 139.313 139.703 1.00 79.91 699 ASN C N 1
ATOM 9523 C CA . ASN C 3 699 ? 130.747 138.731 138.959 1.00 72.22 699 ASN C CA 1
ATOM 9524 C C . ASN C 3 699 ? 131.836 139.791 138.838 1.00 81.61 699 ASN C C 1
ATOM 9525 O O . ASN C 3 699 ? 131.766 140.851 139.471 1.00 87.06 699 ASN C O 1
ATOM 9530 N N . LEU C 3 700 ? 132.848 139.503 138.019 1.00 87.85 700 LEU C N 1
ATOM 9531 C CA . LEU C 3 700 ? 133.983 140.401 137.857 1.00 78.64 700 LEU C CA 1
ATOM 9532 C C . LEU C 3 700 ? 133.647 141.658 137.067 1.00 86.60 700 LEU C C 1
ATOM 9533 O O . LEU C 3 700 ? 134.469 142.579 137.033 1.00 90.82 700 LEU C O 1
ATOM 9538 N N . ASN C 3 701 ? 132.477 141.720 136.428 1.00 82.88 701 ASN C N 1
ATOM 9539 C CA . ASN C 3 701 ? 132.116 142.920 135.682 1.00 80.15 701 ASN C CA 1
ATOM 9540 C C . ASN C 3 701 ? 131.911 144.113 136.605 1.00 81.67 701 ASN C C 1
ATOM 9541 O O . ASN C 3 701 ? 132.086 145.260 136.181 1.00 86.97 701 ASN C O 1
ATOM 9546 N N . THR C 3 702 ? 131.543 143.867 137.857 1.00 77.99 702 THR C N 1
ATOM 9547 C CA . THR C 3 702 ? 131.386 144.917 138.855 1.00 75.85 702 THR C CA 1
ATOM 9548 C C . THR C 3 702 ? 132.361 144.786 140.013 1.00 78.82 702 THR C C 1
ATOM 9549 O O . THR C 3 702 ? 132.867 145.798 140.501 1.00 80.24 702 THR C O 1
ATOM 9553 N N . TYR C 3 703 ? 132.634 143.567 140.470 1.00 78.24 703 TYR C N 1
ATOM 9554 C CA . TYR C 3 703 ? 133.641 143.363 141.501 1.00 74.29 703 TYR C CA 1
ATOM 9555 C C . TYR C 3 703 ? 135.034 143.556 140.918 1.00 85.21 703 TYR C C 1
ATOM 9556 O O . TYR C 3 703 ? 135.337 143.080 139.821 1.00 93.12 703 TYR C O 1
ATOM 9565 N N . THR C 3 704 ? 135.892 144.253 141.662 1.00 86.97 704 THR C N 1
ATOM 9566 C CA . THR C 3 704 ? 137.225 144.627 141.190 1.00 81.92 704 THR C CA 1
ATOM 9567 C C . THR C 3 704 ? 138.278 144.190 142.198 1.00 86.26 704 THR C C 1
ATOM 9568 O O . THR C 3 704 ? 138.790 145.008 142.973 1.00 94.02 704 THR C O 1
ATOM 9572 N N . PRO C 3 705 ? 138.631 142.909 142.212 1.00 73.28 705 PRO C N 1
ATOM 9573 C CA . PRO C 3 705 ? 139.758 142.458 143.030 1.00 72.20 705 PRO C CA 1
ATOM 9574 C C . PRO C 3 705 ? 141.084 142.850 142.389 1.00 80.47 705 PRO C C 1
ATOM 9575 O O . PRO C 3 705 ? 141.148 143.290 141.241 1.00 87.03 705 PRO C O 1
ATOM 9579 N N . LEU C 3 706 ? 142.152 142.685 143.163 1.00 79.24 706 LEU C N 1
ATOM 9580 C CA . LEU C 3 706 ? 143.477 143.075 142.704 1.00 77.27 706 LEU C CA 1
ATOM 9581 C C . LEU C 3 706 ? 143.918 142.220 141.523 1.00 81.15 706 LEU C C 1
ATOM 9582 O O . LEU C 3 706 ? 143.721 141.002 141.507 1.00 81.20 706 LEU C O 1
ATOM 9587 N N . ARG C 3 707 ? 144.516 142.868 140.531 1.00 82.63 707 ARG C N 1
ATOM 9588 C CA . ARG C 3 707 ? 145.077 142.210 139.361 1.00 77.64 707 ARG C CA 1
ATOM 9589 C C . ARG C 3 707 ? 146.581 142.460 139.318 1.00 81.99 707 ARG C C 1
ATOM 9590 O O . ARG C 3 707 ? 147.133 143.196 140.138 1.00 87.47 707 ARG C O 1
ATOM 9598 N N . ILE C 3 708 ? 147.248 141.832 138.344 1.00 76.74 708 ILE C N 1
ATOM 9599 C CA . ILE C 3 708 ? 148.712 141.887 138.296 1.00 74.50 708 ILE C CA 1
ATOM 9600 C C . ILE C 3 708 ? 149.268 143.299 138.151 1.00 77.50 708 ILE C C 1
ATOM 9601 O O . ILE C 3 708 ? 150.269 143.607 138.814 1.00 79.97 708 ILE C O 1
ATOM 9606 N N . PRO C 3 709 ? 148.709 144.203 137.327 1.00 82.54 709 PRO C N 1
ATOM 9607 C CA . PRO C 3 709 ? 149.350 145.522 137.189 1.00 82.78 709 PRO C CA 1
ATOM 9608 C C . PRO C 3 709 ? 149.328 146.354 138.460 1.00 87.02 709 PRO C C 1
ATOM 9609 O O . PRO C 3 709 ? 150.137 147.281 138.582 1.00 87.14 709 PRO C O 1
ATOM 9613 N N . ASP C 3 710 ? 148.439 146.058 139.404 1.00 87.85 710 ASP C N 1
ATOM 9614 C CA . ASP C 3 710 ? 148.269 146.869 140.601 1.00 84.91 710 ASP C CA 1
ATOM 9615 C C . ASP C 3 710 ? 149.205 146.476 141.736 1.00 91.33 710 ASP C C 1
ATOM 9616 O O . ASP C 3 710 ? 149.169 147.112 142.793 1.00 97.48 710 ASP C O 1
ATOM 9621 N N . VAL C 3 711 ? 150.037 145.457 141.549 1.00 77.05 711 VAL C N 1
ATOM 9622 C CA . VAL C 3 711 ? 150.893 144.945 142.616 1.00 67.42 711 VAL C CA 1
ATOM 9623 C C . VAL C 3 711 ? 151.995 145.952 142.925 1.00 77.89 711 VAL C C 1
ATOM 9624 O O . VAL C 3 711 ? 152.745 146.347 142.021 1.00 77.03 711 VAL C O 1
ATOM 9628 N N . PRO C 3 712 ? 152.131 146.390 144.177 1.00 74.40 712 PRO C N 1
ATOM 9629 C CA . PRO C 3 712 ? 153.201 147.332 144.521 1.00 70.94 712 PRO C CA 1
ATOM 9630 C C . PRO C 3 712 ? 154.521 146.637 144.805 1.00 77.01 712 PRO C C 1
ATOM 9631 O O . PRO C 3 712 ? 154.643 145.420 144.633 1.00 84.01 712 PRO C O 1
ATOM 9635 N N . ASP C 3 713 ? 155.517 147.403 145.239 1.00 79.52 713 ASP C N 1
ATOM 9636 C CA . ASP C 3 713 ? 156.804 146.853 145.639 1.00 83.99 713 ASP C CA 1
ATOM 9637 C C . ASP C 3 713 ? 156.732 146.460 147.109 1.00 89.20 713 ASP C C 1
ATOM 9638 O O . ASP C 3 713 ? 156.498 147.312 147.972 1.00 98.13 713 ASP C O 1
ATOM 9643 N N . ILE C 3 714 ? 156.932 145.175 147.393 1.00 79.48 714 ILE C N 1
ATOM 9644 C CA . ILE C 3 714 ? 156.772 144.626 148.734 1.00 78.47 714 ILE C CA 1
ATOM 9645 C C . ILE C 3 714 ? 158.118 144.105 149.214 1.00 87.30 714 ILE C C 1
ATOM 9646 O O . ILE C 3 714 ? 158.833 143.430 148.465 1.00 94.74 714 ILE C O 1
ATOM 9651 N N . ASP C 3 715 ? 158.458 144.424 150.461 1.00 97.86 715 ASP C N 1
ATOM 9652 C CA . ASP C 3 715 ? 159.686 143.963 151.102 1.00 93.99 715 ASP C CA 1
ATOM 9653 C C . ASP C 3 715 ? 159.307 143.300 152.418 1.00 95.81 715 ASP C C 1
ATOM 9654 O O . ASP C 3 715 ? 158.964 143.989 153.383 1.00 96.30 715 ASP C O 1
ATOM 9659 N N . ILE C 3 716 ? 159.377 141.972 152.465 1.00 84.14 716 ILE C N 1
ATOM 9660 C CA . ILE C 3 716 ? 158.926 141.190 153.612 1.00 78.40 716 ILE C CA 1
ATOM 9661 C C . ILE C 3 716 ? 160.142 140.618 154.326 1.00 79.73 716 ILE C C 1
ATOM 9662 O O . ILE C 3 716 ? 161.022 140.025 153.690 1.00 81.45 716 ILE C O 1
ATOM 9667 N N . GLU C 3 717 ? 160.190 140.794 155.645 1.00 83.12 717 GLU C N 1
ATOM 9668 C CA . GLU C 3 717 ? 161.278 140.296 156.473 1.00 80.10 717 GLU C CA 1
ATOM 9669 C C . GLU C 3 717 ? 160.709 139.535 157.661 1.00 86.15 717 GLU C C 1
ATOM 9670 O O . GLU C 3 717 ? 159.695 139.938 158.238 1.00 94.02 717 GLU C O 1
ATOM 9676 N N . PHE C 3 718 ? 161.359 138.430 158.014 1.00 82.79 718 PHE C N 1
ATOM 9677 C CA . PHE C 3 718 ? 160.964 137.597 159.141 1.00 81.58 718 PHE C CA 1
ATOM 9678 C C . PHE C 3 718 ? 162.004 137.708 160.246 1.00 80.67 718 PHE C C 1
ATOM 9679 O O . PHE C 3 718 ? 163.205 137.587 159.986 1.00 86.44 718 PHE C O 1
ATOM 9687 N N . ILE C 3 719 ? 161.542 137.937 161.474 1.00 78.41 719 ILE C N 1
ATOM 9688 C CA . ILE C 3 719 ? 162.442 137.950 162.620 1.00 80.75 719 ILE C CA 1
ATOM 9689 C C . ILE C 3 719 ? 162.915 136.530 162.895 1.00 83.37 719 ILE C C 1
ATOM 9690 O O . ILE C 3 719 ? 162.111 135.591 162.951 1.00 81.64 719 ILE C O 1
ATOM 9695 N N . GLN C 3 720 ? 164.224 136.365 163.061 1.00 95.93 720 GLN C N 1
ATOM 9696 C CA . GLN C 3 720 ? 164.834 135.051 163.218 1.00 93.73 720 GLN C CA 1
ATOM 9697 C C . GLN C 3 720 ? 165.002 134.737 164.699 1.00 97.27 720 GLN C C 1
ATOM 9698 O O . GLN C 3 720 ? 165.704 135.458 165.416 1.00 99.46 720 GLN C O 1
ATOM 9704 N N . ASN C 3 721 ? 164.363 133.662 165.150 1.00 92.54 721 ASN C N 1
ATOM 9705 C CA . ASN C 3 721 ? 164.517 133.173 166.514 1.00 91.66 721 ASN C CA 1
ATOM 9706 C C . ASN C 3 721 ? 164.150 131.695 166.529 1.00 93.06 721 ASN C C 1
ATOM 9707 O O . ASN C 3 721 ? 163.817 131.107 165.497 1.00 94.83 721 ASN C O 1
ATOM 9712 N N . THR C 3 722 ? 164.214 131.094 167.717 1.00 89.73 722 THR C N 1
ATOM 9713 C CA . THR C 3 722 ? 163.953 129.672 167.896 1.00 89.92 722 THR C CA 1
ATOM 9714 C C . THR C 3 722 ? 162.702 129.418 168.732 1.00 90.37 722 THR C C 1
ATOM 9715 O O . THR C 3 722 ? 162.592 128.386 169.396 1.00 88.75 722 THR C O 1
ATOM 9719 N N . GLU C 3 723 ? 161.755 130.350 168.708 1.00 87.39 723 GLU C N 1
ATOM 9720 C CA . GLU C 3 723 ? 160.539 130.218 169.492 1.00 84.36 723 GLU C CA 1
ATOM 9721 C C . GLU C 3 723 ? 159.551 129.287 168.793 1.00 85.23 723 GLU C C 1
ATOM 9722 O O . GLU C 3 723 ? 159.780 128.812 167.678 1.00 89.36 723 GLU C O 1
ATOM 9728 N N . LYS C 3 724 ? 158.441 129.018 169.466 1.00 77.81 724 LYS C N 1
ATOM 9729 C CA . LYS C 3 724 ? 157.410 128.158 168.901 1.00 70.33 724 LYS C CA 1
ATOM 9730 C C . LYS C 3 724 ? 156.782 128.832 167.687 1.00 79.21 724 LYS C C 1
ATOM 9731 O O . LYS C 3 724 ? 156.424 130.013 167.758 1.00 90.62 724 LYS C O 1
ATOM 9737 N N . PRO C 3 725 ? 156.642 128.133 166.564 1.00 73.75 725 PRO C N 1
ATOM 9738 C CA . PRO C 3 725 ? 156.060 128.761 165.374 1.00 77.04 725 PRO C CA 1
ATOM 9739 C C . PRO C 3 725 ? 154.596 129.115 165.576 1.00 77.55 725 PRO C C 1
ATOM 9740 O O . PRO C 3 725 ? 153.856 128.431 166.285 1.00 81.65 725 PRO C O 1
ATOM 9744 N N . THR C 3 726 ? 154.185 130.201 164.934 1.00 72.90 726 THR C N 1
ATOM 9745 C CA . THR C 3 726 ? 152.801 130.651 164.921 1.00 73.38 726 THR C CA 1
ATOM 9746 C C . THR C 3 726 ? 152.322 130.758 163.477 1.00 76.59 726 THR C C 1
ATOM 9747 O O . THR C 3 726 ? 153.079 130.536 162.530 1.00 84.05 726 THR C O 1
ATOM 9751 N N . GLY C 3 727 ? 151.049 131.104 163.314 1.00 74.64 727 GLY C N 1
ATOM 9752 C CA . GLY C 3 727 ? 150.460 131.128 161.991 1.00 73.62 727 GLY C CA 1
ATOM 9753 C C . GLY C 3 727 ? 151.017 132.243 161.127 1.00 73.69 727 GLY C C 1
ATOM 9754 O O . GLY C 3 727 ? 151.493 133.267 161.614 1.00 78.74 727 GLY C O 1
ATOM 9755 N N . LEU C 3 728 ? 150.950 132.032 159.812 1.00 78.69 728 LEU C N 1
ATOM 9756 C CA . LEU C 3 728 ? 151.457 133.014 158.862 1.00 79.23 728 LEU C CA 1
ATOM 9757 C C . LEU C 3 728 ? 150.543 133.281 157.677 1.00 83.18 728 LEU C C 1
ATOM 9758 O O . LEU C 3 728 ? 150.769 134.272 156.977 1.00 89.35 728 LEU C O 1
ATOM 9763 N N . GLY C 3 729 ? 149.533 132.450 157.416 1.00 79.70 729 GLY C N 1
ATOM 9764 C CA . GLY C 3 729 ? 148.672 132.695 156.271 1.00 83.05 729 GLY C CA 1
ATOM 9765 C C . GLY C 3 729 ? 147.844 133.958 156.412 1.00 88.54 729 GLY C C 1
ATOM 9766 O O . GLY C 3 729 ? 147.727 134.742 155.467 1.00 96.81 729 GLY C O 1
ATOM 9767 N N . GLU C 3 730 ? 147.249 134.162 157.579 1.00 87.20 730 GLU C N 1
ATOM 9768 C CA . GLU C 3 730 ? 146.384 135.302 157.864 1.00 85.33 730 GLU C CA 1
ATOM 9769 C C . GLU C 3 730 ? 147.100 136.596 158.264 1.00 87.19 730 GLU C C 1
ATOM 9770 O O . GLU C 3 730 ? 146.728 137.662 157.759 1.00 95.74 730 GLU C O 1
ATOM 9776 N N . PRO C 3 731 ? 148.106 136.571 159.154 1.00 69.53 731 PRO C N 1
ATOM 9777 C CA . PRO C 3 731 ? 148.548 137.830 159.787 1.00 76.77 731 PRO C CA 1
ATOM 9778 C C . PRO C 3 731 ? 148.996 138.922 158.828 1.00 82.94 731 PRO C C 1
ATOM 9779 O O . PRO C 3 731 ? 148.901 140.104 159.180 1.00 91.95 731 PRO C O 1
ATOM 9783 N N . GLY C 3 732 ? 149.482 138.578 157.635 1.00 82.98 732 GLY C N 1
ATOM 9784 C CA . GLY C 3 732 ? 149.940 139.608 156.716 1.00 81.30 732 GLY C CA 1
ATOM 9785 C C . GLY C 3 732 ? 148.860 140.601 156.337 1.00 85.95 732 GLY C C 1
ATOM 9786 O O . GLY C 3 732 ? 149.149 141.774 156.089 1.00 89.13 732 GLY C O 1
ATOM 9787 N N . VAL C 3 733 ? 147.603 140.152 156.290 1.00 79.15 733 VAL C N 1
ATOM 9788 C CA . VAL C 3 733 ? 146.491 141.038 155.971 1.00 71.43 733 VAL C CA 1
ATOM 9789 C C . VAL C 3 733 ? 146.264 142.085 157.053 1.00 77.57 733 VAL C C 1
ATOM 9790 O O . VAL C 3 733 ? 145.693 143.145 156.774 1.00 86.10 733 VAL C O 1
ATOM 9794 N N . THR C 3 734 ? 146.711 141.820 158.283 1.00 74.71 734 THR C N 1
ATOM 9795 C CA . THR C 3 734 ? 146.253 142.600 159.429 1.00 73.32 734 THR C CA 1
ATOM 9796 C C . THR C 3 734 ? 146.686 144.060 159.347 1.00 80.26 734 THR C C 1
ATOM 9797 O O . THR C 3 734 ? 145.904 144.963 159.667 1.00 80.83 734 THR C O 1
ATOM 9801 N N . VAL C 3 735 ? 147.923 144.318 158.921 1.00 81.80 735 VAL C N 1
ATOM 9802 C CA . VAL C 3 735 ? 148.526 145.637 159.095 1.00 78.87 735 VAL C CA 1
ATOM 9803 C C . VAL C 3 735 ? 148.546 146.479 157.827 1.00 80.24 735 VAL C C 1
ATOM 9804 O O . VAL C 3 735 ? 148.887 147.670 157.901 1.00 83.39 735 VAL C O 1
ATOM 9808 N N . VAL C 3 736 ? 148.199 145.911 156.672 1.00 83.53 736 VAL C N 1
ATOM 9809 C CA . VAL C 3 736 ? 148.336 146.647 155.418 1.00 77.10 736 VAL C CA 1
ATOM 9810 C C . VAL C 3 736 ? 147.343 147.802 155.357 1.00 82.30 736 VAL C C 1
ATOM 9811 O O . VAL C 3 736 ? 147.701 148.930 155.000 1.00 78.70 736 VAL C O 1
ATOM 9815 N N . ALA C 3 737 ? 146.083 147.539 155.702 1.00 91.75 737 ALA C N 1
ATOM 9816 C CA . ALA C 3 737 ? 145.042 148.552 155.538 1.00 82.44 737 ALA C CA 1
ATOM 9817 C C . ALA C 3 737 ? 145.262 149.797 156.389 1.00 82.84 737 ALA C C 1
ATOM 9818 O O . ALA C 3 737 ? 145.193 150.908 155.836 1.00 84.73 737 ALA C O 1
ATOM 9820 N N . PRO C 3 738 ? 145.514 149.712 157.703 1.00 81.44 738 PRO C N 1
ATOM 9821 C CA . PRO C 3 738 ? 145.704 150.957 158.467 1.00 70.30 738 PRO C CA 1
ATOM 9822 C C . PRO C 3 738 ? 146.927 151.745 158.039 1.00 79.47 738 PRO C C 1
ATOM 9823 O O . PRO C 3 738 ? 146.848 152.974 157.909 1.00 90.52 738 PRO C O 1
ATOM 9827 N N . ALA C 3 739 ? 148.052 151.066 157.797 1.00 83.06 739 ALA C N 1
ATOM 9828 C CA . ALA C 3 739 ? 149.288 151.755 157.443 1.00 76.94 739 ALA C CA 1
ATOM 9829 C C . ALA C 3 739 ? 149.075 152.690 156.262 1.00 87.25 739 ALA C C 1
ATOM 9830 O O . ALA C 3 739 ? 149.386 153.885 156.336 1.00 94.93 739 ALA C O 1
ATOM 9832 N N . ILE C 3 740 ? 148.487 152.170 155.181 1.00 83.65 740 ILE C N 1
ATOM 9833 C CA . ILE C 3 740 ? 148.210 152.994 154.008 1.00 74.96 740 ILE C CA 1
ATOM 9834 C C . ILE C 3 740 ? 147.397 154.214 154.411 1.00 78.67 740 ILE C C 1
ATOM 9835 O O . ILE C 3 740 ? 147.740 155.352 154.068 1.00 86.98 740 ILE C O 1
ATOM 9840 N N . GLY C 3 741 ? 146.339 153.996 155.195 1.00 72.10 741 GLY C N 1
ATOM 9841 C CA . GLY C 3 741 ? 145.535 155.117 155.648 1.00 59.75 741 GLY C CA 1
ATOM 9842 C C . GLY C 3 741 ? 146.369 156.142 156.385 1.00 61.27 741 GLY C C 1
ATOM 9843 O O . GLY C 3 741 ? 146.302 157.340 156.097 1.00 72.05 741 GLY C O 1
ATOM 9844 N N . ASN C 3 742 ? 147.223 155.673 157.298 1.00 72.09 742 ASN C N 1
ATOM 9845 C CA . ASN C 3 742 ? 148.107 156.588 158.006 1.00 70.76 742 ASN C CA 1
ATOM 9846 C C . ASN C 3 742 ? 148.992 157.339 157.027 1.00 76.44 742 ASN C C 1
ATOM 9847 O O . ASN C 3 742 ? 149.148 158.563 157.130 1.00 85.96 742 ASN C O 1
ATOM 9852 N N . ALA C 3 743 ? 149.535 156.628 156.037 1.00 71.64 743 ALA C N 1
ATOM 9853 C CA . ALA C 3 743 ? 150.372 157.279 155.039 1.00 66.71 743 ALA C CA 1
ATOM 9854 C C . ALA C 3 743 ? 149.605 158.379 154.325 1.00 75.99 743 ALA C C 1
ATOM 9855 O O . ALA C 3 743 ? 150.159 159.448 154.043 1.00 82.06 743 ALA C O 1
ATOM 9857 N N . ILE C 3 744 ? 148.314 158.154 154.064 1.00 79.76 744 ILE C N 1
ATOM 9858 C CA . ILE C 3 744 ? 147.516 159.183 153.409 1.00 62.90 744 ILE C CA 1
ATOM 9859 C C . ILE C 3 744 ? 147.488 160.441 154.261 1.00 62.52 744 ILE C C 1
ATOM 9860 O O . ILE C 3 744 ? 147.670 161.555 153.755 1.00 76.43 744 ILE C O 1
ATOM 9865 N N . PHE C 3 745 ? 147.306 160.284 155.575 1.00 66.75 745 PHE C N 1
ATOM 9866 C CA . PHE C 3 745 ? 147.310 161.454 156.443 1.00 64.77 745 PHE C CA 1
ATOM 9867 C C . PHE C 3 745 ? 148.660 162.153 156.425 1.00 78.64 745 PHE C C 1
ATOM 9868 O O . PHE C 3 745 ? 148.730 163.372 156.613 1.00 90.39 745 PHE C O 1
ATOM 9876 N N . ASN C 3 746 ? 149.739 161.407 156.199 1.00 85.98 746 ASN C N 1
ATOM 9877 C CA . ASN C 3 746 ? 151.052 162.026 156.122 1.00 81.04 746 ASN C CA 1
ATOM 9878 C C . ASN C 3 746 ? 151.342 162.606 154.748 1.00 86.62 746 ASN C C 1
ATOM 9879 O O . ASN C 3 746 ? 152.328 163.335 154.597 1.00 89.99 746 ASN C O 1
ATOM 9884 N N . ALA C 3 747 ? 150.510 162.311 153.750 1.00 84.04 747 ALA C N 1
ATOM 9885 C CA . ALA C 3 747 ? 150.730 162.827 152.404 1.00 79.37 747 ALA C CA 1
ATOM 9886 C C . ALA C 3 747 ? 149.964 164.126 152.173 1.00 84.75 747 ALA C C 1
ATOM 9887 O O . ALA C 3 747 ? 150.564 165.164 151.879 1.00 89.89 747 ALA C O 1
ATOM 9889 N N . VAL C 3 748 ? 148.643 164.084 152.318 1.00 87.51 748 VAL C N 1
ATOM 9890 C CA . VAL C 3 748 ? 147.796 165.236 152.035 1.00 85.59 748 VAL C CA 1
ATOM 9891 C C . VAL C 3 748 ? 147.098 165.784 153.269 1.00 85.37 748 VAL C C 1
ATOM 9892 O O . VAL C 3 748 ? 146.488 166.860 153.186 1.00 91.50 748 VAL C O 1
ATOM 9896 N N . GLY C 3 749 ? 147.163 165.099 154.405 1.00 76.92 749 GLY C N 1
ATOM 9897 C CA . GLY C 3 749 ? 146.589 165.611 155.631 1.00 78.55 749 GLY C CA 1
ATOM 9898 C C . GLY C 3 749 ? 145.124 165.314 155.849 1.00 82.44 749 GLY C C 1
ATOM 9899 O O . GLY C 3 749 ? 144.531 165.874 156.778 1.00 86.12 749 GLY C O 1
ATOM 9900 N N . ILE C 3 750 ? 144.518 164.460 155.031 1.00 87.72 750 ILE C N 1
ATOM 9901 C CA . ILE C 3 750 ? 143.119 164.083 155.187 1.00 84.32 750 ILE C CA 1
ATOM 9902 C C . ILE C 3 750 ? 143.053 162.701 155.818 1.00 85.26 750 ILE C C 1
ATOM 9903 O O . ILE C 3 750 ? 143.873 161.825 155.515 1.00 91.84 750 ILE C O 1
ATOM 9908 N N . ARG C 3 751 ? 142.087 162.506 156.708 1.00 81.13 751 ARG C N 1
ATOM 9909 C CA . ARG C 3 751 ? 141.922 161.251 157.426 1.00 78.15 751 ARG C CA 1
ATOM 9910 C C . ARG C 3 751 ? 140.711 160.509 156.882 1.00 82.63 751 ARG C C 1
ATOM 9911 O O . ARG C 3 751 ? 139.604 161.055 156.854 1.00 83.79 751 ARG C O 1
ATOM 9919 N N . LEU C 3 752 ? 140.925 159.268 156.459 1.00 78.36 752 LEU C N 1
ATOM 9920 C CA . LEU C 3 752 ? 139.867 158.411 155.945 1.00 77.57 752 LEU C CA 1
ATOM 9921 C C . LEU C 3 752 ? 139.548 157.343 156.980 1.00 86.36 752 LEU C C 1
ATOM 9922 O O . LEU C 3 752 ? 140.453 156.661 157.472 1.00 92.51 752 LEU C O 1
ATOM 9927 N N . ARG C 3 753 ? 138.266 157.203 157.311 1.00 71.93 753 ARG C N 1
ATOM 9928 C CA . ARG C 3 753 ? 137.817 156.252 158.320 1.00 63.38 753 ARG C CA 1
ATOM 9929 C C . ARG C 3 753 ? 136.826 155.248 157.744 1.00 77.44 753 ARG C C 1
ATOM 9930 O O . ARG C 3 753 ? 135.915 154.797 158.439 1.00 87.60 753 ARG C O 1
ATOM 9938 N N . HIS C 3 754 ? 136.989 154.891 156.473 1.00 78.97 754 HIS C N 1
ATOM 9939 C CA . HIS C 3 754 ? 136.141 153.894 155.840 1.00 74.48 754 HIS C CA 1
ATOM 9940 C C . HIS C 3 754 ? 136.974 153.058 154.884 1.00 75.21 754 HIS C C 1
ATOM 9941 O O . HIS C 3 754 ? 137.811 153.590 154.150 1.00 88.37 754 HIS C O 1
ATOM 9948 N N . MET C 3 755 ? 136.740 151.750 154.899 1.00 73.40 755 MET C N 1
ATOM 9949 C CA . MET C 3 755 ? 137.429 150.811 154.033 1.00 70.40 755 MET C CA 1
ATOM 9950 C C . MET C 3 755 ? 136.469 150.284 152.982 1.00 80.15 755 MET C C 1
ATOM 9951 O O . MET C 3 755 ? 135.342 149.903 153.325 1.00 90.02 755 MET C O 1
ATOM 9956 N N . PRO C 3 756 ? 136.861 150.235 151.705 1.00 76.22 756 PRO C N 1
ATOM 9957 C CA . PRO C 3 756 ? 138.155 150.621 151.130 1.00 78.37 756 PRO C CA 1
ATOM 9958 C C . PRO C 3 756 ? 138.304 152.124 150.943 1.00 81.86 756 PRO C C 1
ATOM 9959 O O . PRO C 3 756 ? 137.325 152.861 150.957 1.00 88.88 756 PRO C O 1
ATOM 9963 N N . MET C 3 757 ? 139.532 152.604 150.759 1.00 81.85 757 MET C N 1
ATOM 9964 C CA . MET C 3 757 ? 139.789 154.024 150.526 1.00 79.62 757 MET C CA 1
ATOM 9965 C C . MET C 3 757 ? 139.807 154.260 149.021 1.00 82.80 757 MET C C 1
ATOM 9966 O O . MET C 3 757 ? 140.830 154.102 148.356 1.00 88.68 757 MET C O 1
ATOM 9971 N N . ARG C 3 758 ? 138.655 154.636 148.479 1.00 91.36 758 ARG C N 1
ATOM 9972 C CA . ARG C 3 758 ? 138.528 154.905 147.058 1.00 85.29 758 ARG C CA 1
ATOM 9973 C C . ARG C 3 758 ? 138.973 156.328 146.736 1.00 85.68 758 ARG C C 1
ATOM 9974 O O . ARG C 3 758 ? 138.955 157.205 147.602 1.00 89.39 758 ARG C O 1
ATOM 9982 N N . PRO C 3 759 ? 139.391 156.579 145.492 1.00 79.57 759 PRO C N 1
ATOM 9983 C CA . PRO C 3 759 ? 139.797 157.945 145.122 1.00 77.77 759 PRO C CA 1
ATOM 9984 C C . PRO C 3 759 ? 138.695 158.975 145.289 1.00 83.81 759 PRO C C 1
ATOM 9985 O O . PRO C 3 759 ? 138.992 160.150 145.539 1.00 84.57 759 PRO C O 1
ATOM 9989 N N . ALA C 3 760 ? 137.430 158.572 145.152 1.00 94.80 760 ALA C N 1
ATOM 9990 C CA . ALA C 3 760 ? 136.332 159.514 145.340 1.00 89.11 760 ALA C CA 1
ATOM 9991 C C . ALA C 3 760 ? 136.309 160.052 146.764 1.00 93.35 760 ALA C C 1
ATOM 9992 O O . ALA C 3 760 ? 136.036 161.237 146.983 1.00 95.70 760 ALA C O 1
ATOM 9994 N N . ASP C 3 761 ? 136.592 159.193 147.746 1.00 97.16 761 ASP C N 1
ATOM 9995 C CA . ASP C 3 761 ? 136.637 159.641 149.134 1.00 93.86 761 ASP C CA 1
ATOM 9996 C C . ASP C 3 761 ? 137.767 160.638 149.358 1.00 92.57 761 ASP C C 1
ATOM 9997 O O . ASP C 3 761 ? 137.594 161.634 150.070 1.00 98.08 761 ASP C O 1
ATOM 10002 N N . VAL C 3 762 ? 138.935 160.384 148.763 1.00 84.57 762 VAL C N 1
ATOM 10003 C CA . VAL C 3 762 ? 140.051 161.317 148.890 1.00 83.45 762 VAL C CA 1
ATOM 10004 C C . VAL C 3 762 ? 139.698 162.655 148.256 1.00 93.21 762 VAL C C 1
ATOM 10005 O O . VAL C 3 762 ? 139.998 163.721 148.810 1.00 98.62 762 VAL C O 1
ATOM 10009 N N . ARG C 3 763 ? 139.061 162.621 147.083 1.00 95.38 763 ARG C N 1
ATOM 10010 C CA . ARG C 3 763 ? 138.649 163.858 146.430 1.00 86.72 763 ARG C CA 1
ATOM 10011 C C . ARG C 3 763 ? 137.642 164.621 14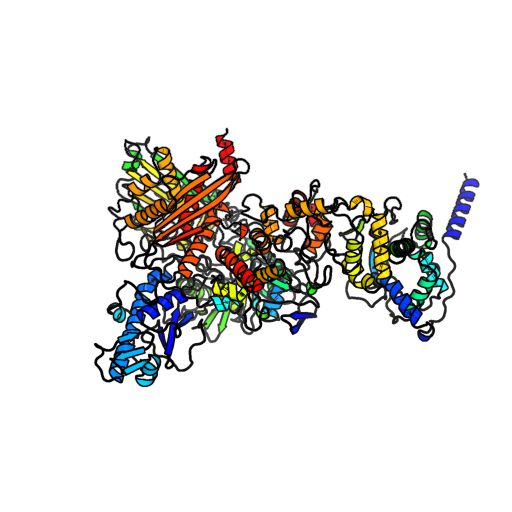7.280 1.00 91.41 763 ARG C C 1
ATOM 10012 O O . ARG C 3 763 ? 137.727 165.848 147.404 1.00 95.60 763 ARG C O 1
ATOM 10020 N N . ARG C 3 764 ? 136.681 163.910 147.874 1.00 98.36 764 ARG C N 1
ATOM 10021 C CA . ARG C 3 764 ? 135.696 164.564 148.730 1.00 98.77 764 ARG C CA 1
ATOM 10022 C C . ARG C 3 764 ? 136.355 165.195 149.948 1.00 103.40 764 ARG C C 1
ATOM 10023 O O . ARG C 3 764 ? 136.026 166.326 150.325 1.00 110.19 764 ARG C O 1
ATOM 10031 N N . GLU C 3 765 ? 137.290 164.480 150.577 1.00 100.38 765 GLU C N 1
ATOM 10032 C CA . GLU C 3 765 ? 137.977 165.025 151.742 1.00 97.81 765 GLU C CA 1
ATOM 10033 C C . GLU C 3 765 ? 138.794 166.256 151.376 1.00 103.92 765 GLU C C 1
ATOM 10034 O O . GLU C 3 765 ? 138.798 167.249 152.113 1.00 107.31 765 GLU C O 1
ATOM 10040 N N . LEU C 3 766 ? 139.495 166.211 150.241 1.00 103.14 766 LEU C N 1
ATOM 10041 C CA . LEU C 3 766 ? 140.284 167.363 149.816 1.00 100.30 766 LEU C CA 1
ATOM 10042 C C . LEU C 3 766 ? 139.392 168.556 149.498 1.00 106.96 766 LEU C C 1
ATOM 10043 O O . LEU C 3 766 ? 139.718 169.696 149.849 1.00 110.55 766 LEU C O 1
ATOM 10048 N N . GLN C 3 767 ? 138.260 168.314 148.833 1.00 118.12 767 GLN C N 1
ATOM 10049 C CA . GLN C 3 767 ? 137.338 169.401 148.522 1.00 116.45 767 GLN C CA 1
ATOM 10050 C C . GLN C 3 767 ? 136.750 170.004 149.791 1.00 117.56 767 GLN C C 1
ATOM 10051 O O . GLN C 3 767 ? 136.568 171.224 149.877 1.00 116.62 767 GLN C O 1
ATOM 10057 N N . GLN C 3 768 ? 136.438 169.165 150.781 1.00 136.14 768 GLN C N 1
ATOM 10058 C CA . GLN C 3 768 ? 135.940 169.676 152.054 1.00 138.31 768 GLN C CA 1
ATOM 10059 C C . GLN C 3 768 ? 137.005 170.511 152.753 1.00 139.40 768 GLN C C 1
ATOM 10060 O O . GLN C 3 768 ? 136.716 171.591 153.281 1.00 139.94 768 GLN C O 1
ATOM 10066 N N . HIS C 3 769 ? 138.249 170.026 152.765 1.00 147.86 769 HIS C N 1
ATOM 10067 C CA . HIS C 3 769 ? 139.321 170.767 153.420 1.00 147.93 769 HIS C CA 1
ATOM 10068 C C . HIS C 3 769 ? 139.589 172.094 152.725 1.00 150.16 769 HIS C C 1
ATOM 10069 O O . HIS C 3 769 ? 139.952 173.076 153.383 1.00 146.56 769 HIS C O 1
ATOM 10076 N N . THR C 3 770 ? 139.428 172.143 151.401 1.00 165.70 770 THR C N 1
ATOM 10077 C CA . THR C 3 770 ? 139.531 173.417 150.697 1.00 166.78 770 THR C CA 1
ATOM 10078 C C . THR C 3 770 ? 138.443 174.381 151.154 1.00 167.34 770 THR C C 1
ATOM 10079 O O . THR C 3 770 ? 138.715 175.562 151.403 1.00 166.84 770 THR C O 1
ATOM 10083 N N . SER C 3 771 ? 137.212 173.889 151.284 1.00 174.77 771 SER C N 1
ATOM 10084 C CA . SER C 3 771 ? 136.071 174.676 151.754 1.00 174.80 771 SER C CA 1
ATOM 10085 C C . SER C 3 771 ? 135.886 175.967 150.960 1.00 174.05 771 SER C C 1
ATOM 10086 O O . SER C 3 771 ? 135.355 175.957 149.849 1.00 171.19 771 SER C O 1
#

B-factor: mean 94.65, std 20.0, range [58.82, 235.06]

Secondary structure (DSSP, 8-state):
-THHHHHHHHHHHHHHHHHH--PPPPP-PPPPTTTS-HHHHHHHHHHHHHTTTTTTTB--SSSPPPTT-B--EEEETTEEEEPPP-S--SSSSSTT--HHHHHHHHHH-B-TTSPBPPTTS-HHHHTTS-HHHHHHHHHHHHTSPP--PPPPPP---TTTS-IIIIIHHHHHHT----PPPP-TTS-HHHHHHHHHHTTTS-THHHHS-B-TTS-B-GGGTTS-EEETTEEE--SSTT--SSS---HHHHHHHHHHSB-SSS-B--GGGSHIIIIIGGGS-HHHHHHHHHHHHHHHTHHHHGGGHHHHHHHHHHHHTTTTSS---S-HHHHHHHHHTTTSS---SSSPPTTS--TTTSHHHHSSSTHHHHHHHHH-B-TTTSSTT--B---TTTS-HHHHHHHHHHHHHHH-SSPP-S-HHHHHHHHHTTS--S-S----/-EEEEEETTEEEEEES-TTSBHHHIIIIIS--TTS--SSSSSSS-TTEEEETTEEEESSS-BGGGGTT-EEE-GGGS-TTS--HHHHHHHHTT--SS-TTHHHHHHHHHHHHHH-SS--HHHHHHHHTS---TT--HHHHHHHHHHHHHHHHH-/---BSSSPPPSS--B-SSSSEEE-TTS-EEEEE-S--SSS-HHHHHHHHHHHHHT--GGGEEEEE----TTT-S--B--TT-HHHHHHHHHHHHHHHHHHHHHHHHHHHHTS-TTT-EEETTEEEETTEEEEHHHHHHHH-------HHHHTTS-PPPSSS-SSTTS----SSHHHHHTT---BGGG---TT-EEEEEE--SSSSS-EEEEEE-TTGGGSTTEEEEEE---TT-SSTT-EEEEESSHHHHHHHHHH-EEEEE--TTTT--HHHHHHHHHHHHHSTTSSEEEEE-TTHHHHHHS-GGGEEEEEEEE-BB----SSPPEEEEEE-SSSEEEEE--SBHHHHHHHHHHHHTS-GGGEEEEE-B-S--TTSTTT-TTHHHHHHHHHHTTS--EEEE--HHHHHHH--PBPPEEEEEEEEE-TTSSSEEEEEEEEEE--HHHHH-GGG-EE-TTS-EE-GGGTTT-S--S--SSEEEEEEE-HHHHHHS---PPTTTTTTTHHHHHHHHHHHHHHHTT--HHHHHHHT----GGGG--SSSSTTTHHHHHHHHHHHHHHTT-TT----TTEEEEEEEEEES-SSSEEEEEEEEEEEE-TTT--EEEEEEEEEEE-SS-S-HHHHHHHHHHHHHHHHIIIII--B-EETTEES--STTT-----GGG---EEEEE----S-----TTTHHHHHHHHHHHHHHHHTS----EES--HHHHHHHHHHHH-